Protein 5GW0 (pdb70)

Secondary structure (DSSP, 8-state):
-PEEEEEEEEE---SS---EEEEEEESSSS-EEEEEEEHHHHHHHHHHHH--TT-----PPP-SSS-TT-HHHHHHHHHHHHHHHHHHHHSHHHHT-HHHHHHHT-SS---TTSHHHHHHHHSPPHHHHHHHHHHHHHHHHH--HHHHHHHHHHHHHHHHHHHHHHHHT-/----EEEEEE---SS---EEEEEEE---SEEEEEEEHHHHHHHHHHHH--TT-----PPPP-STTTT-SHHHHHHHHHHHHHHHHHHHSHHHHT-HHHHHHHT-SS--TTTSHHHHHHHHSPPHHHHHHHHHHHHHHHHH--HHHHHHHHHHHHHHHHHHHHHHHH-/-----EEEEEE---SS---EEEEEEESSTT-EEEEEEEHHHHHHHHHHHH--TT-----PPP-SSS-TT-HHHHHHHHHHHHHHHHHHHHSHHHHH-HHHHHHTT-SS--TTTSHHHHHHHHSPPHHHHHHHHHHHHHHHHH--HHHHHHHHHHHHHHHHHHHHHHHHT-/-----EEEEEE---SS---EEEEEEESSSS-EEEEEEEHHHHHHHHHHHH--TT-----------TT-HHHHHHHHHHHHHHHHHHHHSHHHHT-HHHHHHHTSSS---SSTHHHHHHHHS--HHHHHHHHHHHHHHHHH--HHHHHHHHHHHHHHHHHHHHHHHH-/---EEEEEE---SS---EEEEEE-SSSS--EEEEEEHHHHHHHHHHHH--TT-----PPP--SS----HHHHHHHHHHHHHHHHHHHHSHHHHT-HHHHHHHT-S----SSTHHHHHHHHS--HHHHHHHHHHHHHHHHH--HHHHHHHHHHHHHHHHHHHHHHHH--/--EEEEEE---SS---EEEEE--SSS---EEEEEHHHHHHHHHHHH--TT---S--------S--HHHHHHHHHHHHHHHHHHHHSHHHHH-HHHHHHTT-SS---SS-SHHHHHHHSPPHHHHHHHHHHHHHHHHH--HHHHHHHHHHHHHHHHHHHHHHHHT-

InterPro domains:
  IPR001683 Phox homology [PF00787] (135-211)
  IPR001683 Phox homology [PS50195] (105-218)
  IPR001683 Phox homology [SM00312] (105-214)
  IPR036871 PX domain superfamily [G3DSA:3.30.1520.10] (100-227)
  IPR036871 PX domain superfamily [SSF64268] (95-217)
  IPR037911 SNX16, PX domain [cd07276] (105-214)
  IPR051837 Sorting Nexin/PX Domain-Containing Protein Kinase-Like [PTHR22999] (42-294)

Solvent-accessible surface area: 63156 Å² total

GO terms:
  GO:0005769 early endosome (C, IDA)
  GO:0005770 late endosome (C, IDA)
  GO:0035091 phosphatidylinositol binding (F, IDA)
  GO:0045022 early endosome to late endosome transport (P, IMP)
  GO:0006622 protein targeting to lysosome (P, IMP)
  GO:0008333 endosome to lysosome transport (P, IMP)
  GO:0042802 identical protein binding (F, IPI)
  GO:0010008 endosome membrane (C, IDA)

Structure (mmCIF, N/CA/C/O backbone):
data_5GW0
#
_entry.id   5GW0
#
_cell.length_a   70.380
_cell.length_b   196.780
_cell.length_c   72.960
_cell.angle_alpha   90.00
_cell.angle_beta   111.75
_cell.angle_gamma   90.00
#
_symmetry.space_group_name_H-M   'P 1 21 1'
#
loop_
_atom_site.group_PDB
_atom_site.id
_atom_site.type_symbol
_atom_site.label_atom_id
_atom_site.label_alt_id
_atom_site.label_comp_id
_atom_site.label_asym_id
_atom_site.label_entity_id
_atom_site.label_seq_id
_atom_site.pdbx_PDB_ins_code
_atom_site.Cartn_x
_atom_site.Cartn_y
_atom_site.Cartn_z
_atom_site.occupancy
_atom_site.B_iso_or_equiv
_atom_site.auth_seq_id
_atom_site.auth_comp_id
_atom_site.auth_asym_id
_atom_site.auth_atom_id
_atom_site.pdbx_PDB_model_num
ATOM 1 N N . ARG A 1 7 ? 15.536 -6.681 7.677 1.00 109.15 106 ARG A N 1
ATOM 2 C CA . ARG A 1 7 ? 14.381 -6.484 8.547 1.00 109.17 106 ARG A CA 1
ATOM 3 C C . ARG A 1 7 ? 14.551 -7.119 9.936 1.00 113.23 106 ARG A C 1
ATOM 4 O O . ARG A 1 7 ? 13.667 -7.846 10.391 1.00 117.05 106 ARG A O 1
ATOM 12 N N . PRO A 1 8 ? 15.681 -6.848 10.620 1.00 112.99 107 PRO A N 1
ATOM 13 C CA . PRO A 1 8 ? 15.937 -7.578 11.874 1.00 114.70 107 PRO A CA 1
ATOM 14 C C . PRO A 1 8 ? 15.065 -7.140 13.061 1.00 114.62 107 PRO A C 1
ATOM 15 O O . PRO A 1 8 ? 14.817 -5.943 13.240 1.00 113.62 107 PRO A O 1
ATOM 19 N N . SER A 1 9 ? 14.619 -8.108 13.862 1.00 114.68 108 SER A N 1
ATOM 20 C CA . SER A 1 9 ? 13.825 -7.835 15.062 1.00 110.60 108 SER A CA 1
ATOM 21 C C . SER A 1 9 ? 14.547 -6.823 15.953 1.00 106.60 108 SER A C 1
ATOM 22 O O . SER A 1 9 ? 15.782 -6.775 15.967 1.00 105.85 108 SER A O 1
ATOM 25 N N . THR A 1 10 ? 13.773 -6.021 16.681 1.00 103.04 109 THR A N 1
ATOM 26 C CA . THR A 1 10 ? 14.311 -4.908 17.471 1.00 97.98 109 THR A CA 1
ATOM 27 C C . THR A 1 10 ? 15.516 -5.258 18.330 1.00 95.75 109 THR A C 1
ATOM 28 O O . THR A 1 10 ? 15.411 -6.094 19.227 1.00 99.55 109 THR A O 1
ATOM 32 N N . PRO A 1 11 ? 16.672 -4.635 18.038 1.00 91.97 110 PRO A N 1
ATOM 33 C CA . PRO A 1 11 ? 17.852 -4.813 18.879 1.00 88.95 110 PRO A CA 1
ATOM 34 C C . PRO A 1 11 ? 17.496 -4.265 20.232 1.00 49.19 110 PRO A C 1
ATOM 35 O O . PRO A 1 11 ? 16.860 -3.227 20.312 1.00 75.93 110 PRO A O 1
ATOM 39 N N . THR A 1 12 ? 17.809 -4.992 21.283 1.00 49.89 111 THR A N 1
ATOM 40 C CA . THR A 1 12 ? 17.401 -4.564 22.591 1.00 49.32 111 THR A CA 1
ATOM 41 C C . THR A 1 12 ? 18.603 -4.488 23.517 1.00 52.37 111 THR A C 1
ATOM 42 O O . THR A 1 12 ? 19.399 -5.411 23.597 1.00 49.11 111 THR A O 1
ATOM 46 N N . ILE A 1 13 ? 18.770 -3.347 24.170 1.00 51.89 112 ILE A N 1
ATOM 47 C CA . ILE A 1 13 ? 19.891 -3.182 25.086 1.00 53.91 112 ILE A CA 1
ATOM 48 C C . ILE A 1 13 ? 19.590 -3.746 26.440 1.00 53.66 112 ILE A C 1
ATOM 49 O O . ILE A 1 13 ? 18.679 -3.297 27.131 1.00 53.00 112 ILE A O 1
ATOM 54 N N . LEU A 1 14 ? 20.455 -4.655 26.851 1.00 48.32 113 LEU A N 1
ATOM 55 C CA . LEU A 1 14 ? 20.235 -5.515 28.000 1.00 61.02 113 LEU A CA 1
ATOM 56 C C . LEU A 1 14 ? 20.811 -4.762 29.141 1.00 50.62 113 LEU A C 1
ATOM 57 O O . LEU A 1 14 ? 20.191 -4.615 30.184 1.00 52.18 113 LEU A O 1
ATOM 62 N N . GLY A 1 15 ? 22.068 -4.383 29.002 1.00 84.62 114 GLY A N 1
ATOM 63 C CA . GLY A 1 15 ? 22.610 -3.627 30.111 1.00 48.90 114 GLY A CA 1
ATOM 64 C C . GLY A 1 15 ? 23.851 -2.880 29.764 1.00 46.91 114 GLY A C 1
ATOM 65 O O . GLY A 1 15 ? 24.210 -2.770 28.620 1.00 45.36 114 GLY A O 1
ATOM 66 N N . TYR A 1 16 ? 24.490 -2.316 30.759 1.00 51.74 115 TYR A N 1
ATOM 67 C CA . TYR A 1 16 ? 25.773 -1.711 30.523 1.00 46.37 115 TYR A CA 1
ATOM 68 C C . TYR A 1 16 ? 26.722 -2.149 31.579 1.00 57.50 115 TYR A C 1
ATOM 69 O O . TYR A 1 16 ? 26.319 -2.467 32.694 1.00 60.30 115 TYR A O 1
ATOM 78 N N . GLU A 1 17 ? 27.999 -2.138 31.260 1.00 59.08 116 GLU A N 1
ATOM 79 C CA . GLU A 1 17 ? 28.936 -2.447 32.296 1.00 61.03 116 GLU A CA 1
ATOM 80 C C . GLU A 1 17 ? 30.145 -1.568 32.141 1.00 63.17 116 GLU A C 1
ATOM 81 O O . GLU A 1 17 ? 30.654 -1.384 31.022 1.00 57.06 116 GLU A O 1
ATOM 87 N N . VAL A 1 18 ? 30.590 -1.023 33.273 1.00 53.55 117 VAL A N 1
ATOM 88 C CA . VAL A 1 18 ? 31.787 -0.201 33.309 1.00 54.17 117 VAL A CA 1
ATOM 89 C C . VAL A 1 18 ? 33.006 -1.077 33.446 1.00 62.80 117 VAL A C 1
ATOM 90 O O . VAL A 1 18 ? 33.147 -1.844 34.401 1.00 60.55 117 VAL A O 1
ATOM 102 N N . GLU A 1 20 ? 37.361 -1.481 33.160 1.00 84.50 119 GLU A N 1
ATOM 103 C CA . GLU A 1 20 ? 38.509 -0.805 33.725 1.00 93.68 119 GLU A CA 1
ATOM 104 C C . GLU A 1 20 ? 39.798 -1.219 33.053 1.00 101.58 119 GLU A C 1
ATOM 105 O O . GLU A 1 20 ? 40.254 -2.358 33.177 1.00 105.09 119 GLU A O 1
ATOM 111 N N . GLU A 1 21 ? 40.407 -0.245 32.395 1.00 105.75 120 GLU A N 1
ATOM 112 C CA . GLU A 1 21 ? 41.807 -0.275 32.008 1.00 114.25 120 GLU A CA 1
ATOM 113 C C . GLU A 1 21 ? 42.690 0.564 32.951 1.00 121.00 120 GLU A C 1
ATOM 114 O O . GLU A 1 21 ? 43.762 1.004 32.550 1.00 127.34 120 GLU A O 1
ATOM 120 N N . ARG A 1 22 ? 42.193 0.862 34.157 1.00 118.07 121 ARG A N 1
ATOM 121 C CA . ARG A 1 22 ? 42.802 1.847 35.080 1.00 114.46 121 ARG A CA 1
ATOM 122 C C . ARG A 1 22 ? 42.436 3.257 34.616 1.00 108.72 121 ARG A C 1
ATOM 123 O O . ARG A 1 22 ? 42.858 4.269 35.180 1.00 110.27 121 ARG A O 1
ATOM 131 N N . ALA A 1 23 ? 41.676 3.266 33.529 1.00 101.65 122 ALA A N 1
ATOM 132 C CA . ALA A 1 23 ? 40.907 4.396 33.073 1.00 95.84 122 ALA A CA 1
ATOM 133 C C . ALA A 1 23 ? 39.624 3.705 32.600 1.00 89.80 122 ALA A C 1
ATOM 134 O O . ALA A 1 23 ? 39.671 2.833 31.734 1.00 90.22 122 ALA A O 1
ATOM 136 N N . LYS A 1 24 ? 38.484 4.102 33.161 1.00 84.58 123 LYS A N 1
ATOM 137 C CA . LYS A 1 24 ? 37.219 3.390 32.956 1.00 76.51 123 LYS A CA 1
ATOM 138 C C . LYS A 1 24 ? 36.549 3.703 31.616 1.00 68.79 123 LYS A C 1
ATOM 139 O O . LYS A 1 24 ? 36.735 4.778 31.052 1.00 68.32 123 LYS A O 1
ATOM 145 N N . PHE A 1 25 ? 35.802 2.747 31.083 1.00 66.78 124 PHE A N 1
ATOM 146 C CA . PHE A 1 25 ? 34.945 3.049 29.936 1.00 51.78 124 PHE A CA 1
ATOM 147 C C . PHE A 1 25 ? 33.699 2.176 29.958 1.00 56.31 124 PHE A C 1
ATOM 148 O O . PHE A 1 25 ? 33.738 1.059 30.438 1.00 57.86 124 PHE A O 1
ATOM 156 N N . THR A 1 26 ? 32.600 2.655 29.400 1.00 47.03 125 THR A N 1
ATOM 157 C CA . THR A 1 26 ? 31.351 1.925 29.518 1.00 72.29 125 THR A CA 1
ATOM 158 C C . THR A 1 26 ? 31.045 1.189 28.227 1.00 44.68 125 THR A C 1
ATOM 159 O O . THR A 1 26 ? 31.150 1.777 27.161 1.00 65.40 125 THR A O 1
ATOM 163 N N . VAL A 1 27 ? 30.724 -0.103 28.309 1.00 55.50 126 VAL A N 1
ATOM 164 C CA . VAL A 1 27 ? 30.212 -0.817 27.143 1.00 44.97 126 VAL A CA 1
ATOM 165 C C . VAL A 1 27 ? 28.782 -1.278 27.364 1.00 44.19 126 VAL A C 1
ATOM 166 O O . VAL A 1 27 ? 28.380 -1.595 28.472 1.00 45.22 126 VAL A O 1
ATOM 170 N N . TYR A 1 28 ? 28.034 -1.347 26.267 1.00 71.39 127 TYR A N 1
ATOM 171 C CA . TYR A 1 28 ? 26.610 -1.666 26.279 1.00 42.41 127 TYR A CA 1
ATOM 172 C C . TYR A 1 28 ? 26.374 -3.029 25.690 1.00 52.60 127 TYR A C 1
ATOM 173 O O . TYR A 1 28 ? 26.821 -3.301 24.579 1.00 52.10 127 TYR A O 1
ATOM 182 N N . LYS A 1 29 ? 25.691 -3.879 26.465 1.00 56.95 128 LYS A N 1
ATOM 183 C CA . LYS A 1 29 ? 25.284 -5.211 26.031 1.00 47.95 128 LYS A CA 1
ATOM 184 C C . LYS A 1 29 ? 23.984 -5.072 25.277 1.00 51.04 128 LYS A C 1
ATOM 185 O O . LYS A 1 29 ? 22.919 -4.709 25.850 1.00 46.71 128 LYS A O 1
ATOM 191 N N . ILE A 1 30 ? 24.131 -5.388 23.992 1.00 47.40 129 ILE A N 1
ATOM 192 C CA . ILE A 1 30 ? 23.105 -5.307 22.980 1.00 47.17 129 ILE A CA 1
ATOM 193 C C . ILE A 1 30 ? 22.725 -6.714 22.548 1.00 66.22 129 ILE A C 1
ATOM 194 O O . ILE A 1 30 ? 23.522 -7.448 21.956 1.00 52.20 129 ILE A O 1
ATOM 199 N N . LEU A 1 31 ? 21.501 -7.089 22.878 1.00 69.47 130 LEU A N 1
ATOM 200 C CA . LEU A 1 31 ? 20.924 -8.305 22.357 1.00 78.27 130 LEU A CA 1
ATOM 201 C C . LEU A 1 31 ? 20.356 -8.099 20.957 1.00 79.06 130 LEU A C 1
ATOM 202 O O . LEU A 1 31 ? 19.534 -7.226 20.731 1.00 53.52 130 LEU A O 1
ATOM 207 N N . VAL A 1 32 ? 20.710 -8.999 20.055 1.00 76.97 131 VAL A N 1
ATOM 208 C CA . VAL A 1 32 ? 20.369 -8.896 18.655 1.00 58.64 131 VAL A CA 1
ATOM 209 C C . VAL A 1 32 ? 19.734 -10.208 18.251 1.00 85.00 131 VAL A C 1
ATOM 210 O O . VAL A 1 32 ? 20.307 -11.289 18.457 1.00 83.86 131 VAL A O 1
ATOM 214 N N . LYS A 1 33 ? 18.559 -10.105 17.638 1.00 91.25 132 LYS A N 1
ATOM 215 C CA . LYS A 1 33 ? 17.790 -11.281 17.239 1.00 98.05 132 LYS A CA 1
ATOM 216 C C . LYS A 1 33 ? 17.483 -11.160 15.753 1.00 102.97 132 LYS A C 1
ATOM 217 O O . LYS A 1 33 ? 17.053 -10.116 15.254 1.00 104.77 132 LYS A O 1
ATOM 223 N N . LYS A 1 34 ? 17.668 -12.281 15.080 1.00 105.67 133 LYS A N 1
ATOM 224 C CA . LYS A 1 34 ? 17.480 -12.437 13.651 1.00 108.82 133 LYS A CA 1
ATOM 225 C C . LYS A 1 34 ? 16.262 -13.323 13.495 1.00 117.12 133 LYS A C 1
ATOM 226 O O . LYS A 1 34 ? 15.267 -12.950 12.877 1.00 121.03 133 LYS A O 1
ATOM 232 N N . THR A 1 35 ? 16.359 -14.504 14.090 1.00 120.06 134 THR A N 1
ATOM 233 C CA . THR A 1 35 ? 15.317 -15.509 14.034 1.00 124.68 134 THR A CA 1
ATOM 234 C C . THR A 1 35 ? 14.890 -15.707 15.484 1.00 123.78 134 THR A C 1
ATOM 235 O O . THR A 1 35 ? 15.709 -15.556 16.392 1.00 119.99 134 THR A O 1
ATOM 239 N N . PRO A 1 36 ? 13.587 -15.921 15.720 1.00 127.09 135 PRO A N 1
ATOM 240 C CA . PRO A 1 36 ? 13.060 -15.993 17.089 1.00 126.60 135 PRO A CA 1
ATOM 241 C C . PRO A 1 36 ? 13.762 -17.073 17.929 1.00 127.10 135 PRO A C 1
ATOM 242 O O . PRO A 1 36 ? 13.643 -17.078 19.155 1.00 128.14 135 PRO A O 1
ATOM 246 N N . GLU A 1 37 ? 14.495 -17.961 17.260 1.00 125.48 136 GLU A N 1
ATOM 247 C CA . GLU A 1 37 ? 15.178 -19.083 17.895 1.00 123.41 136 GLU A CA 1
ATOM 248 C C . GLU A 1 37 ? 16.617 -18.718 18.254 1.00 119.39 136 GLU A C 1
ATOM 249 O O . GLU A 1 37 ? 17.031 -18.856 19.404 1.00 118.80 136 GLU A O 1
ATOM 255 N N . GLU A 1 38 ? 17.392 -18.324 17.244 1.00 117.66 137 GLU A N 1
ATOM 256 C CA . GLU A 1 38 ? 18.803 -17.955 17.415 1.00 113.57 137 GLU A CA 1
ATOM 257 C C . GLU A 1 38 ? 19.006 -16.437 17.660 1.00 109.97 137 GLU A C 1
ATOM 258 O O . GLU A 1 38 ? 18.395 -15.594 16.998 1.00 106.23 137 GLU A O 1
ATOM 264 N N . SER A 1 39 ? 19.878 -16.101 18.612 1.00 107.31 138 SER A N 1
ATOM 265 C CA . SER A 1 39 ? 20.150 -14.710 18.982 1.00 99.29 138 SER A CA 1
ATOM 266 C C . SER A 1 39 ? 21.576 -14.583 19.501 1.00 75.95 138 SER A C 1
ATOM 267 O O . SER A 1 39 ? 22.110 -15.524 20.077 1.00 79.03 138 SER A O 1
ATOM 270 N N . TRP A 1 40 ? 22.186 -13.413 19.320 1.00 81.08 139 TRP A N 1
ATOM 271 C CA . TRP A 1 40 ? 23.531 -13.179 19.866 1.00 70.32 139 TRP A CA 1
ATOM 272 C C . TRP A 1 40 ? 23.690 -11.787 20.451 1.00 65.26 139 TRP A C 1
ATOM 273 O O . TRP A 1 40 ? 22.847 -10.924 20.261 1.00 69.37 139 TRP A O 1
ATOM 284 N N . VAL A 1 41 ? 24.770 -11.596 21.197 1.00 64.45 140 VAL A N 1
ATOM 285 C CA . VAL A 1 41 ? 25.050 -10.323 21.841 1.00 60.34 140 VAL A CA 1
ATOM 286 C C . VAL A 1 41 ? 26.312 -9.610 21.361 1.00 58.98 140 VAL A C 1
ATOM 287 O O . VAL A 1 41 ? 27.355 -10.234 21.225 1.00 63.16 140 VAL A O 1
ATOM 291 N N . VAL A 1 42 ? 26.222 -8.300 21.127 1.00 55.43 141 VAL A N 1
ATOM 292 C CA . VAL A 1 42 ? 27.426 -7.494 20.897 1.00 54.30 141 VAL A CA 1
ATOM 293 C C . VAL A 1 42 ? 27.561 -6.391 21.906 1.00 54.23 141 VAL A C 1
ATOM 294 O O . VAL A 1 42 ? 26.580 -5.878 22.437 1.00 49.35 141 VAL A O 1
ATOM 298 N N . PHE A 1 43 ? 28.811 -6.066 22.180 1.00 51.66 142 PHE A N 1
ATOM 299 C CA . PHE A 1 43 ? 29.154 -5.025 23.123 1.00 69.37 142 PHE A CA 1
ATOM 300 C C . PHE A 1 43 ? 29.650 -3.781 22.392 1.00 61.49 142 PHE A C 1
ATOM 301 O O . PHE A 1 43 ? 30.597 -3.849 21.597 1.00 49.55 142 PHE A O 1
ATOM 309 N N . ARG A 1 44 ? 29.022 -2.640 22.689 1.00 59.72 143 ARG A N 1
ATOM 310 C CA . ARG A 1 44 ? 29.319 -1.406 21.976 1.00 43.83 143 ARG A CA 1
ATOM 311 C C . ARG A 1 44 ? 29.457 -0.233 22.903 1.00 75.76 143 ARG A C 1
ATOM 312 O O . ARG A 1 44 ? 28.638 -0.059 23.788 1.00 74.31 143 ARG A O 1
ATOM 320 N N . ARG A 1 45 ? 30.496 0.573 22.690 1.00 42.70 144 ARG A N 1
ATOM 321 C CA . ARG A 1 45 ? 30.679 1.838 23.408 1.00 49.75 144 ARG A CA 1
ATOM 322 C C . ARG A 1 45 ? 29.822 2.955 22.803 1.00 49.69 144 ARG A C 1
ATOM 323 O O . ARG A 1 45 ? 29.485 2.915 21.613 1.00 39.78 144 ARG A O 1
ATOM 331 N N . TYR A 1 46 ? 29.503 3.966 23.602 1.00 38.84 145 TYR A N 1
ATOM 332 C CA . TYR A 1 46 ? 28.783 5.135 23.088 1.00 56.64 145 TYR A CA 1
ATOM 333 C C . TYR A 1 46 ? 29.414 5.690 21.809 1.00 38.57 145 TYR A C 1
ATOM 334 O O . TYR A 1 46 ? 28.710 6.014 20.856 1.00 38.18 145 TYR A O 1
ATOM 343 N N . THR A 1 47 ? 30.740 5.754 21.793 1.00 44.66 146 THR A N 1
ATOM 344 C CA . THR A 1 47 ? 31.497 6.285 20.683 1.00 44.54 146 THR A CA 1
ATOM 345 C C . THR A 1 47 ? 31.149 5.604 19.393 1.00 49.33 146 THR A C 1
ATOM 346 O O . THR A 1 47 ? 31.192 6.203 18.317 1.00 55.76 146 THR A O 1
ATOM 350 N N . ASP A 1 48 ? 30.775 4.341 19.505 1.00 47.78 147 ASP A N 1
ATOM 351 C CA . ASP A 1 48 ? 30.480 3.541 18.339 1.00 48.38 147 ASP A CA 1
ATOM 352 C C . ASP A 1 48 ? 29.131 3.887 17.748 1.00 44.94 147 ASP A C 1
ATOM 353 O O . ASP A 1 48 ? 29.004 4.058 16.540 1.00 43.20 147 ASP A O 1
ATOM 358 N N . PHE A 1 49 ? 28.143 4.034 18.621 1.00 42.73 148 PHE A N 1
ATOM 359 C CA . PHE A 1 49 ? 26.838 4.568 18.254 1.00 42.29 148 PHE A CA 1
ATOM 360 C C . PHE A 1 49 ? 27.001 5.901 17.563 1.00 44.45 148 PHE A C 1
ATOM 361 O O . PHE A 1 49 ? 26.347 6.186 16.560 1.00 45.29 148 PHE A O 1
ATOM 369 N N . SER A 1 50 ? 27.886 6.721 18.119 1.00 47.26 149 SER A N 1
ATOM 370 C CA . SER A 1 50 ? 28.223 7.986 17.506 1.00 49.23 149 SER A CA 1
ATOM 371 C C . SER A 1 50 ? 28.683 7.816 16.076 1.00 43.12 149 SER A C 1
ATOM 372 O O . SER A 1 50 ? 27.986 8.238 15.166 1.00 43.91 149 SER A O 1
ATOM 375 N N . ARG A 1 51 ? 29.800 7.125 15.871 1.00 44.70 150 ARG A N 1
ATOM 376 C CA . ARG A 1 51 ? 30.329 6.951 14.520 1.00 47.72 150 ARG A CA 1
ATOM 377 C C . ARG A 1 51 ? 29.267 6.421 13.557 1.00 48.07 150 ARG A C 1
ATOM 378 O O . ARG A 1 51 ? 29.192 6.854 12.398 1.00 72.68 150 ARG A O 1
ATOM 386 N N . LEU A 1 52 ? 28.463 5.470 14.019 1.00 46.29 151 LEU A N 1
ATOM 387 C CA . LEU A 1 52 ? 27.384 4.967 13.181 1.00 50.21 151 LEU A CA 1
ATOM 388 C C . LEU A 1 52 ? 26.476 6.092 12.743 1.00 50.52 151 LEU A C 1
ATOM 389 O O . LEU A 1 52 ? 26.321 6.320 11.537 1.00 49.44 151 LEU A O 1
ATOM 394 N N . ASN A 1 53 ? 25.928 6.827 13.713 1.00 44.53 152 ASN A N 1
ATOM 395 C CA . ASN A 1 53 ? 24.987 7.891 13.405 1.00 44.76 152 ASN A CA 1
ATOM 396 C C . ASN A 1 53 ? 25.610 8.867 12.454 1.00 47.36 152 ASN A C 1
ATOM 397 O O . ASN A 1 53 ? 24.940 9.398 11.604 1.00 49.12 152 ASN A O 1
ATOM 402 N N . ASP A 1 54 ? 26.905 9.095 12.595 1.00 72.84 153 ASP A N 1
ATOM 403 C CA . ASP A 1 54 ? 27.613 9.939 11.648 1.00 74.19 153 ASP A CA 1
ATOM 404 C C . ASP A 1 54 ? 27.561 9.390 10.235 1.00 54.48 153 ASP A C 1
ATOM 405 O O . ASP A 1 54 ? 27.227 10.125 9.289 1.00 82.37 153 ASP A O 1
ATOM 410 N N . LYS A 1 55 ? 27.845 8.105 10.065 1.00 54.74 154 LYS A N 1
ATOM 411 C CA . LYS A 1 55 ? 27.762 7.580 8.715 1.00 70.54 154 LYS A CA 1
ATOM 412 C C . LYS A 1 55 ? 26.335 7.668 8.193 1.00 70.20 154 LYS A C 1
ATOM 413 O O . LYS A 1 55 ? 26.118 7.922 7.003 1.00 76.17 154 LYS A O 1
ATOM 419 N N . LEU A 1 56 ? 25.369 7.516 9.091 1.00 63.72 155 LEU A N 1
ATOM 420 C CA . LEU A 1 56 ? 23.964 7.668 8.726 1.00 63.76 155 LEU A CA 1
ATOM 421 C C . LEU A 1 56 ? 23.597 9.095 8.238 1.00 57.29 155 LEU A C 1
ATOM 422 O O . LEU A 1 56 ? 22.908 9.254 7.230 1.00 62.78 155 LEU A O 1
ATOM 427 N N . LYS A 1 57 ? 24.043 10.120 8.956 1.00 55.92 156 LYS A N 1
ATOM 428 C CA . LYS A 1 57 ? 23.842 11.487 8.512 1.00 58.14 156 LYS A CA 1
ATOM 429 C C . LYS A 1 57 ? 24.469 11.687 7.149 1.00 74.60 156 LYS A C 1
ATOM 430 O O . LYS A 1 57 ? 23.934 12.441 6.341 1.00 77.23 156 LYS A O 1
ATOM 436 N N . GLU A 1 58 ? 25.601 11.046 6.869 1.00 63.74 157 GLU A N 1
ATOM 437 C CA . GLU A 1 58 ? 26.124 11.238 5.524 1.00 68.86 157 GLU A CA 1
ATOM 438 C C . GLU A 1 58 ? 25.293 10.540 4.455 1.00 90.16 157 GLU A C 1
ATOM 439 O O . GLU A 1 58 ? 24.837 11.177 3.508 1.00 75.38 157 GLU A O 1
ATOM 453 N N . PHE A 1 60 ? 22.398 9.088 4.522 1.00 89.63 159 PHE A N 1
ATOM 454 C CA . PHE A 1 60 ? 20.989 9.441 4.540 1.00 89.07 159 PHE A CA 1
ATOM 455 C C . PHE A 1 60 ? 20.828 10.871 5.022 1.00 87.76 159 PHE A C 1
ATOM 456 O O . PHE A 1 60 ? 20.495 11.099 6.178 1.00 85.50 159 PHE A O 1
ATOM 464 N N . PRO A 1 61 ? 21.077 11.842 4.132 1.00 72.63 160 PRO A N 1
ATOM 465 C CA . PRO A 1 61 ? 21.038 13.234 4.556 1.00 72.53 160 PRO A CA 1
ATOM 466 C C . PRO A 1 61 ? 19.614 13.653 4.862 1.00 72.34 160 PRO A C 1
ATOM 467 O O . PRO A 1 61 ? 19.419 14.560 5.655 1.00 116.71 160 PRO A O 1
ATOM 471 N N . GLY A 1 62 ? 18.628 13.001 4.259 1.00 88.52 161 GLY A N 1
ATOM 472 C CA . GLY A 1 62 ? 17.254 13.422 4.460 1.00 90.11 161 GLY A CA 1
ATOM 473 C C . GLY A 1 62 ? 16.618 12.819 5.698 1.00 87.61 161 GLY A C 1
ATOM 474 O O . GLY A 1 62 ? 15.401 12.819 5.850 1.00 92.43 161 GLY A O 1
ATOM 475 N N . PHE A 1 63 ? 17.455 12.309 6.588 1.00 82.16 162 PHE A N 1
ATOM 476 C CA . PHE A 1 63 ? 17.009 11.617 7.780 1.00 83.02 162 PHE A CA 1
ATOM 477 C C . PHE A 1 63 ? 17.943 11.917 8.961 1.00 82.49 162 PHE A C 1
ATOM 478 O O . PHE A 1 63 ? 19.155 11.777 8.844 1.00 86.65 162 PHE A O 1
ATOM 486 N N . ARG A 1 64 ? 17.393 12.309 10.103 1.00 77.82 163 ARG A N 1
ATOM 487 C CA . ARG A 1 64 ? 18.216 12.533 11.286 1.00 71.92 163 ARG A CA 1
ATOM 488 C C . ARG A 1 64 ? 17.794 11.631 12.444 1.00 61.39 163 ARG A C 1
ATOM 489 O O . ARG A 1 64 ? 16.620 11.595 12.798 1.00 58.97 163 ARG A O 1
ATOM 497 N N . LEU A 1 65 ? 18.740 10.923 13.053 1.00 56.05 164 LEU A N 1
ATOM 498 C CA . LEU A 1 65 ? 18.404 10.099 14.221 1.00 54.27 164 LEU A CA 1
ATOM 499 C C . LEU A 1 65 ? 19.022 10.660 15.489 1.00 53.95 164 LEU A C 1
ATOM 500 O O . LEU A 1 65 ? 20.027 11.362 15.443 1.00 55.96 164 LEU A O 1
ATOM 505 N N . ALA A 1 66 ? 18.439 10.310 16.629 1.00 50.46 165 ALA A N 1
ATOM 506 C CA . ALA A 1 66 ? 18.837 10.942 17.870 1.00 47.74 165 ALA A CA 1
ATOM 507 C C . ALA A 1 66 ? 19.732 10.122 18.809 1.00 46.18 165 ALA A C 1
ATOM 508 O O . ALA A 1 66 ? 19.384 9.018 19.234 1.00 43.48 165 ALA A O 1
ATOM 510 N N . LEU A 1 67 ? 20.876 10.706 19.151 1.00 47.44 166 LEU A N 1
ATOM 511 C CA . LEU A 1 67 ? 21.762 10.205 20.188 1.00 47.83 166 LEU A CA 1
ATOM 512 C C . LEU A 1 67 ? 21.685 11.107 21.419 1.00 48.75 166 LEU A C 1
ATOM 513 O O . LEU A 1 67 ? 21.770 12.324 21.309 1.00 38.45 166 LEU A O 1
ATOM 518 N N . PRO A 1 68 ? 21.580 10.509 22.602 1.00 36.69 167 PRO A N 1
ATOM 519 C CA . PRO A 1 68 ? 21.658 11.284 23.835 1.00 45.14 167 PRO A CA 1
ATOM 520 C C . PRO A 1 68 ? 22.975 12.061 23.922 1.00 45.56 167 PRO A C 1
ATOM 521 O O . PRO A 1 68 ? 23.928 11.721 23.226 1.00 44.47 167 PRO A O 1
ATOM 525 N N . PRO A 1 69 ? 23.012 13.126 24.735 1.00 48.39 168 PRO A N 1
ATOM 526 C CA . PRO A 1 69 ? 24.138 14.068 24.707 1.00 49.06 168 PRO A CA 1
ATOM 527 C C . PRO A 1 69 ? 25.490 13.484 25.137 1.00 48.90 168 PRO A C 1
ATOM 528 O O . PRO A 1 69 ? 25.522 12.414 25.755 1.00 49.51 168 PRO A O 1
ATOM 532 N N . LYS A 1 70 ? 26.582 14.174 24.788 1.00 41.35 169 LYS A N 1
ATOM 533 C CA . LYS A 1 70 ? 27.929 13.842 25.266 1.00 42.00 169 LYS A CA 1
ATOM 534 C C . LYS A 1 70 ? 28.152 14.412 26.665 1.00 56.04 169 LYS A C 1
ATOM 535 O O . LYS A 1 70 ? 27.443 15.346 27.087 1.00 44.86 169 LYS A O 1
ATOM 541 N N . ARG A 1 71 ? 29.108 13.833 27.394 1.00 57.05 170 ARG A N 1
ATOM 542 C CA . ARG A 1 71 ? 29.565 14.420 28.651 1.00 59.67 170 ARG A CA 1
ATOM 543 C C . ARG A 1 71 ? 31.056 14.527 28.588 1.00 48.65 170 ARG A C 1
ATOM 544 O O . ARG A 1 71 ? 31.720 13.513 28.442 1.00 114.95 170 ARG A O 1
ATOM 552 N N . TRP A 1 72 ? 31.593 15.738 28.629 1.00 62.77 171 TRP A N 1
ATOM 553 C CA . TRP A 1 72 ? 33.031 15.856 28.686 1.00 67.03 171 TRP A CA 1
ATOM 554 C C . TRP A 1 72 ? 33.443 16.113 30.115 1.00 69.40 171 TRP A C 1
ATOM 555 O O . TRP A 1 72 ? 34.590 15.863 30.489 1.00 74.96 171 TRP A O 1
ATOM 566 N N . PHE A 1 73 ? 32.473 16.507 30.936 1.00 64.35 172 PHE A N 1
ATOM 567 C CA . PHE A 1 73 ? 32.808 17.167 32.187 1.00 64.68 172 PHE A CA 1
ATOM 568 C C . PHE A 1 73 ? 32.125 16.648 33.433 1.00 60.76 172 PHE A C 1
ATOM 569 O O . PHE A 1 73 ? 32.795 16.237 34.378 1.00 131.37 172 PHE A O 1
ATOM 577 N N . LYS A 1 74 ? 30.799 16.702 33.456 1.00 83.71 173 LYS A N 1
ATOM 578 C CA . LYS A 1 74 ? 30.058 16.134 34.570 1.00 83.16 173 LYS A CA 1
ATOM 579 C C . LYS A 1 74 ? 30.401 14.643 34.586 1.00 79.46 173 LYS A C 1
ATOM 580 O O . LYS A 1 74 ? 30.850 14.102 33.572 1.00 75.71 173 LYS A O 1
ATOM 586 N N . ASP A 1 75 ? 30.219 13.991 35.732 1.00 80.49 174 ASP A N 1
ATOM 587 C CA . ASP A 1 75 ? 30.564 12.577 35.884 1.00 79.59 174 ASP A CA 1
ATOM 588 C C . ASP A 1 75 ? 29.991 11.735 34.748 1.00 74.94 174 ASP A C 1
ATOM 589 O O . ASP A 1 75 ? 28.788 11.720 34.541 1.00 73.05 174 ASP A O 1
ATOM 594 N N . ASN A 1 76 ? 30.852 11.031 34.017 1.00 73.92 175 ASN A N 1
ATOM 595 C CA . ASN A 1 76 ? 30.415 10.157 32.917 1.00 71.14 175 ASN A CA 1
ATOM 596 C C . ASN A 1 76 ? 29.749 8.869 33.390 1.00 71.52 175 ASN A C 1
ATOM 597 O O . ASN A 1 76 ? 28.829 8.348 32.761 1.00 71.64 175 ASN A O 1
ATOM 602 N N . TYR A 1 77 ? 30.244 8.373 34.509 1.00 69.03 176 TYR A N 1
ATOM 603 C CA . TYR A 1 77 ? 29.798 7.144 35.117 1.00 62.63 176 TYR A CA 1
ATOM 604 C C . TYR A 1 77 ? 28.730 7.325 36.206 1.00 64.38 176 TYR A C 1
ATOM 605 O O . TYR A 1 77 ? 28.668 6.541 37.139 1.00 72.07 176 TYR A O 1
ATOM 614 N N . ASN A 1 78 ? 27.971 8.415 36.147 1.00 61.34 177 ASN A N 1
ATOM 615 C CA . ASN A 1 78 ? 26.819 8.628 37.041 1.00 64.13 177 ASN A CA 1
ATOM 616 C C . ASN A 1 78 ? 25.673 7.672 36.703 1.00 62.00 177 ASN A C 1
ATOM 617 O O . ASN A 1 78 ? 25.304 7.532 35.540 1.00 58.24 177 ASN A O 1
ATOM 622 N N . ALA A 1 79 ? 25.112 7.026 37.728 1.00 65.40 178 ALA A N 1
ATOM 623 C CA . ALA A 1 79 ? 24.070 6.006 37.546 1.00 55.68 178 ALA A CA 1
ATOM 624 C C . ALA A 1 79 ? 22.801 6.484 36.850 1.00 54.07 178 ALA A C 1
ATOM 625 O O . ALA A 1 79 ? 22.290 5.814 35.941 1.00 77.32 178 ALA A O 1
ATOM 627 N N . ASP A 1 80 ? 22.329 7.661 37.243 1.00 78.40 179 ASP A N 1
ATOM 628 C CA . ASP A 1 80 ? 21.152 8.276 36.643 1.00 54.77 179 ASP A CA 1
ATOM 629 C C . ASP A 1 80 ? 21.458 8.619 35.198 1.00 64.44 179 ASP A C 1
ATOM 630 O O . ASP A 1 80 ? 20.684 8.311 34.279 1.00 60.08 179 ASP A O 1
ATOM 635 N N . PHE A 1 81 ? 22.600 9.260 35.000 1.00 50.16 180 PHE A N 1
ATOM 636 C CA . PHE A 1 81 ? 23.018 9.602 33.661 1.00 60.50 180 PHE A CA 1
ATOM 637 C C . PHE A 1 81 ? 23.163 8.386 32.788 1.00 44.76 180 PHE A C 1
ATOM 638 O O . PHE A 1 81 ? 22.632 8.348 31.696 1.00 78.86 180 PHE A O 1
ATOM 646 N N . LEU A 1 82 ? 23.858 7.376 33.286 1.00 57.31 181 LEU A N 1
ATOM 647 C CA . LEU A 1 82 ? 24.115 6.187 32.490 1.00 55.66 181 LEU A CA 1
ATOM 648 C C . LEU A 1 82 ? 22.848 5.471 32.096 1.00 55.96 181 LEU A C 1
ATOM 649 O O . LEU A 1 82 ? 22.740 4.969 30.970 1.00 53.29 181 LEU A O 1
ATOM 654 N N . GLU A 1 83 ? 21.884 5.422 33.009 1.00 60.34 182 GLU A N 1
ATOM 655 C CA . GLU A 1 83 ? 20.639 4.767 32.650 1.00 64.38 182 GLU A CA 1
ATOM 656 C C . GLU A 1 83 ? 19.902 5.602 31.599 1.00 59.03 182 GLU A C 1
ATOM 657 O O . GLU A 1 83 ? 19.374 5.058 30.617 1.00 58.17 182 GLU A O 1
ATOM 663 N N . ASP A 1 84 ? 19.883 6.918 31.788 1.00 56.51 183 ASP A N 1
ATOM 664 C CA . ASP A 1 84 ? 19.290 7.812 30.790 1.00 54.74 183 ASP A CA 1
ATOM 665 C C . ASP A 1 84 ? 19.878 7.599 29.394 1.00 54.26 183 ASP A C 1
ATOM 666 O O . ASP A 1 84 ? 19.160 7.388 28.412 1.00 40.09 183 ASP A O 1
ATOM 671 N N . ARG A 1 85 ? 21.201 7.654 29.350 1.00 51.55 184 ARG A N 1
ATOM 672 C CA . ARG A 1 85 ? 22.019 7.423 28.173 1.00 37.92 184 ARG A CA 1
ATOM 673 C C . ARG A 1 85 ? 21.610 6.109 27.522 1.00 37.36 184 ARG A C 1
ATOM 674 O O . ARG A 1 85 ? 21.398 6.052 26.307 1.00 36.48 184 ARG A O 1
ATOM 682 N N . GLN A 1 86 ? 21.429 5.068 28.333 1.00 51.91 185 GLN A N 1
ATOM 683 C CA . GLN A 1 86 ? 20.942 3.774 27.820 1.00 56.66 185 GLN A CA 1
ATOM 684 C C . GLN A 1 86 ? 19.564 3.816 27.156 1.00 63.39 185 GLN A C 1
ATOM 685 O O . GLN A 1 86 ? 19.399 3.344 26.030 1.00 38.46 185 GLN A O 1
ATOM 691 N N . LEU A 1 87 ? 18.582 4.381 27.854 1.00 40.33 186 LEU A N 1
ATOM 692 C CA . LEU A 1 87 ? 17.240 4.502 27.292 1.00 54.99 186 LEU A CA 1
ATOM 693 C C . LEU A 1 87 ? 17.303 5.172 25.943 1.00 39.92 186 LEU A C 1
ATOM 694 O O . LEU A 1 87 ? 16.649 4.751 24.996 1.00 40.33 186 LEU A O 1
ATOM 699 N N . GLY A 1 88 ? 18.084 6.237 25.883 1.00 38.82 187 GLY A N 1
ATOM 700 C CA . GLY A 1 88 ? 18.309 6.962 24.652 1.00 37.93 187 GLY A CA 1
ATOM 701 C C . GLY A 1 88 ? 18.923 6.143 23.549 1.00 56.29 187 GLY A C 1
ATOM 702 O O . GLY A 1 88 ? 18.626 6.359 22.361 1.00 37.17 187 GLY A O 1
ATOM 703 N N . LEU A 1 89 ? 19.823 5.240 23.937 1.00 36.45 188 LEU A N 1
ATOM 704 C CA . LEU A 1 89 ? 20.464 4.360 22.960 1.00 36.14 188 LEU A CA 1
ATOM 705 C C . LEU A 1 89 ? 19.492 3.317 22.415 1.00 60.13 188 LEU A C 1
ATOM 706 O O . LEU A 1 89 ? 19.506 3.034 21.217 1.00 37.67 188 LEU A O 1
ATOM 711 N N . GLN A 1 90 ? 18.644 2.758 23.278 1.00 38.41 189 GLN A N 1
ATOM 712 C CA . GLN A 1 90 ? 17.647 1.814 22.791 1.00 55.19 189 GLN A CA 1
ATOM 713 C C . GLN A 1 90 ? 16.637 2.514 21.883 1.00 40.85 189 GLN A C 1
ATOM 714 O O . GLN A 1 90 ? 16.232 1.972 20.858 1.00 47.72 189 GLN A O 1
ATOM 720 N N . ALA A 1 91 ? 16.212 3.709 22.244 1.00 40.69 190 ALA A N 1
ATOM 721 C CA . ALA A 1 91 ? 15.368 4.442 21.328 1.00 41.74 190 ALA A CA 1
ATOM 722 C C . ALA A 1 91 ? 16.099 4.596 19.992 1.00 41.05 190 ALA A C 1
ATOM 723 O O . ALA A 1 91 ? 15.525 4.362 18.929 1.00 42.58 190 ALA A O 1
ATOM 725 N N . PHE A 1 92 ? 17.375 4.958 20.051 1.00 50.61 191 PHE A N 1
ATOM 726 C CA . PHE A 1 92 ? 18.159 5.105 18.836 1.00 39.18 191 PHE A CA 1
ATOM 727 C C . PHE A 1 92 ? 18.110 3.866 18.000 1.00 55.91 191 PHE A C 1
ATOM 728 O O . PHE A 1 92 ? 18.000 3.959 16.790 1.00 41.68 191 PHE A O 1
ATOM 736 N N . LEU A 1 93 ? 18.219 2.703 18.634 1.00 40.39 192 LEU A N 1
ATOM 737 C CA . LEU A 1 93 ? 18.187 1.427 17.900 1.00 42.07 192 LEU A CA 1
ATOM 738 C C . LEU A 1 93 ? 16.838 1.108 17.262 1.00 58.83 192 LEU A C 1
ATOM 739 O O . LEU A 1 93 ? 16.783 0.650 16.117 1.00 46.31 192 LEU A O 1
ATOM 744 N N . GLN A 1 94 ? 15.763 1.330 18.009 1.00 44.93 193 GLN A N 1
ATOM 745 C CA . GLN A 1 94 ? 14.433 1.113 17.484 1.00 47.68 193 GLN A CA 1
ATOM 746 C C . GLN A 1 94 ? 14.213 1.961 16.243 1.00 48.62 193 GLN A C 1
ATOM 747 O O . GLN A 1 94 ? 13.685 1.497 15.224 1.00 51.26 193 GLN A O 1
ATOM 753 N N . ASN A 1 95 ? 14.601 3.220 16.332 1.00 46.98 194 ASN A N 1
ATOM 754 C CA . ASN A 1 95 ? 14.510 4.088 15.178 1.00 48.18 194 ASN A CA 1
ATOM 755 C C . ASN A 1 95 ? 15.483 3.656 14.096 1.00 54.61 194 ASN A C 1
ATOM 756 O O . ASN A 1 95 ? 15.241 3.852 12.920 1.00 50.88 194 ASN A O 1
ATOM 761 N N . LEU A 1 96 ? 16.589 3.053 14.498 1.00 46.83 195 LEU A N 1
ATOM 762 C CA . LEU A 1 96 ? 17.578 2.575 13.540 1.00 47.69 195 LEU A CA 1
ATOM 763 C C . LEU A 1 96 ? 17.041 1.461 12.631 1.00 50.86 195 LEU A C 1
ATOM 764 O O . LEU A 1 96 ? 17.279 1.499 11.431 1.00 59.45 195 LEU A O 1
ATOM 769 N N . VAL A 1 97 ? 16.358 0.460 13.195 1.00 66.93 196 VAL A N 1
ATOM 770 C CA . VAL A 1 97 ? 15.753 -0.605 12.367 1.00 70.50 196 VAL A CA 1
ATOM 771 C C . VAL A 1 97 ? 14.386 -0.284 11.751 1.00 74.32 196 VAL A C 1
ATOM 772 O O . VAL A 1 97 ? 13.984 -0.920 10.779 1.00 61.64 196 VAL A O 1
ATOM 776 N N . ALA A 1 98 ? 13.660 0.663 12.336 1.00 56.97 197 ALA A N 1
ATOM 777 C CA . ALA A 1 98 ? 12.346 1.008 11.808 1.00 72.38 197 ALA A CA 1
ATOM 778 C C . ALA A 1 98 ? 12.387 1.588 10.391 1.00 62.57 197 ALA A C 1
ATOM 779 O O . ALA A 1 98 ? 11.378 1.566 9.688 1.00 66.94 197 ALA A O 1
ATOM 781 N N . HIS A 1 99 ? 13.533 2.134 9.985 1.00 63.72 198 HIS A N 1
ATOM 782 C CA . HIS A 1 99 ? 13.686 2.607 8.612 1.00 74.99 198 HIS A CA 1
ATOM 783 C C . HIS A 1 99 ? 14.245 1.533 7.712 1.00 76.49 198 HIS A C 1
ATOM 784 O O . HIS A 1 99 ? 15.278 0.935 7.999 1.00 66.09 198 HIS A O 1
ATOM 791 N N . LYS A 1 100 ? 13.561 1.335 6.596 1.00 77.95 199 LYS A N 1
ATOM 792 C CA . LYS A 1 100 ? 13.836 0.240 5.685 1.00 81.26 199 LYS A CA 1
ATOM 793 C C . LYS A 1 100 ? 15.205 0.272 5.013 1.00 80.86 199 LYS A C 1
ATOM 794 O O . LYS A 1 100 ? 15.938 -0.718 5.053 1.00 81.63 199 LYS A O 1
ATOM 800 N N . ASP A 1 101 ? 15.547 1.380 4.377 1.00 79.23 200 ASP A N 1
ATOM 801 C CA . ASP A 1 101 ? 16.851 1.477 3.744 1.00 79.69 200 ASP A CA 1
ATOM 802 C C . ASP A 1 101 ? 17.934 1.415 4.815 1.00 76.16 200 ASP A C 1
ATOM 803 O O . ASP A 1 101 ? 18.954 0.757 4.657 1.00 76.84 200 ASP A O 1
ATOM 808 N N . ILE A 1 102 ? 17.699 2.124 5.909 1.00 73.15 201 ILE A N 1
ATOM 809 C CA . ILE A 1 102 ? 18.673 2.222 6.979 1.00 66.84 201 ILE A CA 1
ATOM 810 C C . ILE A 1 102 ? 18.953 0.904 7.678 1.00 66.95 201 ILE A C 1
ATOM 811 O O . ILE A 1 102 ? 20.109 0.535 7.851 1.00 67.33 201 ILE A O 1
ATOM 816 N N . ALA A 1 103 ? 17.906 0.172 8.037 1.00 66.74 202 ALA A N 1
ATOM 817 C CA . ALA A 1 103 ? 18.081 -1.075 8.770 1.00 66.69 202 ALA A CA 1
ATOM 818 C C . ALA A 1 103 ? 18.914 -2.100 8.000 1.00 78.64 202 ALA A C 1
ATOM 819 O O . ALA A 1 103 ? 19.575 -2.949 8.590 1.00 76.81 202 ALA A O 1
ATOM 821 N N . ASN A 1 104 ? 18.856 -2.038 6.679 1.00 82.96 203 ASN A N 1
ATOM 822 C CA . ASN A 1 104 ? 19.658 -2.922 5.846 1.00 87.57 203 ASN A CA 1
ATOM 823 C C . ASN A 1 104 ? 20.930 -2.279 5.315 1.00 87.33 203 ASN A C 1
ATOM 824 O O . ASN A 1 104 ? 21.647 -2.881 4.522 1.00 91.78 203 ASN A O 1
ATOM 829 N N . CYS A 1 105 ? 21.201 -1.053 5.744 1.00 83.55 204 CYS A N 1
ATOM 830 C CA . CYS A 1 105 ? 22.408 -0.357 5.330 1.00 83.83 204 CYS A CA 1
ATOM 831 C C . CYS A 1 105 ? 23.643 -1.170 5.657 1.00 71.92 204 CYS A C 1
ATOM 832 O O . CYS A 1 105 ? 23.654 -1.892 6.649 1.00 89.19 204 CYS A O 1
ATOM 835 N N . LEU A 1 106 ? 24.667 -1.079 4.812 1.00 80.05 205 LEU A N 1
ATOM 836 C CA . LEU A 1 106 ? 25.900 -1.844 5.016 1.00 81.59 205 LEU A CA 1
ATOM 837 C C . LEU A 1 106 ? 26.528 -1.665 6.401 1.00 79.08 205 LEU A C 1
ATOM 838 O O . LEU A 1 106 ? 26.777 -2.638 7.133 1.00 73.30 205 LEU A O 1
ATOM 843 N N . ALA A 1 107 ? 26.783 -0.405 6.735 1.00 77.33 206 ALA A N 1
ATOM 844 C CA . ALA A 1 107 ? 27.394 -0.022 7.996 1.00 77.49 206 ALA A CA 1
ATOM 845 C C . ALA A 1 107 ? 26.582 -0.486 9.197 1.00 70.16 206 ALA A C 1
ATOM 846 O O . ALA A 1 107 ? 27.125 -0.763 10.267 1.00 69.74 206 ALA A O 1
ATOM 848 N N . VAL A 1 108 ? 25.274 -0.566 9.006 1.00 69.42 207 VAL A N 1
ATOM 849 C CA . VAL A 1 108 ? 24.371 -0.997 10.059 1.00 68.05 207 VAL A CA 1
ATOM 850 C C . VAL A 1 108 ? 24.538 -2.473 10.303 1.00 68.54 207 VAL A C 1
ATOM 851 O O . VAL A 1 108 ? 24.603 -2.928 11.450 1.00 67.65 207 VAL A O 1
ATOM 855 N N . ARG A 1 109 ? 24.643 -3.212 9.206 1.00 70.02 208 ARG A N 1
ATOM 856 C CA . ARG A 1 109 ? 24.800 -4.655 9.266 1.00 75.45 208 ARG A CA 1
ATOM 857 C C . ARG A 1 109 ? 26.126 -5.008 9.898 1.00 71.15 208 ARG A C 1
ATOM 858 O O . ARG A 1 109 ? 26.220 -5.984 10.632 1.00 70.88 208 ARG A O 1
ATOM 866 N N . GLU A 1 110 ? 27.142 -4.190 9.633 1.00 71.81 209 GLU A N 1
ATOM 867 C CA . GLU A 1 110 ? 28.435 -4.370 10.282 1.00 72.30 209 GLU A CA 1
ATOM 868 C C . GLU A 1 110 ? 28.327 -4.055 11.768 1.00 70.81 209 GLU A C 1
ATOM 869 O O . GLU A 1 110 ? 28.866 -4.777 12.581 1.00 70.54 209 GLU A O 1
ATOM 875 N N . PHE A 1 111 ? 27.615 -2.981 12.109 1.00 69.27 210 PHE A N 1
ATOM 876 C CA . PHE A 1 111 ? 27.447 -2.548 13.500 1.00 67.70 210 PHE A CA 1
ATOM 877 C C . PHE A 1 111 ? 26.786 -3.620 14.343 1.00 66.68 210 PHE A C 1
ATOM 878 O O . PHE A 1 111 ? 27.130 -3.784 15.504 1.00 65.92 210 PHE A O 1
ATOM 886 N N . LEU A 1 112 ? 25.805 -4.313 13.780 1.00 66.69 211 LEU A N 1
ATOM 887 C CA . LEU A 1 112 ? 25.099 -5.326 14.544 1.00 65.74 211 LEU A CA 1
ATOM 888 C C . LEU A 1 112 ? 25.649 -6.730 14.323 1.00 66.80 211 LEU A C 1
ATOM 889 O O . LEU A 1 112 ? 25.211 -7.680 14.978 1.00 66.11 211 LEU A O 1
ATOM 894 N N . CYS A 1 113 ? 26.630 -6.850 13.430 1.00 68.52 212 CYS A N 1
ATOM 895 C CA . CYS A 1 113 ? 27.187 -8.152 13.042 1.00 69.86 212 CYS A CA 1
ATOM 896 C C . CYS A 1 113 ? 26.127 -9.089 12.481 1.00 70.09 212 CYS A C 1
ATOM 897 O O . CYS A 1 113 ? 26.125 -10.268 12.797 1.00 70.22 212 CYS A O 1
ATOM 900 N N . LEU A 1 114 ? 25.232 -8.580 11.646 1.00 71.86 213 LEU A N 1
ATOM 901 C CA . LEU A 1 114 ? 24.113 -9.388 11.169 1.00 72.93 213 LEU A CA 1
ATOM 902 C C . LEU A 1 114 ? 24.564 -10.471 10.181 1.00 76.18 213 LEU A C 1
ATOM 903 O O . LEU A 1 114 ? 23.843 -11.440 9.938 1.00 78.57 213 LEU A O 1
ATOM 908 N N . ASP A 1 115 ? 25.756 -10.291 9.616 1.00 77.03 214 ASP A N 1
ATOM 909 C CA . ASP A 1 115 ? 26.371 -11.263 8.715 1.00 79.55 214 ASP A CA 1
ATOM 910 C C . ASP A 1 115 ? 27.083 -12.403 9.446 1.00 80.94 214 ASP A C 1
ATOM 911 O O . ASP A 1 115 ? 26.680 -13.556 9.327 1.00 85.23 214 ASP A O 1
ATOM 916 N N . ASP A 1 116 ? 28.135 -12.096 10.199 1.00 80.00 215 ASP A N 1
ATOM 917 C CA . ASP A 1 116 ? 28.927 -13.143 10.859 1.00 76.23 215 ASP A CA 1
ATOM 918 C C . ASP A 1 116 ? 28.968 -12.935 12.363 1.00 87.03 215 ASP A C 1
ATOM 919 O O . ASP A 1 116 ? 30.002 -12.572 12.914 1.00 74.29 215 ASP A O 1
ATOM 924 N N . PRO A 1 117 ? 27.829 -13.172 13.031 1.00 86.19 216 PRO A N 1
ATOM 925 C CA . PRO A 1 117 ? 27.711 -12.927 14.466 1.00 80.78 216 PRO A CA 1
ATOM 926 C C . PRO A 1 117 ? 28.665 -13.794 15.267 1.00 85.46 216 PRO A C 1
ATOM 927 O O . PRO A 1 117 ? 28.918 -14.930 14.877 1.00 71.75 216 PRO A O 1
ATOM 931 N N . PRO A 1 118 ? 29.205 -13.247 16.363 1.00 69.49 217 PRO A N 1
ATOM 932 C CA . PRO A 1 118 ? 30.219 -13.870 17.212 1.00 69.59 217 PRO A CA 1
ATOM 933 C C . PRO A 1 118 ? 29.769 -15.031 18.120 1.00 69.06 217 PRO A C 1
ATOM 934 O O . PRO A 1 118 ? 30.592 -15.887 18.457 1.00 68.96 217 PRO A O 1
ATOM 938 N N . GLY A 1 119 ? 28.519 -15.062 18.565 1.00 67.98 218 GLY A N 1
ATOM 939 C CA . GLY A 1 119 ? 28.162 -16.089 19.530 1.00 70.84 218 GLY A CA 1
ATOM 940 C C . GLY A 1 119 ? 28.811 -15.738 20.853 1.00 73.21 218 GLY A C 1
ATOM 941 O O . GLY A 1 119 ? 29.580 -14.788 20.918 1.00 77.66 218 GLY A O 1
ATOM 942 N N . PRO A 1 120 ? 28.533 -16.496 21.924 1.00 68.65 219 PRO A N 1
ATOM 943 C CA . PRO A 1 120 ? 29.159 -16.014 23.156 1.00 63.51 219 PRO A CA 1
ATOM 944 C C . PRO A 1 120 ? 30.641 -16.328 23.067 1.00 63.20 219 PRO A C 1
ATOM 945 O O . PRO A 1 120 ? 31.051 -16.966 22.101 1.00 76.03 219 PRO A O 1
ATOM 949 N N . PHE A 1 121 ? 31.427 -15.901 24.041 1.00 62.79 220 PHE A N 1
ATOM 950 C CA . PHE A 1 121 ? 32.869 -16.163 24.058 1.00 69.17 220 PHE A CA 1
ATOM 951 C C . PHE A 1 121 ? 33.651 -15.440 22.947 1.00 69.43 220 PHE A C 1
ATOM 952 O O . PHE A 1 121 ? 34.846 -15.221 23.092 1.00 68.02 220 PHE A O 1
ATOM 960 N N . ASP A 1 122 ? 33.004 -15.098 21.833 1.00 67.20 221 ASP A N 1
ATOM 961 C CA . ASP A 1 122 ? 33.679 -14.399 20.730 1.00 69.24 221 ASP A CA 1
ATOM 962 C C . ASP A 1 122 ? 33.447 -12.902 20.766 1.00 68.69 221 ASP A C 1
ATOM 963 O O . ASP A 1 122 ? 34.016 -12.143 19.990 1.00 70.16 221 ASP A O 1
ATOM 968 N N . SER A 1 123 ? 32.618 -12.490 21.701 1.00 66.58 222 SER A N 1
ATOM 969 C CA . SER A 1 123 ? 32.057 -11.176 21.654 1.00 65.84 222 SER A CA 1
ATOM 970 C C . SER A 1 123 ? 33.012 -10.117 22.181 1.00 70.32 222 SER A C 1
ATOM 971 O O . SER A 1 123 ? 33.157 -9.064 21.562 1.00 72.94 222 SER A O 1
ATOM 974 N N . LEU A 1 124 ? 33.692 -10.383 23.288 1.00 69.88 223 LEU A N 1
ATOM 975 C CA . LEU A 1 124 ? 34.716 -9.449 23.759 1.00 72.13 223 LEU A CA 1
ATOM 976 C C . LEU A 1 124 ? 35.832 -9.268 22.729 1.00 69.49 223 LEU A C 1
ATOM 977 O O . LEU A 1 124 ? 36.404 -8.192 22.594 1.00 77.58 223 LEU A O 1
ATOM 982 N N . GLU A 1 125 ? 36.148 -10.344 22.025 1.00 70.66 224 GLU A N 1
ATOM 983 C CA . GLU A 1 125 ? 37.167 -10.331 20.991 1.00 73.20 224 GLU A CA 1
ATOM 984 C C . GLU A 1 125 ? 36.735 -9.336 19.926 1.00 73.56 224 GLU A C 1
ATOM 985 O O . GLU A 1 125 ? 37.471 -8.408 19.579 1.00 78.90 224 GLU A O 1
ATOM 991 N N . GLU A 1 126 ? 35.515 -9.534 19.430 1.00 72.36 225 GLU A N 1
ATOM 992 C CA . GLU A 1 126 ? 34.965 -8.726 18.340 1.00 72.61 225 GLU A CA 1
ATOM 993 C C . GLU A 1 126 ? 34.852 -7.264 18.705 1.00 71.89 225 GLU A C 1
ATOM 994 O O . GLU A 1 126 ? 35.271 -6.401 17.955 1.00 73.05 225 GLU A O 1
ATOM 1000 N N . SER A 1 127 ? 34.313 -6.994 19.880 1.00 71.35 226 SER A N 1
ATOM 1001 C CA . SER A 1 127 ? 34.234 -5.633 20.375 1.00 69.90 226 SER A CA 1
ATOM 1002 C C . SER A 1 127 ? 35.601 -4.987 20.494 1.00 71.11 226 SER A C 1
ATOM 1003 O O . SER A 1 127 ? 35.792 -3.861 20.078 1.00 71.69 226 SER A O 1
ATOM 1006 N N . ARG A 1 128 ? 36.567 -5.728 21.014 1.00 72.07 227 ARG A N 1
ATOM 1007 C CA . ARG A 1 128 ? 37.913 -5.204 21.164 1.00 73.98 227 ARG A CA 1
ATOM 1008 C C . ARG A 1 128 ? 38.466 -4.804 19.816 1.00 75.97 227 ARG A C 1
ATOM 1009 O O . ARG A 1 128 ? 39.144 -3.792 19.691 1.00 96.92 227 ARG A O 1
ATOM 1017 N N . ALA A 1 129 ? 38.166 -5.592 18.797 1.00 76.42 228 ALA A N 1
ATOM 1018 C CA . ALA A 1 129 ? 38.697 -5.278 17.488 1.00 78.37 228 ALA A CA 1
ATOM 1019 C C . ALA A 1 129 ? 37.973 -4.085 16.906 1.00 77.58 228 ALA A C 1
ATOM 1020 O O . ALA A 1 129 ? 38.586 -3.203 16.315 1.00 83.00 228 ALA A O 1
ATOM 1022 N N . PHE A 1 130 ? 36.657 -4.082 17.076 1.00 75.46 229 PHE A N 1
ATOM 1023 C CA . PHE A 1 130 ? 35.768 -3.104 16.451 1.00 75.70 229 PHE A CA 1
ATOM 1024 C C . PHE A 1 130 ? 35.743 -1.724 17.090 1.00 73.85 229 PHE A C 1
ATOM 1025 O O . PHE A 1 130 ? 36.019 -0.734 16.424 1.00 78.41 229 PHE A O 1
ATOM 1033 N N . CYS A 1 131 ? 35.443 -1.681 18.389 1.00 79.67 230 CYS A N 1
ATOM 1034 C CA . CYS A 1 131 ? 35.203 -0.431 19.100 1.00 71.52 230 CYS A CA 1
ATOM 1035 C C . CYS A 1 131 ? 36.373 0.494 18.973 1.00 73.28 230 CYS A C 1
ATOM 1036 O O . CYS A 1 131 ? 37.513 0.082 19.111 1.00 74.91 230 CYS A O 1
ATOM 1039 N N . GLU A 1 132 ? 36.088 1.755 18.704 1.00 73.03 231 GLU A N 1
ATOM 1040 C CA . GLU A 1 132 ? 37.131 2.740 18.672 1.00 74.62 231 GLU A CA 1
ATOM 1041 C C . GLU A 1 132 ? 37.271 3.240 20.092 1.00 80.86 231 GLU A C 1
ATOM 1042 O O . GLU A 1 132 ? 36.277 3.595 20.731 1.00 80.38 231 GLU A O 1
ATOM 1048 N N . THR A 1 133 ? 38.504 3.263 20.582 1.00 75.77 232 THR A N 1
ATOM 1049 C CA . THR A 1 133 ? 38.782 3.764 21.917 1.00 75.60 232 THR A CA 1
ATOM 1050 C C . THR A 1 133 ? 38.821 5.280 21.866 1.00 97.74 232 THR A C 1
ATOM 1051 O O . THR A 1 133 ? 38.759 5.841 20.780 1.00 100.02 232 THR A O 1
ATOM 1055 N N . LEU A 1 134 ? 38.922 5.959 23.006 1.00 96.57 233 LEU A N 1
ATOM 1056 C CA . LEU A 1 134 ? 38.991 7.425 22.958 1.00 97.49 233 LEU A CA 1
ATOM 1057 C C . LEU A 1 134 ? 40.325 7.844 22.356 1.00 100.48 233 LEU A C 1
ATOM 1058 O O . LEU A 1 134 ? 40.410 8.857 21.658 1.00 101.82 233 LEU A O 1
ATOM 1063 N N . GLU A 1 135 ? 41.343 7.022 22.601 1.00 99.21 234 GLU A N 1
ATOM 1064 C CA . GLU A 1 135 ? 42.694 7.231 22.094 1.00 100.26 234 GLU A CA 1
ATOM 1065 C C . GLU A 1 135 ? 42.713 7.299 20.577 1.00 98.87 234 GLU A C 1
ATOM 1066 O O . GLU A 1 135 ? 43.214 8.250 19.967 1.00 101.86 234 GLU A O 1
ATOM 1072 N N . GLU A 1 136 ? 42.120 6.276 19.980 1.00 94.22 235 GLU A N 1
ATOM 1073 C CA . GLU A 1 136 ? 42.089 6.127 18.540 1.00 90.83 235 GLU A CA 1
ATOM 1074 C C . GLU A 1 136 ? 41.243 7.235 17.907 1.00 82.12 235 GLU A C 1
ATOM 1075 O O . GLU A 1 136 ? 41.605 7.777 16.867 1.00 83.24 235 GLU A O 1
ATOM 1081 N N . THR A 1 137 ? 40.151 7.598 18.581 1.00 79.92 236 THR A N 1
ATOM 1082 C CA . THR A 1 137 ? 39.252 8.663 18.141 1.00 78.63 236 THR A CA 1
ATOM 1083 C C . THR A 1 137 ? 39.972 10.004 18.092 1.00 86.32 236 THR A C 1
ATOM 1084 O O . THR A 1 137 ? 39.848 10.769 17.127 1.00 83.85 236 THR A O 1
ATOM 1088 N N . ASN A 1 138 ? 40.729 10.275 19.146 1.00 88.19 237 ASN A N 1
ATOM 1089 C CA . ASN A 1 138 ? 41.522 11.485 19.237 1.00 82.75 237 ASN A CA 1
ATOM 1090 C C . ASN A 1 138 ? 42.588 11.496 18.138 1.00 99.44 237 ASN A C 1
ATOM 1091 O O . ASN A 1 138 ? 42.792 12.516 17.483 1.00 101.90 237 ASN A O 1
ATOM 1096 N N . TYR A 1 139 ? 43.227 10.349 17.911 1.00 98.29 238 TYR A N 1
ATOM 1097 C CA . TYR A 1 139 ? 44.161 10.185 16.791 1.00 98.93 238 TYR A CA 1
ATOM 1098 C C . TYR A 1 139 ? 43.548 10.576 15.441 1.00 93.88 238 TYR A C 1
ATOM 1099 O O . TYR A 1 139 ? 44.146 11.330 14.656 1.00 93.18 238 TYR A O 1
ATOM 1108 N N . ARG A 1 140 ? 42.367 10.029 15.171 1.00 91.14 239 ARG A N 1
ATOM 1109 C CA . ARG A 1 140 ? 41.613 10.356 13.972 1.00 84.36 239 ARG A CA 1
ATOM 1110 C C . ARG A 1 140 ? 41.430 11.860 13.882 1.00 84.03 239 ARG A C 1
ATOM 1111 O O . ARG A 1 140 ? 41.720 12.465 12.850 1.00 86.23 239 ARG A O 1
ATOM 1119 N N . LEU A 1 141 ? 40.932 12.450 14.967 1.00 82.83 240 LEU A N 1
ATOM 1120 C CA . LEU A 1 141 ? 40.695 13.892 15.026 1.00 82.46 240 LEU A CA 1
ATOM 1121 C C . LEU A 1 141 ? 41.945 14.711 14.689 1.00 84.88 240 LEU A C 1
ATOM 1122 O O . LEU A 1 141 ? 41.861 15.726 13.988 1.00 84.90 240 LEU A O 1
ATOM 1127 N N . GLN A 1 142 ? 43.099 14.274 15.179 1.00 86.99 241 GLN A N 1
ATOM 1128 C CA . GLN A 1 142 ? 44.354 14.934 14.844 1.00 89.62 241 GLN A CA 1
ATOM 1129 C C . GLN A 1 142 ? 44.644 14.827 13.354 1.00 99.51 241 GLN A C 1
ATOM 1130 O O . GLN A 1 142 ? 45.013 15.814 12.715 1.00 91.35 241 GLN A O 1
ATOM 1136 N N . LYS A 1 143 ? 44.472 13.628 12.805 1.00 99.95 242 LYS A N 1
ATOM 1137 C CA . LYS A 1 143 ? 44.677 13.411 11.372 1.00 102.42 242 LYS A CA 1
ATOM 1138 C C . LYS A 1 143 ? 43.819 14.364 10.538 1.00 99.82 242 LYS A C 1
ATOM 1139 O O . LYS A 1 143 ? 44.324 15.049 9.639 1.00 100.24 242 LYS A O 1
ATOM 1145 N N . GLU A 1 144 ? 42.525 14.411 10.845 1.00 96.42 243 GLU A N 1
ATOM 1146 C CA . GLU A 1 144 ? 41.633 15.339 10.167 1.00 93.77 243 GLU A CA 1
ATOM 1147 C C . GLU A 1 144 ? 42.120 16.768 10.308 1.00 96.01 243 GLU A C 1
ATOM 1148 O O . GLU A 1 144 ? 42.155 17.494 9.327 1.00 97.56 243 GLU A O 1
ATOM 1154 N N . LEU A 1 145 ? 42.490 17.163 11.527 1.00 96.41 244 LEU A N 1
ATOM 1155 C CA . LEU A 1 145 ? 42.963 18.521 11.791 1.00 96.75 244 LEU A CA 1
ATOM 1156 C C . LEU A 1 145 ? 44.107 18.864 10.832 1.00 98.53 244 LEU A C 1
ATOM 1157 O O . LEU A 1 145 ? 44.157 19.963 10.247 1.00 98.02 244 LEU A O 1
ATOM 1162 N N . LEU A 1 146 ? 45.001 17.901 10.642 1.00 99.32 245 LEU A N 1
ATOM 1163 C CA . LEU A 1 146 ? 46.089 18.079 9.699 1.00 93.96 245 LEU A CA 1
ATOM 1164 C C . LEU A 1 146 ? 45.606 18.217 8.252 1.00 104.85 245 LEU A C 1
ATOM 1165 O O . LEU A 1 146 ? 46.021 19.136 7.544 1.00 107.43 245 LEU A O 1
ATOM 1170 N N . GLU A 1 147 ? 44.733 17.312 7.812 1.00 101.74 246 GLU A N 1
ATOM 1171 C CA . GLU A 1 147 ? 44.220 17.350 6.437 1.00 100.43 246 GLU A CA 1
ATOM 1172 C C . GLU A 1 147 ? 43.505 18.669 6.111 1.00 98.19 246 GLU A C 1
ATOM 1173 O O . GLU A 1 147 ? 43.693 19.265 5.040 1.00 98.69 246 GLU A O 1
ATOM 1179 N N . LYS A 1 148 ? 42.678 19.112 7.049 1.00 95.90 247 LYS A N 1
ATOM 1180 C CA . LYS A 1 148 ? 41.987 20.381 6.947 1.00 93.77 247 LYS A CA 1
ATOM 1181 C C . LYS A 1 148 ? 43.032 21.492 6.903 1.00 96.45 247 LYS A C 1
ATOM 1182 O O . LYS A 1 148 ? 42.839 22.509 6.238 1.00 98.26 247 LYS A O 1
ATOM 1188 N N . GLN A 1 149 ? 44.152 21.305 7.595 1.00 98.42 248 GLN A N 1
ATOM 1189 C CA . GLN A 1 149 ? 45.216 22.301 7.498 1.00 102.40 248 GLN A CA 1
ATOM 1190 C C . GLN A 1 149 ? 45.718 22.381 6.052 1.00 101.97 248 GLN A C 1
ATOM 1191 O O . GLN A 1 149 ? 45.915 23.477 5.501 1.00 100.81 248 GLN A O 1
ATOM 1197 N N . LYS A 1 150 ? 45.873 21.210 5.434 1.00 102.66 249 LYS A N 1
ATOM 1198 C CA . LYS A 1 150 ? 46.297 21.118 4.035 1.00 105.15 249 LYS A CA 1
ATOM 1199 C C . LYS A 1 150 ? 45.364 21.865 3.084 1.00 108.30 249 LYS A C 1
ATOM 1200 O O . LYS A 1 150 ? 45.793 22.776 2.348 1.00 108.75 249 LYS A O 1
ATOM 1206 N N . GLU A 1 151 ? 44.086 21.492 3.109 1.00 109.81 250 GLU A N 1
ATOM 1207 C CA . GLU A 1 151 ? 43.093 22.196 2.298 1.00 110.31 250 GLU A CA 1
ATOM 1208 C C . GLU A 1 151 ? 43.121 23.705 2.543 1.00 112.63 250 GLU A C 1
ATOM 1209 O O . GLU A 1 151 ? 43.086 24.487 1.593 1.00 114.24 250 GLU A O 1
ATOM 1223 N N . GLU A 1 153 ? 45.576 25.699 3.563 1.00 121.87 252 GLU A N 1
ATOM 1224 C CA . GLU A 1 153 ? 46.748 26.336 2.950 1.00 122.18 252 GLU A CA 1
ATOM 1225 C C . GLU A 1 153 ? 46.567 26.435 1.442 1.00 117.46 252 GLU A C 1
ATOM 1226 O O . GLU A 1 153 ? 46.841 27.481 0.849 1.00 116.56 252 GLU A O 1
ATOM 1232 N N . SER A 1 154 ? 46.126 25.333 0.832 1.00 114.85 253 SER A N 1
ATOM 1233 C CA . SER A 1 154 ? 45.827 25.311 -0.602 1.00 112.54 253 SER A CA 1
ATOM 1234 C C . SER A 1 154 ? 44.922 26.480 -0.989 1.00 111.72 253 SER A C 1
ATOM 1235 O O . SER A 1 154 ? 45.155 27.195 -1.983 1.00 111.94 253 SER A O 1
ATOM 1238 N N . LEU A 1 155 ? 43.894 26.676 -0.174 1.00 110.30 254 LEU A N 1
ATOM 1239 C CA . LEU A 1 155 ? 42.981 27.777 -0.374 1.00 107.43 254 LEU A CA 1
ATOM 1240 C C . LEU A 1 155 ? 43.661 29.141 -0.225 1.00 108.45 254 LEU A C 1
ATOM 1241 O O . LEU A 1 155 ? 43.542 29.962 -1.120 1.00 108.30 254 LEU A O 1
ATOM 1246 N N . LYS A 1 156 ? 44.392 29.375 0.868 1.00 88.53 255 LYS A N 1
ATOM 1247 C CA . LYS A 1 156 ? 45.067 30.667 1.073 1.00 89.70 255 LYS A CA 1
ATOM 1248 C C . LYS A 1 156 ? 46.023 31.048 -0.057 1.00 100.87 255 LYS A C 1
ATOM 1249 O O . LYS A 1 156 ? 46.059 32.207 -0.494 1.00 91.09 255 LYS A O 1
ATOM 1255 N N . LYS A 1 157 ? 46.795 30.067 -0.519 1.00 102.42 256 LYS A N 1
ATOM 1256 C CA . LYS A 1 157 ? 47.654 30.238 -1.688 1.00 102.48 256 LYS A CA 1
ATOM 1257 C C . LYS A 1 157 ? 46.822 30.674 -2.879 1.00 101.64 256 LYS A C 1
ATOM 1258 O O . LYS A 1 157 ? 47.093 31.710 -3.494 1.00 103.50 256 LYS A O 1
ATOM 1264 N N . LEU A 1 158 ? 45.798 29.882 -3.187 1.00 99.43 257 LEU A N 1
ATOM 1265 C CA . LEU A 1 158 ? 44.910 30.167 -4.314 1.00 88.48 257 LEU A CA 1
ATOM 1266 C C . LEU A 1 158 ? 44.355 31.590 -4.267 1.00 88.50 257 LEU A C 1
ATOM 1267 O O . LEU A 1 158 ? 44.258 32.289 -5.288 1.00 87.37 257 LEU A O 1
ATOM 1272 N N . LEU A 1 159 ? 44.005 32.004 -3.058 1.00 86.24 258 LEU A N 1
ATOM 1273 C CA . LEU A 1 159 ? 43.441 33.307 -2.784 1.00 84.78 258 LEU A CA 1
ATOM 1274 C C . LEU A 1 159 ? 44.488 34.369 -3.123 1.00 89.19 258 LEU A C 1
ATOM 1275 O O . LEU A 1 159 ? 44.198 35.382 -3.772 1.00 87.03 258 LEU A O 1
ATOM 1280 N N . SER A 1 160 ? 45.723 34.099 -2.720 1.00 89.25 259 SER A N 1
ATOM 1281 C CA . SER A 1 160 ? 46.847 34.966 -3.050 1.00 91.33 259 SER A CA 1
ATOM 1282 C C . SER A 1 160 ? 47.013 35.147 -4.559 1.00 91.13 259 SER A C 1
ATOM 1283 O O . SER A 1 160 ? 47.209 36.263 -5.036 1.00 91.03 259 SER A O 1
ATOM 1286 N N . GLU A 1 161 ? 46.962 34.037 -5.293 1.00 101.01 260 GLU A N 1
ATOM 1287 C CA . GLU A 1 161 ? 47.020 34.050 -6.760 1.00 90.87 260 GLU A CA 1
ATOM 1288 C C . GLU A 1 161 ? 45.935 34.905 -7.426 1.00 88.92 260 GLU A C 1
ATOM 1289 O O . GLU A 1 161 ? 46.236 35.765 -8.280 1.00 88.68 260 GLU A O 1
ATOM 1295 N N . LYS A 1 162 ? 44.674 34.651 -7.074 1.00 85.60 261 LYS A N 1
ATOM 1296 C CA . LYS A 1 162 ? 43.597 35.459 -7.638 1.00 82.94 261 LYS A CA 1
ATOM 1297 C C . LYS A 1 162 ? 43.847 36.933 -7.323 1.00 117.86 261 LYS A C 1
ATOM 1298 O O . LYS A 1 162 ? 43.697 37.796 -8.191 1.00 81.94 261 LYS A O 1
ATOM 1304 N N . GLN A 1 163 ? 44.292 37.203 -6.098 1.00 84.13 262 GLN A N 1
ATOM 1305 C CA . GLN A 1 163 ? 44.602 38.563 -5.682 1.00 84.47 262 GLN A CA 1
ATOM 1306 C C . GLN A 1 163 ? 45.663 39.211 -6.569 1.00 95.08 262 GLN A C 1
ATOM 1307 O O . GLN A 1 163 ? 45.549 40.385 -6.939 1.00 94.10 262 GLN A O 1
ATOM 1313 N N . LEU A 1 164 ? 46.690 38.438 -6.914 1.00 97.07 263 LEU A N 1
ATOM 1314 C CA . LEU A 1 164 ? 47.759 38.927 -7.784 1.00 96.62 263 LEU A CA 1
ATOM 1315 C C . LEU A 1 164 ? 47.199 39.274 -9.156 1.00 91.53 263 LEU A C 1
ATOM 1316 O O . LEU A 1 164 ? 47.523 40.323 -9.724 1.00 88.27 263 LEU A O 1
ATOM 1321 N N . HIS A 1 165 ? 46.356 38.389 -9.683 1.00 88.66 264 HIS A N 1
ATOM 1322 C CA . HIS A 1 165 ? 45.719 38.656 -10.967 1.00 86.86 264 HIS A CA 1
ATOM 1323 C C . HIS A 1 165 ? 44.910 39.940 -10.908 1.00 82.34 264 HIS A C 1
ATOM 1324 O O . HIS A 1 165 ? 44.931 40.713 -11.848 1.00 92.87 264 HIS A O 1
ATOM 1331 N N . ILE A 1 166 ? 44.184 40.156 -9.815 1.00 81.23 265 ILE A N 1
ATOM 1332 C CA . ILE A 1 166 ? 43.429 41.399 -9.626 1.00 79.26 265 ILE A CA 1
ATOM 1333 C C . ILE A 1 166 ? 44.339 42.639 -9.628 1.00 80.56 265 ILE A C 1
ATOM 1334 O O . ILE A 1 166 ? 44.007 43.663 -10.222 1.00 79.14 265 ILE A O 1
ATOM 1339 N N . ASP A 1 167 ? 45.482 42.547 -8.956 1.00 85.34 266 ASP A N 1
ATOM 1340 C CA . ASP A 1 167 ? 46.445 43.648 -8.961 1.00 87.23 266 ASP A CA 1
ATOM 1341 C C . ASP A 1 167 ? 46.904 43.964 -10.388 1.00 85.03 266 ASP A C 1
ATOM 1342 O O . ASP A 1 167 ? 46.937 45.125 -10.810 1.00 84.38 266 ASP A O 1
ATOM 1347 N N . THR A 1 168 ? 47.238 42.912 -11.128 1.00 85.81 267 THR A N 1
ATOM 1348 C CA . THR A 1 168 ? 47.592 43.053 -12.533 1.00 88.59 267 THR A CA 1
ATOM 1349 C C . THR A 1 168 ? 46.485 43.731 -13.331 1.00 89.25 267 THR A C 1
ATOM 1350 O O . THR A 1 168 ? 46.737 44.729 -14.012 1.00 91.30 267 THR A O 1
ATOM 1354 N N . LEU A 1 169 ? 45.259 43.222 -13.223 1.00 87.27 268 LEU A N 1
ATOM 1355 C CA . LEU A 1 169 ? 44.152 43.796 -13.977 1.00 77.40 268 LEU A CA 1
ATOM 1356 C C . LEU A 1 169 ? 43.932 45.255 -13.627 1.00 99.46 268 LEU A C 1
ATOM 1357 O O . LEU A 1 169 ? 43.641 46.059 -14.505 1.00 96.82 268 LEU A O 1
ATOM 1362 N N . GLU A 1 170 ? 44.055 45.602 -12.354 1.00 77.16 269 GLU A N 1
ATOM 1363 C CA . GLU A 1 170 ? 43.939 46.996 -11.980 1.00 76.53 269 GLU A CA 1
ATOM 1364 C C . GLU A 1 170 ? 45.012 47.821 -12.647 1.00 77.92 269 GLU A C 1
ATOM 1365 O O . GLU A 1 170 ? 44.725 48.908 -13.126 1.00 76.51 269 GLU A O 1
ATOM 1371 N N . ASN A 1 171 ? 46.242 47.319 -12.688 1.00 80.73 270 ASN A N 1
ATOM 1372 C CA . ASN A 1 171 ? 47.283 48.049 -13.410 1.00 89.20 270 ASN A CA 1
ATOM 1373 C C . ASN A 1 171 ? 46.927 48.283 -14.842 1.00 80.33 270 ASN A C 1
ATOM 1374 O O . ASN A 1 171 ? 47.097 49.378 -15.370 1.00 82.53 270 ASN A O 1
ATOM 1379 N N . ARG A 1 172 ? 46.453 47.226 -15.471 1.00 79.45 271 ARG A N 1
ATOM 1380 C CA . ARG A 1 172 ? 46.053 47.277 -16.859 1.00 84.56 271 ARG A CA 1
ATOM 1381 C C . ARG A 1 172 ? 44.928 48.324 -17.070 1.00 74.61 271 ARG A C 1
ATOM 1382 O O . ARG A 1 172 ? 44.947 49.086 -18.045 1.00 73.56 271 ARG A O 1
ATOM 1390 N N . ILE A 1 173 ? 43.983 48.379 -16.132 1.00 73.26 272 ILE A N 1
ATOM 1391 C CA . ILE A 1 173 ? 42.895 49.367 -16.146 1.00 93.54 272 ILE A CA 1
ATOM 1392 C C . ILE A 1 173 ? 43.326 50.820 -15.972 1.00 70.72 272 ILE A C 1
ATOM 1393 O O . ILE A 1 173 ? 42.970 51.677 -16.778 1.00 68.97 272 ILE A O 1
ATOM 1398 N N . ARG A 1 174 ? 44.106 51.094 -14.936 1.00 72.90 273 ARG A N 1
ATOM 1399 C CA . ARG A 1 174 ? 44.595 52.448 -14.702 1.00 73.44 273 ARG A CA 1
ATOM 1400 C C . ARG A 1 174 ? 45.422 52.912 -15.878 1.00 74.00 273 ARG A C 1
ATOM 1401 O O . ARG A 1 174 ? 45.339 54.066 -16.281 1.00 72.93 273 ARG A O 1
ATOM 1409 N N . THR A 1 175 ? 46.242 52.011 -16.407 1.00 75.79 274 THR A N 1
ATOM 1410 C CA . THR A 1 175 ? 47.045 52.327 -17.578 1.00 76.46 274 THR A CA 1
ATOM 1411 C C . THR A 1 175 ? 46.189 52.674 -18.785 1.00 73.46 274 THR A C 1
ATOM 1412 O O . THR A 1 175 ? 46.381 53.721 -19.402 1.00 72.77 274 THR A O 1
ATOM 1416 N N . LEU A 1 176 ? 45.249 51.806 -19.134 1.00 71.74 275 LEU A N 1
ATOM 1417 C CA . LEU A 1 176 ? 44.443 52.081 -20.319 1.00 71.40 275 LEU A CA 1
ATOM 1418 C C . LEU A 1 176 ? 43.555 53.304 -20.200 1.00 69.37 275 LEU A C 1
ATOM 1419 O O . LEU A 1 176 ? 43.302 53.968 -21.202 1.00 68.16 275 LEU A O 1
ATOM 1424 N N . SER A 1 177 ? 43.090 53.607 -18.990 1.00 69.44 276 SER A N 1
ATOM 1425 C CA . SER A 1 177 ? 42.223 54.771 -18.773 1.00 67.52 276 SER A CA 1
ATOM 1426 C C . SER A 1 177 ? 42.872 56.081 -19.208 1.00 68.14 276 SER A C 1
ATOM 1427 O O . SER A 1 177 ? 42.221 56.929 -19.804 1.00 66.68 276 SER A O 1
ATOM 1430 N N . LEU A 1 178 ? 44.160 56.234 -18.935 1.00 67.04 277 LEU A N 1
ATOM 1431 C CA . LEU A 1 178 ? 44.849 57.494 -19.205 1.00 80.76 277 LEU A CA 1
ATOM 1432 C C . LEU A 1 178 ? 45.430 57.603 -20.620 1.00 76.31 277 LEU A C 1
ATOM 1433 O O . LEU A 1 178 ? 46.149 58.550 -20.926 1.00 72.94 277 LEU A O 1
ATOM 1438 N N . GLU A 1 179 ? 45.112 56.644 -21.480 1.00 74.24 278 GLU A N 1
ATOM 1439 C CA . GLU A 1 179 ? 45.762 56.548 -22.783 1.00 73.74 278 GLU A CA 1
ATOM 1440 C C . GLU A 1 179 ? 44.739 56.437 -23.911 1.00 70.32 278 GLU A C 1
ATOM 1441 O O . GLU A 1 179 ? 43.851 57.278 -24.050 1.00 61.31 278 GLU A O 1
ATOM 1447 N N . PRO B 1 8 ? 72.044 -1.050 2.574 1.00 134.71 107 PRO B N 1
ATOM 1448 C CA . PRO B 1 8 ? 73.279 -0.889 1.796 1.00 133.30 107 PRO B CA 1
ATOM 1449 C C . PRO B 1 8 ? 73.042 -0.168 0.464 1.00 134.18 107 PRO B C 1
ATOM 1450 O O . PRO B 1 8 ? 72.591 -0.800 -0.490 1.00 140.64 107 PRO B O 1
ATOM 1454 N N . SER B 1 9 ? 73.344 1.126 0.389 1.00 128.03 108 SER B N 1
ATOM 1455 C CA . SER B 1 9 ? 73.104 1.872 -0.848 1.00 125.69 108 SER B CA 1
ATOM 1456 C C . SER B 1 9 ? 74.013 3.074 -1.029 1.00 119.55 108 SER B C 1
ATOM 1457 O O . SER B 1 9 ? 74.350 3.732 -0.059 1.00 117.12 108 SER B O 1
ATOM 1460 N N . THR B 1 10 ? 74.378 3.396 -2.267 1.00 118.25 109 THR B N 1
ATOM 1461 C CA . THR B 1 10 ? 75.273 4.533 -2.497 1.00 111.62 109 THR B CA 1
ATOM 1462 C C . THR B 1 10 ? 74.557 5.777 -3.046 1.00 107.39 109 THR B C 1
ATOM 1463 O O . THR B 1 10 ? 74.165 5.818 -4.218 1.00 109.71 109 THR B O 1
ATOM 1467 N N . PRO B 1 11 ? 74.355 6.789 -2.183 1.00 101.50 110 PRO B N 1
ATOM 1468 C CA . PRO B 1 11 ? 73.774 8.050 -2.657 1.00 98.20 110 PRO B CA 1
ATOM 1469 C C . PRO B 1 11 ? 74.707 8.726 -3.648 1.00 94.28 110 PRO B C 1
ATOM 1470 O O . PRO B 1 11 ? 75.883 8.940 -3.362 1.00 84.98 110 PRO B O 1
ATOM 1474 N N . THR B 1 12 ? 74.180 9.071 -4.808 1.00 95.08 111 THR B N 1
ATOM 1475 C CA . THR B 1 12 ? 75.009 9.640 -5.850 1.00 92.89 111 THR B CA 1
ATOM 1476 C C . THR B 1 12 ? 74.395 10.923 -6.401 1.00 92.88 111 THR B C 1
ATOM 1477 O O . THR B 1 12 ? 73.232 10.946 -6.769 1.00 98.20 111 THR B O 1
ATOM 1481 N N . ILE B 1 13 ? 75.171 11.999 -6.416 1.00 87.72 112 ILE B N 1
ATOM 1482 C CA . ILE B 1 13 ? 74.713 13.289 -6.924 1.00 81.21 112 ILE B CA 1
ATOM 1483 C C . ILE B 1 13 ? 74.866 13.375 -8.417 1.00 93.51 112 ILE B C 1
ATOM 1484 O O . ILE B 1 13 ? 75.924 13.083 -8.959 1.00 82.78 112 ILE B O 1
ATOM 1489 N N . LEU B 1 14 ? 73.836 13.891 -9.061 1.00 96.93 113 LEU B N 1
ATOM 1490 C CA . LEU B 1 14 ? 73.697 13.880 -10.506 1.00 101.04 113 LEU B CA 1
ATOM 1491 C C . LEU B 1 14 ? 74.309 15.166 -11.009 1.00 101.13 113 LEU B C 1
ATOM 1492 O O . LEU B 1 14 ? 75.200 15.160 -11.865 1.00 98.77 113 LEU B O 1
ATOM 1497 N N . GLY B 1 15 ? 73.776 16.282 -10.505 1.00 101.79 114 GLY B N 1
ATOM 1498 C CA . GLY B 1 15 ? 74.256 17.583 -10.955 1.00 98.85 114 GLY B CA 1
ATOM 1499 C C . GLY B 1 15 ? 73.911 18.761 -10.062 1.00 95.81 114 GLY B C 1
ATOM 1500 O O . GLY B 1 15 ? 73.488 18.588 -8.926 1.00 96.44 114 GLY B O 1
ATOM 1501 N N . TYR B 1 16 ? 74.121 19.968 -10.573 1.00 94.51 115 TYR B N 1
ATOM 1502 C CA . TYR B 1 16 ? 73.734 21.181 -9.864 1.00 92.51 115 TYR B CA 1
ATOM 1503 C C . TYR B 1 16 ? 72.824 21.984 -10.784 1.00 97.48 115 TYR B C 1
ATOM 1504 O O . TYR B 1 16 ? 72.903 21.880 -12.012 1.00 100.77 115 TYR B O 1
ATOM 1513 N N . GLU B 1 17 ? 71.944 22.774 -10.186 1.00 99.05 116 GLU B N 1
ATOM 1514 C CA . GLU B 1 17 ? 71.017 23.604 -10.942 1.00 102.05 116 GLU B CA 1
ATOM 1515 C C . GLU B 1 17 ? 70.846 24.931 -10.214 1.00 102.43 116 GLU B C 1
ATOM 1516 O O . GLU B 1 17 ? 70.703 24.961 -8.981 1.00 102.25 116 GLU B O 1
ATOM 1522 N N . VAL B 1 18 ? 70.872 26.029 -10.964 1.00 103.91 117 VAL B N 1
ATOM 1523 C CA . VAL B 1 18 ? 70.688 27.330 -10.346 1.00 84.11 117 VAL B CA 1
ATOM 1524 C C . VAL B 1 18 ? 69.195 27.569 -10.227 1.00 94.29 117 VAL B C 1
ATOM 1525 O O . VAL B 1 18 ? 68.420 27.310 -11.137 1.00 89.38 117 VAL B O 1
ATOM 1537 N N . GLU B 1 20 ? 65.852 29.832 -8.380 1.00 106.53 119 GLU B N 1
ATOM 1538 C CA . GLU B 1 20 ? 65.584 31.209 -8.039 1.00 105.94 119 GLU B CA 1
ATOM 1539 C C . GLU B 1 20 ? 64.627 31.446 -6.900 1.00 105.21 119 GLU B C 1
ATOM 1540 O O . GLU B 1 20 ? 63.503 30.970 -6.888 1.00 93.18 119 GLU B O 1
ATOM 1546 N N . GLU B 1 21 ? 65.141 32.142 -5.902 1.00 89.20 120 GLU B N 1
ATOM 1547 C CA . GLU B 1 21 ? 64.328 32.945 -5.019 1.00 90.06 120 GLU B CA 1
ATOM 1548 C C . GLU B 1 21 ? 64.417 34.435 -5.348 1.00 119.91 120 GLU B C 1
ATOM 1549 O O . GLU B 1 21 ? 64.032 35.233 -4.516 1.00 118.52 120 GLU B O 1
ATOM 1555 N N . ARG B 1 22 ? 65.040 34.808 -6.476 1.00 121.83 121 ARG B N 1
ATOM 1556 C CA . ARG B 1 22 ? 65.190 36.236 -6.874 1.00 126.02 121 ARG B CA 1
ATOM 1557 C C . ARG B 1 22 ? 66.013 37.095 -5.911 1.00 124.81 121 ARG B C 1
ATOM 1558 O O . ARG B 1 22 ? 65.454 37.981 -5.269 1.00 91.60 121 ARG B O 1
ATOM 1566 N N . ALA B 1 23 ? 67.340 37.000 -5.972 1.00 120.79 122 ALA B N 1
ATOM 1567 C CA . ALA B 1 23 ? 68.185 36.495 -4.891 1.00 86.19 122 ALA B CA 1
ATOM 1568 C C . ALA B 1 23 ? 68.215 34.985 -4.989 1.00 92.04 122 ALA B C 1
ATOM 1569 O O . ALA B 1 23 ? 67.586 34.260 -4.229 1.00 84.71 122 ALA B O 1
ATOM 1571 N N . LYS B 1 24 ? 68.961 34.563 -6.008 1.00 86.20 123 LYS B N 1
ATOM 1572 C CA . LYS B 1 24 ? 69.101 33.189 -6.481 1.00 87.38 123 LYS B CA 1
ATOM 1573 C C . LYS B 1 24 ? 70.068 32.319 -5.665 1.00 82.10 123 LYS B C 1
ATOM 1574 O O . LYS B 1 24 ? 71.033 32.814 -5.086 1.00 77.49 123 LYS B O 1
ATOM 1580 N N . PHE B 1 25 ? 69.818 31.011 -5.674 1.00 82.33 124 PHE B N 1
ATOM 1581 C CA . PHE B 1 25 ? 70.632 30.048 -4.937 1.00 82.59 124 PHE B CA 1
ATOM 1582 C C . PHE B 1 25 ? 70.861 28.740 -5.689 1.00 82.01 124 PHE B C 1
ATOM 1583 O O . PHE B 1 25 ? 70.047 28.353 -6.500 1.00 83.69 124 PHE B O 1
ATOM 1591 N N . THR B 1 26 ? 71.947 28.036 -5.390 1.00 81.56 125 THR B N 1
ATOM 1592 C CA . THR B 1 26 ? 72.288 26.824 -6.136 1.00 84.79 125 THR B CA 1
ATOM 1593 C C . THR B 1 26 ? 71.863 25.564 -5.388 1.00 83.85 125 THR B C 1
ATOM 1594 O O . THR B 1 26 ? 72.229 25.386 -4.220 1.00 84.91 125 THR B O 1
ATOM 1598 N N . VAL B 1 27 ? 71.113 24.677 -6.041 1.00 82.77 126 VAL B N 1
ATOM 1599 C CA . VAL B 1 27 ? 70.825 23.388 -5.405 1.00 83.67 126 VAL B CA 1
ATOM 1600 C C . VAL B 1 27 ? 71.424 22.219 -6.155 1.00 88.25 126 VAL B C 1
ATOM 1601 O O . VAL B 1 27 ? 71.622 22.275 -7.366 1.00 90.78 126 VAL B O 1
ATOM 1605 N N . TYR B 1 28 ? 71.672 21.137 -5.423 1.00 88.51 127 TYR B N 1
ATOM 1606 C CA . TYR B 1 28 ? 72.260 19.946 -6.007 1.00 86.46 127 TYR B CA 1
ATOM 1607 C C . TYR B 1 28 ? 71.258 18.815 -6.116 1.00 86.96 127 TYR B C 1
ATOM 1608 O O . TYR B 1 28 ? 70.622 18.425 -5.135 1.00 85.46 127 TYR B O 1
ATOM 1617 N N . LYS B 1 29 ? 71.147 18.293 -7.335 1.00 89.33 128 LYS B N 1
ATOM 1618 C CA . LYS B 1 29 ? 70.296 17.158 -7.637 1.00 93.06 128 LYS B CA 1
ATOM 1619 C C . LYS B 1 29 ? 71.073 15.913 -7.285 1.00 73.37 128 LYS B C 1
ATOM 1620 O O . LYS B 1 29 ? 72.115 15.620 -7.914 1.00 74.94 128 LYS B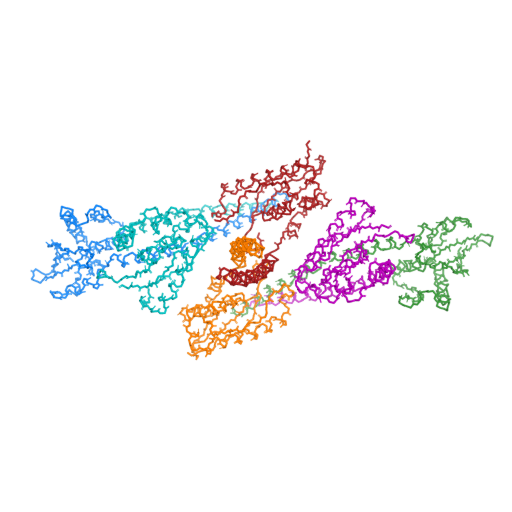 O 1
ATOM 1626 N N . ILE B 1 30 ? 70.539 15.217 -6.275 1.00 74.11 129 ILE B N 1
ATOM 1627 C CA . ILE B 1 30 ? 71.085 13.996 -5.690 1.00 95.52 129 ILE B CA 1
ATOM 1628 C C . ILE B 1 30 ? 70.226 12.793 -6.020 1.00 100.16 129 ILE B C 1
ATOM 1629 O O . ILE B 1 30 ? 69.091 12.690 -5.545 1.00 99.96 129 ILE B O 1
ATOM 1634 N N . LEU B 1 31 ? 70.770 11.873 -6.807 1.00 104.30 130 LEU B N 1
ATOM 1635 C CA . LEU B 1 31 ? 70.102 10.602 -7.057 1.00 109.44 130 LEU B CA 1
ATOM 1636 C C . LEU B 1 31 ? 70.330 9.587 -5.923 1.00 110.10 130 LEU B C 1
ATOM 1637 O O . LEU B 1 31 ? 71.457 9.383 -5.467 1.00 108.95 130 LEU B O 1
ATOM 1642 N N . VAL B 1 32 ? 69.260 8.903 -5.529 1.00 111.93 131 VAL B N 1
ATOM 1643 C CA . VAL B 1 32 ? 69.279 8.001 -4.381 1.00 111.24 131 VAL B CA 1
ATOM 1644 C C . VAL B 1 32 ? 68.714 6.653 -4.799 1.00 119.16 131 VAL B C 1
ATOM 1645 O O . VAL B 1 32 ? 67.674 6.581 -5.467 1.00 123.51 131 VAL B O 1
ATOM 1649 N N . LYS B 1 33 ? 69.389 5.587 -4.379 1.00 120.95 132 LYS B N 1
ATOM 1650 C CA . LYS B 1 33 ? 69.073 4.228 -4.806 1.00 124.42 132 LYS B CA 1
ATOM 1651 C C . LYS B 1 33 ? 68.821 3.328 -3.612 1.00 124.48 132 LYS B C 1
ATOM 1652 O O . LYS B 1 33 ? 69.438 3.494 -2.569 1.00 123.79 132 LYS B O 1
ATOM 1658 N N . LYS B 1 34 ? 67.882 2.399 -3.752 1.00 126.72 133 LYS B N 1
ATOM 1659 C CA . LYS B 1 34 ? 67.636 1.415 -2.703 1.00 127.79 133 LYS B CA 1
ATOM 1660 C C . LYS B 1 34 ? 68.000 0.018 -3.167 1.00 102.71 133 LYS B C 1
ATOM 1661 O O . LYS B 1 34 ? 69.174 -0.340 -3.166 1.00 101.19 133 LYS B O 1
ATOM 1667 N N . PRO B 1 36 ? 70.713 -1.841 -5.632 1.00 147.48 135 PRO B N 1
ATOM 1668 C CA . PRO B 1 36 ? 69.951 -0.804 -6.335 1.00 147.65 135 PRO B CA 1
ATOM 1669 C C . PRO B 1 36 ? 68.799 -1.371 -7.173 1.00 152.69 135 PRO B C 1
ATOM 1670 O O . PRO B 1 36 ? 69.035 -2.119 -8.124 1.00 154.95 135 PRO B O 1
ATOM 1674 N N . GLU B 1 37 ? 67.567 -1.017 -6.809 1.00 153.97 136 GLU B N 1
ATOM 1675 C CA . GLU B 1 37 ? 66.364 -1.529 -7.475 1.00 157.22 136 GLU B CA 1
ATOM 1676 C C . GLU B 1 37 ? 65.559 -0.361 -8.047 1.00 155.21 136 GLU B C 1
ATOM 1677 O O . GLU B 1 37 ? 65.464 -0.194 -9.268 1.00 156.43 136 GLU B O 1
ATOM 1683 N N . GLU B 1 38 ? 64.949 0.414 -7.150 1.00 151.47 137 GLU B N 1
ATOM 1684 C CA . GLU B 1 38 ? 64.212 1.619 -7.520 1.00 148.15 137 GLU B CA 1
ATOM 1685 C C . GLU B 1 38 ? 65.138 2.814 -7.318 1.00 142.61 137 GLU B C 1
ATOM 1686 O O . GLU B 1 38 ? 66.257 2.651 -6.836 1.00 140.64 137 GLU B O 1
ATOM 1692 N N . SER B 1 39 ? 64.690 4.008 -7.691 1.00 128.77 138 SER B N 1
ATOM 1693 C CA . SER B 1 39 ? 65.504 5.210 -7.487 1.00 125.55 138 SER B CA 1
ATOM 1694 C C . SER B 1 39 ? 64.633 6.461 -7.383 1.00 125.34 138 SER B C 1
ATOM 1695 O O . SER B 1 39 ? 63.585 6.554 -8.025 1.00 127.09 138 SER B O 1
ATOM 1698 N N . TRP B 1 40 ? 65.077 7.434 -6.594 1.00 122.75 139 TRP B N 1
ATOM 1699 C CA . TRP B 1 40 ? 64.378 8.720 -6.549 1.00 122.07 139 TRP B CA 1
ATOM 1700 C C . TRP B 1 40 ? 65.359 9.884 -6.443 1.00 115.03 139 TRP B C 1
ATOM 1701 O O . TRP B 1 40 ? 66.527 9.704 -6.092 1.00 109.76 139 TRP B O 1
ATOM 1712 N N . VAL B 1 41 ? 64.882 11.084 -6.750 1.00 114.80 140 VAL B N 1
ATOM 1713 C CA . VAL B 1 41 ? 65.768 12.240 -6.754 1.00 111.07 140 VAL B CA 1
ATOM 1714 C C . VAL B 1 41 ? 65.418 13.192 -5.620 1.00 107.81 140 VAL B C 1
ATOM 1715 O O . VAL B 1 41 ? 64.242 13.500 -5.406 1.00 109.33 140 VAL B O 1
ATOM 1719 N N . VAL B 1 42 ? 66.442 13.670 -4.914 1.00 102.74 141 VAL B N 1
ATOM 1720 C CA . VAL B 1 42 ? 66.251 14.694 -3.895 1.00 100.57 141 VAL B CA 1
ATOM 1721 C C . VAL B 1 42 ? 67.075 15.923 -4.224 1.00 98.26 141 VAL B C 1
ATOM 1722 O O . VAL B 1 42 ? 68.181 15.812 -4.746 1.00 96.63 141 VAL B O 1
ATOM 1726 N N . PHE B 1 43 ? 66.536 17.097 -3.924 1.00 98.23 142 PHE B N 1
ATOM 1727 C CA . PHE B 1 43 ? 67.270 18.329 -4.169 1.00 96.62 142 PHE B CA 1
ATOM 1728 C C . PHE B 1 43 ? 67.780 18.889 -2.851 1.00 91.39 142 PHE B C 1
ATOM 1729 O O . PHE B 1 43 ? 67.008 19.080 -1.916 1.00 91.12 142 PHE B O 1
ATOM 1737 N N . ARG B 1 44 ? 69.076 19.162 -2.767 1.00 87.21 143 ARG B N 1
ATOM 1738 C CA . ARG B 1 44 ? 69.605 19.668 -1.516 1.00 73.38 143 ARG B CA 1
ATOM 1739 C C . ARG B 1 44 ? 70.572 20.819 -1.728 1.00 73.90 143 ARG B C 1
ATOM 1740 O O . ARG B 1 44 ? 71.479 20.745 -2.554 1.00 72.08 143 ARG B O 1
ATOM 1748 N N . ARG B 1 45 ? 70.361 21.877 -0.955 1.00 71.77 144 ARG B N 1
ATOM 1749 C CA . ARG B 1 45 ? 71.221 23.049 -0.955 1.00 70.46 144 ARG B CA 1
ATOM 1750 C C . ARG B 1 45 ? 72.485 22.818 -0.152 1.00 73.63 144 ARG B C 1
ATOM 1751 O O . ARG B 1 45 ? 72.531 21.935 0.702 1.00 73.35 144 ARG B O 1
ATOM 1759 N N . TYR B 1 46 ? 73.526 23.586 -0.463 1.00 73.26 145 TYR B N 1
ATOM 1760 C CA . TYR B 1 46 ? 74.767 23.558 0.313 1.00 70.24 145 TYR B CA 1
ATOM 1761 C C . TYR B 1 46 ? 74.530 23.765 1.796 1.00 67.14 145 TYR B C 1
ATOM 1762 O O . TYR B 1 46 ? 75.087 23.046 2.621 1.00 63.75 145 TYR B O 1
ATOM 1771 N N . THR B 1 47 ? 73.728 24.763 2.139 1.00 65.85 146 THR B N 1
ATOM 1772 C CA . THR B 1 47 ? 73.483 25.019 3.542 1.00 72.46 146 THR B CA 1
ATOM 1773 C C . THR B 1 47 ? 72.783 23.829 4.195 1.00 72.65 146 THR B C 1
ATOM 1774 O O . THR B 1 47 ? 72.868 23.654 5.406 1.00 73.40 146 THR B O 1
ATOM 1778 N N . ASP B 1 48 ? 72.094 23.006 3.413 1.00 73.08 147 ASP B N 1
ATOM 1779 C CA . ASP B 1 48 ? 71.441 21.842 4.003 1.00 68.44 147 ASP B CA 1
ATOM 1780 C C . ASP B 1 48 ? 72.483 20.801 4.355 1.00 71.40 147 ASP B C 1
ATOM 1781 O O . ASP B 1 48 ? 72.448 20.222 5.444 1.00 71.53 147 ASP B O 1
ATOM 1786 N N . PHE B 1 49 ? 73.417 20.588 3.434 1.00 65.67 148 PHE B N 1
ATOM 1787 C CA . PHE B 1 49 ? 74.585 19.766 3.703 1.00 68.30 148 PHE B CA 1
ATOM 1788 C C . PHE B 1 49 ? 75.305 20.214 4.969 1.00 66.68 148 PHE B C 1
ATOM 1789 O O . PHE B 1 49 ? 75.667 19.401 5.836 1.00 64.45 148 PHE B O 1
ATOM 1797 N N . SER B 1 50 ? 75.520 21.515 5.071 1.00 62.58 149 SER B N 1
ATOM 1798 C CA . SER B 1 50 ? 76.143 22.070 6.248 1.00 61.73 149 SER B CA 1
ATOM 1799 C C . SER B 1 50 ? 75.341 21.783 7.520 1.00 78.48 149 SER B C 1
ATOM 1800 O O . SER B 1 50 ? 75.911 21.305 8.503 1.00 79.78 149 SER B O 1
ATOM 1803 N N . ARG B 1 51 ? 74.046 22.109 7.525 1.00 76.77 150 ARG B N 1
ATOM 1804 C CA . ARG B 1 51 ? 73.204 21.842 8.698 1.00 75.02 150 ARG B CA 1
ATOM 1805 C C . ARG B 1 51 ? 73.303 20.395 9.160 1.00 73.44 150 ARG B C 1
ATOM 1806 O O . ARG B 1 51 ? 73.457 20.121 10.363 1.00 70.58 150 ARG B O 1
ATOM 1814 N N . LEU B 1 52 ? 73.216 19.476 8.196 1.00 74.73 151 LEU B N 1
ATOM 1815 C CA . LEU B 1 52 ? 73.341 18.053 8.490 1.00 65.83 151 LEU B CA 1
ATOM 1816 C C . LEU B 1 52 ? 74.660 17.797 9.198 1.00 64.19 151 LEU B C 1
ATOM 1817 O O . LEU B 1 52 ? 74.685 17.254 10.299 1.00 64.46 151 LEU B O 1
ATOM 1822 N N . ASN B 1 53 ? 75.750 18.239 8.583 1.00 62.63 152 ASN B N 1
ATOM 1823 C CA . ASN B 1 53 ? 77.064 18.031 9.168 1.00 70.49 152 ASN B CA 1
ATOM 1824 C C . ASN B 1 53 ? 77.180 18.542 10.591 1.00 61.19 152 ASN B C 1
ATOM 1825 O O . ASN B 1 53 ? 77.846 17.931 11.414 1.00 80.65 152 ASN B O 1
ATOM 1830 N N . ASP B 1 54 ? 76.550 19.672 10.883 1.00 70.05 153 ASP B N 1
ATOM 1831 C CA . ASP B 1 54 ? 76.511 20.167 12.258 1.00 68.79 153 ASP B CA 1
ATOM 1832 C C . ASP B 1 54 ? 75.758 19.209 13.174 1.00 69.24 153 ASP B C 1
ATOM 1833 O O . ASP B 1 54 ? 76.185 18.963 14.308 1.00 70.30 153 ASP B O 1
ATOM 1838 N N . LYS B 1 55 ? 74.641 18.667 12.698 1.00 64.68 154 LYS B N 1
ATOM 1839 C CA . LYS B 1 55 ? 73.916 17.694 13.509 1.00 66.09 154 LYS B CA 1
ATOM 1840 C C . LYS B 1 55 ? 74.809 16.487 13.783 1.00 65.45 154 LYS B C 1
ATOM 1841 O O . LYS B 1 55 ? 74.772 15.926 14.878 1.00 66.12 154 LYS B O 1
ATOM 1847 N N . LEU B 1 56 ? 75.635 16.118 12.799 1.00 64.26 155 LEU B N 1
ATOM 1848 C CA . LEU B 1 56 ? 76.600 15.019 12.935 1.00 63.60 155 LEU B CA 1
ATOM 1849 C C . LEU B 1 56 ? 77.698 15.294 13.970 1.00 71.29 155 LEU B C 1
ATOM 1850 O O . LEU B 1 56 ? 78.023 14.423 14.770 1.00 63.02 155 LEU B O 1
ATOM 1855 N N . LYS B 1 57 ? 78.275 16.495 13.933 1.00 61.58 156 LYS B N 1
ATOM 1856 C CA . LYS B 1 57 ? 79.223 16.942 14.953 1.00 85.11 156 LYS B CA 1
ATOM 1857 C C . LYS B 1 57 ? 78.592 16.856 16.331 1.00 62.22 156 LYS B C 1
ATOM 1858 O O . LYS B 1 57 ? 79.272 16.565 17.310 1.00 64.27 156 LYS B O 1
ATOM 1864 N N . GLU B 1 58 ? 77.290 17.118 16.415 1.00 63.50 157 GLU B N 1
ATOM 1865 C CA . GLU B 1 58 ? 76.609 17.000 17.705 1.00 64.93 157 GLU B CA 1
ATOM 1866 C C . GLU B 1 58 ? 76.456 15.534 18.110 1.00 80.69 157 GLU B C 1
ATOM 1867 O O . GLU B 1 58 ? 77.098 15.089 19.055 1.00 66.00 157 GLU B O 1
ATOM 1881 N N . PHE B 1 60 ? 77.457 12.614 16.841 1.00 65.61 159 PHE B N 1
ATOM 1882 C CA . PHE B 1 60 ? 78.602 11.711 16.737 1.00 64.91 159 PHE B CA 1
ATOM 1883 C C . PHE B 1 60 ? 79.897 12.455 16.959 1.00 63.34 159 PHE B C 1
ATOM 1884 O O . PHE B 1 60 ? 80.562 12.821 15.996 1.00 61.97 159 PHE B O 1
ATOM 1892 N N . PRO B 1 61 ? 80.267 12.675 18.227 1.00 63.67 160 PRO B N 1
ATOM 1893 C CA . PRO B 1 61 ? 81.429 13.508 18.544 1.00 78.74 160 PRO B CA 1
ATOM 1894 C C . PRO B 1 61 ? 82.795 12.944 18.146 1.00 61.42 160 PRO B C 1
ATOM 1895 O O . PRO B 1 61 ? 83.679 13.737 17.826 1.00 73.49 160 PRO B O 1
ATOM 1899 N N . GLY B 1 62 ? 82.956 11.624 18.110 1.00 62.04 161 GLY B N 1
ATOM 1900 C CA . GLY B 1 62 ? 84.248 11.018 17.823 1.00 78.25 161 GLY B CA 1
ATOM 1901 C C . GLY B 1 62 ? 84.476 10.847 16.341 1.00 60.27 161 GLY B C 1
ATOM 1902 O O . GLY B 1 62 ? 85.290 10.052 15.889 1.00 59.96 161 GLY B O 1
ATOM 1903 N N . PHE B 1 63 ? 83.714 11.606 15.580 1.00 77.07 162 PHE B N 1
ATOM 1904 C CA . PHE B 1 63 ? 83.680 11.477 14.148 1.00 59.18 162 PHE B CA 1
ATOM 1905 C C . PHE B 1 63 ? 83.560 12.867 13.534 1.00 73.96 162 PHE B C 1
ATOM 1906 O O . PHE B 1 63 ? 82.674 13.628 13.916 1.00 75.33 162 PHE B O 1
ATOM 1914 N N . ARG B 1 64 ? 84.448 13.235 12.618 1.00 71.96 163 ARG B N 1
ATOM 1915 C CA . ARG B 1 64 ? 84.263 14.507 11.918 1.00 71.10 163 ARG B CA 1
ATOM 1916 C C . ARG B 1 64 ? 84.231 14.320 10.404 1.00 67.75 163 ARG B C 1
ATOM 1917 O O . ARG B 1 64 ? 85.065 13.619 9.848 1.00 68.65 163 ARG B O 1
ATOM 1925 N N . LEU B 1 65 ? 83.270 14.948 9.741 1.00 67.43 164 LEU B N 1
ATOM 1926 C CA . LEU B 1 65 ? 83.145 14.843 8.294 1.00 55.90 164 LEU B CA 1
ATOM 1927 C C . LEU B 1 65 ? 83.521 16.126 7.567 1.00 63.97 164 LEU B C 1
ATOM 1928 O O . LEU B 1 65 ? 83.440 17.213 8.124 1.00 54.99 164 LEU B O 1
ATOM 1933 N N . ALA B 1 66 ? 83.918 15.978 6.308 1.00 59.55 165 ALA B N 1
ATOM 1934 C CA . ALA B 1 66 ? 84.447 17.079 5.512 1.00 62.44 165 ALA B CA 1
ATOM 1935 C C . ALA B 1 66 ? 83.471 17.660 4.480 1.00 54.52 165 ALA B C 1
ATOM 1936 O O . ALA B 1 66 ? 82.847 16.924 3.719 1.00 60.10 165 ALA B O 1
ATOM 1938 N N . LEU B 1 67 ? 83.319 18.980 4.484 1.00 70.08 166 LEU B N 1
ATOM 1939 C CA . LEU B 1 67 ? 82.570 19.696 3.455 1.00 55.14 166 LEU B CA 1
ATOM 1940 C C . LEU B 1 67 ? 83.478 20.726 2.817 1.00 60.16 166 LEU B C 1
ATOM 1941 O O . LEU B 1 67 ? 84.282 21.347 3.500 1.00 61.24 166 LEU B O 1
ATOM 1946 N N . PRO B 1 68 ? 83.344 20.930 1.507 1.00 61.10 167 PRO B N 1
ATOM 1947 C CA . PRO B 1 68 ? 84.048 22.011 0.808 1.00 64.37 167 PRO B CA 1
ATOM 1948 C C . PRO B 1 68 ? 83.651 23.394 1.373 1.00 69.65 167 PRO B C 1
ATOM 1949 O O . PRO B 1 68 ? 82.573 23.516 1.975 1.00 70.62 167 PRO B O 1
ATOM 1953 N N . PRO B 1 69 ? 84.511 24.422 1.179 1.00 70.86 168 PRO B N 1
ATOM 1954 C CA . PRO B 1 69 ? 84.444 25.705 1.897 1.00 70.83 168 PRO B CA 1
ATOM 1955 C C . PRO B 1 69 ? 83.181 26.506 1.592 1.00 77.20 168 PRO B C 1
ATOM 1956 O O . PRO B 1 69 ? 82.499 26.236 0.604 1.00 81.33 168 PRO B O 1
ATOM 1960 N N . LYS B 1 70 ? 82.895 27.500 2.428 1.00 113.47 169 LYS B N 1
ATOM 1961 C CA . LYS B 1 70 ? 81.688 28.316 2.291 1.00 116.64 169 LYS B CA 1
ATOM 1962 C C . LYS B 1 70 ? 81.681 29.365 1.184 1.00 122.89 169 LYS B C 1
ATOM 1963 O O . LYS B 1 70 ? 82.719 29.727 0.630 1.00 127.04 169 LYS B O 1
ATOM 1969 N N . ARG B 1 71 ? 80.471 29.830 0.874 1.00 123.07 170 ARG B N 1
ATOM 1970 C CA . ARG B 1 71 ? 80.250 30.902 -0.088 1.00 128.12 170 ARG B CA 1
ATOM 1971 C C . ARG B 1 71 ? 80.427 32.276 0.568 1.00 128.73 170 ARG B C 1
ATOM 1972 O O . ARG B 1 71 ? 79.716 32.637 1.507 1.00 101.84 170 ARG B O 1
ATOM 1980 N N . TRP B 1 72 ? 81.381 33.037 0.038 1.00 131.75 171 TRP B N 1
ATOM 1981 C CA . TRP B 1 72 ? 81.774 34.354 0.557 1.00 130.25 171 TRP B CA 1
ATOM 1982 C C . TRP B 1 72 ? 81.125 35.475 -0.258 1.00 132.71 171 TRP B C 1
ATOM 1983 O O . TRP B 1 72 ? 81.431 36.656 -0.073 1.00 131.99 171 TRP B O 1
ATOM 1994 N N . PHE B 1 73 ? 80.265 35.052 -1.189 1.00 134.91 172 PHE B N 1
ATOM 1995 C CA . PHE B 1 73 ? 79.621 35.877 -2.229 1.00 138.25 172 PHE B CA 1
ATOM 1996 C C . PHE B 1 73 ? 80.582 36.082 -3.394 1.00 145.09 172 PHE B C 1
ATOM 1997 O O . PHE B 1 73 ? 80.215 36.648 -4.425 1.00 151.06 172 PHE B O 1
ATOM 2005 N N . LYS B 1 74 ? 81.801 35.568 -3.279 1.00 144.82 173 LYS B N 1
ATOM 2006 C CA . LYS B 1 74 ? 82.834 36.059 -4.167 1.00 150.64 173 LYS B CA 1
ATOM 2007 C C . LYS B 1 74 ? 82.623 35.144 -5.343 1.00 151.17 173 LYS B C 1
ATOM 2008 O O . LYS B 1 74 ? 82.981 33.963 -5.325 1.00 149.47 173 LYS B O 1
ATOM 2014 N N . ASP B 1 75 ? 81.998 35.732 -6.358 1.00 153.11 174 ASP B N 1
ATOM 2015 C CA . ASP B 1 75 ? 81.558 35.030 -7.551 1.00 154.72 174 ASP B CA 1
ATOM 2016 C C . ASP B 1 75 ? 80.978 33.658 -7.246 1.00 149.81 174 ASP B C 1
ATOM 2017 O O . ASP B 1 75 ? 81.648 32.650 -7.482 1.00 148.63 174 ASP B O 1
ATOM 2022 N N . ASN B 1 76 ? 79.764 33.588 -6.701 1.00 146.49 175 ASN B N 1
ATOM 2023 C CA . ASN B 1 76 ? 79.173 32.267 -6.582 1.00 142.34 175 ASN B CA 1
ATOM 2024 C C . ASN B 1 76 ? 78.841 31.941 -8.029 1.00 152.21 175 ASN B C 1
ATOM 2025 O O . ASN B 1 76 ? 78.933 32.817 -8.902 1.00 159.69 175 ASN B O 1
ATOM 2030 N N . TYR B 1 77 ? 78.406 30.717 -8.291 1.00 152.55 176 TYR B N 1
ATOM 2031 C CA . TYR B 1 77 ? 78.075 30.326 -9.656 1.00 158.03 176 TYR B CA 1
ATOM 2032 C C . TYR B 1 77 ? 79.282 30.598 -10.567 1.00 162.42 176 TYR B C 1
ATOM 2033 O O . TYR B 1 77 ? 79.130 30.977 -11.729 1.00 166.90 176 TYR B O 1
ATOM 2042 N N . ASN B 1 78 ? 80.479 30.404 -10.012 1.00 161.18 177 ASN B N 1
ATOM 2043 C CA . ASN B 1 78 ? 81.735 30.531 -10.750 1.00 166.42 177 ASN B CA 1
ATOM 2044 C C . ASN B 1 78 ? 81.913 29.272 -11.579 1.00 167.53 177 ASN B C 1
ATOM 2045 O O . ASN B 1 78 ? 82.751 29.203 -12.479 1.00 169.93 177 ASN B O 1
ATOM 2050 N N . ALA B 1 79 ? 81.118 28.270 -11.211 1.00 116.33 178 ALA B N 1
ATOM 2051 C CA . ALA B 1 79 ? 81.051 26.946 -11.835 1.00 117.41 178 ALA B CA 1
ATOM 2052 C C . ALA B 1 79 ? 82.313 26.101 -11.645 1.00 117.86 178 ALA B C 1
ATOM 2053 O O . ALA B 1 79 ? 82.244 24.873 -11.660 1.00 118.17 178 ALA B O 1
ATOM 2055 N N . ASP B 1 80 ? 83.458 26.754 -11.461 1.00 116.85 179 ASP B N 1
ATOM 2056 C CA . ASP B 1 80 ? 84.703 26.058 -11.152 1.00 112.02 179 ASP B CA 1
ATOM 2057 C C . ASP B 1 80 ? 84.647 25.600 -9.695 1.00 104.05 179 ASP B C 1
ATOM 2058 O O . ASP B 1 80 ? 84.770 24.416 -9.354 1.00 99.66 179 ASP B O 1
ATOM 2063 N N . PHE B 1 81 ? 84.417 26.595 -8.850 1.00 103.62 180 PHE B N 1
ATOM 2064 C CA . PHE B 1 81 ? 84.255 26.434 -7.420 1.00 101.95 180 PHE B CA 1
ATOM 2065 C C . PHE B 1 81 ? 83.022 25.564 -7.136 1.00 104.81 180 PHE B C 1
ATOM 2066 O O . PHE B 1 81 ? 83.041 24.734 -6.218 1.00 102.93 180 PHE B O 1
ATOM 2074 N N . LEU B 1 82 ? 81.955 25.770 -7.917 1.00 107.45 181 LEU B N 1
ATOM 2075 C CA . LEU B 1 82 ? 80.711 24.992 -7.789 1.00 106.95 181 LEU B CA 1
ATOM 2076 C C . LEU B 1 82 ? 80.897 23.490 -8.074 1.00 109.29 181 LEU B C 1
ATOM 2077 O O . LEU B 1 82 ? 80.281 22.644 -7.419 1.00 111.10 181 LEU B O 1
ATOM 2082 N N . GLU B 1 83 ? 81.707 23.169 -9.084 1.00 108.97 182 GLU B N 1
ATOM 2083 C CA . GLU B 1 83 ? 82.028 21.778 -9.441 1.00 106.43 182 GLU B CA 1
ATOM 2084 C C . GLU B 1 83 ? 82.949 21.134 -8.415 1.00 101.95 182 GLU B C 1
ATOM 2085 O O . GLU B 1 83 ? 82.802 19.953 -8.077 1.00 101.03 182 GLU B O 1
ATOM 2091 N N . ASP B 1 84 ? 83.925 21.916 -7.958 1.00 101.06 183 ASP B N 1
ATOM 2092 C CA . ASP B 1 84 ? 84.798 21.508 -6.862 1.00 97.12 183 ASP B CA 1
ATOM 2093 C C . ASP B 1 84 ? 83.917 21.068 -5.712 1.00 91.84 183 ASP B C 1
ATOM 2094 O O . ASP B 1 84 ? 84.028 19.948 -5.198 1.00 88.41 183 ASP B O 1
ATOM 2099 N N . ARG B 1 85 ? 83.018 21.981 -5.348 1.00 90.51 184 ARG B N 1
ATOM 2100 C CA . ARG B 1 85 ? 82.013 21.760 -4.323 1.00 87.03 184 ARG B CA 1
ATOM 2101 C C . ARG B 1 85 ? 81.227 20.481 -4.556 1.00 87.98 184 ARG B C 1
ATOM 2102 O O . ARG B 1 85 ? 81.035 19.695 -3.639 1.00 85.91 184 ARG B O 1
ATOM 2110 N N . GLN B 1 86 ? 80.801 20.267 -5.794 1.00 90.59 185 GLN B N 1
ATOM 2111 C CA . GLN B 1 86 ? 80.064 19.066 -6.153 1.00 90.41 185 GLN B CA 1
ATOM 2112 C C . GLN B 1 86 ? 80.855 17.812 -5.794 1.00 89.03 185 GLN B C 1
ATOM 2113 O O . GLN B 1 86 ? 80.322 16.890 -5.155 1.00 87.04 185 GLN B O 1
ATOM 2119 N N . LEU B 1 87 ? 82.124 17.791 -6.198 1.00 89.84 186 LEU B N 1
ATOM 2120 C CA . LEU B 1 87 ? 83.027 16.698 -5.842 1.00 88.12 186 LEU B CA 1
ATOM 2121 C C . LEU B 1 87 ? 83.107 16.489 -4.330 1.00 87.50 186 LEU B C 1
ATOM 2122 O O . LEU B 1 87 ? 82.962 15.362 -3.831 1.00 90.59 186 LEU B O 1
ATOM 2127 N N . GLY B 1 88 ? 83.336 17.579 -3.605 1.00 83.62 187 GLY B N 1
ATOM 2128 C CA . GLY B 1 88 ? 83.415 17.515 -2.159 1.00 78.70 187 GLY B CA 1
ATOM 2129 C C . GLY B 1 88 ? 82.165 16.954 -1.508 1.00 77.62 187 GLY B C 1
ATOM 2130 O O . GLY B 1 88 ? 82.241 16.209 -0.531 1.00 74.01 187 GLY B O 1
ATOM 2131 N N . LEU B 1 89 ? 81.012 17.319 -2.059 1.00 81.18 188 LEU B N 1
ATOM 2132 C CA . LEU B 1 89 ? 79.712 16.906 -1.539 1.00 68.90 188 LEU B CA 1
ATOM 2133 C C . LEU B 1 89 ? 79.390 15.443 -1.811 1.00 70.39 188 LEU B C 1
ATOM 2134 O O . LEU B 1 89 ? 78.831 14.763 -0.950 1.00 69.61 188 LEU B O 1
ATOM 2139 N N . GLN B 1 90 ? 79.738 14.959 -3.002 1.00 74.53 189 GLN B N 1
ATOM 2140 C CA . GLN B 1 90 ? 79.588 13.530 -3.294 1.00 76.65 189 GLN B CA 1
ATOM 2141 C C . GLN B 1 90 ? 80.501 12.737 -2.355 1.00 71.85 189 GLN B C 1
ATOM 2142 O O . GLN B 1 90 ? 80.127 11.672 -1.861 1.00 79.78 189 GLN B O 1
ATOM 2148 N N . ALA B 1 91 ? 81.706 13.248 -2.127 1.00 69.96 190 ALA B N 1
ATOM 2149 C CA . ALA B 1 91 ? 82.585 12.617 -1.159 1.00 67.61 190 ALA B CA 1
ATOM 2150 C C . ALA B 1 91 ? 81.918 12.574 0.215 1.00 69.52 190 ALA B C 1
ATOM 2151 O O . ALA B 1 91 ? 81.892 11.534 0.876 1.00 65.09 190 ALA B O 1
ATOM 2153 N N . PHE B 1 92 ? 81.356 13.704 0.625 1.00 64.59 191 PHE B N 1
ATOM 2154 C CA . PHE B 1 92 ? 80.657 13.792 1.900 1.00 62.92 191 PHE B CA 1
ATOM 2155 C C . PHE B 1 92 ? 79.603 12.728 2.025 1.00 64.57 191 PHE B C 1
ATOM 2156 O O . PHE B 1 92 ? 79.460 12.107 3.065 1.00 63.48 191 PHE B O 1
ATOM 2164 N N . LEU B 1 93 ? 78.859 12.527 0.951 1.00 67.44 192 LEU B N 1
ATOM 2165 C CA . LEU B 1 93 ? 77.788 11.545 0.951 1.00 70.27 192 LEU B CA 1
ATOM 2166 C C . LEU B 1 93 ? 78.331 10.120 1.045 1.00 72.87 192 LEU B C 1
ATOM 2167 O O . LEU B 1 93 ? 77.807 9.285 1.794 1.00 72.64 192 LEU B O 1
ATOM 2172 N N . GLN B 1 94 ? 79.389 9.840 0.297 1.00 73.60 193 GLN B N 1
ATOM 2173 C CA . GLN B 1 94 ? 79.997 8.523 0.356 1.00 70.55 193 GLN B CA 1
ATOM 2174 C C . GLN B 1 94 ? 80.404 8.200 1.783 1.00 73.40 193 GLN B C 1
ATOM 2175 O O . GLN B 1 94 ? 79.955 7.214 2.356 1.00 73.57 193 GLN B O 1
ATOM 2181 N N . ASN B 1 95 ? 81.185 9.087 2.389 1.00 72.62 194 ASN B N 1
ATOM 2182 C CA . ASN B 1 95 ? 81.639 8.859 3.755 1.00 72.39 194 ASN B CA 1
ATOM 2183 C C . ASN B 1 95 ? 80.468 8.826 4.714 1.00 71.54 194 ASN B C 1
ATOM 2184 O O . ASN B 1 95 ? 80.507 8.146 5.731 1.00 69.60 194 ASN B O 1
ATOM 2189 N N . LEU B 1 96 ? 79.412 9.543 4.359 1.00 73.91 195 LEU B N 1
ATOM 2190 C CA . LEU B 1 96 ? 78.197 9.584 5.159 1.00 74.28 195 LEU B CA 1
ATOM 2191 C C . LEU B 1 96 ? 77.577 8.202 5.242 1.00 77.44 195 LEU B C 1
ATOM 2192 O O . LEU B 1 96 ? 77.116 7.780 6.299 1.00 77.93 195 LEU B O 1
ATOM 2197 N N . VAL B 1 97 ? 77.538 7.515 4.112 1.00 68.78 196 VAL B N 1
ATOM 2198 C CA . VAL B 1 97 ? 76.936 6.199 4.088 1.00 79.04 196 VAL B CA 1
ATOM 2199 C C . VAL B 1 97 ? 77.891 5.077 4.563 1.00 78.66 196 VAL B C 1
ATOM 2200 O O . VAL B 1 97 ? 77.452 4.008 4.996 1.00 72.15 196 VAL B O 1
ATOM 2204 N N . ALA B 1 98 ? 79.194 5.332 4.485 1.00 75.69 197 ALA B N 1
ATOM 2205 C CA . ALA B 1 98 ? 80.210 4.342 4.852 1.00 77.27 197 ALA B CA 1
ATOM 2206 C C . ALA B 1 98 ? 80.267 3.936 6.328 1.00 66.74 197 ALA B C 1
ATOM 2207 O O . ALA B 1 98 ? 80.766 2.869 6.646 1.00 67.23 197 ALA B O 1
ATOM 2209 N N . HIS B 1 99 ? 79.786 4.781 7.231 1.00 65.13 198 HIS B N 1
ATOM 2210 C CA . HIS B 1 99 ? 79.752 4.426 8.650 1.00 73.61 198 HIS B CA 1
ATOM 2211 C C . HIS B 1 99 ? 78.428 3.756 8.955 1.00 74.03 198 HIS B C 1
ATOM 2212 O O . HIS B 1 99 ? 77.375 4.330 8.701 1.00 74.19 198 HIS B O 1
ATOM 2219 N N . LYS B 1 100 ? 78.479 2.575 9.557 1.00 75.34 199 LYS B N 1
ATOM 2220 C CA . LYS B 1 100 ? 77.276 1.783 9.765 1.00 79.56 199 LYS B CA 1
ATOM 2221 C C . LYS B 1 100 ? 76.247 2.543 10.587 1.00 82.87 199 LYS B C 1
ATOM 2222 O O . LYS B 1 100 ? 75.095 2.665 10.183 1.00 86.19 199 LYS B O 1
ATOM 2228 N N . ASP B 1 101 ? 76.671 3.051 11.738 1.00 82.31 200 ASP B N 1
ATOM 2229 C CA . ASP B 1 101 ? 75.786 3.779 12.639 1.00 85.13 200 ASP B CA 1
ATOM 2230 C C . ASP B 1 101 ? 75.256 5.068 12.024 1.00 84.71 200 ASP B C 1
ATOM 2231 O O . ASP B 1 101 ? 74.076 5.385 12.154 1.00 87.92 200 ASP B O 1
ATOM 2236 N N . ILE B 1 102 ? 76.142 5.827 11.388 1.00 80.22 201 ILE B N 1
ATOM 2237 C CA . ILE B 1 102 ? 75.770 7.112 10.807 1.00 76.07 201 ILE B CA 1
ATOM 2238 C C . ILE B 1 102 ? 74.778 7.015 9.660 1.00 77.73 201 ILE B C 1
ATOM 2239 O O . ILE B 1 102 ? 73.837 7.806 9.587 1.00 77.00 201 ILE B O 1
ATOM 2244 N N . ALA B 1 103 ? 74.983 6.056 8.767 1.00 79.83 202 ALA B N 1
ATOM 2245 C CA . ALA B 1 103 ? 74.114 5.918 7.605 1.00 71.89 202 ALA B CA 1
ATOM 2246 C C . ALA B 1 103 ? 72.668 5.662 7.991 1.00 80.12 202 ALA B C 1
ATOM 2247 O O . ALA B 1 103 ? 71.752 6.033 7.268 1.00 82.62 202 ALA B O 1
ATOM 2249 N N . ASN B 1 104 ? 72.464 5.040 9.141 1.00 80.59 203 ASN B N 1
ATOM 2250 C CA . ASN B 1 104 ? 71.115 4.735 9.585 1.00 85.48 203 ASN B CA 1
ATOM 2251 C C . ASN B 1 104 ? 70.529 5.742 10.578 1.00 84.91 203 ASN B C 1
ATOM 2252 O O . ASN B 1 104 ? 69.432 5.549 11.098 1.00 87.62 203 ASN B O 1
ATOM 2257 N N . CYS B 1 105 ? 71.277 6.811 10.833 1.00 82.07 204 CYS B N 1
ATOM 2258 C CA . CYS B 1 105 ? 70.837 7.907 11.693 1.00 71.84 204 CYS B CA 1
ATOM 2259 C C . CYS B 1 105 ? 69.537 8.545 11.226 1.00 79.46 204 CYS B C 1
ATOM 2260 O O . CYS B 1 105 ? 69.273 8.614 10.033 1.00 80.81 204 CYS B O 1
ATOM 2263 N N . LEU B 1 106 ? 68.723 8.993 12.176 1.00 80.73 205 LEU B N 1
ATOM 2264 C CA . LEU B 1 106 ? 67.455 9.653 11.868 1.00 84.14 205 LEU B CA 1
ATOM 2265 C C . LEU B 1 106 ? 67.621 10.861 10.937 1.00 82.89 205 LEU B C 1
ATOM 2266 O O . LEU B 1 106 ? 67.046 10.890 9.853 1.00 84.83 205 LEU B O 1
ATOM 2271 N N . ALA B 1 107 ? 68.429 11.837 11.351 1.00 79.33 206 ALA B N 1
ATOM 2272 C CA . ALA B 1 107 ? 68.618 13.068 10.581 1.00 77.64 206 ALA B CA 1
ATOM 2273 C C . ALA B 1 107 ? 69.117 12.784 9.176 1.00 78.40 206 ALA B C 1
ATOM 2274 O O . ALA B 1 107 ? 68.769 13.469 8.206 1.00 80.21 206 ALA B O 1
ATOM 2276 N N . VAL B 1 108 ? 69.907 11.730 9.078 1.00 77.33 207 VAL B N 1
ATOM 2277 C CA . VAL B 1 108 ? 70.462 11.312 7.818 1.00 71.91 207 VAL B CA 1
ATOM 2278 C C . VAL B 1 108 ? 69.341 10.707 6.978 1.00 84.82 207 VAL B C 1
ATOM 2279 O O . VAL B 1 108 ? 69.247 10.964 5.779 1.00 76.95 207 VAL B O 1
ATOM 2283 N N . ARG B 1 109 ? 68.475 9.927 7.619 1.00 87.30 208 ARG B N 1
ATOM 2284 C CA . ARG B 1 109 ? 67.352 9.283 6.930 1.00 91.93 208 ARG B CA 1
ATOM 2285 C C . ARG B 1 109 ? 66.334 10.300 6.414 1.00 93.47 208 ARG B C 1
ATOM 2286 O O . ARG B 1 109 ? 65.720 10.089 5.367 1.00 95.77 208 ARG B O 1
ATOM 2294 N N . GLU B 1 110 ? 66.145 11.387 7.160 1.00 91.05 209 GLU B N 1
ATOM 2295 C CA . GLU B 1 110 ? 65.298 12.488 6.714 1.00 91.56 209 GLU B CA 1
ATOM 2296 C C . GLU B 1 110 ? 65.956 13.210 5.555 1.00 86.72 209 GLU B C 1
ATOM 2297 O O . GLU B 1 110 ? 65.299 13.550 4.576 1.00 86.19 209 GLU B O 1
ATOM 2303 N N . PHE B 1 111 ? 67.257 13.449 5.671 1.00 78.74 210 PHE B N 1
ATOM 2304 C CA . PHE B 1 111 ? 67.984 14.137 4.616 1.00 77.96 210 PHE B CA 1
ATOM 2305 C C . PHE B 1 111 ? 67.933 13.362 3.295 1.00 80.48 210 PHE B C 1
ATOM 2306 O O . PHE B 1 111 ? 67.835 13.957 2.224 1.00 81.71 210 PHE B O 1
ATOM 2314 N N . LEU B 1 112 ? 68.018 12.036 3.384 1.00 81.37 211 LEU B N 1
ATOM 2315 C CA . LEU B 1 112 ? 68.089 11.164 2.208 1.00 83.68 211 LEU B CA 1
ATOM 2316 C C . LEU B 1 112 ? 66.754 10.574 1.718 1.00 97.59 211 LEU B C 1
ATOM 2317 O O . LEU B 1 112 ? 66.715 9.882 0.698 1.00 89.95 211 LEU B O 1
ATOM 2322 N N . CYS B 1 113 ? 65.674 10.862 2.440 1.00 98.22 212 CYS B N 1
ATOM 2323 C CA . CYS B 1 113 ? 64.335 10.327 2.153 1.00 100.93 212 CYS B CA 1
ATOM 2324 C C . CYS B 1 113 ? 64.244 8.802 2.162 1.00 102.22 212 CYS B C 1
ATOM 2325 O O . CYS B 1 113 ? 63.536 8.221 1.341 1.00 103.98 212 CYS B O 1
ATOM 2328 N N . LEU B 1 114 ? 64.946 8.152 3.083 1.00 101.23 213 LEU B N 1
ATOM 2329 C CA . LEU B 1 114 ? 64.936 6.694 3.121 1.00 103.15 213 LEU B CA 1
ATOM 2330 C C . LEU B 1 114 ? 63.635 6.142 3.699 1.00 106.53 213 LEU B C 1
ATOM 2331 O O . LEU B 1 114 ? 63.324 4.971 3.529 1.00 107.48 213 LEU B O 1
ATOM 2336 N N . ASP B 1 115 ? 62.882 6.986 4.392 1.00 108.37 214 ASP B N 1
ATOM 2337 C CA . ASP B 1 115 ? 61.603 6.574 4.952 1.00 113.30 214 ASP B CA 1
ATOM 2338 C C . ASP B 1 115 ? 60.509 6.542 3.902 1.00 118.06 214 ASP B C 1
ATOM 2339 O O . ASP B 1 115 ? 60.021 5.472 3.540 1.00 122.19 214 ASP B O 1
ATOM 2344 N N . ASP B 1 116 ? 60.124 7.717 3.414 1.00 119.13 215 ASP B N 1
ATOM 2345 C CA . ASP B 1 116 ? 58.986 7.815 2.497 1.00 124.63 215 ASP B CA 1
ATOM 2346 C C . ASP B 1 116 ? 59.282 8.667 1.247 1.00 125.38 215 ASP B C 1
ATOM 2347 O O . ASP B 1 116 ? 58.782 9.788 1.128 1.00 124.73 215 ASP B O 1
ATOM 2352 N N . PRO B 1 117 ? 60.074 8.122 0.302 1.00 126.43 216 PRO B N 1
ATOM 2353 C CA . PRO B 1 117 ? 60.564 8.829 -0.895 1.00 127.59 216 PRO B CA 1
ATOM 2354 C C . PRO B 1 117 ? 59.469 9.335 -1.843 1.00 133.86 216 PRO B C 1
ATOM 2355 O O . PRO B 1 117 ? 58.448 8.666 -2.001 1.00 139.34 216 PRO B O 1
ATOM 2359 N N . PRO B 1 118 ? 59.684 10.513 -2.462 1.00 133.93 217 PRO B N 1
ATOM 2360 C CA . PRO B 1 118 ? 58.721 11.146 -3.374 1.00 139.61 217 PRO B CA 1
ATOM 2361 C C . PRO B 1 118 ? 58.613 10.445 -4.741 1.00 147.23 217 PRO B C 1
ATOM 2362 O O . PRO B 1 118 ? 57.573 10.520 -5.408 1.00 150.18 217 PRO B O 1
ATOM 2366 N N . GLY B 1 119 ? 59.690 9.764 -5.133 1.00 149.71 218 GLY B N 1
ATOM 2367 C CA . GLY B 1 119 ? 59.834 9.201 -6.468 1.00 154.33 218 GLY B CA 1
ATOM 2368 C C . GLY B 1 119 ? 60.341 10.296 -7.389 1.00 155.86 218 GLY B C 1
ATOM 2369 O O . GLY B 1 119 ? 60.434 11.451 -6.963 1.00 155.89 218 GLY B O 1
ATOM 2370 N N . PRO B 1 120 ? 60.715 9.953 -8.636 1.00 156.79 219 PRO B N 1
ATOM 2371 C CA . PRO B 1 120 ? 61.203 11.027 -9.515 1.00 156.13 219 PRO B CA 1
ATOM 2372 C C . PRO B 1 120 ? 60.067 11.845 -10.162 1.00 157.75 219 PRO B C 1
ATOM 2373 O O . PRO B 1 120 ? 60.105 12.110 -11.363 1.00 158.58 219 PRO B O 1
ATOM 2377 N N . PHE B 1 121 ? 59.081 12.238 -9.360 1.00 158.48 220 PHE B N 1
ATOM 2378 C CA . PHE B 1 121 ? 57.947 13.052 -9.799 1.00 125.90 220 PHE B CA 1
ATOM 2379 C C . PHE B 1 121 ? 57.667 14.180 -8.812 1.00 143.28 220 PHE B C 1
ATOM 2380 O O . PHE B 1 121 ? 57.565 15.349 -9.168 1.00 142.13 220 PHE B O 1
ATOM 2388 N N . ASP B 1 122 ? 57.554 13.771 -7.555 1.00 142.22 221 ASP B N 1
ATOM 2389 C CA . ASP B 1 122 ? 57.064 14.555 -6.427 1.00 141.32 221 ASP B CA 1
ATOM 2390 C C . ASP B 1 122 ? 58.147 15.398 -5.744 1.00 140.03 221 ASP B C 1
ATOM 2391 O O . ASP B 1 122 ? 57.923 15.949 -4.663 1.00 141.20 221 ASP B O 1
ATOM 2396 N N . SER B 1 123 ? 59.309 15.522 -6.378 1.00 137.35 222 SER B N 1
ATOM 2397 C CA . SER B 1 123 ? 60.511 16.001 -5.689 1.00 129.97 222 SER B CA 1
ATOM 2398 C C . SER B 1 123 ? 60.596 17.509 -5.481 1.00 128.50 222 SER B C 1
ATOM 2399 O O . SER B 1 123 ? 61.070 17.950 -4.437 1.00 124.48 222 SER B O 1
ATOM 2402 N N . LEU B 1 124 ? 60.146 18.293 -6.457 1.00 133.04 223 LEU B N 1
ATOM 2403 C CA . LEU B 1 124 ? 60.168 19.751 -6.340 1.00 109.99 223 LEU B CA 1
ATOM 2404 C C . LEU B 1 124 ? 59.446 20.195 -5.080 1.00 109.01 223 LEU B C 1
ATOM 2405 O O . LEU B 1 124 ? 59.922 21.058 -4.343 1.00 163.53 223 LEU B O 1
ATOM 2410 N N . GLU B 1 125 ? 58.313 19.558 -4.816 1.00 129.67 224 GLU B N 1
ATOM 2411 C CA . GLU B 1 125 ? 57.513 19.853 -3.635 1.00 128.63 224 GLU B CA 1
ATOM 2412 C C . GLU B 1 125 ? 58.221 19.567 -2.314 1.00 124.13 224 GLU B C 1
ATOM 2413 O O . GLU B 1 125 ? 58.363 20.461 -1.471 1.00 122.91 224 GLU B O 1
ATOM 2419 N N . GLU B 1 126 ? 58.666 18.331 -2.117 1.00 122.53 225 GLU B N 1
ATOM 2420 C CA . GLU B 1 126 ? 59.320 18.009 -0.854 1.00 118.89 225 GLU B CA 1
ATOM 2421 C C . GLU B 1 126 ? 60.623 18.776 -0.659 1.00 111.54 225 GLU B C 1
ATOM 2422 O O . GLU B 1 126 ? 60.889 19.243 0.437 1.00 106.78 225 GLU B O 1
ATOM 2428 N N . SER B 1 127 ? 61.428 18.897 -1.711 1.00 110.16 226 SER B N 1
ATOM 2429 C CA . SER B 1 127 ? 62.653 19.691 -1.637 1.00 105.61 226 SER B CA 1
ATOM 2430 C C . SER B 1 127 ? 62.335 21.144 -1.258 1.00 106.30 226 SER B C 1
ATOM 2431 O O . SER B 1 127 ? 63.114 21.793 -0.562 1.00 104.54 226 SER B O 1
ATOM 2434 N N . ARG B 1 128 ? 61.220 21.675 -1.749 1.00 109.45 227 ARG B N 1
ATOM 2435 C CA . ARG B 1 128 ? 60.787 22.997 -1.294 1.00 108.61 227 ARG B CA 1
ATOM 2436 C C . ARG B 1 128 ? 60.436 22.997 0.200 1.00 106.92 227 ARG B C 1
ATOM 2437 O O . ARG B 1 12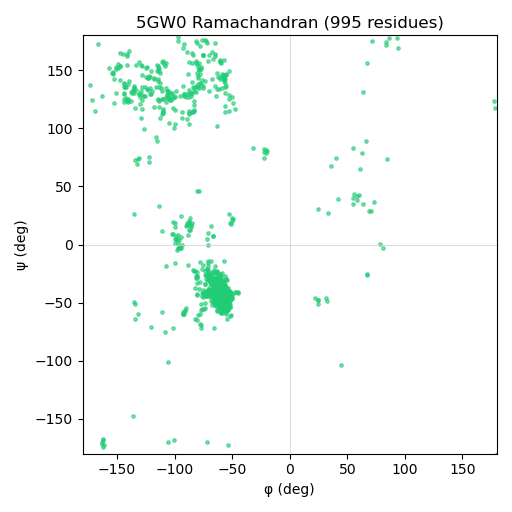8 ? 60.708 23.972 0.902 1.00 94.36 227 ARG B O 1
ATOM 2445 N N . ALA B 1 129 ? 59.826 21.907 0.673 1.00 97.39 228 ALA B N 1
ATOM 2446 C CA . ALA B 1 129 ? 59.378 21.794 2.069 1.00 96.41 228 ALA B CA 1
ATOM 2447 C C . ALA B 1 129 ? 60.517 21.622 3.083 1.00 98.47 228 ALA B C 1
ATOM 2448 O O . ALA B 1 129 ? 60.513 22.206 4.177 1.00 96.15 228 ALA B O 1
ATOM 2450 N N . PHE B 1 130 ? 61.488 20.810 2.695 1.00 97.95 229 PHE B N 1
ATOM 2451 C CA . PHE B 1 130 ? 62.592 20.383 3.541 1.00 96.16 229 PHE B CA 1
ATOM 2452 C C . PHE B 1 130 ? 63.622 21.486 3.771 1.00 94.13 229 PHE B C 1
ATOM 2453 O O . PHE B 1 130 ? 63.943 21.820 4.909 1.00 92.03 229 PHE B O 1
ATOM 2461 N N . CYS B 1 131 ? 64.133 22.039 2.677 1.00 95.11 230 CYS B N 1
ATOM 2462 C CA . CYS B 1 131 ? 65.176 23.057 2.710 1.00 93.08 230 CYS B CA 1
ATOM 2463 C C . CYS B 1 131 ? 64.774 24.269 3.536 1.00 92.90 230 CYS B C 1
ATOM 2464 O O . CYS B 1 131 ? 63.605 24.681 3.509 1.00 96.94 230 CYS B O 1
ATOM 2467 N N . GLU B 1 132 ? 65.726 24.839 4.273 1.00 86.93 231 GLU B N 1
ATOM 2468 C CA . GLU B 1 132 ? 65.452 26.098 4.953 1.00 83.71 231 GLU B CA 1
ATOM 2469 C C . GLU B 1 132 ? 65.675 27.167 3.903 1.00 84.83 231 GLU B C 1
ATOM 2470 O O . GLU B 1 132 ? 66.657 27.106 3.166 1.00 86.60 231 GLU B O 1
ATOM 2476 N N . THR B 1 133 ? 64.765 28.127 3.801 1.00 83.37 232 THR B N 1
ATOM 2477 C CA . THR B 1 133 ? 64.960 29.186 2.834 1.00 81.76 232 THR B CA 1
ATOM 2478 C C . THR B 1 133 ? 65.971 30.188 3.376 1.00 94.93 232 THR B C 1
ATOM 2479 O O . THR B 1 133 ? 66.322 30.131 4.552 1.00 91.18 232 THR B O 1
ATOM 2483 N N . LEU B 1 134 ? 66.409 31.133 2.547 1.00 86.35 233 LEU B N 1
ATOM 2484 C CA . LEU B 1 134 ? 67.353 32.152 3.011 1.00 84.59 233 LEU B CA 1
ATOM 2485 C C . LEU B 1 134 ? 66.655 33.057 4.014 1.00 84.57 233 LEU B C 1
ATOM 2486 O O . LEU B 1 134 ? 67.282 33.617 4.900 1.00 85.47 233 LEU B O 1
ATOM 2491 N N . GLU B 1 135 ? 65.346 33.191 3.850 1.00 83.75 234 GLU B N 1
ATOM 2492 C CA . GLU B 1 135 ? 64.499 33.911 4.782 1.00 81.57 234 GLU B CA 1
ATOM 2493 C C . GLU B 1 135 ? 64.703 33.291 6.165 1.00 81.38 234 GLU B C 1
ATOM 2494 O O . GLU B 1 135 ? 65.014 33.971 7.155 1.00 82.78 234 GLU B O 1
ATOM 2500 N N . GLU B 1 136 ? 64.543 31.977 6.215 1.00 80.96 235 GLU B N 1
ATOM 2501 C CA . GLU B 1 136 ? 64.720 31.229 7.446 1.00 82.03 235 GLU B CA 1
ATOM 2502 C C . GLU B 1 136 ? 66.159 31.064 7.886 1.00 81.62 235 GLU B C 1
ATOM 2503 O O . GLU B 1 136 ? 66.415 31.011 9.079 1.00 82.09 235 GLU B O 1
ATOM 2509 N N . THR B 1 137 ? 67.090 30.946 6.941 1.00 82.23 236 THR B N 1
ATOM 2510 C CA . THR B 1 137 ? 68.511 30.873 7.295 1.00 81.00 236 THR B CA 1
ATOM 2511 C C . THR B 1 137 ? 68.908 32.150 8.030 1.00 78.90 236 THR B C 1
ATOM 2512 O O . THR B 1 137 ? 69.587 32.106 9.059 1.00 79.49 236 THR B O 1
ATOM 2516 N N . ASN B 1 138 ? 68.473 33.289 7.510 1.00 76.58 237 ASN B N 1
ATOM 2517 C CA . ASN B 1 138 ? 68.731 34.539 8.186 1.00 64.91 237 ASN B CA 1
ATOM 2518 C C . ASN B 1 138 ? 68.036 34.620 9.539 1.00 71.55 237 ASN B C 1
ATOM 2519 O O . ASN B 1 138 ? 68.681 34.960 10.516 1.00 64.23 237 ASN B O 1
ATOM 2524 N N . TYR B 1 139 ? 66.757 34.261 9.623 1.00 65.17 238 TYR B N 1
ATOM 2525 C CA . TYR B 1 139 ? 66.077 34.298 10.924 1.00 65.05 238 TYR B CA 1
ATOM 2526 C C . TYR B 1 139 ? 66.829 33.486 11.976 1.00 65.06 238 TYR B C 1
ATOM 2527 O O . TYR B 1 139 ? 67.045 33.931 13.115 1.00 64.60 238 TYR B O 1
ATOM 2536 N N . ARG B 1 140 ? 67.199 32.273 11.588 1.00 74.19 239 ARG B N 1
ATOM 2537 C CA . ARG B 1 140 ? 67.970 31.385 12.447 1.00 65.80 239 ARG B CA 1
ATOM 2538 C C . ARG B 1 140 ? 69.245 32.078 12.891 1.00 65.14 239 ARG B C 1
ATOM 2539 O O . ARG B 1 140 ? 69.469 32.226 14.092 1.00 109.15 239 ARG B O 1
ATOM 2547 N N . LEU B 1 141 ? 70.061 32.534 11.940 1.00 64.91 240 LEU B N 1
ATOM 2548 C CA . LEU B 1 141 ? 71.322 33.176 12.307 1.00 75.00 240 LEU B CA 1
ATOM 2549 C C . LEU B 1 141 ? 71.120 34.366 13.237 1.00 63.72 240 LEU B C 1
ATOM 2550 O O . LEU B 1 141 ? 71.954 34.634 14.096 1.00 63.43 240 LEU B O 1
ATOM 2555 N N . GLN B 1 142 ? 70.029 35.091 13.050 1.00 63.54 241 GLN B N 1
ATOM 2556 C CA . GLN B 1 142 ? 69.715 36.192 13.937 1.00 62.98 241 GLN B CA 1
ATOM 2557 C C . GLN B 1 142 ? 69.561 35.659 15.351 1.00 75.56 241 GLN B C 1
ATOM 2558 O O . GLN B 1 142 ? 70.167 36.185 16.297 1.00 62.72 241 GLN B O 1
ATOM 2564 N N . LYS B 1 143 ? 68.765 34.598 15.484 1.00 63.69 242 LYS B N 1
ATOM 2565 C CA . LYS B 1 143 ? 68.557 33.968 16.784 1.00 63.92 242 LYS B CA 1
ATOM 2566 C C . LYS B 1 143 ? 69.847 33.514 17.455 1.00 63.96 242 LYS B C 1
ATOM 2567 O O . LYS B 1 143 ? 70.079 33.796 18.634 1.00 63.77 242 LYS B O 1
ATOM 2573 N N . GLU B 1 144 ? 70.669 32.793 16.702 1.00 73.78 243 GLU B N 1
ATOM 2574 C CA . GLU B 1 144 ? 71.950 32.319 17.190 1.00 64.40 243 GLU B CA 1
ATOM 2575 C C . GLU B 1 144 ? 72.832 33.481 17.666 1.00 72.05 243 GLU B C 1
ATOM 2576 O O . GLU B 1 144 ? 73.374 33.443 18.772 1.00 63.80 243 GLU B O 1
ATOM 2582 N N . LEU B 1 145 ? 72.956 34.514 16.835 1.00 63.28 244 LEU B N 1
ATOM 2583 C CA . LEU B 1 145 ? 73.746 35.704 17.152 1.00 62.72 244 LEU B CA 1
ATOM 2584 C C . LEU B 1 145 ? 73.262 36.344 18.461 1.00 71.24 244 LEU B C 1
ATOM 2585 O O . LEU B 1 145 ? 74.054 36.796 19.291 1.00 62.26 244 LEU B O 1
ATOM 2590 N N . LEU B 1 146 ? 71.951 36.380 18.641 1.00 62.44 245 LEU B N 1
ATOM 2591 C CA . LEU B 1 146 ? 71.389 36.853 19.894 1.00 62.27 245 LEU B CA 1
ATOM 2592 C C . LEU B 1 146 ? 71.845 36.003 21.082 1.00 62.68 245 LEU B C 1
ATOM 2593 O O . LEU B 1 146 ? 72.269 36.531 22.123 1.00 62.51 245 LEU B O 1
ATOM 2598 N N . GLU B 1 147 ? 71.744 34.684 20.928 1.00 73.54 246 GLU B N 1
ATOM 2599 C CA . GLU B 1 147 ? 72.153 33.757 21.984 1.00 76.68 246 GLU B CA 1
ATOM 2600 C C . GLU B 1 147 ? 73.596 33.984 22.400 1.00 63.77 246 GLU B C 1
ATOM 2601 O O . GLU B 1 147 ? 73.904 34.064 23.590 1.00 63.88 246 GLU B O 1
ATOM 2607 N N . LYS B 1 148 ? 74.473 34.105 21.408 1.00 86.63 247 LYS B N 1
ATOM 2608 C CA . LYS B 1 148 ? 75.880 34.345 21.678 1.00 85.85 247 LYS B CA 1
ATOM 2609 C C . LYS B 1 148 ? 76.066 35.680 22.374 1.00 75.35 247 LYS B C 1
ATOM 2610 O O . LYS B 1 148 ? 76.937 35.809 23.226 1.00 72.98 247 LYS B O 1
ATOM 2616 N N . GLN B 1 149 ? 75.261 36.681 22.041 1.00 81.06 248 GLN B N 1
ATOM 2617 C CA . GLN B 1 149 ? 75.382 37.924 22.795 1.00 76.90 248 GLN B CA 1
ATOM 2618 C C . GLN B 1 149 ? 75.010 37.758 24.268 1.00 73.38 248 GLN B C 1
ATOM 2619 O O . GLN B 1 149 ? 75.675 38.326 25.145 1.00 72.26 248 GLN B O 1
ATOM 2625 N N . LYS B 1 150 ? 73.946 37.013 24.562 1.00 73.28 249 LYS B N 1
ATOM 2626 C CA . LYS B 1 150 ? 73.651 36.769 25.978 1.00 73.32 249 LYS B CA 1
ATOM 2627 C C . LYS B 1 150 ? 74.776 35.994 26.691 1.00 79.46 249 LYS B C 1
ATOM 2628 O O . LYS B 1 150 ? 75.287 36.453 27.727 1.00 81.52 249 LYS B O 1
ATOM 2634 N N . GLU B 1 151 ? 75.166 34.841 26.131 1.00 82.97 250 GLU B N 1
ATOM 2635 C CA . GLU B 1 151 ? 76.259 34.020 26.684 1.00 85.39 250 GLU B CA 1
ATOM 2636 C C . GLU B 1 151 ? 77.491 34.859 26.970 1.00 64.53 250 GLU B C 1
ATOM 2637 O O . GLU B 1 151 ? 78.086 34.764 28.058 1.00 72.97 250 GLU B O 1
ATOM 2651 N N . GLU B 1 153 ? 77.593 38.127 27.438 1.00 63.17 252 GLU B N 1
ATOM 2652 C CA . GLU B 1 153 ? 77.353 39.015 28.579 1.00 98.38 252 GLU B CA 1
ATOM 2653 C C . GLU B 1 153 ? 77.552 38.328 29.928 1.00 63.71 252 GLU B C 1
ATOM 2654 O O . GLU B 1 153 ? 78.217 38.875 30.823 1.00 71.11 252 GLU B O 1
ATOM 2660 N N . SER B 1 154 ? 76.967 37.143 30.078 1.00 71.09 253 SER B N 1
ATOM 2661 C CA . SER B 1 154 ? 77.170 36.336 31.288 1.00 73.15 253 SER B CA 1
ATOM 2662 C C . SER B 1 154 ? 78.671 36.109 31.596 1.00 74.56 253 SER B C 1
ATOM 2663 O O . SER B 1 154 ? 79.117 36.166 32.761 1.00 65.99 253 SER B O 1
ATOM 2666 N N . LEU B 1 155 ? 79.440 35.834 30.546 1.00 73.16 254 LEU B N 1
ATOM 2667 C CA . LEU B 1 155 ? 80.887 35.721 30.693 1.00 72.69 254 LEU B CA 1
ATOM 2668 C C . LEU B 1 155 ? 81.543 37.008 31.199 1.00 73.86 254 LEU B C 1
ATOM 2669 O O . LEU B 1 155 ? 82.360 36.962 32.128 1.00 66.44 254 LEU B O 1
ATOM 2674 N N . LYS B 1 156 ? 81.203 38.149 30.586 1.00 73.66 255 LYS B N 1
ATOM 2675 C CA . LYS B 1 156 ? 81.776 39.432 31.008 1.00 64.78 255 LYS B CA 1
ATOM 2676 C C . LYS B 1 156 ? 81.535 39.653 32.489 1.00 65.13 255 LYS B C 1
ATOM 2677 O O . LYS B 1 156 ? 82.440 40.097 33.231 1.00 65.56 255 LYS B O 1
ATOM 2683 N N . LYS B 1 157 ? 80.323 39.306 32.914 1.00 65.02 256 LYS B N 1
ATOM 2684 C CA . LYS B 1 157 ? 79.968 39.349 34.327 1.00 65.42 256 LYS B CA 1
ATOM 2685 C C . LYS B 1 157 ? 80.936 38.495 35.177 1.00 66.46 256 LYS B C 1
ATOM 2686 O O . LYS B 1 157 ? 81.519 38.971 36.173 1.00 75.05 256 LYS B O 1
ATOM 2692 N N . LEU B 1 158 ? 81.088 37.227 34.794 1.00 66.92 257 LEU B N 1
ATOM 2693 C CA . LEU B 1 158 ? 81.959 36.301 35.533 1.00 67.99 257 LEU B CA 1
ATOM 2694 C C . LEU B 1 158 ? 83.390 36.811 35.679 1.00 68.39 257 LEU B C 1
ATOM 2695 O O . LEU B 1 158 ? 83.968 36.731 36.754 1.00 69.18 257 LEU B O 1
ATOM 2700 N N . LEU B 1 159 ? 83.947 37.338 34.594 1.00 67.90 258 LEU B N 1
ATOM 2701 C CA . LEU B 1 159 ? 85.308 37.873 34.594 1.00 68.27 258 LEU B CA 1
ATOM 2702 C C . LEU B 1 159 ? 85.460 39.082 35.500 1.00 71.94 258 LEU B C 1
ATOM 2703 O O . LEU B 1 159 ? 86.499 39.254 36.152 1.00 69.00 258 LEU B O 1
ATOM 2708 N N . SER B 1 160 ? 84.460 39.958 35.506 1.00 67.42 259 SER B N 1
ATOM 2709 C CA . SER B 1 160 ? 84.505 41.060 36.463 1.00 67.46 259 SER B CA 1
ATOM 2710 C C . SER B 1 160 ? 84.525 40.552 37.922 1.00 68.38 259 SER B C 1
ATOM 2711 O O . SER B 1 160 ? 85.370 40.983 38.717 1.00 69.04 259 SER B O 1
ATOM 2714 N N . GLU B 1 161 ? 83.621 39.632 38.274 1.00 68.51 260 GLU B N 1
ATOM 2715 C CA . GLU B 1 161 ? 83.618 39.060 39.635 1.00 69.46 260 GLU B CA 1
ATOM 2716 C C . GLU B 1 161 ? 84.949 38.449 40.016 1.00 70.58 260 GLU B C 1
ATOM 2717 O O . GLU B 1 161 ? 85.471 38.698 41.107 1.00 71.36 260 GLU B O 1
ATOM 2723 N N . LYS B 1 162 ? 85.482 37.620 39.128 1.00 70.73 261 LYS B N 1
ATOM 2724 C CA . LYS B 1 162 ? 86.795 37.028 39.344 1.00 71.81 261 LYS B CA 1
ATOM 2725 C C . LYS B 1 162 ? 87.833 38.125 39.593 1.00 81.08 261 LYS B C 1
ATOM 2726 O O . LYS B 1 162 ? 88.726 37.965 40.444 1.00 73.14 261 LYS B O 1
ATOM 2732 N N . GLN B 1 163 ? 87.722 39.238 38.869 1.00 71.09 262 GLN B N 1
ATOM 2733 C CA . GLN B 1 163 ? 88.640 40.358 39.089 1.00 71.29 262 GLN B CA 1
ATOM 2734 C C . GLN B 1 163 ? 88.506 40.902 40.520 1.00 71.83 262 GLN B C 1
ATOM 2735 O O . GLN B 1 163 ? 89.508 41.250 41.163 1.00 83.85 262 GLN B O 1
ATOM 2741 N N . LEU B 1 164 ? 87.276 40.973 41.027 1.00 71.38 263 LEU B N 1
ATOM 2742 C CA . LEU B 1 164 ? 87.074 41.433 42.406 1.00 71.92 263 LEU B CA 1
ATOM 2743 C C . LEU B 1 164 ? 87.752 40.503 43.418 1.00 87.14 263 LEU B C 1
ATOM 2744 O O . LEU B 1 164 ? 88.419 40.965 44.365 1.00 74.19 263 LEU B O 1
ATOM 2749 N N . HIS B 1 165 ? 87.603 39.194 43.214 1.00 89.69 264 HIS B N 1
ATOM 2750 C CA . HIS B 1 165 ? 88.307 38.228 44.068 1.00 95.22 264 HIS B CA 1
ATOM 2751 C C . HIS B 1 165 ? 89.793 38.502 44.058 1.00 75.91 264 HIS B C 1
ATOM 2752 O O . HIS B 1 165 ? 90.420 38.525 45.101 1.00 77.06 264 HIS B O 1
ATOM 2759 N N . ILE B 1 166 ? 90.340 38.747 42.870 1.00 80.42 265 ILE B N 1
ATOM 2760 C CA . ILE B 1 166 ? 91.766 39.053 42.719 1.00 84.12 265 ILE B CA 1
ATOM 2761 C C . ILE B 1 166 ? 92.234 40.275 43.497 1.00 89.29 265 ILE B C 1
ATOM 2762 O O . ILE B 1 166 ? 93.284 40.237 44.136 1.00 77.73 265 ILE B O 1
ATOM 2767 N N . ASP B 1 167 ? 91.483 41.370 43.429 1.00 87.43 266 ASP B N 1
ATOM 2768 C CA . ASP B 1 167 ? 91.835 42.554 44.232 1.00 75.83 266 ASP B CA 1
ATOM 2769 C C . ASP B 1 167 ? 91.765 42.341 45.757 1.00 76.95 266 ASP B C 1
ATOM 2770 O O . ASP B 1 167 ? 92.646 42.804 46.511 1.00 78.01 266 ASP B O 1
ATOM 2775 N N . THR B 1 168 ? 90.711 41.656 46.199 1.00 84.46 267 THR B N 1
ATOM 2776 C CA . THR B 1 168 ? 90.571 41.289 47.608 1.00 86.01 267 THR B CA 1
ATOM 2777 C C . THR B 1 168 ? 91.809 40.491 48.084 1.00 86.33 267 THR B C 1
ATOM 2778 O O . THR B 1 168 ? 92.420 40.800 49.131 1.00 86.83 267 THR B O 1
ATOM 2782 N N . LEU B 1 169 ? 92.160 39.453 47.315 1.00 79.57 268 LEU B N 1
ATOM 2783 C CA . LEU B 1 169 ? 93.310 38.621 47.632 1.00 81.07 268 LEU B CA 1
ATOM 2784 C C . LEU B 1 169 ? 94.632 39.370 47.581 1.00 102.78 268 LEU B C 1
ATOM 2785 O O . LEU B 1 169 ? 95.486 39.188 48.456 1.00 83.28 268 LEU B O 1
ATOM 2790 N N . GLU B 1 170 ? 94.809 40.211 46.567 1.00 80.77 269 GLU B N 1
ATOM 2791 C CA . GLU B 1 170 ? 96.042 40.985 46.443 1.00 88.60 269 GLU B CA 1
ATOM 2792 C C . GLU B 1 170 ? 96.271 41.871 47.680 1.00 87.25 269 GLU B C 1
ATOM 2793 O O . GLU B 1 170 ? 97.374 41.874 48.264 1.00 83.71 269 GLU B O 1
ATOM 2799 N N . ASN B 1 171 ? 95.219 42.580 48.100 1.00 83.25 270 ASN B N 1
ATOM 2800 C CA . ASN B 1 171 ? 95.274 43.358 49.343 1.00 82.21 270 ASN B CA 1
ATOM 2801 C C . ASN B 1 171 ? 95.623 42.517 50.562 1.00 83.86 270 ASN B C 1
ATOM 2802 O O . ASN B 1 171 ? 96.437 42.902 51.398 1.00 85.18 270 ASN B O 1
ATOM 2807 N N . ARG B 1 172 ? 94.965 41.375 50.669 1.00 94.33 271 ARG B N 1
ATOM 2808 C CA . ARG B 1 172 ? 95.196 40.461 51.773 1.00 96.00 271 ARG B CA 1
ATOM 2809 C C . ARG B 1 172 ? 96.669 40.016 51.858 1.00 86.94 271 ARG B C 1
ATOM 2810 O O . ARG B 1 172 ? 97.257 39.981 52.949 1.00 88.69 271 ARG B O 1
ATOM 2818 N N . ILE B 1 173 ? 97.264 39.711 50.700 1.00 95.04 272 ILE B N 1
ATOM 2819 C CA . ILE B 1 173 ? 98.682 39.331 50.604 1.00 95.51 272 ILE B CA 1
ATOM 2820 C C . ILE B 1 173 ? 99.620 40.447 51.023 1.00 96.09 272 ILE B C 1
ATOM 2821 O O . ILE B 1 173 ? 100.573 40.232 51.789 1.00 90.56 272 ILE B O 1
ATOM 2826 N N . ARG B 1 174 ? 99.341 41.636 50.487 1.00 93.18 273 ARG B N 1
ATOM 2827 C CA . ARG B 1 174 ? 100.112 42.841 50.790 1.00 91.14 273 ARG B CA 1
ATOM 2828 C C . ARG B 1 174 ? 100.104 43.151 52.301 1.00 90.87 273 ARG B C 1
ATOM 2829 O O . ARG B 1 174 ? 101.143 43.458 52.884 1.00 90.97 273 ARG B O 1
ATOM 2837 N N . THR B 1 175 ? 98.932 43.036 52.922 1.00 89.30 274 THR B N 1
ATOM 2838 C CA . THR B 1 175 ? 98.779 43.205 54.367 1.00 90.08 274 THR B CA 1
ATOM 2839 C C . THR B 1 175 ? 99.580 42.172 55.150 1.00 92.05 274 THR B C 1
ATOM 2840 O O . THR B 1 175 ? 100.321 42.536 56.059 1.00 93.60 274 THR B O 1
ATOM 2844 N N . LEU B 1 176 ? 99.427 40.886 54.835 1.00 101.53 275 LEU B N 1
ATOM 2845 C CA . LEU B 1 176 ? 100.172 39.879 55.607 1.00 104.90 275 LEU B CA 1
ATOM 2846 C C . LEU B 1 176 ? 101.701 40.012 55.420 1.00 104.98 275 LEU B C 1
ATOM 2847 O O . LEU B 1 176 ? 102.461 39.647 56.312 1.00 107.16 275 LEU B O 1
ATOM 2852 N N . SER B 1 177 ? 102.147 40.531 54.275 1.00 101.57 276 SER B N 1
ATOM 2853 C CA . SER B 1 177 ? 103.585 40.735 54.032 1.00 99.24 276 SER B CA 1
ATOM 2854 C C . SER B 1 177 ? 104.289 41.628 55.072 1.00 99.65 276 SER B C 1
ATOM 2855 O O . SER B 1 177 ? 105.359 41.281 55.565 1.00 99.53 276 SER B O 1
ATOM 2858 N N . LEU B 1 178 ? 103.693 42.772 55.403 1.00 100.52 277 LEU B N 1
ATOM 2859 C CA . LEU B 1 178 ? 104.299 43.697 56.365 1.00 102.66 277 LEU B CA 1
ATOM 2860 C C . LEU B 1 178 ? 103.827 43.376 57.771 1.00 104.51 277 LEU B C 1
ATOM 2861 O O . LEU B 1 178 ? 103.715 42.206 58.133 1.00 105.71 277 LEU B O 1
ATOM 2866 N N . ARG C 1 7 ? 94.872 82.355 -47.552 1.00 131.20 106 ARG C N 1
ATOM 2867 C CA . ARG C 1 7 ? 94.899 80.903 -47.694 1.00 128.26 106 ARG C CA 1
ATOM 2868 C C . ARG C 1 7 ? 96.108 80.447 -48.511 1.00 132.00 106 ARG C C 1
ATOM 2869 O O . ARG C 1 7 ? 96.648 81.214 -49.310 1.00 134.86 106 ARG C O 1
ATOM 2877 N N . PRO C 1 8 ? 96.567 79.208 -48.282 1.00 134.72 107 PRO C N 1
ATOM 2878 C CA . PRO C 1 8 ? 96.278 78.384 -47.101 1.00 130.66 107 PRO C CA 1
ATOM 2879 C C . PRO C 1 8 ? 97.037 78.878 -45.865 1.00 124.37 107 PRO C C 1
ATOM 2880 O O . PRO C 1 8 ? 96.617 78.594 -44.740 1.00 121.19 107 PRO C O 1
ATOM 2884 N N . SER C 1 9 ? 98.139 79.598 -46.091 1.00 117.49 108 SER C N 1
ATOM 2885 C CA . SER C 1 9 ? 98.989 80.151 -45.032 1.00 108.21 108 SER C CA 1
ATOM 2886 C C . SER C 1 9 ? 99.631 79.107 -44.096 1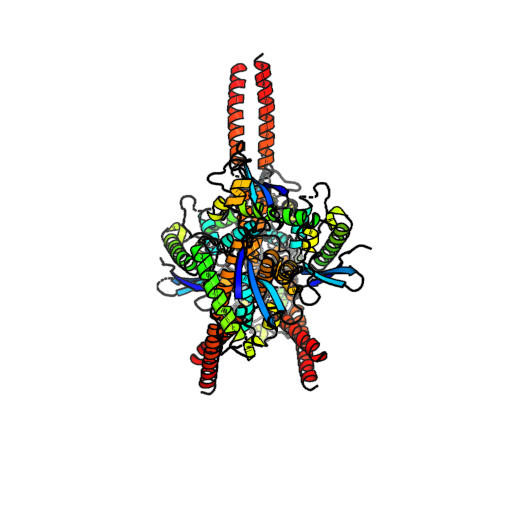.00 93.20 108 SER C C 1
ATOM 2887 O O . SER C 1 9 ? 99.343 79.090 -42.897 1.00 87.95 108 SER C O 1
ATOM 2890 N N . THR C 1 10 ? 100.511 78.261 -44.638 1.00 88.88 109 THR C N 1
ATOM 2891 C CA . THR C 1 10 ? 101.111 77.142 -43.876 1.00 82.35 109 THR C CA 1
ATOM 2892 C C . THR C 1 10 ? 101.855 77.481 -42.568 1.00 73.70 109 THR C C 1
ATOM 2893 O O . THR C 1 10 ? 102.881 78.165 -42.590 1.00 74.44 109 THR C O 1
ATOM 2897 N N . PRO C 1 11 ? 101.310 77.011 -41.426 1.00 68.23 110 PRO C N 1
ATOM 2898 C CA . PRO C 1 11 ? 101.818 77.098 -40.051 1.00 62.49 110 PRO C CA 1
ATOM 2899 C C . PRO C 1 11 ? 103.116 76.325 -39.847 1.00 58.54 110 PRO C C 1
ATOM 2900 O O . PRO C 1 11 ? 103.300 75.235 -40.364 1.00 59.75 110 PRO C O 1
ATOM 2904 N N . THR C 1 12 ? 104.035 76.957 -39.140 1.00 41.79 111 THR C N 1
ATOM 2905 C CA . THR C 1 12 ? 105.361 76.434 -38.912 1.00 41.10 111 THR C CA 1
ATOM 2906 C C . THR C 1 12 ? 105.690 76.474 -37.417 1.00 47.26 111 THR C C 1
ATOM 2907 O O . THR C 1 12 ? 105.394 77.439 -36.744 1.00 39.92 111 THR C O 1
ATOM 2911 N N . ILE C 1 13 ? 106.199 75.369 -36.884 1.00 37.40 112 ILE C N 1
ATOM 2912 C CA . ILE C 1 13 ? 106.618 75.318 -35.478 1.00 51.95 112 ILE C CA 1
ATOM 2913 C C . ILE C 1 13 ? 108.045 75.807 -35.284 1.00 37.98 112 ILE C C 1
ATOM 2914 O O . ILE C 1 13 ? 108.997 75.292 -35.873 1.00 38.93 112 ILE C O 1
ATOM 2919 N N . LEU C 1 14 ? 108.169 76.743 -34.362 1.00 72.19 113 LEU C N 1
ATOM 2920 C CA . LEU C 1 14 ? 109.365 77.520 -34.142 1.00 41.21 113 LEU C CA 1
ATOM 2921 C C . LEU C 1 14 ? 110.143 76.750 -33.109 1.00 74.46 113 LEU C C 1
ATOM 2922 O O . LEU C 1 14 ? 111.334 76.472 -33.271 1.00 41.99 113 LEU C O 1
ATOM 2927 N N . GLY C 1 15 ? 109.501 76.495 -31.973 1.00 83.87 114 GLY C N 1
ATOM 2928 C CA . GLY C 1 15 ? 110.230 75.695 -30.995 1.00 38.50 114 GLY C CA 1
ATOM 2929 C C . GLY C 1 15 ? 109.366 75.078 -29.931 1.00 39.33 114 GLY C C 1
ATOM 2930 O O . GLY C 1 15 ? 108.152 75.178 -29.976 1.00 35.42 114 GLY C O 1
ATOM 2931 N N . TYR C 1 16 ? 109.987 74.447 -28.949 1.00 37.04 115 TYR C N 1
ATOM 2932 C CA . TYR C 1 16 ? 109.219 73.937 -27.825 1.00 36.10 115 TYR C CA 1
ATOM 2933 C C . TYR C 1 16 ? 109.821 74.378 -26.531 1.00 38.09 115 TYR C C 1
ATOM 2934 O O . TYR C 1 16 ? 111.011 74.671 -26.461 1.00 40.08 115 TYR C O 1
ATOM 2943 N N . GLU C 1 17 ? 108.979 74.449 -25.509 1.00 44.35 116 GLU C N 1
ATOM 2944 C CA . GLU C 1 17 ? 109.447 74.767 -24.176 1.00 47.11 116 GLU C CA 1
ATOM 2945 C C . GLU C 1 17 ? 108.673 74.006 -23.127 1.00 40.27 116 GLU C C 1
ATOM 2946 O O . GLU C 1 17 ? 107.453 73.914 -23.168 1.00 45.38 116 GLU C O 1
ATOM 2952 N N . VAL C 1 18 ? 109.423 73.477 -22.173 1.00 50.29 117 VAL C N 1
ATOM 2953 C CA . VAL C 1 18 ? 108.884 72.737 -21.049 1.00 47.89 117 VAL C CA 1
ATOM 2954 C C . VAL C 1 18 ? 108.480 73.702 -19.959 1.00 49.38 117 VAL C C 1
ATOM 2955 O O . VAL C 1 18 ? 109.299 74.484 -19.466 1.00 53.27 117 VAL C O 1
ATOM 2967 N N . GLU C 1 20 ? 105.485 74.936 -16.670 1.00 63.91 119 GLU C N 1
ATOM 2968 C CA . GLU C 1 20 ? 105.201 74.480 -15.322 1.00 73.47 119 GLU C CA 1
ATOM 2969 C C . GLU C 1 20 ? 103.960 75.061 -14.643 1.00 78.17 119 GLU C C 1
ATOM 2970 O O . GLU C 1 20 ? 103.790 76.275 -14.580 1.00 79.68 119 GLU C O 1
ATOM 2976 N N . GLU C 1 21 ? 103.075 74.178 -14.193 1.00 83.21 120 GLU C N 1
ATOM 2977 C CA . GLU C 1 21 ? 102.216 74.449 -13.034 1.00 93.60 120 GLU C CA 1
ATOM 2978 C C . GLU C 1 21 ? 102.850 73.751 -11.839 1.00 103.73 120 GLU C C 1
ATOM 2979 O O . GLU C 1 21 ? 102.196 73.497 -10.843 1.00 110.94 120 GLU C O 1
ATOM 2985 N N . ARG C 1 22 ? 104.108 73.353 -12.011 1.00 102.93 121 ARG C N 1
ATOM 2986 C CA . ARG C 1 22 ? 104.846 72.452 -11.111 1.00 100.73 121 ARG C CA 1
ATOM 2987 C C . ARG C 1 22 ? 104.208 71.067 -11.232 1.00 95.84 121 ARG C C 1
ATOM 2988 O O . ARG C 1 22 ? 104.202 70.233 -10.319 1.00 98.75 121 ARG C O 1
ATOM 2996 N N . ALA C 1 23 ? 103.672 70.890 -12.431 1.00 85.97 122 ALA C N 1
ATOM 2997 C CA . ALA C 1 23 ? 103.423 69.634 -13.070 1.00 82.39 122 ALA C CA 1
ATOM 2998 C C . ALA C 1 23 ? 103.808 70.048 -14.485 1.00 57.31 122 ALA C C 1
ATOM 2999 O O . ALA C 1 23 ? 103.252 70.997 -15.010 1.00 72.28 122 ALA C O 1
ATOM 3001 N N . LYS C 1 24 ? 104.755 69.351 -15.102 1.00 94.02 123 LYS C N 1
ATOM 3002 C CA . LYS C 1 24 ? 105.349 69.794 -16.365 1.00 51.66 123 LYS C CA 1
ATOM 3003 C C . LYS C 1 24 ? 104.464 69.514 -17.576 1.00 48.30 123 LYS C C 1
ATOM 3004 O O . LYS C 1 24 ? 103.715 68.550 -17.582 1.00 116.14 123 LYS C O 1
ATOM 3010 N N . PHE C 1 25 ? 104.516 70.389 -18.576 1.00 45.66 124 PHE C N 1
ATOM 3011 C CA . PHE C 1 25 ? 103.937 70.121 -19.897 1.00 61.40 124 PHE C CA 1
ATOM 3012 C C . PHE C 1 25 ? 104.715 70.869 -20.975 1.00 40.40 124 PHE C C 1
ATOM 3013 O O . PHE C 1 25 ? 105.344 71.858 -20.696 1.00 54.44 124 PHE C O 1
ATOM 3021 N N . THR C 1 26 ? 104.718 70.369 -22.196 1.00 38.08 125 THR C N 1
ATOM 3022 C CA . THR C 1 26 ? 105.515 70.969 -23.259 1.00 36.59 125 THR C CA 1
ATOM 3023 C C . THR C 1 26 ? 104.633 71.716 -24.220 1.00 46.63 125 THR C C 1
ATOM 3024 O O . THR C 1 26 ? 103.632 71.174 -24.668 1.00 48.15 125 THR C O 1
ATOM 3028 N N . VAL C 1 27 ? 104.987 72.964 -24.522 1.00 46.21 126 VAL C N 1
ATOM 3029 C CA . VAL C 1 27 ? 104.257 73.714 -25.532 1.00 46.00 126 VAL C CA 1
ATOM 3030 C C . VAL C 1 27 ? 105.124 74.007 -26.748 1.00 45.99 126 VAL C C 1
ATOM 3031 O O . VAL C 1 27 ? 106.352 74.106 -26.667 1.00 34.58 126 VAL C O 1
ATOM 3035 N N . TYR C 1 28 ? 104.443 74.116 -27.884 1.00 43.80 127 TYR C N 1
ATOM 3036 C CA . TYR C 1 28 ? 105.063 74.363 -29.170 1.00 38.74 127 TYR C CA 1
ATOM 3037 C C . TYR C 1 28 ? 104.610 75.732 -29.663 1.00 34.04 127 TYR C C 1
ATOM 3038 O O . TYR C 1 28 ? 103.418 76.013 -29.731 1.00 34.28 127 TYR C O 1
ATOM 3047 N N . LYS C 1 29 ? 105.582 76.583 -29.966 1.00 58.68 128 LYS C N 1
ATOM 3048 C CA . LYS C 1 29 ? 105.335 77.905 -30.519 1.00 37.31 128 LYS C CA 1
ATOM 3049 C C . LYS C 1 29 ? 105.270 77.723 -32.010 1.00 37.14 128 LYS C C 1
ATOM 3050 O O . LYS C 1 29 ? 106.309 77.361 -32.643 1.00 71.43 128 LYS C O 1
ATOM 3056 N N . ILE C 1 30 ? 104.048 77.960 -32.520 1.00 37.38 129 ILE C N 1
ATOM 3057 C CA . ILE C 1 30 ? 103.638 77.803 -33.918 1.00 63.06 129 ILE C CA 1
ATOM 3058 C C . ILE C 1 30 ? 103.386 79.174 -34.538 1.00 40.66 129 ILE C C 1
ATOM 3059 O O . ILE C 1 30 ? 102.467 79.886 -34.132 1.00 41.97 129 ILE C O 1
ATOM 3064 N N . LEU C 1 31 ? 104.203 79.533 -35.518 1.00 108.14 130 LEU C N 1
ATOM 3065 C CA . LEU C 1 31 ? 103.974 80.731 -36.315 1.00 45.72 130 LEU C CA 1
ATOM 3066 C C . LEU C 1 31 ? 102.996 80.563 -37.482 1.00 51.61 130 LEU C C 1
ATOM 3067 O O . LEU C 1 31 ? 103.165 79.696 -38.329 1.00 53.24 130 LEU C O 1
ATOM 3072 N N . VAL C 1 32 ? 102.058 81.495 -37.586 1.00 59.28 131 VAL C N 1
ATOM 3073 C CA . VAL C 1 32 ? 100.977 81.450 -38.558 1.00 50.81 131 VAL C CA 1
ATOM 3074 C C . VAL C 1 32 ? 100.953 82.774 -39.284 1.00 80.04 131 VAL C C 1
ATOM 3075 O O . VAL C 1 32 ? 100.835 83.811 -38.644 1.00 83.14 131 VAL C O 1
ATOM 3079 N N . LYS C 1 33 ? 101.044 82.763 -40.609 1.00 81.21 132 LYS C N 1
ATOM 3080 C CA . LYS C 1 33 ? 101.104 84.031 -41.344 1.00 86.41 132 LYS C CA 1
ATOM 3081 C C . LYS C 1 33 ? 100.299 84.077 -42.651 1.00 91.30 132 LYS C C 1
ATOM 3082 O O . LYS C 1 33 ? 100.309 83.114 -43.407 1.00 91.72 132 LYS C O 1
ATOM 3088 N N . LYS C 1 34 ? 99.643 85.208 -42.931 1.00 94.96 133 LYS C N 1
ATOM 3089 C CA . LYS C 1 34 ? 98.883 85.369 -44.180 1.00 98.86 133 LYS C CA 1
ATOM 3090 C C . LYS C 1 34 ? 99.591 86.334 -45.114 1.00 103.77 133 LYS C C 1
ATOM 3091 O O . LYS C 1 34 ? 100.195 85.931 -46.102 1.00 104.88 133 LYS C O 1
ATOM 3097 N N . THR C 1 35 ? 99.502 87.615 -44.814 1.00 107.42 134 THR C N 1
ATOM 3098 C CA . THR C 1 35 ? 100.211 88.614 -45.591 1.00 113.75 134 THR C CA 1
ATOM 3099 C C . THR C 1 35 ? 101.577 88.692 -44.903 1.00 118.26 134 THR C C 1
ATOM 3100 O O . THR C 1 35 ? 101.648 88.440 -43.697 1.00 118.90 134 THR C O 1
ATOM 3104 N N . PRO C 1 36 ? 102.671 88.940 -45.657 1.00 119.10 135 PRO C N 1
ATOM 3105 C CA . PRO C 1 36 ? 104.009 88.796 -45.054 1.00 115.45 135 PRO C CA 1
ATOM 3106 C C . PRO C 1 36 ? 104.157 89.562 -43.736 1.00 116.67 135 PRO C C 1
ATOM 3107 O O . PRO C 1 36 ? 104.643 88.985 -42.755 1.00 111.49 135 PRO C O 1
ATOM 3111 N N . GLU C 1 37 ? 103.721 90.821 -43.711 1.00 122.84 136 GLU C N 1
ATOM 3112 C CA . GLU C 1 37 ? 103.783 91.632 -42.496 1.00 123.31 136 GLU C CA 1
ATOM 3113 C C . GLU C 1 37 ? 102.892 91.035 -41.392 1.00 118.65 136 GLU C C 1
ATOM 3114 O O . GLU C 1 37 ? 103.183 91.169 -40.197 1.00 118.01 136 GLU C O 1
ATOM 3120 N N . GLU C 1 38 ? 101.824 90.352 -41.800 1.00 113.60 137 GLU C N 1
ATOM 3121 C CA . GLU C 1 38 ? 100.870 89.790 -40.849 1.00 104.72 137 GLU C CA 1
ATOM 3122 C C . GLU C 1 38 ? 101.189 88.344 -40.489 1.00 94.57 137 GLU C C 1
ATOM 3123 O O . GLU C 1 38 ? 101.107 87.436 -41.316 1.00 90.63 137 GLU C O 1
ATOM 3129 N N . SER C 1 39 ? 101.543 88.153 -39.226 1.00 90.57 138 SER C N 1
ATOM 3130 C CA . SER C 1 39 ? 101.839 86.845 -38.677 1.00 81.17 138 SER C CA 1
ATOM 3131 C C . SER C 1 39 ? 101.535 86.925 -37.195 1.00 73.95 138 SER C C 1
ATOM 3132 O O . SER C 1 39 ? 101.683 87.982 -36.586 1.00 77.67 138 SER C O 1
ATOM 3135 N N . TRP C 1 40 ? 101.102 85.815 -36.614 1.00 65.08 139 TRP C N 1
ATOM 3136 C CA . TRP C 1 40 ? 100.940 85.737 -35.174 1.00 59.44 139 TRP C CA 1
ATOM 3137 C C . TRP C 1 40 ? 101.374 84.359 -34.723 1.00 54.42 139 TRP C C 1
ATOM 3138 O O . TRP C 1 40 ? 101.502 83.472 -35.548 1.00 52.46 139 TRP C O 1
ATOM 3149 N N . VAL C 1 41 ? 101.619 84.195 -33.424 1.00 61.72 140 VAL C N 1
ATOM 3150 C CA . VAL C 1 41 ? 102.051 82.912 -32.856 1.00 56.65 140 VAL C CA 1
ATOM 3151 C C . VAL C 1 41 ? 101.003 82.319 -31.912 1.00 52.49 140 VAL C C 1
ATOM 3152 O O . VAL C 1 41 ? 100.330 83.057 -31.182 1.00 55.46 140 VAL C O 1
ATOM 3156 N N . VAL C 1 42 ? 100.838 80.993 -31.978 1.00 50.05 141 VAL C N 1
ATOM 3157 C CA . VAL C 1 42 ? 100.026 80.238 -31.005 1.00 50.87 141 VAL C CA 1
ATOM 3158 C C . VAL C 1 42 ? 100.825 79.160 -30.321 1.00 46.54 141 VAL C C 1
ATOM 3159 O O . VAL C 1 42 ? 101.695 78.542 -30.934 1.00 40.60 141 VAL C O 1
ATOM 3163 N N . PHE C 1 43 ? 100.521 78.933 -29.050 1.00 40.22 142 PHE C N 1
ATOM 3164 C CA . PHE C 1 43 ? 101.222 77.915 -28.287 1.00 51.40 142 PHE C CA 1
ATOM 3165 C C . PHE C 1 43 ? 100.281 76.745 -28.118 1.00 47.17 142 PHE C C 1
ATOM 3166 O O . PHE C 1 43 ? 99.115 76.923 -27.763 1.00 38.71 142 PHE C O 1
ATOM 3174 N N . ARG C 1 44 ? 100.788 75.545 -28.400 1.00 46.40 143 ARG C N 1
ATOM 3175 C CA . ARG C 1 44 ? 99.956 74.363 -28.334 1.00 34.44 143 ARG C CA 1
ATOM 3176 C C . ARG C 1 44 ? 100.625 73.201 -27.634 1.00 42.06 143 ARG C C 1
ATOM 3177 O O . ARG C 1 44 ? 101.798 72.940 -27.842 1.00 32.47 143 ARG C O 1
ATOM 3185 N N . ARG C 1 45 ? 99.862 72.532 -26.779 1.00 34.28 144 ARG C N 1
ATOM 3186 C CA . ARG C 1 45 ? 100.265 71.263 -26.192 1.00 33.96 144 ARG C CA 1
ATOM 3187 C C . ARG C 1 45 ? 100.049 70.104 -27.185 1.00 39.98 144 ARG C C 1
ATOM 3188 O O . ARG C 1 45 ? 99.135 70.153 -28.009 1.00 33.86 144 ARG C O 1
ATOM 3196 N N . TYR C 1 46 ? 100.857 69.050 -27.082 1.00 39.33 145 TYR C N 1
ATOM 3197 C CA . TYR C 1 46 ? 100.664 67.859 -27.904 1.00 38.48 145 TYR C CA 1
ATOM 3198 C C . TYR C 1 46 ? 99.238 67.381 -27.835 1.00 33.36 145 TYR C C 1
ATOM 3199 O O . TYR C 1 46 ? 98.616 67.074 -28.848 1.00 36.32 145 TYR C O 1
ATOM 3208 N N . THR C 1 47 ? 98.726 67.338 -26.615 1.00 39.91 146 THR C N 1
ATOM 3209 C CA . THR C 1 47 ? 97.393 66.860 -26.352 1.00 37.17 146 THR C CA 1
ATOM 3210 C C . THR C 1 47 ? 96.315 67.657 -27.092 1.00 37.57 146 THR C C 1
ATOM 3211 O O . THR C 1 47 ? 95.216 67.162 -27.335 1.00 44.89 146 THR C O 1
ATOM 3215 N N . ASP C 1 48 ? 96.613 68.902 -27.437 1.00 49.89 147 ASP C N 1
ATOM 3216 C CA . ASP C 1 48 ? 95.659 69.715 -28.184 1.00 50.23 147 ASP C CA 1
ATOM 3217 C C . ASP C 1 48 ? 95.634 69.303 -29.644 1.00 36.43 147 ASP C C 1
ATOM 3218 O O . ASP C 1 48 ? 94.571 69.242 -30.250 1.00 48.14 147 ASP C O 1
ATOM 3223 N N . PHE C 1 49 ? 96.813 69.048 -30.203 1.00 34.34 148 PHE C N 1
ATOM 3224 C CA . PHE C 1 49 ? 96.922 68.438 -31.518 1.00 46.17 148 PHE C CA 1
ATOM 3225 C C . PHE C 1 49 ? 96.123 67.143 -31.534 1.00 45.27 148 PHE C C 1
ATOM 3226 O O . PHE C 1 49 ? 95.381 66.863 -32.481 1.00 44.22 148 PHE C O 1
ATOM 3234 N N . SER C 1 50 ? 96.286 66.348 -30.478 1.00 35.70 149 SER C N 1
ATOM 3235 C CA . SER C 1 50 ? 95.557 65.100 -30.342 1.00 37.71 149 SER C CA 1
ATOM 3236 C C . SER C 1 50 ? 94.064 65.321 -30.428 1.00 40.20 149 SER C C 1
ATOM 3237 O O . SER C 1 50 ? 93.437 64.831 -31.339 1.00 41.45 149 SER C O 1
ATOM 3240 N N . ARG C 1 51 ? 93.515 66.126 -29.530 1.00 41.32 150 ARG C N 1
ATOM 3241 C CA . ARG C 1 51 ? 92.085 66.422 -29.537 1.00 44.39 150 ARG C CA 1
ATOM 3242 C C . ARG C 1 51 ? 91.599 66.880 -30.914 1.00 44.63 150 ARG C C 1
ATOM 3243 O O . ARG C 1 51 ? 90.529 66.461 -31.385 1.00 47.41 150 ARG C O 1
ATOM 3251 N N . LEU C 1 52 ? 92.371 67.754 -31.551 1.00 42.30 151 LEU C N 1
ATOM 3252 C CA . LEU C 1 52 ? 92.004 68.220 -32.874 1.00 42.92 151 LEU C CA 1
ATOM 3253 C C . LEU C 1 52 ? 91.851 67.047 -33.781 1.00 44.48 151 LEU C C 1
ATOM 3254 O O . LEU C 1 52 ? 90.784 66.828 -34.337 1.00 46.39 151 LEU C O 1
ATOM 3259 N N . ASN C 1 53 ? 92.906 66.250 -33.870 1.00 41.46 152 ASN C N 1
ATOM 3260 C CA . ASN C 1 53 ? 92.927 65.110 -34.778 1.00 53.95 152 ASN C CA 1
ATOM 3261 C C . ASN C 1 53 ? 91.784 64.122 -34.540 1.00 45.51 152 ASN C C 1
ATOM 3262 O O . ASN C 1 53 ? 91.235 63.580 -35.478 1.00 67.30 152 ASN C O 1
ATOM 3267 N N . ASP C 1 54 ? 91.419 63.895 -33.287 1.00 68.36 153 ASP C N 1
ATOM 3268 C CA . ASP C 1 54 ? 90.261 63.064 -32.992 1.00 50.34 153 ASP C CA 1
ATOM 3269 C C . ASP C 1 54 ? 89.021 63.686 -33.604 1.00 53.21 153 ASP C C 1
ATOM 3270 O O . ASP C 1 54 ? 88.214 62.998 -34.246 1.00 56.38 153 ASP C O 1
ATOM 3275 N N . LYS C 1 55 ? 88.877 64.996 -33.427 1.00 52.59 154 LYS C N 1
ATOM 3276 C CA . LYS C 1 55 ? 87.699 65.677 -33.960 1.00 74.13 154 LYS C CA 1
ATOM 3277 C C . LYS C 1 55 ? 87.688 65.580 -35.491 1.00 56.30 154 LYS C C 1
ATOM 3278 O O . LYS C 1 55 ? 86.619 65.521 -36.104 1.00 60.17 154 LYS C O 1
ATOM 3284 N N . LEU C 1 56 ? 88.882 65.560 -36.087 1.00 52.84 155 LEU C N 1
ATOM 3285 C CA . LEU C 1 56 ? 89.065 65.358 -37.528 1.00 53.30 155 LEU C CA 1
ATOM 3286 C C . LEU C 1 56 ? 88.669 63.965 -38.036 1.00 55.78 155 LEU C C 1
ATOM 3287 O O . LEU C 1 56 ? 87.987 63.838 -39.050 1.00 58.87 155 LEU C O 1
ATOM 3292 N N . LYS C 1 57 ? 89.116 62.921 -37.342 1.00 72.68 156 LYS C N 1
ATOM 3293 C CA . LYS C 1 57 ? 88.730 61.560 -37.692 1.00 57.81 156 LYS C CA 1
ATOM 3294 C C . LYS C 1 57 ? 87.234 61.480 -37.660 1.00 62.56 156 LYS C C 1
ATOM 3295 O O . LYS C 1 57 ? 86.633 60.851 -38.510 1.00 66.03 156 LYS C O 1
ATOM 3301 N N . GLU C 1 58 ? 86.620 62.157 -36.700 1.00 63.25 157 GLU C N 1
ATOM 3302 C CA . GLU C 1 58 ? 85.170 62.131 -36.653 1.00 86.47 157 GLU C CA 1
ATOM 3303 C C . GLU C 1 58 ? 84.515 62.875 -37.825 1.00 88.18 157 GLU C C 1
ATOM 3304 O O . GLU C 1 58 ? 83.630 62.330 -38.492 1.00 75.38 157 GLU C O 1
ATOM 3318 N N . PHE C 1 60 ? 85.738 63.922 -40.807 1.00 70.03 159 PHE C N 1
ATOM 3319 C CA . PHE C 1 60 ? 86.160 63.497 -42.133 1.00 69.02 159 PHE C CA 1
ATOM 3320 C C . PHE C 1 60 ? 86.489 62.011 -42.061 1.00 69.17 159 PHE C C 1
ATOM 3321 O O . PHE C 1 60 ? 87.649 61.642 -41.921 1.00 65.60 159 PHE C O 1
ATOM 3329 N N . PRO C 1 61 ? 85.464 61.149 -42.129 1.00 73.83 160 PRO C N 1
ATOM 3330 C CA . PRO C 1 61 ? 85.736 59.731 -41.870 1.00 74.44 160 PRO C CA 1
ATOM 3331 C C . PRO C 1 61 ? 86.565 59.020 -42.940 1.00 75.50 160 PRO C C 1
ATOM 3332 O O . PRO C 1 61 ? 87.342 58.129 -42.596 1.00 74.60 160 PRO C O 1
ATOM 3336 N N . GLY C 1 62 ? 86.451 59.442 -44.195 1.00 76.19 161 GLY C N 1
ATOM 3337 C CA . GLY C 1 62 ? 87.149 58.789 -45.291 1.00 78.52 161 GLY C CA 1
ATOM 3338 C C . GLY C 1 62 ? 88.530 59.392 -45.434 1.00 75.13 161 GLY C C 1
ATOM 3339 O O . GLY C 1 62 ? 89.155 59.335 -46.490 1.00 72.93 161 GLY C O 1
ATOM 3340 N N . PHE C 1 63 ? 88.971 60.015 -44.351 1.00 67.91 162 PHE C N 1
ATOM 3341 C CA . PHE C 1 63 ? 90.179 60.795 -44.322 1.00 67.93 162 PHE C CA 1
ATOM 3342 C C . PHE C 1 63 ? 90.884 60.622 -42.960 1.00 65.45 162 PHE C C 1
ATOM 3343 O O . PHE C 1 63 ? 90.272 60.843 -41.917 1.00 66.61 162 PHE C O 1
ATOM 3351 N N . ARG C 1 64 ? 92.155 60.231 -42.943 1.00 57.19 163 ARG C N 1
ATOM 3352 C CA . ARG C 1 64 ? 92.853 60.124 -41.659 1.00 73.96 163 ARG C CA 1
ATOM 3353 C C . ARG C 1 64 ? 94.251 60.753 -41.618 1.00 50.28 163 ARG C C 1
ATOM 3354 O O . ARG C 1 64 ? 95.074 60.504 -42.494 1.00 51.62 163 ARG C O 1
ATOM 3362 N N . LEU C 1 65 ? 94.534 61.529 -40.575 1.00 48.23 164 LEU C N 1
ATOM 3363 C CA . LEU C 1 65 ? 95.834 62.178 -40.438 1.00 44.34 164 LEU C CA 1
ATOM 3364 C C . LEU C 1 65 ? 96.706 61.564 -39.358 1.00 50.77 164 LEU C C 1
ATOM 3365 O O . LEU C 1 65 ? 96.219 60.929 -38.420 1.00 43.09 164 LEU C O 1
ATOM 3370 N N . ALA C 1 66 ? 98.011 61.761 -39.528 1.00 46.33 165 ALA C N 1
ATOM 3371 C CA . ALA C 1 66 ? 99.021 61.128 -38.704 1.00 40.15 165 ALA C CA 1
ATOM 3372 C C . ALA C 1 66 ? 99.702 62.056 -37.717 1.00 46.06 165 ALA C C 1
ATOM 3373 O O . ALA C 1 66 ? 100.254 63.082 -38.101 1.00 46.81 165 ALA C O 1
ATOM 3375 N N . LEU C 1 67 ? 99.737 61.632 -36.459 1.00 44.24 166 LEU C N 1
ATOM 3376 C CA . LEU C 1 67 ? 100.422 62.337 -35.382 1.00 42.07 166 LEU C CA 1
ATOM 3377 C C . LEU C 1 67 ? 101.591 61.493 -34.932 1.00 35.62 166 LEU C C 1
ATOM 3378 O O . LEU C 1 67 ? 101.514 60.272 -34.989 1.00 49.11 166 LEU C O 1
ATOM 3383 N N . PRO C 1 68 ? 102.683 62.134 -34.486 1.00 43.61 167 PRO C N 1
ATOM 3384 C CA . PRO C 1 68 ? 103.798 61.361 -33.930 1.00 44.98 167 PRO C CA 1
ATOM 3385 C C . PRO C 1 68 ? 103.311 60.553 -32.733 1.00 55.05 167 PRO C C 1
ATOM 3386 O O . PRO C 1 68 ? 102.285 60.916 -32.162 1.00 35.96 167 PRO C O 1
ATOM 3390 N N . PRO C 1 69 ? 103.999 59.455 -32.394 1.00 38.51 168 PRO C N 1
ATOM 3391 C CA . PRO C 1 69 ? 103.421 58.503 -31.456 1.00 40.48 168 PRO C CA 1
ATOM 3392 C C . PRO C 1 69 ? 103.254 59.045 -30.055 1.00 39.95 168 PRO C C 1
ATOM 3393 O O . PRO C 1 69 ? 103.943 59.989 -29.706 1.00 38.41 168 PRO C O 1
ATOM 3397 N N . LYS C 1 70 ? 102.376 58.432 -29.262 1.00 41.78 169 LYS C N 1
ATOM 3398 C CA . LYS C 1 70 ? 102.278 58.764 -27.848 1.00 42.29 169 LYS C CA 1
ATOM 3399 C C . LYS C 1 70 ? 103.370 58.076 -27.016 1.00 54.75 169 LYS C C 1
ATOM 3400 O O . LYS C 1 70 ? 103.807 56.967 -27.320 1.00 58.55 169 LYS C O 1
ATOM 3406 N N . ARG C 1 71 ? 103.802 58.746 -25.957 1.00 52.64 170 ARG C N 1
ATOM 3407 C CA . ARG C 1 71 ? 104.797 58.204 -25.057 1.00 54.17 170 ARG C CA 1
ATOM 3408 C C . ARG C 1 71 ? 104.195 58.062 -23.670 1.00 60.02 170 ARG C C 1
ATOM 3409 O O . ARG C 1 71 ? 103.848 59.058 -23.044 1.00 62.35 170 ARG C O 1
ATOM 3417 N N . TRP C 1 72 ? 104.111 56.858 -23.141 1.00 63.59 171 TRP C N 1
ATOM 3418 C CA . TRP C 1 72 ? 103.517 56.761 -21.827 1.00 68.94 171 TRP C CA 1
ATOM 3419 C C . TRP C 1 72 ? 104.605 56.621 -20.776 1.00 74.86 171 TRP C C 1
ATOM 3420 O O . TRP C 1 72 ? 104.856 57.572 -20.035 1.00 79.65 171 TRP C O 1
ATOM 3431 N N . PHE C 1 73 ? 105.277 55.481 -20.700 1.00 75.46 172 PHE C N 1
ATOM 3432 C CA . PHE C 1 73 ? 106.221 55.328 -19.607 1.00 80.98 172 PHE C CA 1
ATOM 3433 C C . PHE C 1 73 ? 107.719 55.613 -19.833 1.00 65.56 172 PHE C C 1
ATOM 3434 O O . PHE C 1 73 ? 108.495 55.500 -18.890 1.00 102.99 172 PHE C O 1
ATOM 3442 N N . LYS C 1 74 ? 108.148 56.019 -21.024 1.00 75.58 173 LYS C N 1
ATOM 3443 C CA . LYS C 1 74 ? 109.531 56.484 -21.122 1.00 62.01 173 LYS C CA 1
ATOM 3444 C C . LYS C 1 74 ? 109.531 57.996 -20.895 1.00 70.89 173 LYS C C 1
ATOM 3445 O O . LYS C 1 74 ? 108.461 58.605 -20.867 1.00 67.63 173 LYS C O 1
ATOM 3451 N N . ASP C 1 75 ? 110.719 58.605 -20.794 1.00 72.04 174 ASP C N 1
ATOM 3452 C CA . ASP C 1 75 ? 110.842 60.048 -20.505 1.00 67.78 174 ASP C CA 1
ATOM 3453 C C . ASP C 1 75 ? 110.092 60.880 -21.526 1.00 61.28 174 ASP C C 1
ATOM 3454 O O . ASP C 1 75 ? 110.437 60.880 -22.705 1.00 58.78 174 ASP C O 1
ATOM 3459 N N . ASN C 1 76 ? 109.115 61.647 -21.073 1.00 58.43 175 ASN C N 1
ATOM 3460 C CA . ASN C 1 76 ? 108.370 62.476 -21.998 1.00 54.71 175 ASN C CA 1
ATOM 3461 C C . ASN C 1 76 ? 109.197 63.641 -22.503 1.00 54.06 175 ASN C C 1
ATOM 3462 O O . ASN C 1 76 ? 108.879 64.241 -23.537 1.00 52.12 175 ASN C O 1
ATOM 3467 N N . TYR C 1 77 ? 110.237 63.974 -21.748 1.00 54.99 176 TYR C N 1
ATOM 3468 C CA . TYR C 1 77 ? 111.105 65.100 -22.064 1.00 53.55 176 TYR C CA 1
ATOM 3469 C C . TYR C 1 77 ? 112.478 64.843 -22.728 1.00 55.63 176 TYR C C 1
ATOM 3470 O O . TYR C 1 77 ? 113.292 65.751 -22.805 1.00 56.96 176 TYR C O 1
ATOM 3479 N N . ASN C 1 78 ? 112.757 63.619 -23.161 1.00 57.85 177 ASN C N 1
ATOM 3480 C CA . ASN C 1 78 ? 113.964 63.349 -23.956 1.00 62.58 177 ASN C CA 1
ATOM 3481 C C . ASN C 1 78 ? 114.087 64.279 -25.187 1.00 61.92 177 ASN C C 1
ATOM 3482 O O . ASN C 1 78 ? 113.156 64.419 -25.975 1.00 58.70 177 ASN C O 1
ATOM 3487 N N . ALA C 1 79 ? 115.246 64.915 -25.341 1.00 63.91 178 ALA C N 1
ATOM 3488 C CA . ALA C 1 79 ? 115.473 65.856 -26.441 1.00 60.27 178 ALA C CA 1
ATOM 3489 C C . ALA C 1 79 ? 115.377 65.251 -27.838 1.00 58.57 178 ALA C C 1
ATOM 3490 O O . ALA C 1 79 ? 114.856 65.902 -28.746 1.00 57.11 178 ALA C O 1
ATOM 3492 N N . ASP C 1 80 ? 115.876 64.028 -28.022 1.00 62.00 179 ASP C N 1
ATOM 3493 C CA . ASP C 1 80 ? 115.763 63.362 -29.329 1.00 64.32 179 ASP C CA 1
ATOM 3494 C C . ASP C 1 80 ? 114.299 63.083 -29.639 1.00 62.55 179 ASP C C 1
ATOM 3495 O O . ASP C 1 80 ? 113.810 63.338 -30.752 1.00 60.51 179 ASP C O 1
ATOM 3500 N N . PHE C 1 81 ? 113.612 62.540 -28.643 1.00 63.31 180 PHE C N 1
ATOM 3501 C CA . PHE C 1 81 ? 112.189 62.280 -28.740 1.00 43.68 180 PHE C CA 1
ATOM 3502 C C . PHE C 1 81 ? 111.426 63.536 -29.029 1.00 40.49 180 PHE C C 1
ATOM 3503 O O . PHE C 1 81 ? 110.606 63.562 -29.925 1.00 74.71 180 PHE C O 1
ATOM 3511 N N . LEU C 1 82 ? 111.740 64.592 -28.293 1.00 72.32 181 LEU C N 1
ATOM 3512 C CA . LEU C 1 82 ? 111.046 65.880 -28.422 1.00 37.93 181 LEU C CA 1
ATOM 3513 C C . LEU C 1 82 ? 111.243 66.476 -29.811 1.00 44.54 181 LEU C C 1
ATOM 3514 O O . LEU C 1 82 ? 110.319 67.062 -30.374 1.00 46.13 181 LEU C O 1
ATOM 3519 N N . GLU C 1 83 ? 112.443 66.307 -30.366 1.00 47.16 182 GLU C N 1
ATOM 3520 C CA . GLU C 1 83 ? 112.709 66.771 -31.718 1.00 49.84 182 GLU C CA 1
ATOM 3521 C C . GLU C 1 83 ? 111.899 66.015 -32.754 1.00 51.38 182 GLU C C 1
ATOM 3522 O O . GLU C 1 83 ? 111.225 66.624 -33.598 1.00 46.93 182 GLU C O 1
ATOM 3528 N N . ASP C 1 84 ? 111.946 64.689 -32.656 1.00 57.75 183 ASP C N 1
ATOM 3529 C CA . ASP C 1 84 ? 111.191 63.813 -33.545 1.00 59.30 183 ASP C CA 1
ATOM 3530 C C . ASP C 1 84 ? 109.732 64.181 -33.516 1.00 49.48 183 ASP C C 1
ATOM 3531 O O . ASP C 1 84 ? 109.095 64.353 -34.549 1.00 47.16 183 ASP C O 1
ATOM 3536 N N . ARG C 1 85 ? 109.223 64.294 -32.302 1.00 42.94 184 ARG C N 1
ATOM 3537 C CA . ARG C 1 85 ? 107.863 64.723 -32.014 1.00 41.21 184 ARG C CA 1
ATOM 3538 C C . ARG C 1 85 ? 107.542 66.038 -32.745 1.00 44.56 184 ARG C C 1
ATOM 3539 O O . ARG C 1 85 ? 106.519 66.134 -33.429 1.00 31.70 184 ARG C O 1
ATOM 3547 N N . GLN C 1 86 ? 108.450 67.010 -32.676 1.00 42.49 185 GLN C N 1
ATOM 3548 C CA . GLN C 1 86 ? 108.263 68.281 -33.392 1.00 42.79 185 GLN C CA 1
ATOM 3549 C C . GLN C 1 86 ? 108.137 68.132 -34.897 1.00 44.57 185 GLN C C 1
ATOM 3550 O O . GLN C 1 86 ? 107.254 68.734 -35.512 1.00 32.63 185 GLN C O 1
ATOM 3556 N N . LEU C 1 87 ? 109.060 67.378 -35.486 1.00 34.82 186 LEU C N 1
ATOM 3557 C CA . LEU C 1 87 ? 109.001 67.078 -36.913 1.00 36.38 186 LEU C CA 1
ATOM 3558 C C . LEU C 1 87 ? 107.650 66.489 -37.302 1.00 35.10 186 LEU C C 1
ATOM 3559 O O . LEU C 1 87 ? 107.061 66.865 -38.319 1.00 43.04 186 LEU C O 1
ATOM 3564 N N . GLY C 1 88 ? 107.181 65.539 -36.506 1.00 34.37 187 GLY C N 1
ATOM 3565 C CA . GLY C 1 88 ? 105.890 64.918 -36.742 1.00 40.78 187 GLY C CA 1
ATOM 3566 C C . GLY C 1 88 ? 104.737 65.880 -36.718 1.00 39.53 187 GLY C C 1
ATOM 3567 O O . GLY C 1 88 ? 103.823 65.794 -37.538 1.00 44.02 187 GLY C O 1
ATOM 3568 N N . LEU C 1 89 ? 104.799 66.820 -35.786 1.00 31.58 188 LEU C N 1
ATOM 3569 C CA . LEU C 1 89 ? 103.773 67.866 -35.656 1.00 30.92 188 LEU C CA 1
ATOM 3570 C C . LEU C 1 89 ? 103.776 68.844 -36.822 1.00 43.90 188 LEU C C 1
ATOM 3571 O O . LEU C 1 89 ? 102.722 69.259 -37.287 1.00 44.48 188 LEU C O 1
ATOM 3576 N N . GLN C 1 90 ? 104.968 69.200 -37.286 1.00 32.69 189 GLN C N 1
ATOM 3577 C CA . GLN C 1 90 ? 105.116 70.058 -38.448 1.00 43.93 189 GLN C CA 1
ATOM 3578 C C . GLN C 1 90 ? 104.504 69.407 -39.675 1.00 47.14 189 GLN C C 1
ATOM 3579 O O . GLN C 1 90 ? 103.798 70.057 -40.465 1.00 50.48 189 GLN C O 1
ATOM 3585 N N . ALA C 1 91 ? 104.783 68.121 -39.838 1.00 47.30 190 ALA C N 1
ATOM 3586 C CA . ALA C 1 91 ? 104.160 67.374 -40.902 1.00 37.31 190 ALA C CA 1
ATOM 3587 C C . ALA C 1 91 ? 102.644 67.404 -40.757 1.00 55.37 190 ALA C C 1
ATOM 3588 O O . ALA C 1 91 ? 101.929 67.602 -41.739 1.00 38.47 190 ALA C O 1
ATOM 3590 N N . PHE C 1 92 ? 102.161 67.187 -39.539 1.00 52.74 191 PHE C N 1
ATOM 3591 C CA . PHE C 1 92 ? 100.728 67.247 -39.265 1.00 35.00 191 PHE C CA 1
ATOM 3592 C C . PHE C 1 92 ? 100.099 68.584 -39.670 1.00 35.78 191 PHE C C 1
ATOM 3593 O O . PHE C 1 92 ? 99.001 68.618 -40.207 1.00 44.49 191 PHE C O 1
ATOM 3601 N N . LEU C 1 93 ? 100.776 69.690 -39.397 1.00 35.28 192 LEU C N 1
ATOM 3602 C CA . LEU C 1 93 ? 100.276 71.006 -39.793 1.00 36.64 192 LEU C CA 1
ATOM 3603 C C . LEU C 1 93 ? 100.259 71.191 -41.311 1.00 39.21 192 LEU C C 1
ATOM 3604 O O . LEU C 1 93 ? 99.281 71.705 -41.873 1.00 47.80 192 LEU C O 1
ATOM 3609 N N . GLN C 1 94 ? 101.336 70.773 -41.971 1.00 39.76 193 GLN C N 1
ATOM 3610 C CA . GLN C 1 94 ? 101.400 70.878 -43.423 1.00 42.76 193 GLN C CA 1
ATOM 3611 C C . GLN C 1 94 ? 100.233 70.141 -44.037 1.00 44.12 193 GLN C C 1
ATOM 3612 O O . GLN C 1 94 ? 99.561 70.661 -44.925 1.00 46.82 193 GLN C O 1
ATOM 3618 N N . ASN C 1 95 ? 99.995 68.917 -43.583 1.00 52.58 194 ASN C N 1
ATOM 3619 C CA . ASN C 1 95 ? 98.852 68.177 -44.097 1.00 54.14 194 ASN C CA 1
ATOM 3620 C C . ASN C 1 95 ? 97.549 68.827 -43.710 1.00 53.77 194 ASN C C 1
ATOM 3621 O O . ASN C 1 95 ? 96.586 68.798 -44.469 1.00 59.81 194 ASN C O 1
ATOM 3626 N N . LEU C 1 96 ? 97.536 69.473 -42.557 1.00 47.65 195 LEU C N 1
ATOM 3627 C CA . LEU C 1 96 ? 96.312 70.075 -42.076 1.00 45.28 195 LEU C CA 1
ATOM 3628 C C . LEU C 1 96 ? 95.833 71.156 -43.031 1.00 46.68 195 LEU C C 1
ATOM 3629 O O . LEU C 1 96 ? 94.675 71.168 -43.409 1.00 56.95 195 LEU C O 1
ATOM 3634 N N . VAL C 1 97 ? 96.722 72.054 -43.444 1.00 69.25 196 VAL C N 1
ATOM 3635 C CA . VAL C 1 97 ? 96.299 73.115 -44.362 1.00 50.65 196 VAL C CA 1
ATOM 3636 C C . VAL C 1 97 ? 96.285 72.737 -45.822 1.00 53.83 196 VAL C C 1
ATOM 3637 O O . VAL C 1 97 ? 95.640 73.413 -46.592 1.00 62.21 196 VAL C O 1
ATOM 3641 N N . ALA C 1 98 ? 97.030 71.711 -46.228 1.00 58.81 197 ALA C N 1
ATOM 3642 C CA . ALA C 1 98 ? 97.057 71.342 -47.651 1.00 56.63 197 ALA C CA 1
ATOM 3643 C C . ALA C 1 98 ? 95.716 70.839 -48.203 1.00 77.28 197 ALA C C 1
ATOM 3644 O O . ALA C 1 98 ? 95.468 70.897 -49.409 1.00 63.60 197 ALA C O 1
ATOM 3646 N N . HIS C 1 99 ? 94.857 70.328 -47.328 1.00 73.88 198 HIS C N 1
ATOM 3647 C CA . HIS C 1 99 ? 93.517 69.965 -47.752 1.00 61.13 198 HIS C CA 1
ATOM 3648 C C . HIS C 1 99 ? 92.613 71.162 -47.524 1.00 63.42 198 HIS C C 1
ATOM 3649 O O . HIS C 1 99 ? 92.551 71.695 -46.419 1.00 60.62 198 HIS C O 1
ATOM 3656 N N . LYS C 1 100 ? 91.895 71.559 -48.566 1.00 67.90 199 LYS C N 1
ATOM 3657 C CA . LYS C 1 100 ? 91.093 72.769 -48.533 1.00 70.84 199 LYS C CA 1
ATOM 3658 C C . LYS C 1 100 ? 90.030 72.696 -47.445 1.00 74.08 199 LYS C C 1
ATOM 3659 O O . LYS C 1 100 ? 89.929 73.576 -46.567 1.00 69.17 199 LYS C O 1
ATOM 3665 N N . ASP C 1 101 ? 89.265 71.615 -47.490 1.00 73.72 200 ASP C N 1
ATOM 3666 C CA . ASP C 1 101 ? 88.183 71.410 -46.549 1.00 74.26 200 ASP C CA 1
ATOM 3667 C C . ASP C 1 101 ? 88.723 71.392 -45.134 1.00 66.73 200 ASP C C 1
ATOM 3668 O O . ASP C 1 101 ? 88.175 72.046 -44.252 1.00 66.97 200 ASP C O 1
ATOM 3673 N N . ILE C 1 102 ? 89.825 70.689 -44.927 1.00 62.67 201 ILE C N 1
ATOM 3674 C CA . ILE C 1 102 ? 90.385 70.603 -43.595 1.00 58.31 201 ILE C CA 1
ATOM 3675 C C . ILE C 1 102 ? 90.769 72.000 -43.124 1.00 65.47 201 ILE C C 1
ATOM 3676 O O . ILE C 1 102 ? 90.424 72.384 -42.011 1.00 65.10 201 ILE C O 1
ATOM 3681 N N . ALA C 1 103 ? 91.438 72.769 -43.983 1.00 58.32 202 ALA C N 1
ATOM 3682 C CA . ALA C 1 103 ? 91.897 74.113 -43.623 1.00 58.06 202 ALA C CA 1
ATOM 3683 C C . ALA C 1 103 ? 90.770 75.109 -43.308 1.00 68.00 202 ALA C C 1
ATOM 3684 O O . ALA C 1 103 ? 90.973 76.059 -42.561 1.00 60.96 202 ALA C O 1
ATOM 3686 N N . ASN C 1 104 ? 89.586 74.919 -43.879 1.00 71.84 203 ASN C N 1
ATOM 3687 C CA . ASN C 1 104 ? 88.487 75.807 -43.492 1.00 77.11 203 ASN C CA 1
ATOM 3688 C C . ASN C 1 104 ? 87.581 75.233 -42.396 1.00 75.64 203 ASN C C 1
ATOM 3689 O O . ASN C 1 104 ? 86.589 75.852 -42.024 1.00 80.18 203 ASN C O 1
ATOM 3694 N N . CYS C 1 105 ? 87.926 74.062 -41.873 1.00 74.01 204 CYS C N 1
ATOM 3695 C CA . CYS C 1 105 ? 87.128 73.413 -40.834 1.00 77.42 204 CYS C CA 1
ATOM 3696 C C . CYS C 1 105 ? 86.958 74.286 -39.611 1.00 65.39 204 CYS C C 1
ATOM 3697 O O . CYS C 1 105 ? 87.869 75.017 -39.267 1.00 94.10 204 CYS C O 1
ATOM 3700 N N . LEU C 1 106 ? 85.805 74.204 -38.950 1.00 68.53 205 LEU C N 1
ATOM 3701 C CA . LEU C 1 106 ? 85.541 75.037 -37.773 1.00 69.38 205 LEU C CA 1
ATOM 3702 C C . LEU C 1 106 ? 86.646 74.945 -36.723 1.00 64.37 205 LEU C C 1
ATOM 3703 O O . LEU C 1 106 ? 87.333 75.933 -36.417 1.00 63.20 205 LEU C O 1
ATOM 3708 N N . ALA C 1 107 ? 86.833 73.737 -36.213 1.00 61.89 206 ALA C N 1
ATOM 3709 C CA . ALA C 1 107 ? 87.812 73.467 -35.179 1.00 57.74 206 ALA C CA 1
ATOM 3710 C C . ALA C 1 107 ? 89.235 73.854 -35.575 1.00 62.91 206 ALA C C 1
ATOM 3711 O O . ALA C 1 107 ? 90.038 74.236 -34.725 1.00 51.60 206 ALA C O 1
ATOM 3713 N N . VAL C 1 108 ? 89.537 73.762 -36.865 1.00 53.82 207 VAL C N 1
ATOM 3714 C CA . VAL C 1 108 ? 90.857 74.107 -37.376 1.00 51.04 207 VAL C CA 1
ATOM 3715 C C . VAL C 1 108 ? 91.069 75.606 -37.317 1.00 61.86 207 VAL C C 1
ATOM 3716 O O . VAL C 1 108 ? 92.145 76.074 -36.935 1.00 54.15 207 VAL C O 1
ATOM 3720 N N . ARG C 1 109 ? 90.034 76.356 -37.683 1.00 56.68 208 ARG C N 1
ATOM 3721 C CA . ARG C 1 109 ? 90.102 77.806 -37.645 1.00 59.01 208 ARG C CA 1
ATOM 3722 C C . ARG C 1 109 ? 90.245 78.248 -36.200 1.00 72.07 208 ARG C C 1
ATOM 3723 O O . ARG C 1 109 ? 90.911 79.243 -35.917 1.00 70.79 208 ARG C O 1
ATOM 3731 N N . GLU C 1 110 ? 89.630 77.498 -35.286 1.00 73.29 209 GLU C N 1
ATOM 3732 C CA . GLU C 1 110 ? 89.814 77.751 -33.854 1.00 57.11 209 GLU C CA 1
ATOM 3733 C C . GLU C 1 110 ? 91.240 77.458 -33.378 1.00 64.15 209 GLU C C 1
ATOM 3734 O O . GLU C 1 110 ? 91.824 78.242 -32.631 1.00 52.32 209 GLU C O 1
ATOM 3740 N N . PHE C 1 111 ? 91.791 76.336 -33.834 1.00 57.41 210 PHE C N 1
ATOM 3741 C CA . PHE C 1 111 ? 93.114 75.865 -33.418 1.00 53.34 210 PHE C CA 1
ATOM 3742 C C . PHE C 1 111 ? 94.228 76.841 -33.779 1.00 50.56 210 PHE C C 1
ATOM 3743 O O . PHE C 1 111 ? 95.175 77.042 -33.012 1.00 43.20 210 PHE C O 1
ATOM 3751 N N . LEU C 1 112 ? 94.117 77.417 -34.968 1.00 50.01 211 LEU C N 1
ATOM 3752 C CA . LEU C 1 112 ? 95.126 78.325 -35.498 1.00 51.24 211 LEU C CA 1
ATOM 3753 C C . LEU C 1 112 ? 94.771 79.788 -35.243 1.00 58.94 211 LEU C C 1
ATOM 3754 O O . LEU C 1 112 ? 95.522 80.696 -35.604 1.00 51.32 211 LEU C O 1
ATOM 3759 N N . CYS C 1 113 ? 93.611 79.996 -34.632 1.00 52.59 212 CYS C N 1
ATOM 3760 C CA . CYS C 1 113 ? 93.112 81.332 -34.327 1.00 57.93 212 CYS C CA 1
ATOM 3761 C C . CYS C 1 113 ? 93.038 82.245 -35.539 1.00 60.67 212 CYS C C 1
ATOM 3762 O O . CYS C 1 113 ? 93.337 83.434 -35.432 1.00 62.98 212 CYS C O 1
ATOM 3765 N N . LEU C 1 114 ? 92.610 81.689 -36.672 1.00 62.11 213 LEU C N 1
ATOM 3766 C CA . LEU C 1 114 ? 92.558 82.401 -37.957 1.00 66.67 213 LEU C CA 1
ATOM 3767 C C . LEU C 1 114 ? 91.456 83.454 -37.977 1.00 72.90 213 LEU C C 1
ATOM 3768 O O . LEU C 1 114 ? 91.410 84.307 -38.848 1.00 73.59 213 LEU C O 1
ATOM 3773 N N . ASP C 1 115 ? 90.567 83.357 -37.002 1.00 76.24 214 ASP C N 1
ATOM 3774 C CA . ASP C 1 115 ? 89.481 84.295 -36.801 1.00 84.85 214 ASP C CA 1
ATOM 3775 C C . ASP C 1 115 ? 89.971 85.574 -36.165 1.00 86.01 214 ASP C C 1
ATOM 3776 O O . ASP C 1 115 ? 89.989 86.636 -36.787 1.00 90.56 214 ASP C O 1
ATOM 3781 N N . ASP C 1 116 ? 90.367 85.452 -34.903 1.00 83.85 215 ASP C N 1
ATOM 3782 C CA . ASP C 1 116 ? 90.732 86.604 -34.099 1.00 88.05 215 ASP C CA 1
ATOM 3783 C C . ASP C 1 116 ? 92.079 86.377 -33.408 1.00 83.49 215 ASP C C 1
ATOM 3784 O O . ASP C 1 116 ? 92.121 86.151 -32.199 1.00 83.21 215 ASP C O 1
ATOM 3789 N N . PRO C 1 117 ? 93.185 86.457 -34.174 1.00 80.14 216 PRO C N 1
ATOM 3790 C CA . PRO C 1 117 ? 94.542 86.172 -33.694 1.00 74.65 216 PRO C CA 1
ATOM 3791 C C . PRO C 1 117 ? 94.910 87.013 -32.479 1.00 75.65 216 PRO C C 1
ATOM 3792 O O . PRO C 1 117 ? 94.470 88.156 -32.376 1.00 83.05 216 PRO C O 1
ATOM 3796 N N . PRO C 1 118 ? 95.716 86.450 -31.568 1.00 70.50 217 PRO C N 1
ATOM 3797 C CA . PRO C 1 118 ? 96.012 87.077 -30.277 1.00 67.35 217 PRO C CA 1
ATOM 3798 C C . PRO C 1 118 ? 96.904 88.316 -30.340 1.00 93.10 217 PRO C C 1
ATOM 3799 O O . PRO C 1 118 ? 96.855 89.148 -29.428 1.00 95.19 217 PRO C O 1
ATOM 3803 N N . GLY C 1 119 ? 97.716 88.445 -31.381 1.00 92.58 218 GLY C N 1
ATOM 3804 C CA . GLY C 1 119 ? 98.722 89.488 -31.381 1.00 95.06 218 GLY C CA 1
ATOM 3805 C C . GLY C 1 119 ? 99.874 88.894 -30.608 1.00 90.80 218 GLY C C 1
ATOM 3806 O O . GLY C 1 119 ? 99.766 87.783 -30.112 1.00 92.05 218 GLY C O 1
ATOM 3807 N N . PRO C 1 120 ? 101.005 89.588 -30.543 1.00 86.17 219 PRO C N 1
ATOM 3808 C CA . PRO C 1 120 ? 102.135 88.942 -29.871 1.00 67.90 219 PRO C CA 1
ATOM 3809 C C . PRO C 1 120 ? 101.999 88.890 -28.346 1.00 85.13 219 PRO C C 1
ATOM 3810 O O . PRO C 1 120 ? 102.573 88.007 -27.716 1.00 64.67 219 PRO C O 1
ATOM 3814 N N . PHE C 1 121 ? 101.249 89.814 -27.758 1.00 72.14 220 PHE C N 1
ATOM 3815 C CA . PHE C 1 121 ? 101.134 89.859 -26.301 1.00 78.43 220 PHE C CA 1
ATOM 3816 C C . PHE C 1 121 ? 100.133 88.917 -25.658 1.00 77.98 220 PHE C C 1
ATOM 3817 O O . PHE C 1 121 ? 100.383 88.402 -24.574 1.00 81.34 220 PHE C O 1
ATOM 3825 N N . ASP C 1 122 ? 98.990 88.716 -26.296 1.00 75.65 221 ASP C N 1
ATOM 3826 C CA . ASP C 1 122 ? 97.934 87.895 -25.704 1.00 73.73 221 ASP C CA 1
ATOM 3827 C C . ASP C 1 122 ? 98.029 86.415 -26.081 1.00 66.37 221 ASP C C 1
ATOM 3828 O O . ASP C 1 122 ? 97.071 85.667 -25.922 1.00 62.95 221 ASP C O 1
ATOM 3833 N N . SER C 1 123 ? 99.172 85.995 -26.600 1.00 64.11 222 SER C N 1
ATOM 3834 C CA . SER C 1 123 ? 99.257 84.680 -27.198 1.00 56.19 222 SER C CA 1
ATOM 3835 C C . SER C 1 123 ? 99.437 83.604 -26.128 1.00 77.35 222 SER C C 1
ATOM 3836 O O . SER C 1 123 ? 98.803 82.544 -26.194 1.00 51.53 222 SER C O 1
ATOM 3839 N N . LEU C 1 124 ? 100.283 83.860 -25.136 1.00 78.57 223 LEU C N 1
ATOM 3840 C CA . LEU C 1 124 ? 100.381 82.927 -24.025 1.00 53.23 223 LEU C CA 1
ATOM 3841 C C . LEU C 1 124 ? 99.017 82.893 -23.382 1.00 71.76 223 LEU C C 1
ATOM 3842 O O . LEU C 1 124 ? 98.536 81.838 -22.968 1.00 60.82 223 LEU C O 1
ATOM 3847 N N . GLU C 1 125 ? 98.385 84.060 -23.339 1.00 68.79 224 GLU C N 1
ATOM 3848 C CA . GLU C 1 125 ? 97.044 84.190 -22.798 1.00 70.42 224 GLU C CA 1
ATOM 3849 C C . GLU C 1 125 ? 96.057 83.283 -23.489 1.00 68.87 224 GLU C C 1
ATOM 3850 O O . GLU C 1 125 ? 95.278 82.574 -22.833 1.00 71.78 224 GLU C O 1
ATOM 3856 N N . GLU C 1 126 ? 96.048 83.332 -24.814 1.00 67.94 225 GLU C N 1
ATOM 3857 C CA . GLU C 1 126 ? 95.113 82.500 -25.545 1.00 57.65 225 GLU C CA 1
ATOM 3858 C C . GLU C 1 126 ? 95.401 81.049 -25.270 1.00 61.54 225 GLU C C 1
ATOM 3859 O O . GLU C 1 126 ? 94.479 80.292 -25.036 1.00 63.50 225 GLU C O 1
ATOM 3865 N N . SER C 1 127 ? 96.674 80.668 -25.252 1.00 58.21 226 SER C N 1
ATOM 3866 C CA . SER C 1 127 ? 97.010 79.291 -24.929 1.00 47.97 226 SER C CA 1
ATOM 3867 C C . SER C 1 127 ? 96.409 78.876 -23.605 1.00 58.18 226 SER C C 1
ATOM 3868 O O . SER C 1 127 ? 95.859 77.793 -23.496 1.00 57.86 226 SER C O 1
ATOM 3871 N N . ARG C 1 128 ? 96.459 79.762 -22.619 1.00 53.00 227 ARG C N 1
ATOM 3872 C CA . ARG C 1 128 ? 95.784 79.506 -21.354 1.00 55.90 227 ARG C CA 1
ATOM 3873 C C . ARG C 1 128 ? 94.278 79.307 -21.532 1.00 93.28 227 ARG C C 1
ATOM 3874 O O . ARG C 1 128 ? 93.679 78.509 -20.816 1.00 95.20 227 ARG C O 1
ATOM 3882 N N . ALA C 1 129 ? 93.657 80.051 -22.444 1.00 59.37 228 ALA C N 1
ATOM 3883 C CA . ALA C 1 129 ? 92.205 79.908 -22.645 1.00 62.26 228 ALA C CA 1
ATOM 3884 C C . ALA C 1 129 ? 91.815 78.635 -23.401 1.00 76.15 228 ALA C C 1
ATOM 3885 O O . ALA C 1 129 ? 90.843 77.960 -23.076 1.00 78.71 228 ALA C O 1
ATOM 3887 N N . PHE C 1 130 ? 92.585 78.339 -24.429 1.00 55.67 229 PHE C N 1
ATOM 3888 C CA . PHE C 1 130 ? 92.327 77.260 -25.363 1.00 65.09 229 PHE C CA 1
ATOM 3889 C C . PHE C 1 130 ? 92.654 75.872 -24.807 1.00 63.53 229 PHE C C 1
ATOM 3890 O O . PHE C 1 130 ? 91.815 74.979 -24.791 1.00 61.76 229 PHE C O 1
ATOM 3898 N N . CYS C 1 131 ? 93.892 75.715 -24.354 1.00 63.49 230 CYS C N 1
ATOM 3899 C CA . CYS C 1 131 ? 94.402 74.445 -23.874 1.00 61.02 230 CYS C CA 1
ATOM 3900 C C . CYS C 1 131 ? 93.546 73.899 -22.754 1.00 68.50 230 CYS C C 1
ATOM 3901 O O . CYS C 1 131 ? 93.003 74.640 -21.935 1.00 68.31 230 CYS C O 1
ATOM 3904 N N . GLU C 1 132 ? 93.387 72.588 -22.763 1.00 75.02 231 GLU C N 1
ATOM 3905 C CA . GLU C 1 132 ? 92.681 71.908 -21.702 1.00 80.88 231 GLU C CA 1
ATOM 3906 C C . GLU C 1 132 ? 93.675 71.641 -20.586 1.00 82.68 231 GLU C C 1
ATOM 3907 O O . GLU C 1 132 ? 94.752 71.089 -20.838 1.00 82.76 231 GLU C O 1
ATOM 3913 N N . THR C 1 133 ? 93.310 71.997 -19.358 1.00 84.11 232 THR C N 1
ATOM 3914 C CA . THR C 1 133 ? 94.157 71.700 -18.206 1.00 84.48 232 THR C CA 1
ATOM 3915 C C . THR C 1 133 ? 94.045 70.209 -17.875 1.00 85.13 232 THR C C 1
ATOM 3916 O O . THR C 1 133 ? 93.126 69.534 -18.338 1.00 88.37 232 THR C O 1
ATOM 3920 N N . LEU C 1 134 ? 94.974 69.677 -17.091 1.00 138.54 233 LEU C N 1
ATOM 3921 C CA . LEU C 1 134 ? 94.880 68.262 -16.726 1.00 134.66 233 LEU C CA 1
ATOM 3922 C C . LEU C 1 134 ? 93.723 67.977 -15.755 1.00 132.90 233 LEU C C 1
ATOM 3923 O O . LEU C 1 134 ? 93.186 66.871 -15.727 1.00 115.09 233 LEU C O 1
ATOM 3928 N N . GLU C 1 135 ? 93.374 68.978 -14.947 1.00 131.16 234 GLU C N 1
ATOM 3929 C CA . GLU C 1 135 ? 92.227 68.920 -14.039 1.00 126.99 234 GLU C CA 1
ATOM 3930 C C . GLU C 1 135 ? 90.945 68.730 -14.842 1.00 122.20 234 GLU C C 1
ATOM 3931 O O . GLU C 1 135 ? 90.135 67.835 -14.541 1.00 121.48 234 GLU C O 1
ATOM 3937 N N . GLU C 1 136 ? 90.773 69.560 -15.873 1.00 118.92 235 GLU C N 1
ATOM 3938 C CA . GLU C 1 136 ? 89.609 69.452 -16.751 1.00 108.67 235 GLU C CA 1
ATOM 3939 C C . GLU C 1 136 ? 89.642 68.182 -17.591 1.00 113.12 235 GLU C C 1
ATOM 3940 O O . GLU C 1 136 ? 88.595 67.623 -17.908 1.00 103.54 235 GLU C O 1
ATOM 3946 N N . THR C 1 137 ? 90.843 67.755 -17.980 1.00 112.14 236 THR C N 1
ATOM 3947 C CA . THR C 1 137 ? 91.007 66.518 -18.740 1.00 111.56 236 THR C CA 1
ATOM 3948 C C . THR C 1 137 ? 90.501 65.357 -17.907 1.00 108.85 236 THR C C 1
ATOM 3949 O O . THR C 1 137 ? 89.754 64.505 -18.381 1.00 102.79 236 THR C O 1
ATOM 3953 N N . ASN C 1 138 ? 90.901 65.355 -16.643 1.00 111.07 237 ASN C N 1
ATOM 3954 C CA . ASN C 1 138 ? 90.494 64.329 -15.704 1.00 112.15 237 ASN C CA 1
ATOM 3955 C C . ASN C 1 138 ? 88.985 64.340 -15.487 1.00 110.91 237 ASN C C 1
ATOM 3956 O O . ASN C 1 138 ? 88.348 63.290 -15.536 1.00 108.51 237 ASN C O 1
ATOM 3961 N N . TYR C 1 139 ? 88.417 65.532 -15.299 1.00 112.43 238 TYR C N 1
ATOM 3962 C CA . TYR C 1 139 ? 86.964 65.698 -15.161 1.00 111.51 238 TYR C CA 1
ATOM 3963 C C . TYR C 1 139 ? 86.173 65.168 -16.386 1.00 107.91 238 TYR C C 1
ATOM 3964 O O . TYR C 1 139 ? 85.223 64.372 -16.241 1.00 107.09 238 TYR C O 1
ATOM 3973 N N . ARG C 1 140 ? 86.569 65.607 -17.583 1.00 100.37 239 ARG C N 1
ATOM 3974 C CA . ARG C 1 140 ? 85.979 65.118 -18.834 1.00 96.57 239 ARG C CA 1
ATOM 3975 C C . ARG C 1 140 ? 86.047 63.599 -18.903 1.00 115.74 239 ARG C C 1
ATOM 3976 O O . ARG C 1 140 ? 85.021 62.937 -19.042 1.00 113.18 239 ARG C O 1
ATOM 3984 N N . LEU C 1 141 ? 87.253 63.048 -18.775 1.00 118.01 240 LEU C N 1
ATOM 3985 C CA . LEU C 1 141 ? 87.448 61.604 -18.861 1.00 97.26 240 LEU C CA 1
ATOM 3986 C C . LEU C 1 141 ? 86.570 60.831 -17.870 1.00 117.95 240 LEU C C 1
ATOM 3987 O O . LEU C 1 141 ? 85.995 59.797 -18.226 1.00 115.90 240 LEU C O 1
ATOM 3992 N N . GLN C 1 142 ? 86.437 61.349 -16.647 1.00 119.67 241 GLN C N 1
ATOM 3993 C CA . GLN C 1 142 ? 85.571 60.710 -15.650 1.00 117.79 241 GLN C CA 1
ATOM 3994 C C . GLN C 1 142 ? 84.144 60.676 -16.171 1.00 114.96 241 GLN C C 1
ATOM 3995 O O . GLN C 1 142 ? 83.488 59.627 -16.160 1.00 114.00 241 GLN C O 1
ATOM 4001 N N . LYS C 1 143 ? 83.671 61.821 -16.652 1.00 114.03 242 LYS C N 1
ATOM 4002 C CA . LYS C 1 143 ? 82.319 61.872 -17.197 1.00 111.70 242 LYS C CA 1
ATOM 4003 C C . LYS C 1 143 ? 82.121 60.876 -18.351 1.00 105.60 242 LYS C C 1
ATOM 4004 O O . LYS C 1 143 ? 81.149 60.116 -18.342 1.00 106.62 242 LYS C O 1
ATOM 4010 N N . GLU C 1 144 ? 83.033 60.866 -19.325 1.00 98.97 243 GLU C N 1
ATOM 4011 C CA . GLU C 1 144 ? 82.937 59.932 -20.449 1.00 91.93 243 GLU C CA 1
ATOM 4012 C C . GLU C 1 144 ? 82.878 58.471 -20.000 1.00 95.64 243 GLU C C 1
ATOM 4013 O O . GLU C 1 144 ? 81.982 57.721 -20.405 1.00 85.48 243 GLU C O 1
ATOM 4019 N N . LEU C 1 145 ? 83.826 58.081 -19.152 1.00 90.57 244 LEU C N 1
ATOM 4020 C CA . LEU C 1 145 ? 83.894 56.719 -18.633 1.00 91.43 244 LEU C CA 1
ATOM 4021 C C . LEU C 1 145 ? 82.578 56.337 -17.941 1.00 91.01 244 LEU C C 1
ATOM 4022 O O . LEU C 1 145 ? 82.101 55.209 -18.073 1.00 89.90 244 LEU C O 1
ATOM 4027 N N . LEU C 1 146 ? 81.993 57.284 -17.209 1.00 95.49 245 LEU C N 1
ATOM 4028 C CA . LEU C 1 146 ? 80.658 57.089 -16.627 1.00 95.33 245 LEU C CA 1
ATOM 4029 C C . LEU C 1 146 ? 79.566 56.855 -17.670 1.00 94.33 245 LEU C C 1
ATOM 4030 O O . LEU C 1 146 ? 78.753 55.933 -17.538 1.00 94.89 245 LEU C O 1
ATOM 4035 N N . GLU C 1 147 ? 79.541 57.702 -18.697 1.00 92.69 246 GLU C N 1
ATOM 4036 C CA . GLU C 1 147 ? 78.550 57.588 -19.759 1.00 90.31 246 GLU C CA 1
ATOM 4037 C C . GLU C 1 147 ? 78.590 56.190 -20.365 1.00 91.53 246 GLU C C 1
ATOM 4038 O O . GLU C 1 147 ? 77.556 55.521 -20.507 1.00 89.81 246 GLU C O 1
ATOM 4044 N N . LYS C 1 148 ? 79.806 55.747 -20.683 1.00 94.02 247 LYS C N 1
ATOM 4045 C CA . LYS C 1 148 ? 80.021 54.423 -21.253 1.00 92.59 247 LYS C CA 1
ATOM 4046 C C . LYS C 1 148 ? 79.626 53.314 -20.292 1.00 93.95 247 LYS C C 1
ATOM 4047 O O . LYS C 1 148 ? 79.049 52.314 -20.711 1.00 93.51 247 LYS C O 1
ATOM 4053 N N . GLN C 1 149 ? 79.882 53.499 -19.003 1.00 96.58 248 GLN C N 1
ATOM 4054 C CA . GLN C 1 149 ? 79.459 52.489 -18.034 1.00 100.75 248 GLN C CA 1
ATOM 4055 C C . GLN C 1 149 ? 77.937 52.343 -18.033 1.00 102.02 248 GLN C C 1
ATOM 4056 O O . GLN C 1 149 ? 77.402 51.226 -17.959 1.00 101.87 248 GLN C O 1
ATOM 4062 N N . LYS C 1 150 ? 77.253 53.481 -18.112 1.00 103.24 249 LYS C N 1
ATOM 4063 C CA . LYS C 1 150 ? 75.797 53.514 -18.142 1.00 81.94 249 LYS C CA 1
ATOM 4064 C C . LYS C 1 150 ? 75.247 52.821 -19.384 1.00 90.26 249 LYS C C 1
ATOM 4065 O O . LYS C 1 150 ? 74.361 51.952 -19.287 1.00 90.16 249 LYS C O 1
ATOM 4071 N N . GLU C 1 151 ? 75.764 53.201 -20.547 1.00 89.69 250 GLU C N 1
ATOM 4072 C CA . GLU C 1 151 ? 75.417 52.508 -21.790 1.00 89.67 250 GLU C CA 1
ATOM 4073 C C . GLU C 1 151 ? 75.617 50.982 -21.703 1.00 87.04 250 GLU C C 1
ATOM 4074 O O . GLU C 1 151 ? 74.699 50.212 -22.003 1.00 84.70 250 GLU C O 1
ATOM 4088 N N . GLU C 1 153 ? 75.884 48.967 -19.115 1.00 89.19 252 GLU C N 1
ATOM 4089 C CA . GLU C 1 153 ? 74.967 48.379 -18.141 1.00 88.63 252 GLU C CA 1
ATOM 4090 C C . GLU C 1 153 ? 73.614 48.157 -18.808 1.00 83.18 252 GLU C C 1
ATOM 4091 O O . GLU C 1 153 ? 72.995 47.084 -18.681 1.00 77.49 252 GLU C O 1
ATOM 4097 N N . SER C 1 154 ? 73.170 49.181 -19.531 1.00 80.57 253 SER C N 1
ATOM 4098 C CA . SER C 1 154 ? 71.966 49.080 -20.355 1.00 78.26 253 SER C CA 1
ATOM 4099 C C . SER C 1 154 ? 72.019 47.855 -21.324 1.00 80.76 253 SER C C 1
ATOM 4100 O O . SER C 1 154 ? 71.054 47.056 -21.427 1.00 78.11 253 SER C O 1
ATOM 4103 N N . LEU C 1 155 ? 73.165 47.688 -21.991 1.00 80.25 254 LEU C N 1
ATOM 4104 C CA . LEU C 1 155 ? 73.380 46.554 -22.897 1.00 75.05 254 LEU C CA 1
ATOM 4105 C C . LEU C 1 155 ? 73.285 45.204 -22.213 1.00 74.92 254 LEU C C 1
ATOM 4106 O O . LEU C 1 155 ? 72.589 44.320 -22.694 1.00 73.46 254 LEU C O 1
ATOM 4111 N N . LYS C 1 156 ? 73.998 45.031 -21.106 1.00 74.16 255 LYS C N 1
ATOM 4112 C CA . LYS C 1 156 ? 73.929 43.776 -20.363 1.00 75.65 255 LYS C CA 1
ATOM 4113 C C . LYS C 1 156 ? 72.500 43.445 -19.951 1.00 84.91 255 LYS C C 1
ATOM 4114 O O . LYS C 1 156 ? 72.092 42.275 -20.006 1.00 85.24 255 LYS C O 1
ATOM 4120 N N . LYS C 1 157 ? 71.744 44.463 -19.531 1.00 86.51 256 LYS C N 1
ATOM 4121 C CA . LYS C 1 157 ? 70.328 44.238 -19.236 1.00 73.98 256 LYS C CA 1
ATOM 4122 C C . LYS C 1 157 ? 69.606 43.641 -20.442 1.00 81.67 256 LYS C C 1
ATOM 4123 O O . LYS C 1 157 ? 69.037 42.544 -20.343 1.00 82.26 256 LYS C O 1
ATOM 4129 N N . LEU C 1 158 ? 69.652 44.334 -21.581 1.00 79.67 257 LEU C N 1
ATOM 4130 C CA . LEU C 1 158 ? 68.975 43.828 -22.791 1.00 76.71 257 LEU C CA 1
ATOM 4131 C C . LEU C 1 158 ? 69.387 42.413 -23.194 1.00 76.18 257 LEU C C 1
ATOM 4132 O O . LEU C 1 158 ? 68.556 41.591 -23.612 1.00 73.18 257 LEU C O 1
ATOM 4137 N N . LEU C 1 159 ? 70.684 42.155 -23.073 1.00 79.12 258 LEU C N 1
ATOM 4138 C CA . LEU C 1 159 ? 71.282 40.886 -23.444 1.00 68.04 258 LEU C CA 1
ATOM 4139 C C . LEU C 1 159 ? 70.716 39.773 -22.558 1.00 69.33 258 LEU C C 1
ATOM 4140 O O . LEU C 1 159 ? 70.340 38.714 -23.047 1.00 68.47 258 LEU C O 1
ATOM 4145 N N . SER C 1 160 ? 70.619 40.043 -21.258 1.00 75.77 259 SER C N 1
ATOM 4146 C CA . SER C 1 160 ? 69.968 39.134 -20.308 1.00 72.70 259 SER C CA 1
ATOM 4147 C C . SER C 1 160 ? 68.498 38.866 -20.645 1.00 70.78 259 SER C C 1
ATOM 4148 O O . SER C 1 160 ? 68.021 37.736 -20.523 1.00 70.90 259 SER C O 1
ATOM 4151 N N . GLU C 1 161 ? 67.773 39.925 -21.000 1.00 71.60 260 GLU C N 1
ATOM 4152 C CA . GLU C 1 161 ? 66.375 39.816 -21.422 1.00 69.95 260 GLU C CA 1
ATOM 4153 C C . GLU C 1 161 ? 66.241 38.823 -22.562 1.00 65.40 260 GLU C C 1
ATOM 4154 O O . GLU C 1 161 ? 65.435 37.877 -22.513 1.00 65.11 260 GLU C O 1
ATOM 4160 N N . LYS C 1 162 ? 67.040 39.059 -23.598 1.00 64.25 261 LYS C N 1
ATOM 4161 C CA . LYS C 1 162 ? 67.057 38.182 -24.757 1.00 62.62 261 LYS C CA 1
ATOM 4162 C C . LYS C 1 162 ? 67.413 36.748 -24.358 1.00 64.19 261 LYS C C 1
ATOM 4163 O O . LYS C 1 162 ? 66.825 35.801 -24.867 1.00 63.23 261 LYS C O 1
ATOM 4169 N N . GLN C 1 163 ? 68.368 36.577 -23.448 1.00 66.67 262 GLN C N 1
ATOM 4170 C CA . GLN C 1 163 ? 68.714 35.232 -22.997 1.00 68.33 262 GLN C CA 1
ATOM 4171 C C . GLN C 1 163 ? 67.560 34.517 -22.320 1.00 68.67 262 GLN C C 1
ATOM 4172 O O . GLN C 1 163 ? 67.321 33.345 -22.591 1.00 68.55 262 GLN C O 1
ATOM 4178 N N . LEU C 1 164 ? 66.827 35.218 -21.462 1.00 73.73 263 LEU C N 1
ATOM 4179 C CA . LEU C 1 164 ? 65.669 34.611 -20.813 1.00 69.45 263 LEU C CA 1
ATOM 4180 C C . LEU C 1 164 ? 64.650 34.206 -21.853 1.00 67.01 263 LEU C C 1
ATOM 4181 O O . LEU C 1 164 ? 64.017 33.150 -21.747 1.00 67.14 263 LEU C O 1
ATOM 4186 N N . HIS C 1 165 ? 64.481 35.062 -22.855 1.00 74.71 264 HIS C N 1
ATOM 4187 C CA . HIS C 1 165 ? 63.641 34.701 -23.988 1.00 71.85 264 HIS C CA 1
ATOM 4188 C C . HIS C 1 165 ? 64.092 33.385 -24.612 1.00 62.41 264 HIS C C 1
ATOM 4189 O O . HIS C 1 165 ? 63.273 32.502 -24.856 1.00 61.81 264 HIS C O 1
ATOM 4196 N N . ILE C 1 166 ? 65.398 33.245 -24.825 1.00 63.27 265 ILE C N 1
ATOM 4197 C CA . ILE C 1 166 ? 65.951 32.012 -25.379 1.00 63.59 265 ILE C CA 1
ATOM 4198 C C . ILE C 1 166 ? 65.634 30.812 -24.503 1.00 65.36 265 ILE C C 1
ATOM 4199 O O . ILE C 1 166 ? 65.255 29.768 -25.008 1.00 64.89 265 ILE C O 1
ATOM 4204 N N . ASP C 1 167 ? 65.770 30.953 -23.193 1.00 67.44 266 ASP C N 1
ATOM 4205 C CA . ASP C 1 167 ? 65.395 29.857 -22.311 1.00 69.13 266 ASP C CA 1
ATOM 4206 C C . ASP C 1 167 ? 63.935 29.464 -22.492 1.00 67.81 266 ASP C C 1
ATOM 4207 O O . ASP C 1 167 ? 63.616 28.270 -22.527 1.00 68.22 266 ASP C O 1
ATOM 4212 N N . THR C 1 168 ? 63.057 30.461 -22.603 1.00 66.34 267 THR C N 1
ATOM 4213 C CA . THR C 1 168 ? 61.636 30.200 -22.863 1.00 64.96 267 THR C CA 1
ATOM 4214 C C . THR C 1 168 ? 61.432 29.409 -24.155 1.00 63.24 267 THR C C 1
ATOM 4215 O O . THR C 1 168 ? 60.662 28.454 -24.197 1.00 63.19 267 THR C O 1
ATOM 4219 N N . LEU C 1 169 ? 62.089 29.839 -25.223 1.00 61.83 268 LEU C N 1
ATOM 4220 C CA . LEU C 1 169 ? 61.967 29.162 -26.510 1.00 60.23 268 LEU C CA 1
ATOM 4221 C C . LEU C 1 169 ? 62.504 27.720 -26.516 1.00 61.65 268 LEU C C 1
ATOM 4222 O O . LEU C 1 169 ? 61.886 26.820 -27.093 1.00 60.97 268 LEU C O 1
ATOM 4227 N N . GLU C 1 170 ? 63.639 27.517 -25.853 1.00 63.72 269 GLU C N 1
ATOM 4228 C CA . GLU C 1 170 ? 64.248 26.210 -25.675 1.00 65.48 269 GLU C CA 1
ATOM 4229 C C . GLU C 1 170 ? 63.232 25.332 -25.001 1.00 66.22 269 GLU C C 1
ATOM 4230 O O . GLU C 1 170 ? 63.024 24.181 -25.376 1.00 66.41 269 GLU C O 1
ATOM 4236 N N . ASN C 1 171 ? 62.610 25.888 -23.971 1.00 66.79 270 ASN C N 1
ATOM 4237 C CA . ASN C 1 171 ? 61.584 25.173 -23.232 1.00 67.59 270 ASN C CA 1
ATOM 4238 C C . ASN C 1 171 ? 60.378 24.800 -24.075 1.00 65.68 270 ASN C C 1
ATOM 4239 O O . ASN C 1 171 ? 59.885 23.673 -23.973 1.00 66.31 270 ASN C O 1
ATOM 4244 N N . ARG C 1 172 ? 59.886 25.745 -24.883 1.00 63.42 271 ARG C N 1
ATOM 4245 C CA . ARG C 1 172 ? 58.731 25.478 -25.751 1.00 61.52 271 ARG C CA 1
ATOM 4246 C C . ARG C 1 172 ? 59.037 24.362 -26.719 1.00 61.20 271 ARG C C 1
ATOM 4247 O O . ARG C 1 172 ? 58.224 23.468 -26.897 1.00 61.10 271 ARG C O 1
ATOM 4255 N N . ILE C 1 173 ? 60.225 24.401 -27.313 1.00 61.23 272 ILE C N 1
ATOM 4256 C CA . ILE C 1 173 ? 60.635 23.355 -28.243 1.00 61.16 272 ILE C CA 1
ATOM 4257 C C . ILE C 1 173 ? 60.726 21.981 -27.607 1.00 63.30 272 ILE C C 1
ATOM 4258 O O . ILE C 1 173 ? 60.149 21.018 -28.129 1.00 63.03 272 ILE C O 1
ATOM 4263 N N . ARG C 1 174 ? 61.421 21.901 -26.469 1.00 70.97 273 ARG C N 1
ATOM 4264 C CA . ARG C 1 174 ? 61.563 20.637 -25.754 1.00 67.70 273 ARG C CA 1
ATOM 4265 C C . ARG C 1 174 ? 60.204 20.094 -25.374 1.00 67.60 273 ARG C C 1
ATOM 4266 O O . ARG C 1 174 ? 59.984 18.892 -25.417 1.00 78.50 273 ARG C O 1
ATOM 4274 N N . THR C 1 175 ? 59.310 20.985 -24.957 1.00 66.70 274 THR C N 1
ATOM 4275 C CA . THR C 1 175 ? 57.943 20.597 -24.619 1.00 66.53 274 THR C CA 1
ATOM 4276 C C . THR C 1 175 ? 57.145 20.033 -25.793 1.00 64.85 274 THR C C 1
ATOM 4277 O O . THR C 1 175 ? 56.625 18.928 -25.718 1.00 81.99 274 THR C O 1
ATOM 4281 N N . LEU C 1 176 ? 57.035 20.799 -26.871 1.00 62.62 275 LEU C N 1
ATOM 4282 C CA . LEU C 1 176 ? 56.203 20.384 -27.997 1.00 60.93 275 LEU C CA 1
ATOM 4283 C C . LEU C 1 176 ? 56.731 19.181 -28.730 1.00 61.48 275 LEU C C 1
ATOM 4284 O O . LEU C 1 176 ? 55.954 18.401 -29.252 1.00 61.06 275 LEU C O 1
ATOM 4289 N N . SER C 1 177 ? 58.051 19.031 -28.773 1.00 62.51 276 SER C N 1
ATOM 4290 C CA . SER C 1 177 ? 58.662 17.885 -29.451 1.00 63.30 276 SER C CA 1
ATOM 4291 C C . SER C 1 177 ? 58.179 16.559 -28.890 1.00 73.29 276 SER C C 1
ATOM 4292 O O . SER C 1 177 ? 57.822 15.653 -29.635 1.00 73.70 276 SER C O 1
ATOM 4295 N N . LEU C 1 178 ? 58.087 16.501 -27.568 1.00 75.59 277 LEU C N 1
ATOM 4296 C CA . LEU C 1 178 ? 57.783 15.292 -26.821 1.00 68.65 277 LEU C CA 1
ATOM 4297 C C . LEU C 1 178 ? 56.285 15.091 -26.720 1.00 70.56 277 LEU C C 1
ATOM 4298 O O . LEU C 1 178 ? 55.807 14.339 -25.880 1.00 74.22 277 LEU C O 1
ATOM 4303 N N . GLU C 1 179 ? 55.540 15.811 -27.544 1.00 66.67 278 GLU C N 1
ATOM 4304 C CA . GLU C 1 179 ? 54.110 15.943 -27.343 1.00 65.93 278 GLU C CA 1
ATOM 4305 C C . GLU C 1 179 ? 53.310 15.549 -28.578 1.00 64.17 278 GLU C C 1
ATOM 4306 O O . GLU C 1 179 ? 53.768 14.762 -29.406 1.00 64.58 278 GLU C O 1
ATOM 4312 N N . ARG D 1 7 ? 59.395 75.689 9.869 1.00 127.99 106 ARG D N 1
ATOM 4313 C CA . ARG D 1 7 ? 59.135 74.303 9.503 1.00 123.58 106 ARG D CA 1
ATOM 4314 C C . ARG D 1 7 ? 60.297 73.705 8.693 1.00 126.75 106 ARG D C 1
ATOM 4315 O O . ARG D 1 7 ? 60.439 74.016 7.509 1.00 131.60 106 ARG D O 1
ATOM 4323 N N . PRO D 1 8 ? 61.134 72.851 9.334 1.00 123.65 107 PRO D N 1
ATOM 4324 C CA . PRO D 1 8 ? 62.227 72.133 8.645 1.00 122.67 107 PRO D CA 1
ATOM 4325 C C . PRO D 1 8 ? 61.716 71.014 7.712 1.00 119.13 107 PRO D C 1
ATOM 4326 O O . PRO D 1 8 ? 60.505 70.953 7.459 1.00 118.45 107 PRO D O 1
ATOM 4330 N N . SER D 1 9 ? 62.619 70.164 7.207 1.00 113.37 108 SER D N 1
ATOM 4331 C CA . SER D 1 9 ? 62.253 69.106 6.252 1.00 106.85 108 SER D CA 1
ATOM 4332 C C . SER D 1 9 ? 61.013 68.319 6.671 1.00 102.00 108 SER D C 1
ATOM 4333 O O . SER D 1 9 ? 60.160 68.028 5.826 1.00 104.11 108 SER D O 1
ATOM 4336 N N . THR D 1 10 ? 60.914 68.024 7.973 1.00 95.94 109 THR D N 1
ATOM 4337 C CA . THR D 1 10 ? 59.867 67.170 8.556 1.00 86.85 109 THR D CA 1
ATOM 4338 C C . THR D 1 10 ? 59.501 66.032 7.606 1.00 82.65 109 THR D C 1
ATOM 4339 O O . THR D 1 10 ? 58.387 66.001 7.078 1.00 82.89 109 THR D O 1
ATOM 4343 N N . PRO D 1 11 ? 60.446 65.091 7.388 1.00 80.04 110 PRO D N 1
ATOM 4344 C CA . PRO D 1 11 ? 60.188 63.975 6.475 1.00 78.18 110 PRO D CA 1
ATOM 4345 C C . PRO D 1 11 ? 58.957 63.252 6.941 1.00 75.92 110 PRO D C 1
ATOM 4346 O O . PRO D 1 11 ? 58.796 62.949 8.114 1.00 73.58 110 PRO D O 1
ATOM 4350 N N . THR D 1 12 ? 58.050 63.025 6.017 1.00 63.25 111 THR D N 1
ATOM 4351 C CA . THR D 1 12 ? 56.779 62.491 6.409 1.00 79.38 111 THR D CA 1
ATOM 4352 C C . THR D 1 12 ? 56.430 61.239 5.618 1.00 65.26 111 THR D C 1
ATOM 4353 O O . THR D 1 12 ? 56.500 61.228 4.399 1.00 67.66 111 THR D O 1
ATOM 4357 N N . ILE D 1 13 ? 56.085 60.173 6.336 1.00 65.77 112 ILE D N 1
ATOM 4358 C CA . ILE D 1 13 ? 55.762 58.888 5.721 1.00 65.14 112 ILE D CA 1
ATOM 4359 C C . ILE D 1 13 ? 54.360 58.856 5.197 1.00 68.79 112 ILE D C 1
ATOM 4360 O O . ILE D 1 13 ? 53.412 59.205 5.886 1.00 69.29 112 ILE D O 1
ATOM 4365 N N . LEU D 1 14 ? 54.240 58.335 3.993 1.00 71.64 113 LEU D N 1
ATOM 4366 C CA . LEU D 1 14 ? 53.016 58.364 3.238 1.00 90.68 113 LEU D CA 1
ATOM 4367 C C . LEU D 1 14 ? 52.293 57.076 3.547 1.00 93.82 113 LEU D C 1
ATOM 4368 O O . LEU D 1 14 ? 51.157 57.065 4.038 1.00 77.92 113 LEU D O 1
ATOM 4373 N N . GLY D 1 15 ? 52.965 55.973 3.238 1.00 92.02 114 GLY D N 1
ATOM 4374 C CA . GLY D 1 15 ? 52.317 54.689 3.456 1.00 90.25 114 GLY D CA 1
ATOM 4375 C C . GLY D 1 15 ? 53.279 53.527 3.458 1.00 88.93 114 GLY D C 1
ATOM 4376 O O . GLY D 1 15 ? 54.483 53.725 3.496 1.00 89.30 114 GLY D O 1
ATOM 4377 N N . TYR D 1 16 ? 52.767 52.305 3.441 1.00 87.19 115 TYR D N 1
ATOM 4378 C CA . TYR D 1 16 ? 53.671 51.173 3.341 1.00 83.59 115 TYR D CA 1
ATOM 4379 C C . TYR D 1 16 ? 53.236 50.260 2.211 1.00 85.50 115 TYR D C 1
ATOM 4380 O O . TYR D 1 16 ? 52.060 50.208 1.862 1.00 88.98 115 TYR D O 1
ATOM 4389 N N . GLU D 1 17 ? 54.201 49.535 1.659 1.00 83.90 116 GLU D N 1
ATOM 4390 C CA . GLU D 1 17 ? 53.978 48.634 0.542 1.00 86.04 116 GLU D CA 1
ATOM 4391 C C . GLU D 1 17 ? 54.781 47.356 0.708 1.00 85.53 116 GLU D C 1
ATOM 4392 O O . GLU D 1 17 ? 55.921 47.387 1.148 1.00 85.54 116 GLU D O 1
ATOM 4398 N N . VAL D 1 18 ? 54.168 46.224 0.393 1.00 85.97 117 VAL D N 1
ATOM 4399 C CA . VAL D 1 18 ? 54.871 44.950 0.423 1.00 81.68 117 VAL D CA 1
ATOM 4400 C C . VAL D 1 18 ? 55.555 44.696 -0.915 1.00 81.72 117 VAL D C 1
ATOM 4401 O O . VAL D 1 18 ? 54.907 44.682 -1.958 1.00 84.88 117 VAL D O 1
ATOM 4413 N N . GLU D 1 20 ? 58.893 42.472 -3.092 1.00 93.43 119 GLU D N 1
ATOM 4414 C CA . GLU D 1 20 ? 59.429 41.126 -3.149 1.00 94.16 119 GLU D CA 1
ATOM 4415 C C . GLU D 1 20 ? 60.817 41.081 -3.769 1.00 91.58 119 GLU D C 1
ATOM 4416 O O . GLU D 1 20 ? 61.070 41.673 -4.801 1.00 82.80 119 GLU D O 1
ATOM 4422 N N . GLU D 1 21 ? 61.731 40.455 -3.050 1.00 77.97 120 GLU D N 1
ATOM 4423 C CA . GLU D 1 21 ? 62.945 39.876 -3.591 1.00 78.12 120 GLU D CA 1
ATOM 4424 C C . GLU D 1 21 ? 62.661 38.383 -3.726 1.00 107.75 120 GLU D C 1
ATOM 4425 O O . GLU D 1 21 ? 63.571 37.582 -3.744 1.00 109.38 120 GLU D O 1
ATOM 4431 N N . ARG D 1 22 ? 61.368 38.043 -3.724 1.00 108.05 121 ARG D N 1
ATOM 4432 C CA . ARG D 1 22 ? 60.767 36.682 -3.625 1.00 103.91 121 ARG D CA 1
ATOM 4433 C C . ARG D 1 22 ? 60.947 36.092 -2.238 1.00 96.16 121 ARG D C 1
ATOM 4434 O O . ARG D 1 22 ? 60.993 34.881 -2.028 1.00 79.81 121 ARG D O 1
ATOM 4442 N N . ALA D 1 23 ? 61.004 37.033 -1.308 1.00 88.76 122 ALA D N 1
ATOM 4443 C CA . ALA D 1 23 ? 60.917 36.849 0.113 1.00 82.83 122 ALA D CA 1
ATOM 4444 C C . ALA D 1 23 ? 60.153 38.126 0.400 1.00 84.03 122 ALA D C 1
ATOM 4445 O O . ALA D 1 23 ? 60.525 39.174 -0.120 1.00 82.86 122 ALA D O 1
ATOM 4447 N N . LYS D 1 24 ? 59.060 38.068 1.149 1.00 88.31 123 LYS D N 1
ATOM 4448 C CA . LYS D 1 24 ? 58.224 39.260 1.267 1.00 90.56 123 LYS D CA 1
ATOM 4449 C C . LYS D 1 24 ? 58.881 40.262 2.215 1.00 85.19 123 LYS D C 1
ATOM 4450 O O . LYS D 1 24 ? 59.489 39.868 3.208 1.00 84.24 123 LYS D O 1
ATOM 4456 N N . PHE D 1 25 ? 58.789 41.553 1.910 1.00 83.43 124 PHE D N 1
ATOM 4457 C CA . PHE D 1 25 ? 59.232 42.547 2.881 1.00 83.11 124 PHE D CA 1
ATOM 4458 C C . PHE D 1 25 ? 58.446 43.841 2.777 1.00 79.03 124 PHE D C 1
ATOM 4459 O O . PHE D 1 25 ? 57.899 44.146 1.741 1.00 81.47 124 PHE D O 1
ATOM 4467 N N . THR D 1 26 ? 58.384 44.594 3.864 1.00 74.98 125 THR D N 1
ATOM 4468 C CA . THR D 1 26 ? 57.602 45.817 3.901 1.00 76.58 125 THR D CA 1
ATOM 4469 C C . THR D 1 26 ? 58.493 47.061 3.793 1.00 77.88 125 THR D C 1
ATOM 4470 O O . THR D 1 26 ? 59.393 47.251 4.630 1.00 76.41 125 THR D O 1
ATOM 4474 N N . VAL D 1 27 ? 58.229 47.924 2.805 1.00 79.73 126 VAL D N 1
ATOM 4475 C CA . VAL D 1 27 ? 58.937 49.205 2.699 1.00 65.80 126 VAL D CA 1
ATOM 4476 C C . VAL D 1 27 ? 57.991 50.372 2.907 1.00 75.47 126 VAL D C 1
ATOM 4477 O O . VAL D 1 27 ? 56.795 50.270 2.652 1.00 78.65 126 VAL D O 1
ATOM 4481 N N . TYR D 1 28 ? 58.554 51.486 3.367 1.00 73.35 127 TYR D N 1
ATOM 4482 C CA . TYR D 1 28 ? 57.796 52.676 3.708 1.00 65.00 127 TYR D CA 1
ATOM 4483 C C . TYR D 1 28 ? 58.042 53.820 2.760 1.00 66.65 127 TYR D C 1
ATOM 4484 O O . TYR D 1 28 ? 59.181 54.226 2.541 1.00 65.47 127 TYR D O 1
ATOM 4493 N N . LYS D 1 29 ? 56.949 54.338 2.206 1.00 69.75 128 LYS D N 1
ATOM 4494 C CA . LYS D 1 29 ? 57.026 55.484 1.327 1.00 71.97 128 LYS D CA 1
ATOM 4495 C C . LYS D 1 29 ? 57.040 56.667 2.250 1.00 69.91 128 LYS D C 1
ATOM 4496 O O . LYS D 1 29 ? 56.030 56.949 2.954 1.00 82.87 128 LYS D O 1
ATOM 4502 N N . ILE D 1 30 ? 58.200 57.325 2.211 1.00 68.15 129 ILE D N 1
ATOM 4503 C CA . ILE D 1 30 ? 58.554 58.497 2.988 1.00 101.58 129 ILE D CA 1
ATOM 4504 C C . ILE D 1 30 ? 58.638 59.698 2.070 1.00 103.80 129 ILE D C 1
ATOM 4505 O O . ILE D 1 30 ? 59.508 59.752 1.193 1.00 69.17 129 ILE D O 1
ATOM 4510 N N . LEU D 1 31 ? 57.733 60.653 2.268 1.00 104.76 130 LEU D N 1
ATOM 4511 C CA . LEU D 1 31 ? 57.816 61.931 1.579 1.00 72.52 130 LEU D CA 1
ATOM 4512 C C . LEU D 1 31 ? 58.830 62.870 2.206 1.00 71.75 130 LEU D C 1
ATOM 4513 O O . LEU D 1 31 ? 58.843 63.071 3.419 1.00 82.70 130 LEU D O 1
ATOM 4518 N N . VAL D 1 32 ? 59.628 63.495 1.352 1.00 77.93 131 VAL D N 1
ATOM 4519 C CA . VAL D 1 32 ? 60.718 64.360 1.776 1.00 98.28 131 VAL D CA 1
ATOM 4520 C C . VAL D 1 32 ? 60.649 65.681 1.035 1.00 110.68 131 VAL D C 1
ATOM 4521 O O . VAL D 1 32 ? 60.598 65.691 -0.197 1.00 117.98 131 VAL D O 1
ATOM 4525 N N . LYS D 1 33 ? 60.707 66.794 1.769 1.00 113.45 132 LYS D N 1
ATOM 4526 C CA . LYS D 1 33 ? 60.508 68.104 1.149 1.00 123.35 132 LYS D CA 1
ATOM 4527 C C . LYS D 1 33 ? 61.563 69.171 1.491 1.00 127.53 132 LYS D C 1
ATOM 4528 O O . LYS D 1 33 ? 61.854 69.440 2.659 1.00 125.29 132 LYS D O 1
ATOM 4534 N N . LYS D 1 34 ? 62.092 69.792 0.436 1.00 133.40 133 LYS D N 1
ATOM 4535 C CA . LYS D 1 34 ? 63.035 70.912 0.499 1.00 137.19 133 LYS D CA 1
ATOM 4536 C C . LYS D 1 34 ? 62.595 71.997 -0.500 1.00 146.47 133 LYS D C 1
ATOM 4537 O O . LYS D 1 34 ? 62.577 71.739 -1.701 1.00 150.68 133 LYS D O 1
ATOM 4543 N N . THR D 1 35 ? 62.261 73.196 -0.008 1.00 149.23 134 THR D N 1
ATOM 4544 C CA . THR D 1 35 ? 61.709 74.309 -0.817 1.00 157.59 134 THR D CA 1
ATOM 4545 C C . THR D 1 35 ? 60.305 73.925 -1.317 1.00 157.20 134 THR D C 1
ATOM 4546 O O . THR D 1 35 ? 59.975 72.743 -1.379 1.00 151.00 134 THR D O 1
ATOM 4550 N N . PRO D 1 36 ? 59.457 74.919 -1.634 1.00 155.51 135 PRO D N 1
ATOM 4551 C CA . PRO D 1 36 ? 58.039 74.587 -1.850 1.00 154.85 135 PRO D CA 1
ATOM 4552 C C . PRO D 1 36 ? 57.746 73.503 -2.897 1.00 156.78 135 PRO D C 1
ATOM 4553 O O . PRO D 1 36 ? 57.057 72.530 -2.589 1.00 146.58 135 PRO D O 1
ATOM 4557 N N . GLU D 1 37 ? 58.296 73.669 -4.096 1.00 164.40 136 GLU D N 1
ATOM 4558 C CA . GLU D 1 37 ? 58.037 72.784 -5.239 1.00 165.25 136 GLU D CA 1
ATOM 4559 C C . GLU D 1 37 ? 58.827 71.476 -5.262 1.00 158.35 136 GLU D C 1
ATOM 4560 O O . GLU D 1 37 ? 58.349 70.456 -5.762 1.00 150.00 136 GLU D O 1
ATOM 4566 N N . GLU D 1 38 ? 60.010 71.490 -4.669 1.00 157.67 137 GLU D N 1
ATOM 4567 C CA . GLU D 1 38 ? 60.901 70.347 -4.769 1.00 153.93 137 GLU D CA 1
ATOM 4568 C C . GLU D 1 38 ? 60.583 69.333 -3.691 1.00 147.51 137 GLU D C 1
ATOM 4569 O O . GLU D 1 38 ? 60.438 69.666 -2.521 1.00 143.00 137 GLU D O 1
ATOM 4575 N N . SER D 1 39 ? 60.444 68.087 -4.116 1.00 84.55 138 SER D N 1
ATOM 4576 C CA . SER D 1 39 ? 60.114 67.000 -3.214 1.00 91.15 138 SER D CA 1
ATOM 4577 C C . SER D 1 39 ? 60.570 65.686 -3.811 1.00 97.35 138 SER D C 1
ATOM 4578 O O . SER D 1 39 ? 60.642 65.543 -5.031 1.00 99.87 138 SER D O 1
ATOM 4581 N N . TRP D 1 40 ? 60.884 64.722 -2.960 1.00 100.06 139 TRP D N 1
ATOM 4582 C CA . TRP D 1 40 ? 61.123 63.376 -3.455 1.00 102.53 139 TRP D CA 1
ATOM 4583 C C . TRP D 1 40 ? 60.632 62.337 -2.471 1.00 92.22 139 TRP D C 1
ATOM 4584 O O . TRP D 1 40 ? 60.368 62.637 -1.308 1.00 88.70 139 TRP D O 1
ATOM 4595 N N . VAL D 1 41 ? 60.504 61.113 -2.960 1.00 87.25 140 VAL D N 1
ATOM 4596 C CA . VAL D 1 41 ? 60.019 60.015 -2.156 1.00 82.86 140 VAL D CA 1
ATOM 4597 C C . VAL D 1 41 ? 61.156 59.015 -1.944 1.00 78.03 140 VAL D C 1
ATOM 4598 O O . VAL D 1 41 ? 61.953 58.781 -2.855 1.00 76.63 140 VAL D O 1
ATOM 4602 N N . VAL D 1 42 ? 61.269 58.479 -0.729 1.00 74.98 141 VAL D N 1
ATOM 4603 C CA . VAL D 1 42 ? 62.189 57.370 -0.469 1.00 71.44 141 VAL D CA 1
ATOM 4604 C C . VAL D 1 42 ? 61.482 56.161 0.110 1.00 67.19 141 VAL D C 1
ATOM 4605 O O . VAL D 1 42 ? 60.571 56.292 0.924 1.00 64.18 141 VAL D O 1
ATOM 4609 N N . PHE D 1 43 ? 61.933 54.977 -0.286 1.00 66.98 142 PHE D N 1
ATOM 4610 C CA . PHE D 1 43 ? 61.346 53.751 0.230 1.00 66.49 142 PHE D CA 1
ATOM 4611 C C . PHE D 1 43 ? 62.308 53.196 1.243 1.00 68.48 142 PHE D C 1
ATOM 4612 O O . PHE D 1 43 ? 63.486 52.993 0.942 1.00 73.59 142 PHE D O 1
ATOM 4620 N N . ARG D 1 44 ? 61.823 52.940 2.448 1.00 63.77 143 ARG D N 1
ATOM 4621 C CA . ARG D 1 44 ? 62.726 52.434 3.455 1.00 59.14 143 ARG D CA 1
ATOM 4622 C C . ARG D 1 44 ? 62.109 51.304 4.257 1.00 55.66 143 ARG D C 1
ATOM 4623 O O . ARG D 1 44 ? 61.013 51.435 4.789 1.00 56.65 143 ARG D O 1
ATOM 4631 N N . ARG D 1 45 ? 62.866 50.218 4.379 1.00 54.04 144 ARG D N 1
ATOM 4632 C CA . ARG D 1 45 ? 62.499 49.066 5.198 1.00 55.46 144 ARG D CA 1
ATOM 4633 C C . ARG D 1 45 ? 62.735 49.361 6.683 1.00 53.15 144 ARG D C 1
ATOM 4634 O O . ARG D 1 45 ? 63.569 50.206 7.032 1.00 53.39 144 ARG D O 1
ATOM 4642 N N . TYR D 1 46 ? 61.976 48.704 7.554 1.00 50.55 145 TYR D N 1
ATOM 4643 C CA . TYR D 1 46 ? 62.198 48.839 8.992 1.00 51.07 145 TYR D CA 1
ATOM 4644 C C . TYR D 1 46 ? 63.657 48.587 9.348 1.00 42.00 145 TYR D C 1
ATOM 4645 O O . TYR D 1 46 ? 64.235 49.269 10.180 1.00 43.84 145 TYR D O 1
ATOM 4654 N N . THR D 1 47 ? 64.240 47.578 8.724 1.00 50.85 146 THR D N 1
ATOM 4655 C CA . THR D 1 47 ? 65.609 47.218 9.022 1.00 51.70 146 THR D CA 1
ATOM 4656 C C . THR D 1 47 ? 66.545 48.396 8.727 1.00 43.82 146 THR D C 1
ATOM 4657 O O . THR D 1 47 ? 67.578 48.539 9.367 1.00 80.64 146 THR D O 1
ATOM 4661 N N . ASP D 1 48 ? 66.167 49.273 7.806 1.00 50.71 147 ASP D N 1
ATOM 4662 C CA . ASP D 1 48 ? 67.004 50.432 7.503 1.00 51.57 147 ASP D CA 1
ATOM 4663 C C . ASP D 1 48 ? 66.941 51.497 8.585 1.00 52.05 147 ASP D C 1
ATOM 4664 O O . ASP D 1 48 ? 67.947 52.116 8.925 1.00 44.33 147 ASP D O 1
ATOM 4669 N N . PHE D 1 49 ? 65.731 51.743 9.071 1.00 50.41 148 PHE D N 1
ATOM 4670 C CA . PHE D 1 49 ? 65.514 52.596 10.221 1.00 42.30 148 PHE D CA 1
ATOM 4671 C C . PHE D 1 49 ? 66.317 52.115 11.387 1.00 55.50 148 PHE D C 1
ATOM 4672 O O . PHE D 1 49 ? 66.943 52.911 12.099 1.00 53.37 148 PHE D O 1
ATOM 4680 N N . SER D 1 50 ? 66.276 50.803 11.592 1.00 58.08 149 SER D N 1
ATOM 4681 C CA . SER D 1 50 ? 67.044 50.172 12.645 1.00 43.28 149 SER D CA 1
ATOM 4682 C C . SER D 1 50 ? 68.524 50.436 12.488 1.00 49.54 149 SER D C 1
ATOM 4683 O O . SER D 1 50 ? 69.119 51.037 13.360 1.00 49.71 149 SER D O 1
ATOM 4686 N N . ARG D 1 51 ? 69.110 50.043 11.365 1.00 51.82 150 ARG D N 1
ATOM 4687 C CA . ARG D 1 51 ? 70.538 50.279 11.151 1.00 46.21 150 ARG D CA 1
ATOM 4688 C C . ARG D 1 51 ? 70.951 51.732 11.328 1.00 46.47 150 ARG D C 1
ATOM 4689 O O . ARG D 1 51 ? 71.954 52.019 11.991 1.00 61.22 150 ARG D O 1
ATOM 4697 N N . LEU D 1 52 ? 70.186 52.651 10.755 1.00 61.74 151 LEU D N 1
ATOM 4698 C CA . LEU D 1 52 ? 70.486 54.065 10.932 1.00 46.15 151 LEU D CA 1
ATOM 4699 C C . LEU D 1 52 ? 70.534 54.360 12.415 1.00 52.90 151 LEU D C 1
ATOM 4700 O O . LEU D 1 52 ? 71.533 54.853 12.920 1.00 54.01 151 LEU D O 1
ATOM 4705 N N . ASN D 1 53 ? 69.465 53.995 13.113 1.00 61.60 152 ASN D N 1
ATOM 4706 C CA . ASN D 1 53 ? 69.354 54.259 14.536 1.00 45.01 152 ASN D CA 1
ATOM 4707 C C . ASN D 1 53 ? 70.538 53.730 15.324 1.00 63.80 152 ASN D C 1
ATOM 4708 O O . ASN D 1 53 ? 70.993 54.366 16.257 1.00 46.94 152 ASN D O 1
ATOM 4713 N N . ASP D 1 54 ? 71.042 52.568 14.930 1.00 61.93 153 ASP D N 1
ATOM 4714 C CA . ASP D 1 54 ? 72.235 51.995 15.542 1.00 59.31 153 ASP D CA 1
ATOM 4715 C C . ASP D 1 54 ? 73.434 52.898 15.316 1.00 49.45 153 ASP D C 1
ATOM 4716 O O . ASP D 1 54 ? 74.225 53.134 16.240 1.00 69.04 153 ASP D O 1
ATOM 4721 N N . LYS D 1 55 ? 73.569 53.394 14.086 1.00 57.60 154 LYS D N 1
ATOM 4722 C CA . LYS D 1 55 ? 74.677 54.283 13.738 1.00 57.17 154 LYS D CA 1
ATOM 4723 C C . LYS D 1 55 ? 74.611 55.580 14.555 1.00 56.70 154 LYS D C 1
ATOM 4724 O O . LYS D 1 55 ? 75.634 56.112 15.001 1.00 52.38 154 LYS D O 1
ATOM 4730 N N . LEU D 1 56 ? 73.385 56.045 14.778 1.00 55.36 155 LEU D N 1
ATOM 4731 C CA . LEU D 1 56 ? 73.105 57.228 15.575 1.00 49.55 155 LEU D CA 1
ATOM 4732 C C . LEU D 1 56 ? 73.476 57.024 17.024 1.00 50.29 155 LEU D C 1
ATOM 4733 O O . LEU D 1 56 ? 74.153 57.854 17.594 1.00 62.80 155 LEU D O 1
ATOM 4738 N N . LYS D 1 57 ? 73.048 55.911 17.612 1.00 64.57 156 LYS D N 1
ATOM 4739 C CA . LYS D 1 57 ? 73.409 55.572 18.990 1.00 63.95 156 LYS D CA 1
ATOM 4740 C C . LYS D 1 57 ? 74.914 55.510 19.141 1.00 65.33 156 LYS D C 1
ATOM 4741 O O . LYS D 1 57 ? 75.448 55.889 20.174 1.00 67.79 156 LYS D O 1
ATOM 4747 N N . GLU D 1 58 ? 75.610 55.048 18.109 1.00 68.51 157 GLU D N 1
ATOM 4748 C CA . GLU D 1 58 ? 77.063 55.074 18.176 1.00 74.21 157 GLU D CA 1
ATOM 4749 C C . GLU D 1 58 ? 77.585 56.503 18.175 1.00 76.35 157 GLU D C 1
ATOM 4750 O O . GLU D 1 58 ? 78.247 56.922 19.118 1.00 57.76 157 GLU D O 1
ATOM 4764 N N . PHE D 1 60 ? 76.188 59.582 18.352 1.00 70.60 159 PHE D N 1
ATOM 4765 C CA . PHE D 1 60 ? 75.634 60.507 19.326 1.00 54.95 159 PHE D CA 1
ATOM 4766 C C . PHE D 1 60 ? 75.272 59.715 20.553 1.00 54.74 159 PHE D C 1
ATOM 4767 O O . PHE D 1 60 ? 74.112 59.365 20.742 1.00 62.77 159 PHE D O 1
ATOM 4775 N N . PRO D 1 61 ? 76.275 59.425 21.399 1.00 67.52 160 PRO D N 1
ATOM 4776 C CA . PRO D 1 61 ? 76.052 58.487 22.501 1.00 67.22 160 PRO D CA 1
ATOM 4777 C C . PRO D 1 61 ? 75.105 59.009 23.571 1.00 67.88 160 PRO D C 1
ATOM 4778 O O 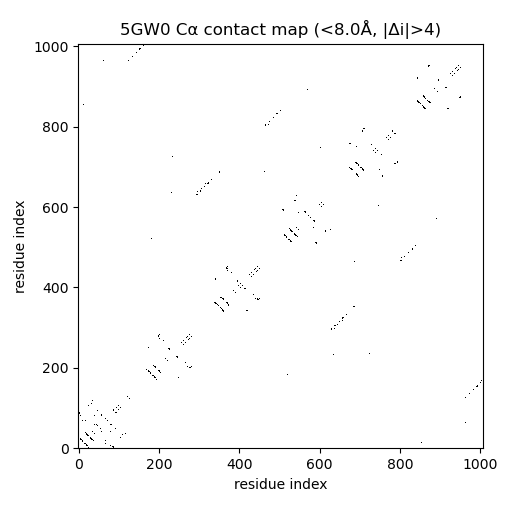. PRO D 1 61 ? 74.323 58.230 24.124 1.00 55.32 160 PRO D O 1
ATOM 4782 N N . GLY D 1 62 ? 75.123 60.317 23.807 1.00 71.23 161 GLY D N 1
ATOM 4783 C CA . GLY D 1 62 ? 74.344 60.890 24.889 1.00 73.35 161 GLY D CA 1
ATOM 4784 C C . GLY D 1 62 ? 72.933 61.238 24.486 1.00 71.57 161 GLY D C 1
ATOM 4785 O O . GLY D 1 62 ? 72.243 61.987 25.168 1.00 72.21 161 GLY D O 1
ATOM 4786 N N . PHE D 1 63 ? 72.503 60.670 23.373 1.00 69.55 162 PHE D N 1
ATOM 4787 C CA . PHE D 1 63 ? 71.209 60.964 22.809 1.00 68.73 162 PHE D CA 1
ATOM 4788 C C . PHE D 1 63 ? 70.631 59.654 22.292 1.00 70.31 162 PHE D C 1
ATOM 4789 O O . PHE D 1 63 ? 71.268 58.964 21.498 1.00 73.49 162 PHE D O 1
ATOM 4797 N N . ARG D 1 64 ? 69.437 59.301 22.747 1.00 68.02 163 ARG D N 1
ATOM 4798 C CA . ARG D 1 64 ? 68.809 58.063 22.315 1.00 66.78 163 ARG D CA 1
ATOM 4799 C C . ARG D 1 64 ? 67.444 58.250 21.680 1.00 63.40 163 ARG D C 1
ATOM 4800 O O . ARG D 1 64 ? 66.602 58.939 22.247 1.00 64.35 163 ARG D O 1
ATOM 4808 N N . LEU D 1 65 ? 67.203 57.606 20.538 1.00 60.63 164 LEU D N 1
ATOM 4809 C CA . LEU D 1 65 ? 65.907 57.738 19.874 1.00 57.07 164 LEU D CA 1
ATOM 4810 C C . LEU D 1 65 ? 65.170 56.430 19.979 1.00 54.77 164 LEU D C 1
ATOM 4811 O O . LEU D 1 65 ? 65.783 55.389 20.216 1.00 57.69 164 LEU D O 1
ATOM 4816 N N . ALA D 1 66 ? 63.849 56.495 19.845 1.00 48.77 165 ALA D N 1
ATOM 4817 C CA . ALA D 1 66 ? 63.001 55.335 20.076 1.00 47.70 165 ALA D CA 1
ATOM 4818 C C . ALA D 1 66 ? 62.435 54.720 18.811 1.00 51.39 165 ALA D C 1
ATOM 4819 O O . ALA D 1 66 ? 61.806 55.409 18.003 1.00 52.99 165 ALA D O 1
ATOM 4821 N N . LEU D 1 67 ? 62.607 53.413 18.658 1.00 52.65 166 LEU D N 1
ATOM 4822 C CA . LEU D 1 67 ? 61.985 52.719 17.543 1.00 50.37 166 LEU D CA 1
ATOM 4823 C C . LEU D 1 67 ? 60.964 51.746 18.067 1.00 47.71 166 LEU D C 1
ATOM 4824 O O . LEU D 1 67 ? 61.178 51.089 19.080 1.00 47.35 166 LEU D O 1
ATOM 4829 N N . PRO D 1 68 ? 59.854 51.629 17.351 1.00 46.46 167 PRO D N 1
ATOM 4830 C CA . PRO D 1 68 ? 58.880 50.603 17.680 1.00 48.24 167 PRO D CA 1
ATOM 4831 C C . PRO D 1 68 ? 59.572 49.238 17.555 1.00 51.13 167 PRO D C 1
ATOM 4832 O O . PRO D 1 68 ? 60.580 49.150 16.842 1.00 39.90 167 PRO D O 1
ATOM 4836 N N . PRO D 1 69 ? 59.046 48.199 18.242 1.00 53.23 168 PRO D N 1
ATOM 4837 C CA . PRO D 1 69 ? 59.727 46.930 18.552 1.00 55.49 168 PRO D CA 1
ATOM 4838 C C . PRO D 1 69 ? 60.063 46.085 17.352 1.00 59.18 168 PRO D C 1
ATOM 4839 O O . PRO D 1 69 ? 59.672 46.438 16.243 1.00 63.14 168 PRO D O 1
ATOM 4843 N N . LYS D 1 70 ? 60.795 44.997 17.574 1.00 81.53 169 LYS D N 1
ATOM 4844 C CA . LYS D 1 70 ? 61.003 43.992 16.538 1.00 84.48 169 LYS D CA 1
ATOM 4845 C C . LYS D 1 70 ? 59.798 43.038 16.462 1.00 91.12 169 LYS D C 1
ATOM 4846 O O . LYS D 1 70 ? 58.884 43.115 17.288 1.00 92.28 169 LYS D O 1
ATOM 4852 N N . ARG D 1 71 ? 59.795 42.129 15.490 1.00 95.81 170 ARG D N 1
ATOM 4853 C CA . ARG D 1 71 ? 58.710 41.156 15.399 1.00 101.92 170 ARG D CA 1
ATOM 4854 C C . ARG D 1 71 ? 59.155 39.807 15.948 1.00 106.45 170 ARG D C 1
ATOM 4855 O O . ARG D 1 71 ? 60.067 39.168 15.415 1.00 104.93 170 ARG D O 1
ATOM 4863 N N . TRP D 1 72 ? 58.485 39.382 17.016 1.00 112.28 171 TRP D N 1
ATOM 4864 C CA . TRP D 1 72 ? 58.782 38.119 17.691 1.00 116.52 171 TRP D CA 1
ATOM 4865 C C . TRP D 1 72 ? 57.510 37.325 18.025 1.00 122.69 171 TRP D C 1
ATOM 4866 O O . TRP D 1 72 ? 56.521 37.345 17.282 1.00 124.90 171 TRP D O 1
ATOM 4877 N N . ASP D 1 75 ? 54.062 37.502 16.161 1.00 141.27 174 ASP D N 1
ATOM 4878 C CA . ASP D 1 75 ? 52.866 38.071 15.543 1.00 142.68 174 ASP D CA 1
ATOM 4879 C C . ASP D 1 75 ? 53.243 38.880 14.297 1.00 137.59 174 ASP D C 1
ATOM 4880 O O . ASP D 1 75 ? 53.455 40.093 14.360 1.00 133.66 174 ASP D O 1
ATOM 4885 N N . ASN D 1 76 ? 53.284 38.190 13.160 1.00 138.04 175 ASN D N 1
ATOM 4886 C CA . ASN D 1 76 ? 53.649 38.779 11.874 1.00 135.47 175 ASN D CA 1
ATOM 4887 C C . ASN D 1 76 ? 52.514 39.581 11.233 1.00 138.26 175 ASN D C 1
ATOM 4888 O O . ASN D 1 76 ? 51.344 39.290 11.475 1.00 145.49 175 ASN D O 1
ATOM 4893 N N . TYR D 1 77 ? 52.869 40.596 10.443 1.00 132.59 176 TYR D N 1
ATOM 4894 C CA . TYR D 1 77 ? 51.930 41.365 9.597 1.00 129.66 176 TYR D CA 1
ATOM 4895 C C . TYR D 1 77 ? 50.584 41.713 10.250 1.00 128.63 176 TYR D C 1
ATOM 4896 O O . TYR D 1 77 ? 49.538 41.636 9.593 1.00 130.08 176 TYR D O 1
ATOM 4905 N N . ASN D 1 78 ? 50.605 42.056 11.536 1.00 124.81 177 ASN D N 1
ATOM 4906 C CA . ASN D 1 78 ? 49.393 42.470 12.245 1.00 121.98 177 ASN D CA 1
ATOM 4907 C C . ASN D 1 78 ? 49.099 43.953 12.002 1.00 117.02 177 ASN D C 1
ATOM 4908 O O . ASN D 1 78 ? 49.916 44.811 12.344 1.00 114.00 177 ASN D O 1
ATOM 4913 N N . ALA D 1 79 ? 47.967 44.225 11.349 1.00 115.65 178 ALA D N 1
ATOM 4914 C CA . ALA D 1 79 ? 47.535 45.583 11.014 1.00 111.00 178 ALA D CA 1
ATOM 4915 C C . ALA D 1 79 ? 47.667 46.610 12.152 1.00 107.06 178 ALA D C 1
ATOM 4916 O O . ALA D 1 79 ? 48.119 47.740 11.921 1.00 104.64 178 ALA D O 1
ATOM 4918 N N . ASP D 1 80 ? 47.312 46.218 13.377 1.00 105.58 179 ASP D N 1
ATOM 4919 C CA . ASP D 1 80 ? 47.443 47.125 14.519 1.00 101.23 179 ASP D CA 1
ATOM 4920 C C . ASP D 1 80 ? 48.911 47.391 14.792 1.00 98.22 179 ASP D C 1
ATOM 4921 O O . ASP D 1 80 ? 49.354 48.541 14.876 1.00 96.63 179 ASP D O 1
ATOM 4926 N N . PHE D 1 81 ? 49.662 46.304 14.919 1.00 97.22 180 PHE D N 1
ATOM 4927 C CA . PHE D 1 81 ? 51.090 46.376 15.142 1.00 91.33 180 PHE D CA 1
ATOM 4928 C C . PHE D 1 81 ? 51.814 47.140 14.039 1.00 88.21 180 PHE D C 1
ATOM 4929 O O . PHE D 1 81 ? 52.645 47.999 14.320 1.00 84.89 180 PHE D O 1
ATOM 4937 N N . LEU D 1 82 ? 51.491 46.833 12.787 1.00 90.14 181 LEU D N 1
ATOM 4938 C CA . LEU D 1 82 ? 52.114 47.524 11.664 1.00 89.51 181 LEU D CA 1
ATOM 4939 C C . LEU D 1 82 ? 51.810 49.017 11.662 1.00 90.47 181 LEU D C 1
ATOM 4940 O O . LEU D 1 82 ? 52.700 49.835 11.422 1.00 88.65 181 LEU D O 1
ATOM 4945 N N . GLU D 1 83 ? 50.566 49.379 11.958 1.00 92.85 182 GLU D N 1
ATOM 4946 C CA . GLU D 1 83 ? 50.198 50.789 11.937 1.00 91.08 182 GLU D CA 1
ATOM 4947 C C . GLU D 1 83 ? 50.906 51.533 13.055 1.00 88.56 182 GLU D C 1
ATOM 4948 O O . GLU D 1 83 ? 51.442 52.623 12.831 1.00 86.84 182 GLU D O 1
ATOM 4954 N N . ASP D 1 84 ? 50.927 50.938 14.247 1.00 90.24 183 ASP D N 1
ATOM 4955 C CA . ASP D 1 84 ? 51.697 51.489 15.363 1.00 88.49 183 ASP D CA 1
ATOM 4956 C C . ASP D 1 84 ? 53.142 51.695 14.983 1.00 85.37 183 ASP D C 1
ATOM 4957 O O . ASP D 1 84 ? 53.673 52.787 15.133 1.00 66.47 183 ASP D O 1
ATOM 4962 N N . ARG D 1 85 ? 53.767 50.641 14.480 1.00 68.16 184 ARG D N 1
ATOM 4963 C CA . ARG D 1 85 ? 55.146 50.725 14.037 1.00 72.34 184 ARG D CA 1
ATOM 4964 C C . ARG D 1 85 ? 55.351 51.890 13.073 1.00 64.44 184 ARG D C 1
ATOM 4965 O O . ARG D 1 85 ? 56.332 52.621 13.179 1.00 68.56 184 ARG D O 1
ATOM 4973 N N . GLN D 1 86 ? 54.422 52.072 12.143 1.00 65.99 185 GLN D N 1
ATOM 4974 C CA . GLN D 1 86 ? 54.501 53.192 11.203 1.00 69.98 185 GLN D CA 1
ATOM 4975 C C . GLN D 1 86 ? 54.526 54.538 11.935 1.00 69.69 185 GLN D C 1
ATOM 4976 O O . GLN D 1 86 ? 55.395 55.393 11.691 1.00 62.69 185 GLN D O 1
ATOM 4982 N N . LEU D 1 87 ? 53.580 54.702 12.854 1.00 73.52 186 LEU D N 1
ATOM 4983 C CA . LEU D 1 87 ? 53.502 55.909 13.665 1.00 74.96 186 LEU D CA 1
ATOM 4984 C C . LEU D 1 87 ? 54.843 56.162 14.338 1.00 62.66 186 LEU D C 1
ATOM 4985 O O . LEU D 1 87 ? 55.392 57.255 14.275 1.00 61.56 186 LEU D O 1
ATOM 4990 N N . GLY D 1 88 ? 55.371 55.119 14.957 1.00 78.18 187 GLY D N 1
ATOM 4991 C CA . GLY D 1 88 ? 56.650 55.188 15.626 1.00 75.82 187 GLY D CA 1
ATOM 4992 C C . GLY D 1 88 ? 57.770 55.620 14.707 1.00 58.84 187 GLY D C 1
ATOM 4993 O O . GLY D 1 88 ? 58.641 56.387 15.107 1.00 77.06 187 GLY D O 1
ATOM 4994 N N . LEU D 1 89 ? 57.749 55.157 13.465 1.00 64.60 188 LEU D N 1
ATOM 4995 C CA . LEU D 1 89 ? 58.819 55.533 12.556 1.00 62.78 188 LEU D CA 1
ATOM 4996 C C . LEU D 1 89 ? 58.715 56.998 12.204 1.00 58.00 188 LEU D C 1
ATOM 4997 O O . LEU D 1 89 ? 59.722 57.698 12.145 1.00 57.00 188 LEU D O 1
ATOM 5002 N N . GLN D 1 90 ? 57.481 57.452 12.002 1.00 60.78 189 GLN D N 1
ATOM 5003 C CA . GLN D 1 90 ? 57.211 58.851 11.686 1.00 59.82 189 GLN D CA 1
ATOM 5004 C C . GLN D 1 90 ? 57.683 59.752 12.826 1.00 58.99 189 GLN D C 1
ATOM 5005 O O . GLN D 1 90 ? 58.181 60.855 12.590 1.00 58.82 189 GLN D O 1
ATOM 5011 N N . ALA D 1 91 ? 57.470 59.294 14.060 1.00 58.86 190 ALA D N 1
ATOM 5012 C CA . ALA D 1 91 ? 57.983 59.976 15.242 1.00 59.63 190 ALA D CA 1
ATOM 5013 C C . ALA D 1 91 ? 59.490 60.051 15.203 1.00 56.80 190 ALA D C 1
ATOM 5014 O O . ALA D 1 91 ? 60.073 61.112 15.367 1.00 56.60 190 ALA D O 1
ATOM 5016 N N . PHE D 1 92 ? 60.108 58.909 14.942 1.00 58.62 191 PHE D N 1
ATOM 5017 C CA . PHE D 1 92 ? 61.557 58.787 14.838 1.00 54.85 191 PHE D CA 1
ATOM 5018 C C . PHE D 1 92 ? 62.107 59.800 13.854 1.00 57.86 191 PHE D C 1
ATOM 5019 O O . PHE D 1 92 ? 63.136 60.406 14.097 1.00 54.47 191 PHE D O 1
ATOM 5027 N N . LEU D 1 93 ? 61.414 59.952 12.732 1.00 57.48 192 LEU D N 1
ATOM 5028 C CA . LEU D 1 93 ? 61.790 60.903 11.697 1.00 56.39 192 LEU D CA 1
ATOM 5029 C C . LEU D 1 93 ? 61.626 62.336 12.173 1.00 58.65 192 LEU D C 1
ATOM 5030 O O . LEU D 1 93 ? 62.486 63.190 11.933 1.00 59.00 192 LEU D O 1
ATOM 5035 N N . GLN D 1 94 ? 60.511 62.594 12.847 1.00 59.27 193 GLN D N 1
ATOM 5036 C CA . GLN D 1 94 ? 60.220 63.917 13.372 1.00 58.42 193 GLN D CA 1
ATOM 5037 C C . GLN D 1 94 ? 61.338 64.379 14.288 1.00 78.38 193 GLN D C 1
ATOM 5038 O O . GLN D 1 94 ? 61.912 65.456 14.115 1.00 58.48 193 GLN D O 1
ATOM 5044 N N . ASN D 1 95 ? 61.656 63.528 15.250 1.00 56.80 194 ASN D N 1
ATOM 5045 C CA . ASN D 1 95 ? 62.711 63.802 16.200 1.00 56.72 194 ASN D CA 1
ATOM 5046 C C . ASN D 1 95 ? 64.076 63.779 15.551 1.00 55.84 194 ASN D C 1
ATOM 5047 O O . ASN D 1 95 ? 65.005 64.391 16.027 1.00 56.02 194 ASN D O 1
ATOM 5052 N N . LEU D 1 96 ? 64.197 63.030 14.473 1.00 55.45 195 LEU D N 1
ATOM 5053 C CA . LEU D 1 96 ? 65.439 62.957 13.717 1.00 66.72 195 LEU D CA 1
ATOM 5054 C C . LEU D 1 96 ? 65.792 64.296 13.143 1.00 56.64 195 LEU D C 1
ATOM 5055 O O . LEU D 1 96 ? 66.930 64.726 13.204 1.00 56.97 195 LEU D O 1
ATOM 5060 N N . VAL D 1 97 ? 64.797 64.939 12.554 1.00 57.71 196 VAL D N 1
ATOM 5061 C CA . VAL D 1 97 ? 65.026 66.217 11.922 1.00 59.41 196 VAL D CA 1
ATOM 5062 C C . VAL D 1 97 ? 65.043 67.331 12.961 1.00 60.18 196 VAL D C 1
ATOM 5063 O O . VAL D 1 97 ? 65.715 68.340 12.787 1.00 61.60 196 VAL D O 1
ATOM 5067 N N . ALA D 1 98 ? 64.345 67.120 14.069 1.00 59.52 197 ALA D N 1
ATOM 5068 C CA . ALA D 1 98 ? 64.276 68.119 15.131 1.00 60.42 197 ALA D CA 1
ATOM 5069 C C . ALA D 1 98 ? 65.598 68.407 15.844 1.00 60.53 197 ALA D C 1
ATOM 5070 O O . ALA D 1 98 ? 65.745 69.434 16.465 1.00 61.86 197 ALA D O 1
ATOM 5072 N N . HIS D 1 99 ? 66.548 67.493 15.801 1.00 59.33 198 HIS D N 1
ATOM 5073 C CA . HIS D 1 99 ? 67.855 67.773 16.374 1.00 59.72 198 HIS D CA 1
ATOM 5074 C C . HIS D 1 99 ? 68.791 68.340 15.327 1.00 68.09 198 HIS D C 1
ATOM 5075 O O . HIS D 1 99 ? 68.944 67.745 14.272 1.00 68.58 198 HIS D O 1
ATOM 5082 N N . LYS D 1 100 ? 69.451 69.455 15.622 1.00 73.85 199 LYS D N 1
ATOM 5083 C CA . LYS D 1 100 ? 70.281 70.121 14.618 1.00 64.73 199 LYS D CA 1
ATOM 5084 C C . LYS D 1 100 ? 71.426 69.251 14.112 1.00 64.08 199 LYS D C 1
ATOM 5085 O O . LYS D 1 100 ? 71.560 68.991 12.908 1.00 77.56 199 LYS D O 1
ATOM 5091 N N . ASP D 1 101 ? 72.252 68.795 15.041 1.00 63.38 200 ASP D N 1
ATOM 5092 C CA . ASP D 1 101 ? 73.405 67.997 14.676 1.00 62.95 200 ASP D CA 1
ATOM 5093 C C . ASP D 1 101 ? 72.998 66.671 14.053 1.00 75.99 200 ASP D C 1
ATOM 5094 O O . ASP D 1 101 ? 73.564 66.264 13.044 1.00 77.03 200 ASP D O 1
ATOM 5099 N N . ILE D 1 102 ? 72.018 66.002 14.654 1.00 73.87 201 ILE D N 1
ATOM 5100 C CA . ILE D 1 102 ? 71.584 64.702 14.171 1.00 57.41 201 ILE D CA 1
ATOM 5101 C C . ILE D 1 102 ? 70.973 64.815 12.782 1.00 58.01 201 ILE D C 1
ATOM 5102 O O . ILE D 1 102 ? 71.304 64.041 11.908 1.00 67.43 201 ILE D O 1
ATOM 5107 N N . ALA D 1 103 ? 70.099 65.786 12.565 1.00 70.03 202 ALA D N 1
ATOM 5108 C CA . ALA D 1 103 ? 69.529 65.984 11.236 1.00 70.96 202 ALA D CA 1
ATOM 5109 C C . ALA D 1 103 ? 70.629 66.338 10.251 1.00 61.70 202 ALA D C 1
ATOM 5110 O O . ALA D 1 103 ? 70.502 66.103 9.063 1.00 62.39 202 ALA D O 1
ATOM 5112 N N . ASN D 1 104 ? 71.723 66.896 10.743 1.00 75.24 203 ASN D N 1
ATOM 5113 C CA . ASN D 1 104 ? 72.815 67.211 9.836 1.00 78.75 203 ASN D CA 1
ATOM 5114 C C . ASN D 1 104 ? 73.854 66.093 9.758 1.00 77.77 203 ASN D C 1
ATOM 5115 O O . ASN D 1 104 ? 74.807 66.183 8.990 1.00 81.58 203 ASN D O 1
ATOM 5120 N N . CYS D 1 105 ? 73.644 65.012 10.503 1.00 72.94 204 CYS D N 1
ATOM 5121 C CA . CYS D 1 105 ? 74.558 63.871 10.437 1.00 69.89 204 CYS D CA 1
ATOM 5122 C C . CYS D 1 105 ? 74.639 63.334 9.018 1.00 69.17 204 CYS D C 1
ATOM 5123 O O . CYS D 1 105 ? 73.641 63.349 8.292 1.00 68.37 204 CYS D O 1
ATOM 5126 N N . LEU D 1 106 ? 75.825 62.889 8.615 1.00 61.69 205 LEU D N 1
ATOM 5127 C CA . LEU D 1 106 ? 76.014 62.352 7.274 1.00 62.64 205 LEU D CA 1
ATOM 5128 C C . LEU D 1 106 ? 75.049 61.213 6.985 1.00 61.13 205 LEU D C 1
ATOM 5129 O O . LEU D 1 106 ? 74.329 61.239 5.990 1.00 61.72 205 LEU D O 1
ATOM 5134 N N . ALA D 1 107 ? 75.035 60.227 7.874 1.00 58.87 206 ALA D N 1
ATOM 5135 C CA . ALA D 1 107 ? 74.211 59.030 7.704 1.00 69.51 206 ALA D CA 1
ATOM 5136 C C . ALA D 1 107 ? 72.729 59.329 7.509 1.00 68.72 206 ALA D C 1
ATOM 5137 O O . ALA D 1 107 ? 72.024 58.559 6.851 1.00 57.23 206 ALA D O 1
ATOM 5139 N N . VAL D 1 108 ? 72.271 60.432 8.100 1.00 69.53 207 VAL D N 1
ATOM 5140 C CA . VAL D 1 108 ? 70.887 60.876 7.983 1.00 57.57 207 VAL D CA 1
ATOM 5141 C C . VAL D 1 108 ? 70.639 61.451 6.606 1.00 76.58 207 VAL D C 1
ATOM 5142 O O . VAL D 1 108 ? 69.603 61.201 5.986 1.00 59.82 207 VAL D O 1
ATOM 5146 N N . ARG D 1 109 ? 71.596 62.234 6.129 1.00 78.11 208 ARG D N 1
ATOM 5147 C CA . ARG D 1 109 ? 71.482 62.801 4.797 1.00 81.43 208 ARG D CA 1
ATOM 5148 C C . ARG D 1 109 ? 71.550 61.704 3.743 1.00 83.11 208 ARG D C 1
ATOM 5149 O O . ARG D 1 109 ? 70.895 61.810 2.710 1.00 86.54 208 ARG D O 1
ATOM 5157 N N . GLU D 1 110 ? 72.324 60.651 4.006 1.00 80.45 209 GLU D N 1
ATOM 5158 C CA . GLU D 1 110 ? 72.346 59.479 3.128 1.00 63.01 209 GLU D CA 1
ATOM 5159 C C . GLU D 1 110 ? 71.026 58.711 3.170 1.00 72.97 209 GLU D C 1
ATOM 5160 O O . GLU D 1 110 ? 70.541 58.247 2.144 1.00 63.06 209 GLU D O 1
ATOM 5166 N N . PHE D 1 111 ? 70.468 58.562 4.365 1.00 70.49 210 PHE D N 1
ATOM 5167 C CA . PHE D 1 111 ? 69.186 57.897 4.555 1.00 59.18 210 PHE D CA 1
ATOM 5168 C C . PHE D 1 111 ? 68.056 58.611 3.824 1.00 60.59 210 PHE D C 1
ATOM 5169 O O . PHE D 1 111 ? 67.189 57.965 3.251 1.00 61.12 210 PHE D O 1
ATOM 5177 N N . LEU D 1 112 ? 68.039 59.941 3.878 1.00 61.39 211 LEU D N 1
ATOM 5178 C CA . LEU D 1 112 ? 66.947 60.715 3.282 1.00 62.85 211 LEU D CA 1
ATOM 5179 C C . LEU D 1 112 ? 67.246 61.254 1.893 1.00 66.75 211 LEU D C 1
ATOM 5180 O O . LEU D 1 112 ? 66.374 61.828 1.254 1.00 66.99 211 LEU D O 1
ATOM 5185 N N . CYS D 1 113 ? 68.464 61.012 1.422 1.00 66.09 212 CYS D N 1
ATOM 5186 C CA . CYS D 1 113 ? 68.961 61.514 0.139 1.00 68.91 212 CYS D CA 1
ATOM 5187 C C . CYS D 1 113 ? 68.978 63.048 0.019 1.00 70.78 212 CYS D C 1
ATOM 5188 O O . CYS D 1 113 ? 68.634 63.589 -1.032 1.00 73.35 212 CYS D O 1
ATOM 5191 N N . LEU D 1 114 ? 69.402 63.742 1.077 1.00 86.12 213 LEU D N 1
ATOM 5192 C CA . LEU D 1 114 ? 69.376 65.210 1.096 1.00 71.69 213 LEU D CA 1
ATOM 5193 C C . LEU D 1 114 ? 70.417 65.833 0.172 1.00 81.59 213 LEU D C 1
ATOM 5194 O O . LEU D 1 114 ? 70.281 66.984 -0.245 1.00 81.42 213 LEU D O 1
ATOM 5199 N N . ASP D 1 115 ? 71.452 65.066 -0.151 1.00 84.40 214 ASP D N 1
ATOM 5200 C CA . ASP D 1 115 ? 72.438 65.494 -1.135 1.00 88.97 214 ASP D CA 1
ATOM 5201 C C . ASP D 1 115 ? 71.901 65.256 -2.545 1.00 91.93 214 ASP D C 1
ATOM 5202 O O . ASP D 1 115 ? 71.650 66.214 -3.277 1.00 95.51 214 ASP D O 1
ATOM 5207 N N . ASP D 1 116 ? 71.685 63.994 -2.915 1.00 91.68 215 ASP D N 1
ATOM 5208 C CA . ASP D 1 116 ? 71.284 63.664 -4.289 1.00 97.48 215 ASP D CA 1
ATOM 5209 C C . ASP D 1 116 ? 69.964 62.902 -4.437 1.00 96.30 215 ASP D C 1
ATOM 5210 O O . ASP D 1 116 ? 69.962 61.712 -4.751 1.00 95.57 215 ASP D O 1
ATOM 5215 N N . PRO D 1 117 ? 68.836 63.616 -4.273 1.00 95.52 216 PRO D N 1
ATOM 5216 C CA . PRO D 1 117 ? 67.473 63.081 -4.319 1.00 93.96 216 PRO D CA 1
ATOM 5217 C C . PRO D 1 117 ? 67.158 62.404 -5.645 1.00 98.67 216 PRO D C 1
ATOM 5218 O O . PRO D 1 117 ? 67.684 62.819 -6.676 1.00 99.72 216 PRO D O 1
ATOM 5222 N N . PRO D 1 118 ? 66.320 61.352 -5.610 1.00 102.60 217 PRO D N 1
ATOM 5223 C CA . PRO D 1 118 ? 66.015 60.501 -6.767 1.00 106.42 217 PRO D CA 1
ATOM 5224 C C . PRO D 1 118 ? 65.141 61.142 -7.837 1.00 112.44 217 PRO D C 1
ATOM 5225 O O . PRO D 1 118 ? 65.240 60.783 -9.013 1.00 114.50 217 PRO D O 1
ATOM 5229 N N . GLY D 1 119 ? 64.311 62.100 -7.452 1.00 114.59 218 GLY D N 1
ATOM 5230 C CA . GLY D 1 119 ? 63.308 62.573 -8.383 1.00 118.81 218 GLY D CA 1
ATOM 5231 C C . GLY D 1 119 ? 62.093 61.673 -8.278 1.00 117.95 218 GLY D C 1
ATOM 5232 O O . GLY D 1 119 ? 62.096 60.704 -7.506 1.00 115.59 218 GLY D O 1
ATOM 5233 N N . PRO D 1 120 ? 61.035 61.997 -9.034 1.00 118.88 219 PRO D N 1
ATOM 5234 C CA . PRO D 1 120 ? 59.771 61.271 -8.878 1.00 117.64 219 PRO D CA 1
ATOM 5235 C C . PRO D 1 120 ? 59.818 59.817 -9.363 1.00 117.18 219 PRO D C 1
ATOM 5236 O O . PRO D 1 120 ? 59.379 58.922 -8.636 1.00 116.91 219 PRO D O 1
ATOM 5240 N N . PHE D 1 121 ? 60.398 59.589 -10.538 1.00 116.67 220 PHE D N 1
ATOM 5241 C CA . PHE D 1 121 ? 60.473 58.257 -11.152 1.00 115.93 220 PHE D CA 1
ATOM 5242 C C . PHE D 1 121 ? 61.581 57.319 -10.635 1.00 117.59 220 PHE D C 1
ATOM 5243 O O . PHE D 1 121 ? 61.451 56.093 -10.705 1.00 118.50 220 PHE D O 1
ATOM 5251 N N . ASP D 1 122 ? 62.669 57.887 -10.131 1.00 116.79 221 ASP D N 1
ATOM 5252 C CA . ASP D 1 122 ? 63.864 57.100 -9.844 1.00 115.41 221 ASP D CA 1
ATOM 5253 C C . ASP D 1 122 ? 63.963 56.432 -8.461 1.00 113.90 221 ASP D C 1
ATOM 5254 O O . ASP D 1 122 ? 65.033 55.935 -8.100 1.00 113.72 221 ASP D O 1
ATOM 5259 N N . SER D 1 123 ? 62.876 56.382 -7.695 1.00 112.23 222 SER D N 1
ATOM 5260 C CA . SER D 1 123 ? 62.975 55.938 -6.293 1.00 106.39 222 SER D CA 1
ATOM 5261 C C . SER D 1 123 ? 63.021 54.403 -6.139 1.00 100.71 222 SER D C 1
ATOM 5262 O O . SER D 1 123 ? 63.673 53.894 -5.234 1.00 94.97 222 SER D O 1
ATOM 5265 N N . LEU D 1 124 ? 62.337 53.669 -7.013 1.00 103.81 223 LEU D N 1
ATOM 5266 C CA . LEU D 1 124 ? 62.410 52.207 -7.008 1.00 102.55 223 LEU D CA 1
ATOM 5267 C C . LEU D 1 124 ? 63.867 51.774 -7.113 1.00 101.64 223 LEU D C 1
ATOM 5268 O O . LEU D 1 124 ? 64.330 50.932 -6.345 1.00 102.50 223 LEU D O 1
ATOM 5273 N N . GLU D 1 125 ? 64.599 52.448 -7.997 1.00 102.44 224 GLU D N 1
ATOM 5274 C CA . GLU D 1 125 ? 66.021 52.200 -8.257 1.00 102.85 224 GLU D CA 1
ATOM 5275 C C . GLU D 1 125 ? 66.887 52.336 -7.010 1.00 97.50 224 GLU D C 1
ATOM 5276 O O . GLU D 1 125 ? 67.656 51.434 -6.640 1.00 96.79 224 GLU D O 1
ATOM 5282 N N . GLU D 1 126 ? 66.768 53.480 -6.365 1.00 94.66 225 GLU D N 1
ATOM 5283 C CA . GLU D 1 126 ? 67.507 53.710 -5.142 1.00 90.77 225 GLU D CA 1
ATOM 5284 C C . GLU D 1 126 ? 67.138 52.669 -4.089 1.00 88.04 225 GLU D C 1
ATOM 5285 O O . GLU D 1 126 ? 68.017 52.071 -3.491 1.00 86.09 225 GLU D O 1
ATOM 5291 N N . SER D 1 127 ? 65.846 52.391 -3.936 1.00 88.79 226 SER D N 1
ATOM 5292 C CA . SER D 1 127 ? 65.390 51.416 -2.951 1.00 87.22 226 SER D CA 1
ATOM 5293 C C . SER D 1 127 ? 65.999 50.031 -3.129 1.00 89.41 226 SER D C 1
ATOM 5294 O O . SER D 1 127 ? 66.340 49.385 -2.141 1.00 89.29 226 SER D O 1
ATOM 5297 N N . ARG D 1 128 ? 66.129 49.558 -4.367 1.00 91.81 227 ARG D N 1
ATOM 5298 C CA . ARG D 1 128 ? 66.876 48.310 -4.569 1.00 93.07 227 ARG D CA 1
ATOM 5299 C C . ARG D 1 128 ? 68.368 48.516 -4.229 1.00 91.64 227 ARG D C 1
ATOM 5300 O O . ARG D 1 128 ? 69.025 47.615 -3.699 1.00 89.74 227 ARG D O 1
ATOM 5308 N N . ALA D 1 129 ? 68.899 49.698 -4.541 1.00 91.50 228 ALA D N 1
ATOM 5309 C CA . ALA D 1 129 ? 70.332 49.953 -4.371 1.00 72.93 228 ALA D CA 1
ATOM 5310 C C . ALA D 1 129 ? 70.836 50.054 -2.914 1.00 83.88 228 ALA D C 1
ATOM 5311 O O . ALA D 1 129 ? 71.922 49.568 -2.578 1.00 81.96 228 ALA D O 1
ATOM 5313 N N . PHE D 1 130 ? 70.039 50.698 -2.070 1.00 82.41 229 PHE D N 1
ATOM 5314 C CA . PHE D 1 130 ? 70.383 51.061 -0.694 1.00 78.90 229 PHE D CA 1
ATOM 5315 C C . PHE D 1 130 ? 70.304 49.905 0.310 1.00 81.32 229 PHE D C 1
ATOM 5316 O O . PHE D 1 130 ? 71.289 49.585 0.969 1.00 81.73 229 PHE D O 1
ATOM 5324 N N . CYS D 1 131 ? 69.117 49.312 0.442 1.00 83.74 230 CYS D N 1
ATOM 5325 C CA . CYS D 1 131 ? 68.856 48.199 1.361 1.00 82.77 230 CYS D CA 1
ATOM 5326 C C . CYS D 1 131 ? 69.832 47.060 1.072 1.00 82.09 230 CYS D C 1
ATOM 5327 O O . CYS D 1 131 ? 70.211 46.842 -0.082 1.00 84.86 230 CYS D O 1
ATOM 5330 N N . GLU D 1 132 ? 70.249 46.327 2.094 1.00 77.94 231 GLU D N 1
ATOM 5331 C CA . GLU D 1 132 ? 71.130 45.207 1.822 1.00 78.24 231 GLU D CA 1
ATOM 5332 C C . GLU D 1 132 ? 70.292 44.034 1.326 1.00 77.28 231 GLU D C 1
ATOM 5333 O O . GLU D 1 132 ? 69.155 43.839 1.749 1.00 77.45 231 GLU D O 1
ATOM 5339 N N . THR D 1 133 ? 70.843 43.277 0.389 1.00 78.16 232 THR D N 1
ATOM 5340 C CA . THR D 1 133 ? 70.161 42.103 -0.122 1.00 81.38 232 THR D CA 1
ATOM 5341 C C . THR D 1 133 ? 70.167 40.964 0.911 1.00 79.74 232 THR D C 1
ATOM 5342 O O . THR D 1 133 ? 70.740 41.092 1.992 1.00 74.47 232 THR D O 1
ATOM 5346 N N . LEU D 1 134 ? 69.489 39.864 0.590 1.00 94.14 233 LEU D N 1
ATOM 5347 C CA . LEU D 1 134 ? 69.430 38.726 1.493 1.00 90.22 233 LEU D CA 1
ATOM 5348 C C . LEU D 1 134 ? 70.797 38.129 1.621 1.00 88.55 233 LEU D C 1
ATOM 5349 O O . LEU D 1 134 ? 71.237 37.819 2.721 1.00 87.69 233 LEU D O 1
ATOM 5354 N N . GLU D 1 135 ? 71.483 37.992 0.491 1.00 88.97 234 GLU D N 1
ATOM 5355 C CA . GLU D 1 135 ? 72.848 37.493 0.522 1.00 90.30 234 GLU D CA 1
ATOM 5356 C C . GLU D 1 135 ? 73.762 38.393 1.325 1.00 89.58 234 GLU D C 1
ATOM 5357 O O . GLU D 1 135 ? 74.534 37.889 2.133 1.00 88.76 234 GLU D O 1
ATOM 5363 N N . GLU D 1 136 ? 73.686 39.707 1.123 1.00 89.76 235 GLU D N 1
ATOM 5364 C CA . GLU D 1 136 ? 74.568 40.596 1.869 1.00 90.29 235 GLU D CA 1
ATOM 5365 C C . GLU D 1 136 ? 74.310 40.488 3.391 1.00 89.91 235 GLU D C 1
ATOM 5366 O O . GLU D 1 136 ? 75.254 40.515 4.195 1.00 87.74 235 GLU D O 1
ATOM 5372 N N . THR D 1 137 ? 73.046 40.321 3.779 1.00 90.07 236 THR D N 1
ATOM 5373 C CA . THR D 1 137 ? 72.692 40.104 5.178 1.00 85.62 236 THR D CA 1
ATOM 5374 C C . THR D 1 137 ? 73.262 38.785 5.687 1.00 84.57 236 THR D C 1
ATOM 5375 O O . THR D 1 137 ? 73.778 38.721 6.792 1.00 82.65 236 THR D O 1
ATOM 5379 N N . ASN D 1 138 ? 73.141 37.728 4.884 1.00 85.78 237 ASN D N 1
ATOM 5380 C CA . ASN D 1 138 ? 73.625 36.402 5.273 1.00 86.26 237 ASN D CA 1
ATOM 5381 C C . ASN D 1 138 ? 75.136 36.360 5.463 1.00 85.91 237 ASN D C 1
ATOM 5382 O O . ASN D 1 138 ? 75.636 35.855 6.485 1.00 84.34 237 ASN D O 1
ATOM 5387 N N . TYR D 1 139 ? 75.857 36.924 4.497 1.00 87.01 238 TYR D N 1
ATOM 5388 C CA . TYR D 1 139 ? 77.298 37.014 4.607 1.00 87.64 238 TYR D CA 1
ATOM 5389 C C . TYR D 1 139 ? 77.628 37.804 5.863 1.00 85.57 238 TYR D C 1
ATOM 5390 O O . TYR D 1 139 ? 78.442 37.381 6.689 1.00 85.10 238 TYR D O 1
ATOM 5399 N N . ARG D 1 140 ? 76.972 38.951 6.000 1.00 84.33 239 ARG D N 1
ATOM 5400 C CA . ARG D 1 140 ? 77.167 39.814 7.149 1.00 74.22 239 ARG D CA 1
ATOM 5401 C C . ARG D 1 140 ? 77.019 39.059 8.466 1.00 87.80 239 ARG D C 1
ATOM 5402 O O . ARG D 1 140 ? 77.964 38.981 9.245 1.00 72.46 239 ARG D O 1
ATOM 5410 N N . LEU D 1 141 ? 75.842 38.490 8.696 1.00 73.36 240 LEU D N 1
ATOM 5411 C CA . LEU D 1 141 ? 75.556 37.761 9.925 1.00 79.92 240 LEU D CA 1
ATOM 5412 C C . LEU D 1 141 ? 76.534 36.638 10.170 1.00 80.58 240 LEU D C 1
ATOM 5413 O O . LEU D 1 141 ? 76.897 36.373 11.307 1.00 71.57 240 LEU D O 1
ATOM 5418 N N . GLN D 1 142 ? 76.938 35.960 9.102 1.00 81.57 241 GLN D N 1
ATOM 5419 C CA . GLN D 1 142 ? 77.913 34.891 9.239 1.00 80.59 241 GLN D CA 1
ATOM 5420 C C . GLN D 1 142 ? 79.182 35.498 9.831 1.00 80.15 241 GLN D C 1
ATOM 5421 O O . GLN D 1 142 ? 79.739 34.964 10.796 1.00 77.92 241 GLN D O 1
ATOM 5427 N N . LYS D 1 143 ? 79.603 36.638 9.274 1.00 81.87 242 LYS D N 1
ATOM 5428 C CA . LYS D 1 143 ? 80.794 37.342 9.748 1.00 80.17 242 LYS D CA 1
ATOM 5429 C C . LYS D 1 143 ? 80.676 37.709 11.207 1.00 80.35 242 LYS D C 1
ATOM 5430 O O . LYS D 1 143 ? 81.558 37.410 11.994 1.00 81.98 242 LYS D O 1
ATOM 5436 N N . GLU D 1 144 ? 79.574 38.366 11.552 1.00 80.95 243 GLU D N 1
ATOM 5437 C CA . GLU D 1 144 ? 79.297 38.794 12.917 1.00 81.24 243 GLU D CA 1
ATOM 5438 C C . GLU D 1 144 ? 79.290 37.646 13.917 1.00 80.95 243 GLU D C 1
ATOM 5439 O O . GLU D 1 144 ? 79.821 37.781 15.009 1.00 79.55 243 GLU D O 1
ATOM 5445 N N . LEU D 1 145 ? 78.630 36.549 13.562 1.00 83.59 244 LEU D N 1
ATOM 5446 C CA . LEU D 1 145 ? 78.603 35.337 14.381 1.00 85.68 244 LEU D CA 1
ATOM 5447 C C . LEU D 1 145 ? 80.010 34.811 14.602 1.00 86.10 244 LEU D C 1
ATOM 5448 O O . LEU D 1 145 ? 80.360 34.370 15.699 1.00 85.49 244 LEU D O 1
ATOM 5453 N N . LEU D 1 146 ? 80.805 34.845 13.537 1.00 88.11 245 LEU D N 1
ATOM 5454 C CA . LEU D 1 146 ? 82.192 34.400 13.597 1.00 88.42 245 LEU D CA 1
ATOM 5455 C C . LEU D 1 146 ? 83.031 35.295 14.537 1.00 90.47 245 LEU D C 1
ATOM 5456 O O . LEU D 1 146 ? 83.753 34.808 15.414 1.00 92.84 245 LEU D O 1
ATOM 5461 N N . GLU D 1 147 ? 82.927 36.605 14.343 1.00 87.83 246 GLU D N 1
ATOM 5462 C CA . GLU D 1 147 ? 83.618 37.580 15.168 1.00 85.28 246 GLU D CA 1
ATOM 5463 C C . GLU D 1 147 ? 83.217 37.458 16.629 1.00 82.60 246 GLU D C 1
ATOM 5464 O O . GLU D 1 147 ? 84.068 37.493 17.510 1.00 83.13 246 GLU D O 1
ATOM 5470 N N . LYS D 1 148 ? 81.924 37.317 16.888 1.00 81.75 247 LYS D N 1
ATOM 5471 C CA . LYS D 1 148 ? 81.444 37.090 18.248 1.00 81.35 247 LYS D CA 1
ATOM 5472 C C . LYS D 1 148 ? 82.019 35.773 18.801 1.00 83.85 247 LYS D C 1
ATOM 5473 O O . LYS D 1 148 ? 82.276 35.651 20.000 1.00 86.01 247 LYS D O 1
ATOM 5479 N N . GLN D 1 149 ? 82.223 34.787 17.930 1.00 82.32 248 GLN D N 1
ATOM 5480 C CA . GLN D 1 149 ? 82.884 33.561 18.353 1.00 82.06 248 GLN D CA 1
ATOM 5481 C C . GLN D 1 149 ? 84.308 33.877 18.794 1.00 83.96 248 GLN D C 1
ATOM 5482 O O . GLN D 1 149 ? 84.793 33.330 19.788 1.00 84.22 248 GLN D O 1
ATOM 5488 N N . LYS D 1 150 ? 84.966 34.772 18.058 1.00 84.72 249 LYS D N 1
ATOM 5489 C CA . LYS D 1 150 ? 86.317 35.210 18.405 1.00 82.27 249 LYS D CA 1
ATOM 5490 C C . LYS D 1 150 ? 86.345 35.857 19.787 1.00 78.07 249 LYS D C 1
ATOM 5491 O O . LYS D 1 150 ? 87.107 35.443 20.664 1.00 76.54 249 LYS D O 1
ATOM 5497 N N . GLU D 1 151 ? 85.499 36.870 19.966 1.00 77.85 250 GLU D N 1
ATOM 5498 C CA . GLU D 1 151 ? 85.342 37.560 21.245 1.00 79.46 250 GLU D CA 1
ATOM 5499 C C . GLU D 1 151 ? 85.136 36.555 22.372 1.00 78.66 250 GLU D C 1
ATOM 5500 O O . GLU D 1 151 ? 85.742 36.670 23.433 1.00 79.03 250 GLU D O 1
ATOM 5514 N N . GLU D 1 153 ? 85.888 33.285 22.495 1.00 67.26 252 GLU D N 1
ATOM 5515 C CA . GLU D 1 153 ? 87.082 32.478 22.737 1.00 202.24 252 GLU D CA 1
ATOM 5516 C C . GLU D 1 153 ? 88.117 33.261 23.569 1.00 67.40 252 GLU D C 1
ATOM 5517 O O . GLU D 1 153 ? 88.584 32.792 24.617 1.00 77.24 252 GLU D O 1
ATOM 5523 N N . SER D 1 154 ? 88.421 34.474 23.112 1.00 97.28 253 SER D N 1
ATOM 5524 C CA . SER D 1 154 ? 89.317 35.395 23.805 1.00 66.63 253 SER D CA 1
ATOM 5525 C C . SER D 1 154 ? 88.927 35.656 25.270 1.00 86.35 253 SER D C 1
ATOM 5526 O O . SER D 1 154 ? 89.773 35.633 26.181 1.00 66.23 253 SER D O 1
ATOM 5529 N N . LEU D 1 155 ? 87.648 35.908 25.502 1.00 65.84 254 LEU D N 1
ATOM 5530 C CA . LEU D 1 155 ? 87.185 36.081 26.867 1.00 65.60 254 LEU D CA 1
ATOM 5531 C C . LEU D 1 155 ? 87.412 34.820 27.669 1.00 97.06 254 LEU D C 1
ATOM 5532 O O . LEU D 1 155 ? 87.831 34.910 28.823 1.00 66.14 254 LEU D O 1
ATOM 5537 N N . LYS D 1 156 ? 87.107 33.658 27.078 1.00 66.63 255 LYS D N 1
ATOM 5538 C CA . LYS D 1 156 ? 87.350 32.376 27.751 1.00 79.42 255 LYS D CA 1
ATOM 5539 C C . LYS D 1 156 ? 88.814 32.256 28.196 1.00 82.40 255 LYS D C 1
ATOM 5540 O O . LYS D 1 156 ? 89.113 31.774 29.305 1.00 67.92 255 LYS D O 1
ATOM 5546 N N . LYS D 1 157 ? 89.710 32.709 27.317 1.00 83.86 256 LYS D N 1
ATOM 5547 C CA . LYS D 1 157 ? 91.132 32.824 27.618 1.00 67.85 256 LYS D CA 1
ATOM 5548 C C . LYS D 1 157 ? 91.356 33.655 28.866 1.00 67.44 256 LYS D C 1
ATOM 5549 O O . LYS D 1 157 ? 91.987 33.197 29.819 1.00 67.89 256 LYS D O 1
ATOM 5555 N N . LEU D 1 158 ? 90.846 34.883 28.858 1.00 73.44 257 LEU D N 1
ATOM 5556 C CA . LEU D 1 158 ? 91.004 35.753 30.025 1.00 72.50 257 LEU D CA 1
ATOM 5557 C C . LEU D 1 158 ? 90.475 35.142 31.307 1.00 71.95 257 LEU D C 1
ATOM 5558 O O . LEU D 1 158 ? 91.118 35.232 32.320 1.00 66.82 257 LEU D O 1
ATOM 5563 N N . LEU D 1 159 ? 89.309 34.521 31.269 1.00 66.71 258 LEU D N 1
ATOM 5564 C CA . LEU D 1 159 ? 88.737 33.921 32.469 1.00 81.35 258 LEU D CA 1
ATOM 5565 C C . LEU D 1 159 ? 89.614 32.783 32.987 1.00 82.26 258 LEU D C 1
ATOM 5566 O O . LEU D 1 159 ? 89.749 32.552 34.199 1.00 68.39 258 LEU D O 1
ATOM 5571 N N . SER D 1 160 ? 90.175 32.052 32.033 1.00 80.56 259 SER D N 1
ATOM 5572 C CA . SER D 1 160 ? 91.150 31.011 32.307 1.00 69.17 259 SER D CA 1
ATOM 5573 C C . SER D 1 160 ? 92.373 31.531 33.073 1.00 69.35 259 SER D C 1
ATOM 5574 O O . SER D 1 160 ? 92.710 31.052 34.160 1.00 69.98 259 SER D O 1
ATOM 5577 N N . GLU D 1 161 ? 93.006 32.545 32.497 1.00 71.00 260 GLU D N 1
ATOM 5578 C CA . GLU D 1 161 ? 94.160 33.210 33.083 1.00 68.92 260 GLU D CA 1
ATOM 5579 C C . GLU D 1 161 ? 93.895 33.816 34.459 1.00 68.73 260 GLU D C 1
ATOM 5580 O O . GLU D 1 161 ? 94.691 33.652 35.373 1.00 69.32 260 GLU D O 1
ATOM 5586 N N . LYS D 1 162 ? 92.815 34.576 34.581 1.00 68.01 261 LYS D N 1
ATOM 5587 C CA . LYS D 1 162 ? 92.452 35.151 35.859 1.00 67.95 261 LYS D CA 1
ATOM 5588 C C . LYS D 1 162 ? 92.295 34.024 36.847 1.00 68.87 261 LYS D C 1
ATOM 5589 O O . LYS D 1 162 ? 92.705 34.144 38.004 1.00 69.32 261 LYS D O 1
ATOM 5595 N N . GLN D 1 163 ? 91.713 32.919 36.403 1.00 69.23 262 GLN D N 1
ATOM 5596 C CA . GLN D 1 163 ? 91.584 31.781 37.302 1.00 98.75 262 GLN D CA 1
ATOM 5597 C C . GLN D 1 163 ? 92.962 31.238 37.773 1.00 71.09 262 GLN D C 1
ATOM 5598 O O . GLN D 1 163 ? 93.133 30.867 38.949 1.00 71.88 262 GLN D O 1
ATOM 5604 N N . LEU D 1 164 ? 93.942 31.215 36.866 1.00 76.40 263 LEU D N 1
ATOM 5605 C CA . LEU D 1 164 ? 95.294 30.773 37.219 1.00 71.99 263 LEU D CA 1
ATOM 5606 C C . LEU D 1 164 ? 95.899 31.673 38.279 1.00 72.00 263 LEU D C 1
ATOM 5607 O O . LEU D 1 164 ? 96.538 31.225 39.251 1.00 72.97 263 LEU D O 1
ATOM 5612 N N . HIS D 1 165 ? 95.716 32.964 38.057 1.00 70.97 264 HIS D N 1
ATOM 5613 C CA . HIS D 1 165 ? 96.193 33.959 38.987 1.00 70.86 264 HIS D CA 1
ATOM 5614 C C . HIS D 1 165 ? 95.586 33.718 40.357 1.00 94.60 264 HIS D C 1
ATOM 5615 O O . HIS D 1 165 ? 96.298 33.689 41.354 1.00 72.17 264 HIS D O 1
ATOM 5622 N N . ILE D 1 166 ? 94.278 33.487 40.395 1.00 71.19 265 ILE D N 1
ATOM 5623 C CA . ILE D 1 166 ? 93.594 33.241 41.660 1.00 71.83 265 ILE D CA 1
ATOM 5624 C C . ILE D 1 166 ? 94.147 32.043 42.405 1.00 88.94 265 ILE D C 1
ATOM 5625 O O . ILE D 1 166 ? 94.334 32.101 43.619 1.00 73.95 265 ILE D O 1
ATOM 5630 N N . ASP D 1 167 ? 94.397 30.952 41.684 1.00 96.87 266 ASP D N 1
ATOM 5631 C CA . ASP D 1 167 ? 94.998 29.766 42.308 1.00 74.98 266 ASP D CA 1
ATOM 5632 C C . ASP D 1 167 ? 96.367 30.053 42.922 1.00 75.64 266 ASP D C 1
ATOM 5633 O O . ASP D 1 167 ? 96.644 29.629 44.043 1.00 76.77 266 ASP D O 1
ATOM 5638 N N . THR D 1 168 ? 97.215 30.760 42.172 1.00 87.67 267 THR D N 1
ATOM 5639 C CA . THR D 1 168 ? 98.539 31.192 42.655 1.00 90.69 267 THR D CA 1
ATOM 5640 C C . THR D 1 168 ? 98.510 32.089 43.896 1.00 75.60 267 THR D C 1
ATOM 5641 O O . THR D 1 168 ? 99.196 31.835 44.889 1.00 76.73 267 THR D O 1
ATOM 5645 N N . LEU D 1 169 ? 97.728 33.158 43.823 1.00 74.46 268 LEU D N 1
ATOM 5646 C CA . LEU D 1 169 ? 97.621 34.079 44.936 1.00 74.48 268 LEU D CA 1
ATOM 5647 C C . LEU D 1 169 ? 97.050 33.372 46.147 1.00 75.62 268 LEU D C 1
ATOM 5648 O O . LEU D 1 169 ? 97.531 33.549 47.256 1.00 78.12 268 LEU D O 1
ATOM 5653 N N . GLU D 1 170 ? 96.039 32.545 45.920 1.00 75.71 269 GLU D N 1
ATOM 5654 C CA . GLU D 1 170 ? 95.420 31.771 46.987 1.00 97.77 269 GLU D CA 1
ATOM 5655 C C . GLU D 1 170 ? 96.458 30.871 47.671 1.00 78.42 269 GLU D C 1
ATOM 5656 O O . GLU D 1 170 ? 96.461 30.701 48.895 1.00 79.58 269 GLU D O 1
ATOM 5662 N N . ASN D 1 171 ? 97.321 30.287 46.849 1.00 78.52 270 ASN D N 1
ATOM 5663 C CA . ASN D 1 171 ? 98.435 29.460 47.296 1.00 79.98 270 ASN D CA 1
ATOM 5664 C C . ASN D 1 171 ? 99.392 30.211 48.231 1.00 80.54 270 ASN D C 1
ATOM 5665 O O . ASN D 1 171 ? 99.727 29.729 49.329 1.00 82.01 270 ASN D O 1
ATOM 5670 N N . ARG D 1 172 ? 99.826 31.393 47.790 1.00 83.67 271 ARG D N 1
ATOM 5671 C CA . ARG D 1 172 ? 100.706 32.248 48.599 1.00 84.53 271 ARG D CA 1
ATOM 5672 C C . ARG D 1 172 ? 100.037 32.705 49.896 1.00 84.16 271 ARG D C 1
ATOM 5673 O O . ARG D 1 172 ? 100.676 32.785 50.952 1.00 81.39 271 ARG D O 1
ATOM 5681 N N . ILE D 1 173 ? 98.749 33.012 49.803 1.00 79.40 272 ILE D N 1
ATOM 5682 C CA . ILE D 1 173 ? 97.967 33.383 50.971 1.00 83.74 272 ILE D CA 1
ATOM 5683 C C . ILE D 1 173 ? 97.935 32.261 51.994 1.00 85.60 272 ILE D C 1
ATOM 5684 O O . ILE D 1 173 ? 98.154 32.510 53.178 1.00 82.82 272 ILE D O 1
ATOM 5689 N N . ARG D 1 174 ? 97.658 31.035 51.542 1.00 82.52 273 ARG D N 1
ATOM 5690 C CA . ARG D 1 174 ? 97.673 29.884 52.447 1.00 84.04 273 ARG D CA 1
ATOM 5691 C C . ARG D 1 174 ? 99.052 29.713 53.087 1.00 85.94 273 ARG D C 1
ATOM 5692 O O . ARG D 1 174 ? 99.153 29.484 54.299 1.00 86.82 273 ARG D O 1
ATOM 5700 N N . THR D 1 175 ? 100.106 29.867 52.280 1.00 86.66 274 THR D N 1
ATOM 5701 C CA . THR D 1 175 ? 101.483 29.754 52.783 1.00 88.66 274 THR D CA 1
ATOM 5702 C C . THR D 1 175 ? 101.801 30.753 53.901 1.00 88.11 274 THR D C 1
ATOM 5703 O O . THR D 1 175 ? 102.310 30.364 54.953 1.00 88.46 274 THR D O 1
ATOM 5707 N N . LEU D 1 176 ? 101.547 32.036 53.675 1.00 87.66 275 LEU D N 1
ATOM 5708 C CA . LEU D 1 176 ? 101.820 33.033 54.714 1.00 91.15 275 LEU D CA 1
ATOM 5709 C C . LEU D 1 176 ? 100.880 32.846 55.917 1.00 92.41 275 LEU D C 1
ATOM 5710 O O . LEU D 1 176 ? 101.222 33.175 57.053 1.00 87.67 275 LEU D O 1
ATOM 5715 N N . SER D 1 177 ? 99.691 32.314 55.635 1.00 92.33 276 SER D N 1
ATOM 5716 C CA . SER D 1 177 ? 98.662 32.026 56.636 1.00 92.35 276 SER D CA 1
ATOM 5717 C C . SER D 1 177 ? 99.094 31.078 57.762 1.00 93.28 276 SER D C 1
ATOM 5718 O O . SER D 1 177 ? 98.953 31.403 58.943 1.00 90.68 276 SER D O 1
ATOM 5721 N N . LEU D 1 178 ? 99.670 29.935 57.391 1.00 92.47 277 LEU D N 1
ATOM 5722 C CA . LEU D 1 178 ? 100.041 28.912 58.366 1.00 92.47 277 LEU D CA 1
ATOM 5723 C C . LEU D 1 178 ? 101.448 29.194 58.865 1.00 93.44 277 LEU D C 1
ATOM 5724 O O . LEU D 1 178 ? 101.719 30.292 59.352 1.00 93.19 277 LEU D O 1
ATOM 5729 N N . SER E 1 9 ? 93.825 45.508 13.562 1.00 139.58 108 SER E N 1
ATOM 5730 C CA . SER E 1 9 ? 94.705 46.668 13.539 1.00 140.07 108 SER E CA 1
ATOM 5731 C C . SER E 1 9 ? 94.183 47.726 12.584 1.00 135.91 108 SER E C 1
ATOM 5732 O O . SER E 1 9 ? 94.951 48.306 11.820 1.00 122.52 108 SER E O 1
ATOM 5735 N N . THR E 1 10 ? 92.874 47.962 12.631 1.00 133.31 109 THR E N 1
ATOM 5736 C CA . THR E 1 10 ? 92.213 48.911 11.731 1.00 130.74 109 THR E CA 1
ATOM 5737 C C . THR E 1 10 ? 92.859 50.292 11.718 1.00 131.59 109 THR E C 1
ATOM 5738 O O . THR E 1 10 ? 92.842 51.000 12.727 1.00 133.72 109 THR E O 1
ATOM 5742 N N . PRO E 1 11 ? 93.428 50.675 10.564 1.00 129.69 110 PRO E N 1
ATOM 5743 C CA . PRO E 1 11 ? 94.058 51.979 10.343 1.00 128.82 110 PRO E CA 1
ATOM 5744 C C . PRO E 1 11 ? 93.050 53.103 10.515 1.00 125.44 110 PRO E C 1
ATOM 5745 O O . PRO E 1 11 ? 91.933 53.015 10.012 1.00 122.90 110 PRO E O 1
ATOM 5749 N N . THR E 1 12 ? 93.446 54.135 11.247 1.00 125.88 111 THR E N 1
ATOM 5750 C CA . THR E 1 12 ? 92.557 55.235 11.578 1.00 123.68 111 THR E CA 1
ATOM 5751 C C . THR E 1 12 ? 93.148 56.557 11.064 1.00 121.52 111 THR E C 1
ATOM 5752 O O . THR E 1 12 ? 94.313 56.865 11.305 1.00 124.16 111 THR E O 1
ATOM 5756 N N . ILE E 1 13 ? 92.329 57.322 10.344 1.00 117.26 112 ILE E N 1
ATOM 5757 C CA . ILE E 1 13 ? 92.758 58.547 9.660 1.00 114.84 112 ILE E CA 1
ATOM 5758 C C . ILE E 1 13 ? 92.875 59.801 10.544 1.00 125.88 112 ILE E C 1
ATOM 5759 O O . ILE E 1 13 ? 91.975 60.119 11.325 1.00 124.97 112 ILE E O 1
ATOM 5764 N N . LEU E 1 14 ? 93.969 60.540 10.361 1.00 127.52 113 LEU E N 1
ATOM 5765 C CA . LEU E 1 14 ? 94.357 61.617 11.273 1.00 128.50 113 LEU E CA 1
ATOM 5766 C C . LEU E 1 14 ? 93.805 62.949 10.789 1.00 125.33 113 LEU E C 1
ATOM 5767 O O . LEU E 1 14 ? 93.055 63.610 11.509 1.00 118.52 113 LEU E O 1
ATOM 5772 N N . GLY E 1 15 ? 94.185 63.373 9.588 1.00 123.19 114 GLY E N 1
ATOM 5773 C CA . GLY E 1 15 ? 93.657 64.644 9.103 1.00 121.42 114 GLY E CA 1
ATOM 5774 C C . GLY E 1 15 ? 93.792 64.801 7.608 1.00 119.48 114 GLY E C 1
ATOM 5775 O O . GLY E 1 15 ? 94.135 63.848 6.932 1.00 120.86 114 GLY E O 1
ATOM 5776 N N . TYR E 1 16 ? 93.490 65.979 7.071 1.00 115.84 115 TYR E N 1
ATOM 5777 C CA . TYR E 1 16 ? 93.736 66.204 5.649 1.00 111.74 115 TYR E CA 1
ATOM 5778 C C . TYR E 1 16 ? 94.473 67.512 5.454 1.00 110.84 115 TYR E C 1
ATOM 5779 O O . TYR E 1 16 ? 94.433 68.385 6.319 1.00 112.28 115 TYR E O 1
ATOM 5788 N N . GLU E 1 17 ? 95.174 67.629 4.333 1.00 110.13 116 GLU E N 1
ATOM 5789 C CA . GLU E 1 17 ? 95.757 68.908 3.937 1.00 110.52 116 GLU E CA 1
ATOM 5790 C C . GLU E 1 17 ? 95.692 69.050 2.425 1.00 107.95 116 GLU E C 1
ATOM 5791 O O . GLU E 1 17 ? 95.925 68.089 1.684 1.00 107.04 116 GLU E O 1
ATOM 5797 N N . VAL E 1 18 ? 95.335 70.248 1.973 1.00 112.62 117 VAL E N 1
ATOM 5798 C CA . VAL E 1 18 ? 95.317 70.540 0.552 1.00 110.11 117 VAL E CA 1
ATOM 5799 C C . VAL E 1 18 ? 96.712 70.953 0.152 1.00 106.10 117 VAL E C 1
ATOM 5800 O O . VAL E 1 18 ? 97.225 71.975 0.595 1.00 107.77 117 VAL E O 1
ATOM 5812 N N . GLU E 1 20 ? 99.803 71.383 -2.942 1.00 106.34 119 GLU E N 1
ATOM 5813 C CA . GLU E 1 20 ? 99.803 72.102 -4.189 1.00 116.01 119 GLU E CA 1
ATOM 5814 C C . GLU E 1 20 ? 101.109 72.037 -4.961 1.00 116.48 119 GLU E C 1
ATOM 5815 O O . GLU E 1 20 ? 102.124 72.519 -4.470 1.00 119.20 119 GLU E O 1
ATOM 5821 N N . GLU E 1 21 ? 101.119 71.463 -6.158 1.00 126.73 120 GLU E N 1
ATOM 5822 C CA . GLU E 1 21 ? 102.038 72.014 -7.137 1.00 131.90 120 GLU E CA 1
ATOM 5823 C C . GLU E 1 21 ? 101.187 72.595 -8.261 1.00 129.47 120 GLU E C 1
ATOM 5824 O O . GLU E 1 21 ? 100.856 71.893 -9.225 1.00 126.84 120 GLU E O 1
ATOM 5830 N N . ARG E 1 22 ? 100.832 73.874 -8.087 1.00 129.19 121 ARG E N 1
ATOM 5831 C CA . ARG E 1 22 ? 99.937 74.682 -8.953 1.00 124.06 121 ARG E CA 1
ATOM 5832 C C . ARG E 1 22 ? 98.915 73.899 -9.802 1.00 118.77 121 ARG E C 1
ATOM 5833 O O . ARG E 1 22 ? 98.547 74.314 -10.903 1.00 115.73 121 ARG E O 1
ATOM 5841 N N . ALA E 1 23 ? 98.494 72.757 -9.269 1.00 116.91 122 ALA E N 1
ATOM 5842 C CA . ALA E 1 23 ? 97.211 72.139 -9.523 1.00 111.32 122 ALA E CA 1
ATOM 5843 C C . ALA E 1 23 ? 96.920 71.555 -8.153 1.00 110.80 122 ALA E C 1
ATOM 5844 O O . ALA E 1 23 ? 97.701 70.747 -7.651 1.00 114.38 122 ALA E O 1
ATOM 5846 N N . LYS E 1 24 ? 95.805 71.927 -7.546 1.00 106.56 123 LYS E N 1
ATOM 5847 C CA . LYS E 1 24 ? 95.589 71.557 -6.154 1.00 105.36 123 LYS E CA 1
ATOM 5848 C C . LYS E 1 24 ? 95.121 70.109 -6.035 1.00 101.54 123 LYS E C 1
ATOM 5849 O O . LYS E 1 24 ? 94.420 69.606 -6.911 1.00 100.21 123 LYS E O 1
ATOM 5855 N N . PHE E 1 25 ? 95.543 69.423 -4.977 1.00 101.37 124 PHE E N 1
ATOM 5856 C CA . PHE E 1 25 ? 94.968 68.117 -4.676 1.00 94.77 124 PHE E CA 1
ATOM 5857 C C . PHE E 1 25 ? 94.936 67.888 -3.172 1.00 95.44 124 PHE E C 1
ATOM 5858 O O . PHE E 1 25 ? 95.734 68.459 -2.438 1.00 98.47 124 PHE E O 1
ATOM 5866 N N . THR E 1 26 ? 94.003 67.060 -2.718 1.00 118.80 125 THR E N 1
ATOM 5867 C CA . THR E 1 26 ? 93.791 66.846 -1.288 1.00 119.04 125 THR E CA 1
ATOM 5868 C C . THR E 1 26 ? 94.439 65.542 -0.843 1.00 95.14 125 THR E C 1
ATOM 5869 O O . THR E 1 26 ? 94.197 64.487 -1.432 1.00 94.05 125 THR E O 1
ATOM 5873 N N . VAL E 1 27 ? 95.265 65.613 0.196 1.00 99.77 126 VAL E N 1
ATOM 5874 C CA . VAL E 1 27 ? 95.837 64.394 0.743 1.00 100.75 126 VAL E CA 1
ATOM 5875 C C . VAL E 1 27 ? 95.323 64.131 2.153 1.00 99.97 126 VAL E C 1
ATOM 5876 O O . VAL E 1 27 ? 95.004 65.057 2.908 1.00 99.35 126 VAL E O 1
ATOM 5880 N N . TYR E 1 28 ? 95.230 62.852 2.494 1.00 100.02 127 TYR E N 1
ATOM 5881 C CA . TYR E 1 28 ? 94.740 62.445 3.798 1.00 115.82 127 TYR E CA 1
ATOM 5882 C C . TYR E 1 28 ? 95.888 61.783 4.559 1.00 120.04 127 TYR E C 1
ATOM 5883 O O . TYR E 1 28 ? 96.503 60.838 4.060 1.00 121.87 127 TYR E O 1
ATOM 5892 N N . LYS E 1 29 ? 96.196 62.302 5.748 1.00 122.11 128 LYS E N 1
ATOM 5893 C CA . LYS E 1 29 ? 97.198 61.694 6.620 1.00 126.70 128 LYS E CA 1
ATOM 5894 C C . LYS E 1 29 ? 96.500 60.643 7.473 1.00 125.72 128 LYS E C 1
ATOM 5895 O O . LYS E 1 29 ? 95.631 60.981 8.307 1.00 123.27 128 LYS E O 1
ATOM 5901 N N . ILE E 1 30 ? 96.903 59.389 7.240 1.00 127.87 129 ILE E N 1
ATOM 5902 C CA . ILE E 1 30 ? 96.350 58.179 7.850 1.00 128.38 129 ILE E CA 1
ATOM 5903 C C . ILE E 1 30 ? 97.330 57.537 8.826 1.00 134.22 129 ILE E C 1
ATOM 5904 O O . ILE E 1 30 ? 98.388 57.070 8.411 1.00 136.98 129 ILE E O 1
ATOM 5909 N N . LEU E 1 31 ? 96.977 57.476 10.109 1.00 135.37 130 LEU E N 1
ATOM 5910 C CA . LEU E 1 31 ? 97.772 56.699 11.064 1.00 138.15 130 LEU E CA 1
ATOM 5911 C C . LEU E 1 31 ? 97.536 55.204 10.891 1.00 138.75 130 LEU E C 1
ATOM 5912 O O . LEU E 1 31 ? 96.396 54.756 10.761 1.00 136.16 130 LEU E O 1
ATOM 5917 N N . VAL E 1 32 ? 98.627 54.441 10.894 1.00 142.86 131 VAL E N 1
ATOM 5918 C CA . VAL E 1 32 ? 98.574 53.005 10.644 1.00 143.69 131 VAL E CA 1
ATOM 5919 C C . VAL E 1 32 ? 99.439 52.243 11.649 1.00 150.10 131 VAL E C 1
ATOM 5920 O O . VAL E 1 32 ? 100.590 52.611 11.873 1.00 155.40 131 VAL E O 1
ATOM 5924 N N . LYS E 1 33 ? 98.889 51.204 12.275 1.00 171.32 132 LYS E N 1
ATOM 5925 C CA . LYS E 1 33 ? 99.661 50.408 13.229 1.00 170.70 132 LYS E CA 1
ATOM 5926 C C . LYS E 1 33 ? 99.435 48.900 13.016 1.00 169.68 132 LYS E C 1
ATOM 5927 O O . LYS E 1 33 ? 98.298 48.465 12.818 1.00 169.09 132 LYS E O 1
ATOM 5933 N N . LYS E 1 34 ? 100.517 48.118 12.985 1.00 168.08 133 LYS E N 1
ATOM 5934 C CA . LYS E 1 34 ? 100.431 46.647 13.016 1.00 164.00 133 LYS E CA 1
ATOM 5935 C C . LYS E 1 34 ? 100.965 46.070 14.357 1.00 154.00 133 LYS E C 1
ATOM 5936 O O . LYS E 1 34 ? 101.144 44.859 14.504 1.00 153.78 133 LYS E O 1
ATOM 5942 N N . THR E 1 35 ? 101.189 46.940 15.341 1.00 153.25 134 THR E N 1
ATOM 5943 C CA . THR E 1 35 ? 101.816 46.562 16.617 1.00 151.46 134 THR E CA 1
ATOM 5944 C C . THR E 1 35 ? 101.760 47.776 17.552 1.00 149.74 134 THR E C 1
ATOM 5945 O O . THR E 1 35 ? 101.990 48.898 17.103 1.00 149.33 134 THR E O 1
ATOM 5949 N N . PRO E 1 36 ? 101.424 47.563 18.844 1.00 147.96 135 PRO E N 1
ATOM 5950 C CA . PRO E 1 36 ? 101.069 48.687 19.728 1.00 148.86 135 PRO E CA 1
ATOM 5951 C C . PRO E 1 36 ? 102.062 49.863 19.802 1.00 152.63 135 PRO E C 1
ATOM 5952 O O . PRO E 1 36 ? 101.628 51.004 19.623 1.00 154.43 135 PRO E O 1
ATOM 5956 N N . GLU E 1 37 ? 103.345 49.615 20.055 1.00 153.79 136 GLU E N 1
ATOM 5957 C CA . GLU E 1 37 ? 104.307 50.714 20.157 1.00 154.52 136 GLU E CA 1
ATOM 5958 C C . GLU E 1 37 ? 104.541 51.318 18.770 1.00 153.79 136 GLU E C 1
ATOM 5959 O O . GLU E 1 37 ? 104.884 52.492 18.626 1.00 152.56 136 GLU E O 1
ATOM 5965 N N . GLU E 1 38 ? 104.315 50.495 17.750 1.00 154.68 137 GLU E N 1
ATOM 5966 C CA . GLU E 1 38 ? 104.649 50.839 16.375 1.00 156.06 137 GLU E CA 1
ATOM 5967 C C . GLU E 1 38 ? 103.526 51.585 15.671 1.00 160.63 137 GLU E C 1
ATOM 5968 O O . GLU E 1 38 ? 102.385 51.123 15.612 1.00 160.99 137 GLU E O 1
ATOM 5974 N N . SER E 1 39 ? 103.882 52.737 15.107 1.00 164.06 138 SER E N 1
ATOM 5975 C CA . SER E 1 39 ? 102.924 53.597 14.428 1.00 166.14 138 SER E CA 1
ATOM 5976 C C . SER E 1 39 ? 103.579 54.435 13.341 1.00 170.60 138 SER E C 1
ATOM 5977 O O . SER E 1 39 ? 104.688 54.938 13.512 1.00 170.13 138 SER E O 1
ATOM 5980 N N . TRP E 1 40 ? 102.866 54.617 12.237 1.00 123.61 139 TRP E N 1
ATOM 5981 C CA . TRP E 1 40 ? 103.303 55.524 11.184 1.00 125.07 139 TRP E CA 1
ATOM 5982 C C . TRP E 1 40 ? 102.119 56.180 10.473 1.00 123.20 139 TRP E C 1
ATOM 5983 O O . TRP E 1 40 ? 100.969 55.753 10.615 1.00 122.96 139 TRP E O 1
ATOM 5994 N N . VAL E 1 41 ? 102.411 57.237 9.724 1.00 121.15 140 VAL E N 1
ATOM 5995 C CA . VAL E 1 41 ? 101.393 57.923 8.941 1.00 117.25 140 VAL E CA 1
ATOM 5996 C C . VAL E 1 41 ? 101.683 57.747 7.446 1.00 115.76 140 VAL E C 1
ATOM 5997 O O . VAL E 1 41 ? 102.819 57.901 6.994 1.00 113.58 140 VAL E O 1
ATOM 6001 N N . VAL E 1 42 ? 100.644 57.451 6.677 1.00 117.02 141 VAL E N 1
ATOM 6002 C CA . VAL E 1 42 ? 100.763 57.403 5.230 1.00 118.82 141 VAL E CA 1
ATOM 6003 C C . VAL E 1 42 ? 99.844 58.456 4.650 1.00 116.73 141 VAL E C 1
ATOM 6004 O O . VAL E 1 42 ? 98.745 58.679 5.148 1.00 115.76 141 VAL E O 1
ATOM 6008 N N . PHE E 1 43 ? 100.292 59.102 3.587 1.00 115.94 142 PHE E N 1
ATOM 6009 C CA . PHE E 1 43 ? 99.496 60.143 2.972 1.00 112.45 142 PHE E CA 1
ATOM 6010 C C . PHE E 1 43 ? 98.894 59.599 1.697 1.00 111.89 142 PHE E C 1
ATOM 6011 O O . PHE E 1 43 ? 99.607 59.101 0.831 1.00 114.98 142 PHE E O 1
ATOM 6019 N N . ARG E 1 44 ? 97.575 59.683 1.583 1.00 108.60 143 ARG E N 1
ATOM 6020 C CA . ARG E 1 44 ? 96.911 59.143 0.407 1.00 109.73 143 ARG E CA 1
ATOM 6021 C C . ARG E 1 44 ? 95.816 60.083 -0.087 1.00 106.17 143 ARG E C 1
ATOM 6022 O O . ARG E 1 44 ? 95.002 60.558 0.708 1.00 102.94 143 ARG E O 1
ATOM 6030 N N . ARG E 1 45 ? 95.803 60.366 -1.388 1.00 83.03 144 ARG E N 1
ATOM 6031 C CA . ARG E 1 45 ? 94.713 61.140 -1.975 1.00 93.11 144 ARG E CA 1
ATOM 6032 C C . ARG E 1 45 ? 93.530 60.215 -2.232 1.00 93.23 144 ARG E C 1
ATOM 6033 O O . ARG E 1 45 ? 93.704 59.004 -2.335 1.00 86.06 144 ARG E O 1
ATOM 6041 N N . TYR E 1 46 ? 92.334 60.797 -2.295 1.00 90.43 145 TYR E N 1
ATOM 6042 C CA . TYR E 1 46 ? 91.090 60.075 -2.596 1.00 91.30 145 TYR E CA 1
ATOM 6043 C C . TYR E 1 46 ? 91.160 59.129 -3.807 1.00 93.56 145 TYR E C 1
ATOM 6044 O O . TYR E 1 46 ? 90.595 58.025 -3.780 1.00 94.44 145 TYR E O 1
ATOM 6053 N N . THR E 1 47 ? 91.820 59.569 -4.872 1.00 85.51 146 THR E N 1
ATOM 6054 C CA . THR E 1 47 ? 91.935 58.761 -6.083 1.00 96.80 146 THR E CA 1
ATOM 6055 C C . THR E 1 47 ? 92.655 57.414 -5.814 1.00 93.71 146 THR E C 1
ATOM 6056 O O . THR E 1 47 ? 92.439 56.425 -6.520 1.00 96.54 146 THR E O 1
ATOM 6060 N N . ASP E 1 48 ? 93.496 57.376 -4.786 1.00 91.93 147 ASP E N 1
ATOM 6061 C CA . ASP E 1 48 ? 94.191 56.150 -4.406 1.00 95.19 147 ASP E CA 1
ATOM 6062 C C . ASP E 1 48 ? 93.275 55.187 -3.694 1.00 96.70 147 ASP E C 1
ATOM 6063 O O . ASP E 1 48 ? 93.332 53.986 -3.913 1.00 100.03 147 ASP E O 1
ATOM 6068 N N . PHE E 1 49 ? 92.452 55.726 -2.809 1.00 94.22 148 PHE E N 1
ATOM 6069 C CA . PHE E 1 49 ? 91.394 54.956 -2.190 1.00 95.23 148 PHE E CA 1
ATOM 6070 C C . PHE E 1 49 ? 90.581 54.325 -3.293 1.00 97.28 148 PHE E C 1
ATOM 6071 O O . PHE E 1 49 ? 90.210 53.154 -3.212 1.00 100.10 148 PHE E O 1
ATOM 6079 N N . SER E 1 50 ? 90.318 55.115 -4.330 1.00 95.87 149 SER E N 1
ATOM 6080 C CA . SER E 1 50 ? 89.630 54.605 -5.504 1.00 97.76 149 SER E CA 1
ATOM 6081 C C . SER E 1 50 ? 90.395 53.426 -6.097 1.00 121.50 149 SER E C 1
ATOM 6082 O O . SER E 1 50 ? 89.801 52.393 -6.357 1.00 124.59 149 SER E O 1
ATOM 6085 N N . ARG E 1 51 ? 91.696 53.589 -6.345 1.00 121.76 150 ARG E N 1
ATOM 6086 C CA . ARG E 1 51 ? 92.521 52.491 -6.879 1.00 125.48 150 ARG E CA 1
ATOM 6087 C C . ARG E 1 51 ? 92.393 51.216 -6.064 1.00 108.47 150 ARG E C 1
ATOM 6088 O O . ARG E 1 51 ? 92.217 50.127 -6.604 1.00 145.33 150 ARG E O 1
ATOM 6096 N N . LEU E 1 52 ? 92.490 51.372 -4.754 1.00 107.11 151 LEU E N 1
ATOM 6097 C CA . LEU E 1 52 ? 92.351 50.265 -3.825 1.00 113.57 151 LEU E CA 1
ATOM 6098 C C . LEU E 1 52 ? 91.015 49.569 -4.026 1.00 114.08 151 LEU E C 1
ATOM 6099 O O . LEU E 1 52 ? 90.956 48.347 -4.167 1.00 116.84 151 LEU E O 1
ATOM 6104 N N . ASN E 1 53 ? 89.947 50.362 -4.016 1.00 110.64 152 ASN E N 1
ATOM 6105 C CA . ASN E 1 53 ? 88.594 49.867 -4.245 1.00 110.50 152 ASN E CA 1
ATOM 6106 C C . ASN E 1 53 ? 88.416 49.151 -5.580 1.00 114.89 152 ASN E C 1
ATOM 6107 O O . ASN E 1 53 ? 87.709 48.149 -5.657 1.00 119.59 152 ASN E O 1
ATOM 6112 N N . ASP E 1 54 ? 89.057 49.668 -6.623 1.00 111.38 153 ASP E N 1
ATOM 6113 C CA . ASP E 1 54 ? 89.032 49.054 -7.951 1.00 114.07 153 ASP E CA 1
ATOM 6114 C C . ASP E 1 54 ? 89.700 47.686 -7.950 1.00 118.04 153 ASP E C 1
ATOM 6115 O O . ASP E 1 54 ? 89.165 46.710 -8.487 1.00 120.85 153 ASP E O 1
ATOM 6120 N N . LYS E 1 55 ? 90.883 47.625 -7.350 1.00 118.30 154 LYS E N 1
ATOM 6121 C CA . LYS E 1 55 ? 91.617 46.373 -7.278 1.00 121.97 154 LYS E CA 1
ATOM 6122 C C . LYS E 1 55 ? 90.888 45.347 -6.417 1.00 126.03 154 LYS E C 1
ATOM 6123 O O . LYS E 1 55 ? 90.900 44.170 -6.736 1.00 129.51 154 LYS E O 1
ATOM 6129 N N . LEU E 1 56 ? 90.235 45.792 -5.346 1.00 123.81 155 LEU E N 1
ATOM 6130 C CA . LEU E 1 56 ? 89.431 44.891 -4.519 1.00 122.73 155 LEU E CA 1
ATOM 6131 C C . LEU E 1 56 ? 88.199 44.369 -5.255 1.00 124.11 155 LEU E C 1
ATOM 6132 O O . LEU E 1 56 ? 87.878 43.186 -5.163 1.00 144.92 155 LEU E O 1
ATOM 6137 N N . LYS E 1 57 ? 87.489 45.251 -5.953 1.00 121.94 156 LYS E N 1
ATOM 6138 C CA . LYS E 1 57 ? 86.371 44.818 -6.792 1.00 123.27 156 LYS E CA 1
ATOM 6139 C C . LYS E 1 57 ? 86.847 43.812 -7.837 1.00 127.07 156 LYS E C 1
ATOM 6140 O O . LYS E 1 57 ? 86.115 42.903 -8.208 1.00 129.52 156 LYS E O 1
ATOM 6146 N N . GLU E 1 58 ? 88.079 43.978 -8.306 1.00 127.58 157 GLU E N 1
ATOM 6147 C CA . GLU E 1 58 ? 88.661 43.034 -9.254 1.00 131.47 157 GLU E CA 1
ATOM 6148 C C . GLU E 1 58 ? 88.879 41.678 -8.585 1.00 135.24 157 GLU E C 1
ATOM 6149 O O . GLU E 1 58 ? 88.389 40.655 -9.055 1.00 137.44 157 GLU E O 1
ATOM 6163 N N . PHE E 1 60 ? 87.860 40.687 -5.463 1.00 137.50 159 PHE E N 1
ATOM 6164 C CA . PHE E 1 60 ? 86.680 40.242 -4.733 1.00 137.76 159 PHE E CA 1
ATOM 6165 C C . PHE E 1 60 ? 85.416 40.896 -5.308 1.00 135.41 159 PHE E C 1
ATOM 6166 O O . PHE E 1 60 ? 84.964 41.928 -4.809 1.00 133.07 159 PHE E O 1
ATOM 6174 N N . PRO E 1 61 ? 84.866 40.316 -6.388 1.00 137.04 160 PRO E N 1
ATOM 6175 C CA . PRO E 1 61 ? 83.694 40.846 -7.098 1.00 133.88 160 PRO E CA 1
ATOM 6176 C C . PRO E 1 61 ? 82.431 40.732 -6.251 1.00 132.81 160 PRO E C 1
ATOM 6177 O O . PRO E 1 61 ? 81.463 41.466 -6.446 1.00 129.91 160 PRO E O 1
ATOM 6181 N N . GLY E 1 62 ? 82.464 39.793 -5.313 1.00 134.71 161 GLY E N 1
ATOM 6182 C CA . GLY E 1 62 ? 81.335 39.471 -4.462 1.00 133.65 161 GLY E CA 1
ATOM 6183 C C . GLY E 1 62 ? 81.256 40.335 -3.222 1.00 131.26 161 GLY E C 1
ATOM 6184 O O . GLY E 1 62 ? 80.681 39.944 -2.207 1.00 131.92 161 GLY E O 1
ATOM 6185 N N . PHE E 1 63 ? 81.868 41.507 -3.298 1.00 127.36 162 PHE E N 1
ATOM 6186 C CA . PHE E 1 63 ? 81.963 42.384 -2.154 1.00 125.22 162 PHE E CA 1
ATOM 6187 C C . PHE E 1 63 ? 81.701 43.817 -2.607 1.00 120.46 162 PHE E C 1
ATOM 6188 O O . PHE E 1 63 ? 82.387 44.339 -3.494 1.00 120.07 162 PHE E O 1
ATOM 6196 N N . ARG E 1 64 ? 80.705 44.449 -1.986 1.00 117.81 163 ARG E N 1
ATOM 6197 C CA . ARG E 1 64 ? 80.420 45.856 -2.224 1.00 114.09 163 ARG E CA 1
ATOM 6198 C C . ARG E 1 64 ? 81.150 46.591 -1.130 1.00 111.58 163 ARG E C 1
ATOM 6199 O O . ARG E 1 64 ? 80.967 46.287 0.043 1.00 111.39 163 ARG E O 1
ATOM 6207 N N . LEU E 1 65 ? 81.952 47.578 -1.501 1.00 109.60 164 LEU E N 1
ATOM 6208 C CA . LEU E 1 65 ? 82.719 48.320 -0.512 1.00 110.47 164 LEU E CA 1
ATOM 6209 C C . LEU E 1 65 ? 82.127 49.708 -0.389 1.00 107.33 164 LEU E C 1
ATOM 6210 O O . LEU E 1 65 ? 81.565 50.234 -1.353 1.00 106.85 164 LEU E O 1
ATOM 6215 N N . ALA E 1 66 ? 82.284 50.341 0.765 1.00 105.31 165 ALA E N 1
ATOM 6216 C CA . ALA E 1 66 ? 81.635 51.627 0.911 1.00 102.23 165 ALA E CA 1
ATOM 6217 C C . ALA E 1 66 ? 82.692 52.679 0.684 1.00 100.44 165 ALA E C 1
ATOM 6218 O O . ALA E 1 66 ? 83.472 53.015 1.571 1.00 100.07 165 ALA E O 1
ATOM 6220 N N . LEU E 1 67 ? 82.674 53.217 -0.523 1.00 98.93 166 LEU E N 1
ATOM 6221 C CA . LEU E 1 67 ? 83.574 54.262 -0.926 1.00 92.30 166 LEU E CA 1
ATOM 6222 C C . LEU E 1 67 ? 82.693 55.478 -1.073 1.00 97.19 166 LEU E C 1
ATOM 6223 O O . LEU E 1 67 ? 81.616 55.369 -1.657 1.00 98.32 166 LEU E O 1
ATOM 6228 N N . PRO E 1 68 ? 83.093 56.627 -0.503 1.00 93.82 167 PRO E N 1
ATOM 6229 C CA . PRO E 1 68 ? 82.267 57.806 -0.811 1.00 91.20 167 PRO E CA 1
ATOM 6230 C C . PRO E 1 68 ? 82.276 58.172 -2.311 1.00 91.14 167 PRO E C 1
ATOM 6231 O O . PRO E 1 68 ? 83.290 57.962 -2.976 1.00 93.35 167 PRO E O 1
ATOM 6235 N N . PRO E 1 69 ? 81.155 58.709 -2.832 1.00 86.77 168 PRO E N 1
ATOM 6236 C CA . PRO E 1 69 ? 80.944 58.895 -4.274 1.00 83.67 168 PRO E CA 1
ATOM 6237 C C . PRO E 1 69 ? 81.890 59.958 -4.831 1.00 80.14 168 PRO E C 1
ATOM 6238 O O . PRO E 1 69 ? 82.474 60.699 -4.048 1.00 78.48 168 PRO E O 1
ATOM 6242 N N . LYS E 1 70 ? 82.036 60.044 -6.147 1.00 99.73 169 LYS E N 1
ATOM 6243 C CA . LYS E 1 70 ? 82.887 61.074 -6.733 1.00 99.90 169 LYS E CA 1
ATOM 6244 C C . LYS E 1 70 ? 82.279 62.479 -6.723 1.00 104.27 169 LYS E C 1
ATOM 6245 O O . LYS E 1 70 ? 81.073 62.663 -6.553 1.00 104.72 169 LYS E O 1
ATOM 6251 N N . ARG E 1 71 ? 83.147 63.464 -6.920 1.00 105.85 170 ARG E N 1
ATOM 6252 C CA . ARG E 1 71 ? 82.760 64.867 -6.957 1.00 109.52 170 ARG E CA 1
ATOM 6253 C C . ARG E 1 71 ? 82.823 65.404 -8.371 1.00 110.65 170 ARG E C 1
ATOM 6254 O O . ARG E 1 71 ? 83.849 65.339 -9.054 1.00 109.27 170 ARG E O 1
ATOM 6262 N N . TRP E 1 72 ? 81.658 65.894 -8.767 1.00 113.18 171 TRP E N 1
ATOM 6263 C CA . TRP E 1 72 ? 81.355 66.305 -10.112 1.00 113.77 171 TRP E CA 1
ATOM 6264 C C . TRP E 1 72 ? 81.276 67.790 -10.196 1.00 119.28 171 TRP E C 1
ATOM 6265 O O . TRP E 1 72 ? 81.249 68.349 -11.286 1.00 118.39 171 TRP E O 1
ATOM 6276 N N . PHE E 1 73 ? 81.115 68.465 -9.081 1.00 125.61 172 PHE E N 1
ATOM 6277 C CA . PHE E 1 73 ? 80.779 69.858 -9.250 1.00 130.84 172 PHE E CA 1
ATOM 6278 C C . PHE E 1 73 ? 81.611 70.909 -8.570 1.00 132.38 172 PHE E C 1
ATOM 6279 O O . PHE E 1 73 ? 81.448 71.224 -7.402 1.00 132.54 172 PHE E O 1
ATOM 6287 N N . LYS E 1 74 ? 82.496 71.456 -9.386 1.00 134.49 173 LYS E N 1
ATOM 6288 C CA . LYS E 1 74 ? 83.340 72.555 -9.020 1.00 133.27 173 LYS E CA 1
ATOM 6289 C C . LYS E 1 74 ? 83.920 72.322 -7.662 1.00 134.36 173 LYS E C 1
ATOM 6290 O O . LYS E 1 74 ? 84.856 71.555 -7.490 1.00 134.00 173 LYS E O 1
ATOM 6296 N N . ASP E 1 75 ? 83.373 73.004 -6.678 1.00 134.41 174 ASP E N 1
ATOM 6297 C CA . ASP E 1 75 ? 84.185 73.193 -5.482 1.00 131.59 174 ASP E CA 1
ATOM 6298 C C . ASP E 1 75 ? 84.486 71.835 -4.849 1.00 127.13 174 ASP E C 1
ATOM 6299 O O . ASP E 1 75 ? 83.645 71.255 -4.172 1.00 126.47 174 ASP E O 1
ATOM 6304 N N . ASN E 1 76 ? 85.709 71.348 -5.071 1.00 124.06 175 ASN E N 1
ATOM 6305 C CA . ASN E 1 76 ? 86.190 70.087 -4.500 1.00 122.05 175 ASN E CA 1
ATOM 6306 C C . ASN E 1 76 ? 86.825 70.233 -3.125 1.00 121.56 175 ASN E C 1
ATOM 6307 O O . ASN E 1 76 ? 87.001 69.250 -2.403 1.00 120.11 175 ASN E O 1
ATOM 6312 N N . TYR E 1 77 ? 87.190 71.466 -2.793 1.00 122.85 176 TYR E N 1
ATOM 6313 C CA . TYR E 1 77 ? 87.894 71.777 -1.553 1.00 125.07 176 TYR E CA 1
ATOM 6314 C C . TYR E 1 77 ? 87.019 72.267 -0.411 1.00 130.22 176 TYR E C 1
ATOM 6315 O O . TYR E 1 77 ? 87.533 72.722 0.603 1.00 133.12 176 TYR E O 1
ATOM 6324 N N . ASN E 1 78 ? 85.705 72.198 -0.590 1.00 132.38 177 ASN E N 1
ATOM 6325 C CA . ASN E 1 78 ? 84.760 72.492 0.488 1.00 137.15 177 ASN E CA 1
ATOM 6326 C C . ASN E 1 78 ? 85.088 71.725 1.780 1.00 138.67 177 ASN E C 1
ATOM 6327 O O . ASN E 1 78 ? 85.218 70.499 1.778 1.00 135.56 177 ASN E O 1
ATOM 6332 N N . ALA E 1 79 ? 85.204 72.473 2.880 1.00 128.93 178 ALA E N 1
ATOM 6333 C CA . ALA E 1 79 ? 85.564 71.925 4.190 1.00 127.88 178 ALA E CA 1
ATOM 6334 C C . ALA E 1 79 ? 84.518 70.953 4.728 1.00 125.78 178 ALA E C 1
ATOM 6335 O O . ALA E 1 79 ? 84.867 69.918 5.295 1.00 124.50 178 ALA E O 1
ATOM 6337 N N . ASP E 1 80 ? 83.240 71.273 4.533 1.00 126.10 179 ASP E N 1
ATOM 6338 C CA . ASP E 1 80 ? 82.168 70.373 4.944 1.00 125.05 179 ASP E CA 1
ATOM 6339 C C . ASP E 1 80 ? 82.230 69.105 4.085 1.00 119.90 179 ASP E C 1
ATOM 6340 O O . ASP E 1 80 ? 82.210 67.980 4.600 1.00 117.51 179 ASP E O 1
ATOM 6345 N N . PHE E 1 81 ? 82.318 69.299 2.773 1.00 118.16 180 PHE E N 1
ATOM 6346 C CA . PHE E 1 81 ? 82.487 68.190 1.849 1.00 113.95 180 PHE E CA 1
ATOM 6347 C C . PHE E 1 81 ? 83.716 67.374 2.194 1.00 114.31 180 PHE E C 1
ATOM 6348 O O . PHE E 1 81 ? 83.671 66.149 2.197 1.00 114.08 180 PHE E O 1
ATOM 6356 N N . LEU E 1 82 ? 84.814 68.061 2.483 1.00 115.98 181 LEU E N 1
ATOM 6357 C CA . LEU E 1 82 ? 86.075 67.405 2.810 1.00 115.62 181 LEU E CA 1
ATOM 6358 C C . LEU E 1 82 ? 85.939 66.563 4.082 1.00 115.86 181 LEU E C 1
ATOM 6359 O O . LEU E 1 82 ? 86.573 65.517 4.214 1.00 101.04 181 LEU E O 1
ATOM 6364 N N . GLU E 1 83 ? 85.122 67.051 5.016 1.00 118.00 182 GLU E N 1
ATOM 6365 C CA . GLU E 1 83 ? 84.818 66.349 6.265 1.00 118.01 182 GLU E CA 1
ATOM 6366 C C . GLU E 1 83 ? 83.991 65.084 6.040 1.00 113.76 182 GLU E C 1
ATOM 6367 O O . GLU E 1 83 ? 84.318 64.027 6.581 1.00 112.54 182 GLU E O 1
ATOM 6373 N N . ASP E 1 84 ? 82.910 65.202 5.262 1.00 111.95 183 ASP E N 1
ATOM 6374 C CA . ASP E 1 84 ? 82.098 64.041 4.860 1.00 108.32 183 ASP E CA 1
ATOM 6375 C C . ASP E 1 84 ? 82.911 62.982 4.138 1.00 104.46 183 ASP E C 1
ATOM 6376 O O . ASP E 1 84 ? 82.874 61.805 4.492 1.00 105.07 183 ASP E O 1
ATOM 6381 N N . ARG E 1 85 ? 83.606 63.415 3.094 1.00 100.78 184 ARG E N 1
ATOM 6382 C CA . ARG E 1 85 ? 84.503 62.566 2.337 1.00 98.36 184 ARG E CA 1
ATOM 6383 C C . ARG E 1 85 ? 85.499 61.883 3.272 1.00 100.65 184 ARG E C 1
ATOM 6384 O O . ARG E 1 85 ? 85.780 60.702 3.123 1.00 97.78 184 ARG E O 1
ATOM 6392 N N . GLN E 1 86 ? 86.026 62.644 4.229 1.00 106.04 185 GLN E N 1
ATOM 6393 C CA . GLN E 1 86 ? 86.934 62.127 5.253 1.00 109.49 185 GLN E CA 1
ATOM 6394 C C . GLN E 1 86 ? 86.311 60.971 6.047 1.00 111.09 185 GLN E C 1
ATOM 6395 O O . GLN E 1 86 ? 86.893 59.881 6.171 1.00 110.70 185 GLN E O 1
ATOM 6401 N N . LEU E 1 87 ? 85.119 61.221 6.581 1.00 113.03 186 LEU E N 1
ATOM 6402 C CA . LEU E 1 87 ? 84.383 60.208 7.324 1.00 101.50 186 LEU E CA 1
ATOM 6403 C C . LEU E 1 87 ? 84.192 58.973 6.462 1.00 98.21 186 LEU E C 1
ATOM 6404 O O . LEU E 1 87 ? 84.457 57.863 6.896 1.00 114.81 186 LEU E O 1
ATOM 6409 N N . GLY E 1 88 ? 83.747 59.186 5.229 1.00 94.84 187 GLY E N 1
ATOM 6410 C CA . GLY E 1 88 ? 83.546 58.115 4.272 1.00 91.77 187 GLY E CA 1
ATOM 6411 C C . GLY E 1 88 ? 84.783 57.287 3.967 1.00 92.22 187 GLY E C 1
ATOM 6412 O O . GLY E 1 88 ? 84.695 56.069 3.821 1.00 91.30 187 GLY E O 1
ATOM 6413 N N . LEU E 1 89 ? 85.937 57.940 3.874 1.00 93.26 188 LEU E N 1
ATOM 6414 C CA . LEU E 1 89 ? 87.192 57.249 3.580 1.00 93.27 188 LEU E CA 1
ATOM 6415 C C . LEU E 1 89 ? 87.615 56.427 4.784 1.00 96.22 188 LEU E C 1
ATOM 6416 O O . LEU E 1 89 ? 88.135 55.314 4.642 1.00 94.70 188 LEU E O 1
ATOM 6421 N N . GLN E 1 90 ? 87.397 56.985 5.973 1.00 99.24 189 GLN E N 1
ATOM 6422 C CA . GLN E 1 90 ? 87.674 56.237 7.193 1.00 103.72 189 GLN E CA 1
ATOM 6423 C C . GLN E 1 90 ? 86.777 55.010 7.340 1.00 104.18 189 GLN E C 1
ATOM 6424 O O . GLN E 1 90 ? 87.243 53.951 7.741 1.00 102.75 189 GLN E O 1
ATOM 6430 N N . ALA E 1 91 ? 85.491 55.162 7.041 1.00 99.72 190 ALA E N 1
ATOM 6431 C CA . ALA E 1 91 ? 84.569 54.032 7.036 1.00 109.86 190 ALA E CA 1
ATOM 6432 C C . ALA E 1 91 ? 85.027 52.984 6.027 1.00 109.08 190 ALA E C 1
ATOM 6433 O O . ALA E 1 91 ? 85.018 51.783 6.320 1.00 113.17 190 ALA E O 1
ATOM 6435 N N . PHE E 1 92 ? 85.415 53.446 4.838 1.00 103.97 191 PHE E N 1
ATOM 6436 C CA . PHE E 1 92 ? 85.932 52.562 3.792 1.00 101.75 191 PHE E CA 1
ATOM 6437 C C . PHE E 1 92 ? 87.095 51.718 4.300 1.00 105.32 191 PHE E C 1
ATOM 6438 O O . PHE E 1 92 ? 87.121 50.507 4.086 1.00 107.32 191 PHE E O 1
ATOM 6446 N N . LEU E 1 93 ? 88.042 52.351 4.991 1.00 105.40 192 LEU E N 1
ATOM 6447 C CA . LEU E 1 93 ? 89.187 51.617 5.532 1.00 105.58 192 LEU E CA 1
ATOM 6448 C C . LEU E 1 93 ? 88.809 50.698 6.693 1.00 108.67 192 LEU E C 1
ATOM 6449 O O . LEU E 1 93 ? 89.299 49.577 6.771 1.00 111.49 192 LEU E O 1
ATOM 6454 N N . GLN E 1 94 ? 87.966 51.178 7.607 1.00 106.29 193 GLN E N 1
ATOM 6455 C CA . GLN E 1 94 ? 87.537 50.357 8.738 1.00 118.93 193 GLN E CA 1
ATOM 6456 C C . GLN E 1 94 ? 86.842 49.079 8.289 1.00 119.70 193 GLN E C 1
ATOM 6457 O O . GLN E 1 94 ? 87.220 47.992 8.725 1.00 123.24 193 GLN E O 1
ATOM 6463 N N . ASN E 1 95 ? 85.828 49.196 7.433 1.00 116.53 194 ASN E N 1
ATOM 6464 C CA . ASN E 1 95 ? 85.179 47.993 6.899 1.00 118.22 194 ASN E CA 1
ATOM 6465 C C . ASN E 1 95 ? 86.077 47.195 5.960 1.00 107.85 194 ASN E C 1
ATOM 6466 O O . ASN E 1 95 ? 85.889 45.996 5.778 1.00 109.40 194 ASN E O 1
ATOM 6471 N N . LEU E 1 96 ? 87.040 47.862 5.345 1.00 105.53 195 LEU E N 1
ATOM 6472 C CA . LEU E 1 96 ? 88.004 47.160 4.512 1.00 112.32 195 LEU E CA 1
ATOM 6473 C C . LEU E 1 96 ? 88.860 46.192 5.333 1.00 117.80 195 LEU E C 1
ATOM 6474 O O . LEU E 1 96 ? 89.038 45.031 4.960 1.00 119.61 195 LEU E O 1
ATOM 6479 N N . VAL E 1 97 ? 89.385 46.684 6.453 1.00 121.45 196 VAL E N 1
ATOM 6480 C CA . VAL E 1 97 ? 90.271 45.895 7.311 1.00 127.53 196 VAL E CA 1
ATOM 6481 C C . VAL E 1 97 ? 89.535 44.946 8.262 1.00 134.39 196 VAL E C 1
ATOM 6482 O O . VAL E 1 97 ? 90.050 43.879 8.594 1.00 139.08 196 VAL E O 1
ATOM 6486 N N . ALA E 1 98 ? 88.314 45.299 8.654 1.00 135.65 197 ALA E N 1
ATOM 6487 C CA . ALA E 1 98 ? 87.514 44.453 9.548 1.00 138.74 197 ALA E CA 1
ATOM 6488 C C . ALA E 1 98 ? 87.156 43.119 8.891 1.00 145.51 197 ALA E C 1
ATOM 6489 O O . ALA E 1 98 ? 86.776 42.156 9.562 1.00 146.71 197 ALA E O 1
ATOM 6491 N N . HIS E 1 99 ? 87.262 43.080 7.569 1.00 150.04 198 HIS E N 1
ATOM 6492 C CA . HIS E 1 99 ? 86.992 41.863 6.823 1.00 156.74 198 HIS E CA 1
ATOM 6493 C C . HIS E 1 99 ? 88.262 41.008 6.681 1.00 162.92 198 HIS E C 1
ATOM 6494 O O . HIS E 1 99 ? 89.319 41.502 6.279 1.00 163.79 198 HIS E O 1
ATOM 6501 N N . LYS E 1 100 ? 88.140 39.726 7.029 1.00 166.80 199 LYS E N 1
ATOM 6502 C CA . LYS E 1 100 ? 89.265 38.789 7.069 1.00 137.25 199 LYS E CA 1
ATOM 6503 C C . LYS E 1 100 ? 89.947 38.510 5.723 1.00 157.07 199 LYS E C 1
ATOM 6504 O O . LYS E 1 100 ? 91.169 38.551 5.629 1.00 158.72 199 LYS E O 1
ATOM 6510 N N . ASP E 1 101 ? 89.165 38.200 4.693 1.00 157.37 200 ASP E N 1
ATOM 6511 C CA . ASP E 1 101 ? 89.717 37.839 3.381 1.00 159.26 200 ASP E CA 1
ATOM 6512 C C . ASP E 1 101 ? 90.544 38.955 2.742 1.00 159.37 200 ASP E C 1
ATOM 6513 O O . ASP E 1 101 ? 91.661 38.740 2.270 1.00 160.56 200 ASP E O 1
ATOM 6518 N N . ILE E 1 102 ? 89.950 40.142 2.716 1.00 157.06 201 ILE E N 1
ATOM 6519 C CA . ILE E 1 102 ? 90.510 41.337 2.084 1.00 155.47 201 ILE E CA 1
ATOM 6520 C C . ILE E 1 102 ? 91.717 41.982 2.787 1.00 156.79 201 ILE E C 1
ATOM 6521 O O . ILE E 1 102 ? 92.662 42.407 2.126 1.00 158.14 201 ILE E O 1
ATOM 6526 N N . ALA E 1 103 ? 91.695 42.045 4.117 1.00 156.88 202 ALA E N 1
ATOM 6527 C CA . ALA E 1 103 ? 92.729 42.764 4.875 1.00 131.90 202 ALA E CA 1
ATOM 6528 C C . ALA E 1 103 ? 94.167 42.303 4.600 1.00 136.02 202 ALA E C 1
ATOM 6529 O O . ALA E 1 103 ? 95.104 43.073 4.783 1.00 133.00 202 ALA E O 1
ATOM 6531 N N . ASN E 1 104 ? 94.343 41.045 4.207 1.00 138.07 203 ASN E N 1
ATOM 6532 C CA . ASN E 1 104 ? 95.657 40.532 3.810 1.00 140.73 203 ASN E CA 1
ATOM 6533 C C . ASN E 1 104 ? 95.941 40.468 2.309 1.00 142.54 203 ASN E C 1
ATOM 6534 O O . ASN E 1 104 ? 96.924 39.860 1.888 1.00 145.21 203 ASN E O 1
ATOM 6539 N N . CYS E 1 105 ? 95.038 41.019 1.506 1.00 147.06 204 CYS E N 1
ATOM 6540 C CA . CYS E 1 105 ? 95.256 41.157 0.069 1.00 148.60 204 CYS E CA 1
ATOM 6541 C C . CYS E 1 105 ? 96.533 41.962 -0.161 1.00 147.72 204 CYS E C 1
ATOM 6542 O O . CYS E 1 105 ? 96.797 42.925 0.553 1.00 138.70 204 CYS E O 1
ATOM 6545 N N . LEU E 1 106 ? 97.316 41.567 -1.161 1.00 144.14 205 LEU E N 1
ATOM 6546 C CA . LEU E 1 106 ? 98.586 42.227 -1.470 1.00 143.75 205 LEU E CA 1
ATOM 6547 C C . LEU E 1 106 ? 98.429 43.728 -1.694 1.00 152.21 205 LEU E C 1
ATOM 6548 O O . LEU E 1 106 ? 99.140 44.518 -1.082 1.00 150.22 205 LEU E O 1
ATOM 6553 N N . ALA E 1 107 ? 97.502 44.106 -2.576 1.00 151.20 206 ALA E N 1
ATOM 6554 C CA . ALA E 1 107 ? 97.250 45.508 -2.934 1.00 135.92 206 ALA E CA 1
ATOM 6555 C C . ALA E 1 107 ? 96.950 46.390 -1.718 1.00 132.32 206 ALA E C 1
ATOM 6556 O O . ALA E 1 107 ? 97.233 47.588 -1.717 1.00 129.53 206 ALA E O 1
ATOM 6558 N N . VAL E 1 108 ? 96.367 45.784 -0.691 1.00 145.56 207 VAL E N 1
ATOM 6559 C CA . VAL E 1 108 ? 96.075 46.467 0.563 1.00 143.83 207 VAL E CA 1
ATOM 6560 C C . VAL E 1 108 ? 97.356 46.699 1.360 1.00 128.89 207 VAL E C 1
ATOM 6561 O O . VAL E 1 108 ? 97.553 47.752 1.962 1.00 125.82 207 VAL E O 1
ATOM 6565 N N . ARG E 1 109 ? 98.225 45.697 1.367 1.00 132.05 208 ARG E N 1
ATOM 6566 C CA . ARG E 1 109 ? 99.474 45.795 2.098 1.00 132.05 208 ARG E CA 1
ATOM 6567 C C . ARG E 1 109 ? 100.326 46.858 1.424 1.00 134.74 208 ARG E C 1
ATOM 6568 O O . ARG E 1 109 ? 101.043 47.615 2.074 1.00 128.72 208 ARG E O 1
ATOM 6576 N N . GLU E 1 110 ? 100.204 46.923 0.103 1.00 135.51 209 GLU E N 1
ATOM 6577 C CA . GLU E 1 110 ? 100.901 47.914 -0.694 1.00 130.53 209 GLU E CA 1
ATOM 6578 C C . GLU E 1 110 ? 100.365 49.297 -0.382 1.00 145.02 209 GLU E C 1
ATOM 6579 O O . GLU E 1 110 ? 101.138 50.222 -0.149 1.00 143.88 209 GLU E O 1
ATOM 6585 N N . PHE E 1 111 ? 99.038 49.416 -0.341 1.00 143.51 210 PHE E N 1
ATOM 6586 C CA . PHE E 1 111 ? 98.363 50.692 -0.083 1.00 139.26 210 PHE E CA 1
ATOM 6587 C C . PHE E 1 111 ? 98.723 51.248 1.291 1.00 118.62 210 PHE E C 1
ATOM 6588 O O . PHE E 1 111 ? 98.950 52.444 1.450 1.00 115.66 210 PHE E O 1
ATOM 6596 N N . LEU E 1 112 ? 98.774 50.373 2.286 1.00 125.17 211 LEU E N 1
ATOM 6597 C CA . LEU E 1 112 ? 99.056 50.814 3.639 1.00 117.70 211 LEU E CA 1
ATOM 6598 C C . LEU E 1 112 ? 100.543 50.688 3.919 1.00 118.88 211 LEU E C 1
ATOM 6599 O O . LEU E 1 112 ? 101.002 51.073 4.989 1.00 130.56 211 LEU E O 1
ATOM 6604 N N . CYS E 1 113 ? 101.286 50.164 2.946 1.00 140.90 212 CYS E N 1
ATOM 6605 C CA . CYS E 1 113 ? 102.723 49.964 3.093 1.00 142.12 212 CYS E CA 1
ATOM 6606 C C . CYS E 1 113 ? 102.990 49.108 4.320 1.00 150.49 212 CYS E C 1
ATOM 6607 O O . CYS E 1 113 ? 103.890 49.393 5.101 1.00 152.89 212 CYS E O 1
ATOM 6610 N N . LEU E 1 114 ? 102.195 48.059 4.488 1.00 153.11 213 LEU E N 1
ATOM 6611 C CA . LEU E 1 114 ? 102.255 47.224 5.687 1.00 159.91 213 LEU E CA 1
ATOM 6612 C C . LEU E 1 114 ? 103.554 46.432 5.737 1.00 162.11 213 LEU E C 1
ATOM 6613 O O . LEU E 1 114 ? 103.918 45.854 6.764 1.00 161.20 213 LEU E O 1
ATOM 6618 N N . ASP E 1 115 ? 104.236 46.408 4.599 1.00 158.41 214 ASP E N 1
ATOM 6619 C CA . ASP E 1 115 ? 105.516 45.734 4.459 1.00 157.42 214 ASP E CA 1
ATOM 6620 C C . ASP E 1 115 ? 106.710 46.506 5.059 1.00 157.99 214 ASP E C 1
ATOM 6621 O O . ASP E 1 115 ? 107.228 46.115 6.110 1.00 159.97 214 ASP E O 1
ATOM 6626 N N . ASP E 1 116 ? 107.126 47.602 4.412 1.00 153.58 215 ASP E N 1
ATOM 6627 C CA . ASP E 1 116 ? 108.325 48.359 4.834 1.00 153.89 215 ASP E CA 1
ATOM 6628 C C . ASP E 1 116 ? 108.160 49.891 4.922 1.00 151.82 215 ASP E C 1
ATOM 6629 O O . ASP E 1 116 ? 108.751 50.615 4.119 1.00 147.80 215 ASP E O 1
ATOM 6634 N N . PRO E 1 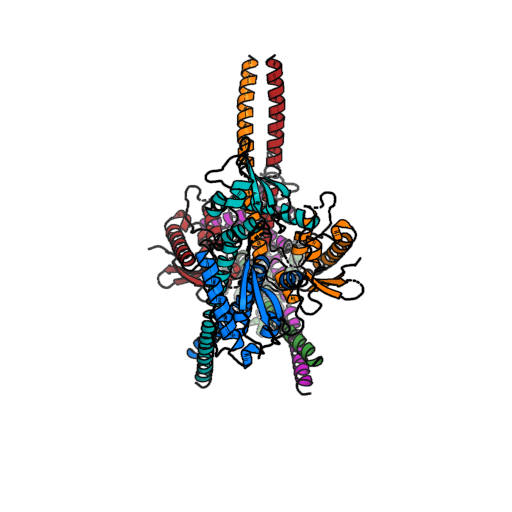117 ? 107.373 50.391 5.896 1.00 154.82 216 PRO E N 1
ATOM 6635 C CA . PRO E 1 117 ? 107.157 51.842 6.030 1.00 153.92 216 PRO E CA 1
ATOM 6636 C C . PRO E 1 117 ? 108.416 52.608 6.462 1.00 157.67 216 PRO E C 1
ATOM 6637 O O . PRO E 1 117 ? 109.167 52.105 7.300 1.00 162.49 216 PRO E O 1
ATOM 6641 N N . PRO E 1 118 ? 108.621 53.823 5.925 1.00 155.20 217 PRO E N 1
ATOM 6642 C CA . PRO E 1 118 ? 109.759 54.716 6.195 1.00 156.36 217 PRO E CA 1
ATOM 6643 C C . PRO E 1 118 ? 109.705 55.312 7.605 1.00 160.55 217 PRO E C 1
ATOM 6644 O O . PRO E 1 118 ? 110.696 55.829 8.123 1.00 156.71 217 PRO E O 1
ATOM 6648 N N . GLY E 1 119 ? 108.529 55.214 8.213 1.00 162.03 218 GLY E N 1
ATOM 6649 C CA . GLY E 1 119 ? 108.194 55.890 9.454 1.00 166.55 218 GLY E CA 1
ATOM 6650 C C . GLY E 1 119 ? 107.515 57.213 9.153 1.00 165.02 218 GLY E C 1
ATOM 6651 O O . GLY E 1 119 ? 107.511 57.646 8.001 1.00 161.42 218 GLY E O 1
ATOM 6652 N N . PRO E 1 120 ? 106.934 57.858 10.184 1.00 167.66 219 PRO E N 1
ATOM 6653 C CA . PRO E 1 120 ? 106.084 59.049 10.001 1.00 166.08 219 PRO E CA 1
ATOM 6654 C C . PRO E 1 120 ? 106.784 60.401 9.766 1.00 167.74 219 PRO E C 1
ATOM 6655 O O . PRO E 1 120 ? 106.403 61.395 10.383 1.00 168.40 219 PRO E O 1
ATOM 6659 N N . PHE E 1 121 ? 107.773 60.434 8.878 1.00 168.12 220 PHE E N 1
ATOM 6660 C CA . PHE E 1 121 ? 108.463 61.670 8.486 1.00 166.61 220 PHE E CA 1
ATOM 6661 C C . PHE E 1 121 ? 108.636 61.706 6.969 1.00 165.41 220 PHE E C 1
ATOM 6662 O O . PHE E 1 121 ? 108.295 62.684 6.296 1.00 162.83 220 PHE E O 1
ATOM 6670 N N . ASP E 1 122 ? 109.142 60.588 6.454 1.00 166.97 221 ASP E N 1
ATOM 6671 C CA . ASP E 1 122 ? 109.550 60.410 5.065 1.00 162.90 221 ASP E CA 1
ATOM 6672 C C . ASP E 1 122 ? 108.330 60.029 4.222 1.00 159.74 221 ASP E C 1
ATOM 6673 O O . ASP E 1 122 ? 108.448 59.491 3.120 1.00 133.65 221 ASP E O 1
ATOM 6678 N N . SER E 1 123 ? 107.156 60.302 4.785 1.00 161.21 222 SER E N 1
ATOM 6679 C CA . SER E 1 123 ? 105.873 59.884 4.235 1.00 160.56 222 SER E CA 1
ATOM 6680 C C . SER E 1 123 ? 105.401 60.822 3.126 1.00 154.23 222 SER E C 1
ATOM 6681 O O . SER E 1 123 ? 104.599 60.425 2.293 1.00 149.11 222 SER E O 1
ATOM 6684 N N . LEU E 1 124 ? 105.818 62.086 3.167 1.00 154.53 223 LEU E N 1
ATOM 6685 C CA . LEU E 1 124 ? 105.559 62.988 2.046 1.00 124.36 223 LEU E CA 1
ATOM 6686 C C . LEU E 1 124 ? 106.270 62.411 0.828 1.00 134.19 223 LEU E C 1
ATOM 6687 O O . LEU E 1 124 ? 105.731 62.397 -0.279 1.00 118.06 223 LEU E O 1
ATOM 6692 N N . GLU E 1 125 ? 107.481 61.908 1.055 1.00 138.28 224 GLU E N 1
ATOM 6693 C CA . GLU E 1 125 ? 108.242 61.218 0.017 1.00 139.73 224 GLU E CA 1
ATOM 6694 C C . GLU E 1 125 ? 107.529 59.975 -0.495 1.00 142.78 224 GLU E C 1
ATOM 6695 O O . GLU E 1 125 ? 107.308 59.827 -1.695 1.00 142.32 224 GLU E O 1
ATOM 6701 N N . GLU E 1 126 ? 107.183 59.078 0.424 1.00 145.39 225 GLU E N 1
ATOM 6702 C CA . GLU E 1 126 ? 106.551 57.809 0.068 1.00 143.65 225 GLU E CA 1
ATOM 6703 C C . GLU E 1 126 ? 105.234 58.063 -0.662 1.00 137.10 225 GLU E C 1
ATOM 6704 O O . GLU E 1 126 ? 104.864 57.313 -1.554 1.00 133.82 225 GLU E O 1
ATOM 6710 N N . SER E 1 127 ? 104.501 59.078 -0.216 1.00 135.16 226 SER E N 1
ATOM 6711 C CA . SER E 1 127 ? 103.295 59.547 -0.894 1.00 130.15 226 SER E CA 1
ATOM 6712 C C . SER E 1 127 ? 103.593 60.051 -2.310 1.00 123.87 226 SER E C 1
ATOM 6713 O O . SER E 1 127 ? 102.798 59.842 -3.220 1.00 110.51 226 SER E O 1
ATOM 6716 N N . ARG E 1 128 ? 104.719 60.739 -2.494 1.00 121.39 227 ARG E N 1
ATOM 6717 C CA . ARG E 1 128 ? 105.125 61.148 -3.843 1.00 114.83 227 ARG E CA 1
ATOM 6718 C C . ARG E 1 128 ? 105.440 59.940 -4.728 1.00 113.72 227 ARG E C 1
ATOM 6719 O O . ARG E 1 128 ? 105.128 59.938 -5.921 1.00 110.68 227 ARG E O 1
ATOM 6727 N N . ALA E 1 129 ? 106.068 58.922 -4.143 1.00 115.23 228 ALA E N 1
ATOM 6728 C CA . ALA E 1 129 ? 106.439 57.730 -4.894 1.00 113.31 228 ALA E CA 1
ATOM 6729 C C . ALA E 1 129 ? 105.219 56.878 -5.224 1.00 112.76 228 ALA E C 1
ATOM 6730 O O . ALA E 1 129 ? 105.074 56.403 -6.345 1.00 112.22 228 ALA E O 1
ATOM 6732 N N . PHE E 1 130 ? 104.339 56.693 -4.247 1.00 113.44 229 PHE E N 1
ATOM 6733 C CA . PHE E 1 130 ? 103.181 55.824 -4.415 1.00 112.84 229 PHE E CA 1
ATOM 6734 C C . PHE E 1 130 ? 102.057 56.492 -5.185 1.00 108.22 229 PHE E C 1
ATOM 6735 O O . PHE E 1 130 ? 101.658 56.009 -6.238 1.00 129.99 229 PHE E O 1
ATOM 6743 N N . CYS E 1 131 ? 101.539 57.592 -4.648 1.00 108.36 230 CYS E N 1
ATOM 6744 C CA . CYS E 1 131 ? 100.386 58.255 -5.245 1.00 105.60 230 CYS E CA 1
ATOM 6745 C C . CYS E 1 131 ? 100.665 58.611 -6.688 1.00 102.36 230 CYS E C 1
ATOM 6746 O O . CYS E 1 131 ? 101.774 59.019 -7.042 1.00 100.30 230 CYS E O 1
ATOM 6749 N N . GLU E 1 132 ? 99.654 58.407 -7.520 1.00 101.58 231 GLU E N 1
ATOM 6750 C CA . GLU E 1 132 ? 99.707 58.781 -8.921 1.00 100.15 231 GLU E CA 1
ATOM 6751 C C . GLU E 1 132 ? 99.258 60.230 -9.130 1.00 101.82 231 GLU E C 1
ATOM 6752 O O . GLU E 1 132 ? 98.222 60.646 -8.603 1.00 104.94 231 GLU E O 1
ATOM 6758 N N . THR E 1 133 ? 100.019 60.994 -9.911 1.00 99.05 232 THR E N 1
ATOM 6759 C CA . THR E 1 133 ? 99.615 62.355 -10.241 1.00 96.45 232 THR E CA 1
ATOM 6760 C C . THR E 1 133 ? 98.526 62.288 -11.296 1.00 96.10 232 THR E C 1
ATOM 6761 O O . THR E 1 133 ? 98.184 61.209 -11.778 1.00 97.63 232 THR E O 1
ATOM 6765 N N . LEU E 1 134 ? 97.978 63.441 -11.652 1.00 116.06 233 LEU E N 1
ATOM 6766 C CA . LEU E 1 134 ? 96.921 63.503 -12.654 1.00 113.84 233 LEU E CA 1
ATOM 6767 C C . LEU E 1 134 ? 97.401 63.070 -14.036 1.00 113.86 233 LEU E C 1
ATOM 6768 O O . LEU E 1 134 ? 96.593 62.672 -14.872 1.00 112.79 233 LEU E O 1
ATOM 6773 N N . GLU E 1 135 ? 98.701 63.178 -14.292 1.00 115.15 234 GLU E N 1
ATOM 6774 C CA . GLU E 1 135 ? 99.241 62.726 -15.571 1.00 116.26 234 GLU E CA 1
ATOM 6775 C C . GLU E 1 135 ? 99.003 61.221 -15.811 1.00 115.17 234 GLU E C 1
ATOM 6776 O O . GLU E 1 135 ? 98.335 60.815 -16.781 1.00 115.49 234 GLU E O 1
ATOM 6782 N N . GLU E 1 136 ? 99.502 60.398 -14.896 1.00 113.49 235 GLU E N 1
ATOM 6783 C CA . GLU E 1 136 ? 99.318 58.952 -14.981 1.00 111.85 235 GLU E CA 1
ATOM 6784 C C . GLU E 1 136 ? 97.870 58.536 -14.693 1.00 108.39 235 GLU E C 1
ATOM 6785 O O . GLU E 1 136 ? 97.406 57.520 -15.199 1.00 106.29 235 GLU E O 1
ATOM 6791 N N . THR E 1 137 ? 97.176 59.302 -13.854 1.00 102.07 236 THR E N 1
ATOM 6792 C CA . THR E 1 137 ? 95.760 59.064 -13.581 1.00 99.67 236 THR E CA 1
ATOM 6793 C C . THR E 1 137 ? 94.975 59.181 -14.894 1.00 106.13 236 THR E C 1
ATOM 6794 O O . THR E 1 137 ? 94.107 58.347 -15.200 1.00 105.02 236 THR E O 1
ATOM 6798 N N . ASN E 1 138 ? 95.296 60.212 -15.673 1.00 107.80 237 ASN E N 1
ATOM 6799 C CA . ASN E 1 138 ? 94.698 60.402 -16.989 1.00 109.16 237 ASN E CA 1
ATOM 6800 C C . ASN E 1 138 ? 95.072 59.263 -17.931 1.00 112.00 237 ASN E C 1
ATOM 6801 O O . ASN E 1 138 ? 94.218 58.776 -18.694 1.00 113.38 237 ASN E O 1
ATOM 6806 N N . TYR E 1 139 ? 96.333 58.827 -17.872 1.00 112.35 238 TYR E N 1
ATOM 6807 C CA . TYR E 1 139 ? 96.716 57.617 -18.609 1.00 111.88 238 TYR E CA 1
ATOM 6808 C C . TYR E 1 139 ? 95.804 56.410 -18.296 1.00 107.65 238 TYR E C 1
ATOM 6809 O O . TYR E 1 139 ? 95.297 55.753 -19.206 1.00 105.91 238 TYR E O 1
ATOM 6818 N N . ARG E 1 140 ? 95.619 56.113 -17.012 1.00 105.79 239 ARG E N 1
ATOM 6819 C CA . ARG E 1 140 ? 94.748 55.016 -16.590 1.00 102.44 239 ARG E CA 1
ATOM 6820 C C . ARG E 1 140 ? 93.337 55.162 -17.154 1.00 102.38 239 ARG E C 1
ATOM 6821 O O . ARG E 1 140 ? 92.800 54.226 -17.773 1.00 102.85 239 ARG E O 1
ATOM 6829 N N . LEU E 1 141 ? 92.734 56.329 -16.928 1.00 102.29 240 LEU E N 1
ATOM 6830 C CA . LEU E 1 141 ? 91.372 56.572 -17.403 1.00 102.05 240 LEU E CA 1
ATOM 6831 C C . LEU E 1 141 ? 91.268 56.293 -18.884 1.00 102.21 240 LEU E C 1
ATOM 6832 O O . LEU E 1 141 ? 90.309 55.676 -19.341 1.00 94.99 240 LEU E O 1
ATOM 6837 N N . GLN E 1 142 ? 92.285 56.718 -19.626 1.00 104.76 241 GLN E N 1
ATOM 6838 C CA . GLN E 1 142 ? 92.333 56.446 -21.059 1.00 106.92 241 GLN E CA 1
ATOM 6839 C C . GLN E 1 142 ? 92.393 54.950 -21.362 1.00 106.75 241 GLN E C 1
ATOM 6840 O O . GLN E 1 142 ? 91.629 54.447 -22.195 1.00 107.40 241 GLN E O 1
ATOM 6846 N N . LYS E 1 143 ? 93.286 54.241 -20.676 1.00 106.52 242 LYS E N 1
ATOM 6847 C CA . LYS E 1 143 ? 93.412 52.807 -20.892 1.00 107.13 242 LYS E CA 1
ATOM 6848 C C . LYS E 1 143 ? 92.115 52.040 -20.663 1.00 106.68 242 LYS E C 1
ATOM 6849 O O . LYS E 1 143 ? 91.671 51.299 -21.551 1.00 106.78 242 LYS E O 1
ATOM 6855 N N . GLU E 1 144 ? 91.499 52.201 -19.495 1.00 106.74 243 GLU E N 1
ATOM 6856 C CA . GLU E 1 144 ? 90.222 51.517 -19.274 1.00 106.20 243 GLU E CA 1
ATOM 6857 C C . GLU E 1 144 ? 89.137 51.986 -20.252 1.00 105.06 243 GLU E C 1
ATOM 6858 O O . GLU E 1 144 ? 88.286 51.192 -20.649 1.00 100.70 243 GLU E O 1
ATOM 6864 N N . LEU E 1 145 ? 89.140 53.272 -20.601 1.00 108.03 244 LEU E N 1
ATOM 6865 C CA . LEU E 1 145 ? 88.194 53.773 -21.596 1.00 93.06 244 LEU E CA 1
ATOM 6866 C C . LEU E 1 145 ? 88.292 52.925 -22.862 1.00 93.80 244 LEU E C 1
ATOM 6867 O O . LEU E 1 145 ? 87.281 52.491 -23.419 1.00 92.85 244 LEU E O 1
ATOM 6872 N N . LEU E 1 146 ? 89.521 52.657 -23.287 1.00 100.36 245 LEU E N 1
ATOM 6873 C CA . LEU E 1 146 ? 89.749 51.802 -24.448 1.00 96.35 245 LEU E CA 1
ATOM 6874 C C . LEU E 1 146 ? 89.236 50.379 -24.192 1.00 101.09 245 LEU E C 1
ATOM 6875 O O . LEU E 1 146 ? 88.547 49.782 -25.049 1.00 101.10 245 LEU E O 1
ATOM 6880 N N . GLU E 1 147 ? 89.554 49.852 -23.005 1.00 98.71 246 GLU E N 1
ATOM 6881 C CA . GLU E 1 147 ? 89.168 48.489 -22.637 1.00 96.29 246 GLU E CA 1
ATOM 6882 C C . GLU E 1 147 ? 87.666 48.315 -22.826 1.00 88.97 246 GLU E C 1
ATOM 6883 O O . GLU E 1 147 ? 87.198 47.396 -23.504 1.00 88.44 246 GLU E O 1
ATOM 6889 N N . LYS E 1 148 ? 86.924 49.252 -22.256 1.00 88.29 247 LYS E N 1
ATOM 6890 C CA . LYS E 1 148 ? 85.477 49.285 -22.353 1.00 86.82 247 LYS E CA 1
ATOM 6891 C C . LYS E 1 148 ? 84.953 49.534 -23.777 1.00 88.91 247 LYS E C 1
ATOM 6892 O O . LYS E 1 148 ? 83.867 49.059 -24.124 1.00 86.89 247 LYS E O 1
ATOM 6898 N N . GLN E 1 149 ? 85.701 50.273 -24.597 1.00 91.53 248 GLN E N 1
ATOM 6899 C CA . GLN E 1 149 ? 85.288 50.467 -25.991 1.00 91.79 248 GLN E CA 1
ATOM 6900 C C . GLN E 1 149 ? 85.255 49.120 -26.706 1.00 99.89 248 GLN E C 1
ATOM 6901 O O . GLN E 1 149 ? 84.232 48.736 -27.314 1.00 99.16 248 GLN E O 1
ATOM 6907 N N . LYS E 1 150 ? 86.347 48.365 -26.569 1.00 100.88 249 LYS E N 1
ATOM 6908 C CA . LYS E 1 150 ? 86.394 47.024 -27.166 1.00 100.91 249 LYS E CA 1
ATOM 6909 C C . LYS E 1 150 ? 85.341 46.078 -26.577 1.00 100.76 249 LYS E C 1
ATOM 6910 O O . LYS E 1 150 ? 84.635 45.395 -27.324 1.00 100.21 249 LYS E O 1
ATOM 6916 N N . GLU E 1 151 ? 85.262 46.013 -25.248 1.00 102.93 250 GLU E N 1
ATOM 6917 C CA . GLU E 1 151 ? 84.241 45.202 -24.565 1.00 103.30 250 GLU E CA 1
ATOM 6918 C C . GLU E 1 151 ? 82.801 45.448 -25.047 1.00 102.04 250 GLU E C 1
ATOM 6919 O O . GLU E 1 151 ? 82.065 44.499 -25.335 1.00 99.10 250 GLU E O 1
ATOM 6933 N N . GLU E 1 153 ? 81.830 46.883 -27.872 1.00 87.43 252 GLU E N 1
ATOM 6934 C CA . GLU E 1 153 ? 81.760 46.366 -29.235 1.00 88.65 252 GLU E CA 1
ATOM 6935 C C . GLU E 1 153 ? 81.444 44.868 -29.231 1.00 87.21 252 GLU E C 1
ATOM 6936 O O . GLU E 1 153 ? 80.535 44.397 -29.941 1.00 86.83 252 GLU E O 1
ATOM 6942 N N . SER E 1 154 ? 82.193 44.138 -28.405 1.00 86.39 253 SER E N 1
ATOM 6943 C CA . SER E 1 154 ? 81.978 42.710 -28.181 1.00 91.69 253 SER E CA 1
ATOM 6944 C C . SER E 1 154 ? 80.536 42.368 -27.817 1.00 88.37 253 SER E C 1
ATOM 6945 O O . SER E 1 154 ? 79.930 41.424 -28.368 1.00 85.82 253 SER E O 1
ATOM 6948 N N . LEU E 1 155 ? 79.991 43.149 -26.889 1.00 86.52 254 LEU E N 1
ATOM 6949 C CA . LEU E 1 155 ? 78.606 42.986 -26.473 1.00 83.95 254 LEU E CA 1
ATOM 6950 C C . LEU E 1 155 ? 77.620 43.209 -27.622 1.00 85.86 254 LEU E C 1
ATOM 6951 O O . LEU E 1 155 ? 76.724 42.397 -27.810 1.00 79.05 254 LEU E O 1
ATOM 6956 N N . LYS E 1 156 ? 77.774 44.291 -28.387 1.00 82.09 255 LYS E N 1
ATOM 6957 C CA . LYS E 1 156 ? 76.883 44.518 -29.531 1.00 82.82 255 LYS E CA 1
ATOM 6958 C C . LYS E 1 156 ? 76.888 43.332 -30.499 1.00 83.22 255 LYS E C 1
ATOM 6959 O O . LYS E 1 156 ? 75.822 42.886 -30.970 1.00 82.53 255 LYS E O 1
ATOM 6965 N N . LYS E 1 157 ? 78.086 42.815 -30.781 1.00 87.78 256 LYS E N 1
ATOM 6966 C CA . LYS E 1 157 ? 78.199 41.622 -31.619 1.00 84.77 256 LYS E CA 1
ATOM 6967 C C . LYS E 1 157 ? 77.381 40.470 -31.038 1.00 82.46 256 LYS E C 1
ATOM 6968 O O . LYS E 1 157 ? 76.486 39.920 -31.707 1.00 98.94 256 LYS E O 1
ATOM 6974 N N . LEU E 1 158 ? 77.664 40.132 -29.783 1.00 80.85 257 LEU E N 1
ATOM 6975 C CA . LEU E 1 158 ? 76.931 39.065 -29.103 1.00 78.58 257 LEU E CA 1
ATOM 6976 C C . LEU E 1 158 ? 75.428 39.245 -29.198 1.00 77.48 257 LEU E C 1
ATOM 6977 O O . LEU E 1 158 ? 74.700 38.286 -29.447 1.00 81.32 257 LEU E O 1
ATOM 6982 N N . LEU E 1 159 ? 74.983 40.486 -29.037 1.00 77.71 258 LEU E N 1
ATOM 6983 C CA . LEU E 1 159 ? 73.574 40.828 -29.054 1.00 76.74 258 LEU E CA 1
ATOM 6984 C C . LEU E 1 159 ? 72.958 40.502 -30.412 1.00 77.73 258 LEU E C 1
ATOM 6985 O O . LEU E 1 159 ? 71.866 39.919 -30.501 1.00 76.56 258 LEU E O 1
ATOM 6990 N N . SER E 1 160 ? 73.679 40.855 -31.472 1.00 84.22 259 SER E N 1
ATOM 6991 C CA . SER E 1 160 ? 73.237 40.524 -32.830 1.00 87.06 259 SER E CA 1
ATOM 6992 C C . SER E 1 160 ? 73.076 39.006 -33.033 1.00 87.17 259 SER E C 1
ATOM 6993 O O . SER E 1 160 ? 72.032 38.521 -33.537 1.00 85.28 259 SER E O 1
ATOM 6996 N N . GLU E 1 161 ? 74.108 38.267 -32.613 1.00 87.90 260 GLU E N 1
ATOM 6997 C CA . GLU E 1 161 ? 74.101 36.803 -32.678 1.00 87.29 260 GLU E CA 1
ATOM 6998 C C . GLU E 1 161 ? 72.878 36.201 -32.007 1.00 86.88 260 GLU E C 1
ATOM 6999 O O . GLU E 1 161 ? 72.137 35.409 -32.608 1.00 76.83 260 GLU E O 1
ATOM 7005 N N . LYS E 1 162 ? 72.692 36.596 -30.748 1.00 85.78 261 LYS E N 1
ATOM 7006 C CA . LYS E 1 162 ? 71.580 36.142 -29.920 1.00 73.24 261 LYS E CA 1
ATOM 7007 C C . LYS E 1 162 ? 70.245 36.432 -30.609 1.00 81.48 261 LYS E C 1
ATOM 7008 O O . LYS E 1 162 ? 69.335 35.598 -30.596 1.00 72.09 261 LYS E O 1
ATOM 7014 N N . GLN E 1 163 ? 70.136 37.613 -31.220 1.00 74.70 262 GLN E N 1
ATOM 7015 C CA . GLN E 1 163 ? 68.908 37.969 -31.918 1.00 74.87 262 GLN E CA 1
ATOM 7016 C C . GLN E 1 163 ? 68.632 37.002 -33.047 1.00 77.73 262 GLN E C 1
ATOM 7017 O O . GLN E 1 163 ? 67.490 36.554 -33.221 1.00 77.54 262 GLN E O 1
ATOM 7023 N N . LEU E 1 164 ? 69.674 36.654 -33.801 1.00 79.96 263 LEU E N 1
ATOM 7024 C CA . LEU E 1 164 ? 69.505 35.666 -34.879 1.00 84.75 263 LEU E CA 1
ATOM 7025 C C . LEU E 1 164 ? 69.134 34.263 -34.357 1.00 87.38 263 LEU E C 1
ATOM 7026 O O . LEU E 1 164 ? 68.288 33.584 -34.946 1.00 76.09 263 LEU E O 1
ATOM 7031 N N . HIS E 1 165 ? 69.776 33.822 -33.274 1.00 81.60 264 HIS E N 1
ATOM 7032 C CA . HIS E 1 165 ? 69.402 32.550 -32.645 1.00 78.94 264 HIS E CA 1
ATOM 7033 C C . HIS E 1 165 ? 67.935 32.496 -32.220 1.00 71.50 264 HIS E C 1
ATOM 7034 O O . HIS E 1 165 ? 67.251 31.489 -32.444 1.00 70.79 264 HIS E O 1
ATOM 7041 N N . ILE E 1 166 ? 67.464 33.579 -31.604 1.00 70.93 265 ILE E N 1
ATOM 7042 C CA . ILE E 1 166 ? 66.053 33.724 -31.240 1.00 83.88 265 ILE E CA 1
ATOM 7043 C C . ILE E 1 166 ? 65.176 33.585 -32.476 1.00 80.86 265 ILE E C 1
ATOM 7044 O O . ILE E 1 166 ? 64.125 32.932 -32.449 1.00 74.65 265 ILE E O 1
ATOM 7049 N N . ASP E 1 167 ? 65.617 34.212 -33.562 1.00 80.51 266 ASP E N 1
ATOM 7050 C CA . ASP E 1 167 ? 64.899 34.116 -34.825 1.00 80.57 266 ASP E CA 1
ATOM 7051 C C . ASP E 1 167 ? 64.786 32.654 -35.293 1.00 77.69 266 ASP E C 1
ATOM 7052 O O . ASP E 1 167 ? 63.712 32.211 -35.718 1.00 77.27 266 ASP E O 1
ATOM 7057 N N . THR E 1 168 ? 65.887 31.906 -35.197 1.00 77.41 267 THR E N 1
ATOM 7058 C CA . THR E 1 168 ? 65.885 30.482 -35.550 1.00 73.70 267 THR E CA 1
ATOM 7059 C C . THR E 1 168 ? 64.871 29.698 -34.716 1.00 71.47 267 THR E C 1
ATOM 7060 O O . THR E 1 168 ? 64.077 28.922 -35.244 1.00 71.36 267 THR E O 1
ATOM 7064 N N . LEU E 1 169 ? 64.921 29.896 -33.403 1.00 74.14 268 LEU E N 1
ATOM 7065 C CA . LEU E 1 169 ? 64.015 29.211 -32.478 1.00 67.59 268 LEU E CA 1
ATOM 7066 C C . LEU E 1 169 ? 62.567 29.517 -32.786 1.00 67.30 268 LEU E C 1
ATOM 7067 O O . LEU E 1 169 ? 61.698 28.650 -32.673 1.00 66.24 268 LEU E O 1
ATOM 7072 N N . GLU E 1 170 ? 62.305 30.768 -33.139 1.00 78.15 269 GLU E N 1
ATOM 7073 C CA . GLU E 1 170 ? 60.968 31.150 -33.552 1.00 80.15 269 GLU E CA 1
ATOM 7074 C C . GLU E 1 170 ? 60.552 30.363 -34.781 1.00 85.97 269 GLU E C 1
ATOM 7075 O O . GLU E 1 170 ? 59.491 29.743 -34.800 1.00 68.45 269 GLU E O 1
ATOM 7081 N N . ASN E 1 171 ? 61.423 30.337 -35.782 1.00 82.44 270 ASN E N 1
ATOM 7082 C CA . ASN E 1 171 ? 61.101 29.623 -36.999 1.00 72.38 270 ASN E CA 1
ATOM 7083 C C . ASN E 1 171 ? 60.782 28.156 -36.732 1.00 73.24 270 ASN E C 1
ATOM 7084 O O . ASN E 1 171 ? 59.771 27.639 -37.234 1.00 71.15 270 ASN E O 1
ATOM 7089 N N . ARG E 1 172 ? 61.625 27.488 -35.942 1.00 77.11 271 ARG E N 1
ATOM 7090 C CA . ARG E 1 172 ? 61.371 26.083 -35.629 1.00 76.75 271 ARG E CA 1
ATOM 7091 C C . ARG E 1 172 ? 60.076 25.863 -34.865 1.00 76.18 271 ARG E C 1
ATOM 7092 O O . ARG E 1 172 ? 59.309 24.951 -35.202 1.00 77.22 271 ARG E O 1
ATOM 7100 N N . ILE E 1 173 ? 59.807 26.709 -33.872 1.00 76.13 272 ILE E N 1
ATOM 7101 C CA . ILE E 1 173 ? 58.567 26.570 -33.111 1.00 64.27 272 ILE E CA 1
ATOM 7102 C C . ILE E 1 173 ? 57.381 26.715 -34.054 1.00 65.07 272 ILE E C 1
ATOM 7103 O O . ILE E 1 173 ? 56.404 25.969 -33.949 1.00 64.17 272 ILE E O 1
ATOM 7108 N N . ARG E 1 174 ? 57.482 27.662 -34.984 1.00 66.79 273 ARG E N 1
ATOM 7109 C CA . ARG E 1 174 ? 56.451 27.847 -36.000 1.00 67.79 273 ARG E CA 1
ATOM 7110 C C . ARG E 1 174 ? 56.231 26.566 -36.782 1.00 68.30 273 ARG E C 1
ATOM 7111 O O . ARG E 1 174 ? 55.105 26.132 -36.972 1.00 67.90 273 ARG E O 1
ATOM 7119 N N . THR E 1 175 ? 57.332 25.939 -37.176 1.00 69.15 274 THR E N 1
ATOM 7120 C CA . THR E 1 175 ? 57.289 24.692 -37.931 1.00 69.77 274 THR E CA 1
ATOM 7121 C C . THR E 1 175 ? 56.584 23.545 -37.223 1.00 67.99 274 THR E C 1
ATOM 7122 O O . THR E 1 175 ? 55.607 23.011 -37.724 1.00 68.11 274 THR E O 1
ATOM 7126 N N . LEU E 1 176 ? 57.068 23.173 -36.045 1.00 77.16 275 LEU E N 1
ATOM 7127 C CA . LEU E 1 176 ? 56.465 22.037 -35.353 1.00 77.16 275 LEU E CA 1
ATOM 7128 C C . LEU E 1 176 ? 55.063 22.344 -34.846 1.00 63.47 275 LEU E C 1
ATOM 7129 O O . LEU E 1 176 ? 54.252 21.438 -34.665 1.00 63.15 275 LEU E O 1
ATOM 7134 N N . SER E 1 177 ? 54.789 23.622 -34.615 1.00 67.09 276 SER E N 1
ATOM 7135 C CA . SER E 1 177 ? 53.463 24.047 -34.193 1.00 65.11 276 SER E CA 1
ATOM 7136 C C . SER E 1 177 ? 52.377 23.563 -35.152 1.00 65.46 276 SER E C 1
ATOM 7137 O O . SER E 1 177 ? 51.376 22.989 -34.723 1.00 62.18 276 SER E O 1
ATOM 7140 N N . LEU E 1 178 ? 52.561 23.802 -36.447 1.00 67.31 277 LEU E N 1
ATOM 7141 C CA . LEU E 1 178 ? 51.595 23.298 -37.404 1.00 66.16 277 LEU E CA 1
ATOM 7142 C C . LEU E 1 178 ? 52.209 22.040 -37.974 1.00 73.76 277 LEU E C 1
ATOM 7143 O O . LEU E 1 178 ? 53.062 22.103 -38.859 1.00 73.26 277 LEU E O 1
ATOM 7148 N N . GLU E 1 179 ? 51.693 20.910 -37.502 1.00 74.91 278 GLU E N 1
ATOM 7149 C CA . GLU E 1 179 ? 52.279 19.586 -37.662 1.00 78.70 278 GLU E CA 1
ATOM 7150 C C . GLU E 1 179 ? 51.713 18.751 -36.531 1.00 78.04 278 GLU E C 1
ATOM 7151 O O . GLU E 1 179 ? 50.830 19.210 -35.815 1.00 62.34 278 GLU E O 1
ATOM 7157 N N . THR F 1 10 ? 68.192 26.689 34.586 1.00 155.33 109 THR F N 1
ATOM 7158 C CA . THR F 1 10 ? 67.710 25.814 33.524 1.00 153.32 109 THR F CA 1
ATOM 7159 C C . THR F 1 10 ? 67.489 24.385 34.004 1.00 152.60 109 THR F C 1
ATOM 7160 O O . THR F 1 10 ? 68.442 23.628 34.170 1.00 157.20 109 THR F O 1
ATOM 7164 N N . PRO F 1 11 ? 66.218 24.008 34.198 1.00 156.07 110 PRO F N 1
ATOM 7165 C CA . PRO F 1 11 ? 65.805 22.664 34.610 1.00 149.02 110 PRO F CA 1
ATOM 7166 C C . PRO F 1 11 ? 66.280 21.627 33.601 1.00 151.68 110 PRO F C 1
ATOM 7167 O O . PRO F 1 11 ? 66.168 21.833 32.393 1.00 147.99 110 PRO F O 1
ATOM 7171 N N . THR F 1 12 ? 66.827 20.531 34.109 1.00 154.05 111 THR F N 1
ATOM 7172 C CA . THR F 1 12 ? 67.455 19.513 33.275 1.00 155.39 111 THR F CA 1
ATOM 7173 C C . THR F 1 12 ? 66.814 18.131 33.450 1.00 152.82 111 THR F C 1
ATOM 7174 O O . THR F 1 12 ? 66.541 17.700 34.569 1.00 151.67 111 THR F O 1
ATOM 7178 N N . ILE F 1 13 ? 66.555 17.459 32.328 1.00 151.72 112 ILE F N 1
ATOM 7179 C CA . ILE F 1 13 ? 65.892 16.152 32.330 1.00 145.81 112 ILE F CA 1
ATOM 7180 C C . ILE F 1 13 ? 66.787 14.983 32.715 1.00 147.69 112 ILE F C 1
ATOM 7181 O O . ILE F 1 13 ? 67.923 14.873 32.259 1.00 152.73 112 ILE F O 1
ATOM 7186 N N . LEU F 1 14 ? 66.239 14.079 33.516 1.00 159.86 113 LEU F N 1
ATOM 7187 C CA . LEU F 1 14 ? 67.008 12.998 34.104 1.00 148.88 113 LEU F CA 1
ATOM 7188 C C . LEU F 1 14 ? 66.900 11.815 33.155 1.00 159.41 113 LEU F C 1
ATOM 7189 O O . LEU F 1 14 ? 67.907 11.323 32.637 1.00 149.56 113 LEU F O 1
ATOM 7194 N N . GLY F 1 15 ? 65.674 11.361 32.915 1.00 159.88 114 GLY F N 1
ATOM 7195 C CA . GLY F 1 15 ? 65.487 10.206 32.047 1.00 161.84 114 GLY F CA 1
ATOM 7196 C C . GLY F 1 15 ? 64.081 10.013 31.506 1.00 159.16 114 GLY F C 1
ATOM 7197 O O . GLY F 1 15 ? 63.240 10.911 31.589 1.00 158.33 114 GLY F O 1
ATOM 7198 N N . TYR F 1 16 ? 63.827 8.838 30.935 1.00 156.94 115 TYR F N 1
ATOM 7199 C CA . TYR F 1 16 ? 62.483 8.500 30.472 1.00 152.52 115 TYR F CA 1
ATOM 7200 C C . TYR F 1 16 ? 61.988 7.197 31.092 1.00 148.55 115 TYR F C 1
ATOM 7201 O O . TYR F 1 16 ? 62.774 6.314 31.446 1.00 146.80 115 TYR F O 1
ATOM 7210 N N . GLU F 1 17 ? 60.668 7.103 31.228 1.00 147.48 116 GLU F N 1
ATOM 7211 C CA . GLU F 1 17 ? 60.013 5.911 31.757 1.00 146.91 116 GLU F CA 1
ATOM 7212 C C . GLU F 1 17 ? 58.679 5.645 31.058 1.00 145.39 116 GLU F C 1
ATOM 7213 O O . GLU F 1 17 ? 57.918 6.575 30.790 1.00 144.23 116 GLU F O 1
ATOM 7219 N N . VAL F 1 18 ? 58.393 4.381 30.758 1.00 144.37 117 VAL F N 1
ATOM 7220 C CA . VAL F 1 18 ? 57.096 4.040 30.197 1.00 140.47 117 VAL F CA 1
ATOM 7221 C C . VAL F 1 18 ? 56.164 3.755 31.364 1.00 138.56 117 VAL F C 1
ATOM 7222 O O . VAL F 1 18 ? 56.290 2.725 32.028 1.00 138.24 117 VAL F O 1
ATOM 7234 N N . GLU F 1 20 ? 52.144 3.200 32.764 1.00 126.91 119 GLU F N 1
ATOM 7235 C CA . GLU F 1 20 ? 51.014 2.494 32.208 1.00 123.92 119 GLU F CA 1
ATOM 7236 C C . GLU F 1 20 ? 49.826 2.561 33.137 1.00 121.05 119 GLU F C 1
ATOM 7237 O O . GLU F 1 20 ? 49.944 2.176 34.296 1.00 121.42 119 GLU F O 1
ATOM 7243 N N . GLU F 1 21 ? 48.686 3.057 32.681 1.00 118.52 120 GLU F N 1
ATOM 7244 C CA . GLU F 1 21 ? 47.477 2.526 33.273 1.00 117.73 120 GLU F CA 1
ATOM 7245 C C . GLU F 1 21 ? 46.707 1.809 32.157 1.00 116.33 120 GLU F C 1
ATOM 7246 O O . GLU F 1 21 ? 45.922 2.428 31.440 1.00 114.09 120 GLU F O 1
ATOM 7252 N N . ARG F 1 22 ? 46.956 0.500 32.044 1.00 116.71 121 ARG F N 1
ATOM 7253 C CA . ARG F 1 22 ? 46.473 -0.415 30.984 1.00 115.99 121 ARG F CA 1
ATOM 7254 C C . ARG F 1 22 ? 46.333 0.238 29.585 1.00 116.29 121 ARG F C 1
ATOM 7255 O O . ARG F 1 22 ? 45.486 -0.159 28.774 1.00 112.16 121 ARG F O 1
ATOM 7263 N N . ALA F 1 23 ? 47.133 1.272 29.345 1.00 116.69 122 ALA F N 1
ATOM 7264 C CA . ALA F 1 23 ? 47.346 1.868 28.038 1.00 106.65 122 ALA F CA 1
ATOM 7265 C C . ALA F 1 23 ? 48.755 2.403 28.168 1.00 116.44 122 ALA F C 1
ATOM 7266 O O . ALA F 1 23 ? 49.055 3.077 29.151 1.00 110.37 122 ALA F O 1
ATOM 7268 N N . LYS F 1 24 ? 49.635 2.130 27.220 1.00 117.13 123 LYS F N 1
ATOM 7269 C CA . LYS F 1 24 ? 51.015 2.527 27.448 1.00 120.13 123 LYS F CA 1
ATOM 7270 C C . LYS F 1 24 ? 51.196 4.029 27.155 1.00 121.30 123 LYS F C 1
ATOM 7271 O O . LYS F 1 24 ? 50.649 4.544 26.176 1.00 119.14 123 LYS F O 1
ATOM 7277 N N . PHE F 1 25 ? 51.959 4.725 28.007 1.00 123.52 124 PHE F N 1
ATOM 7278 C CA . PHE F 1 25 ? 52.300 6.137 27.763 1.00 121.51 124 PHE F CA 1
ATOM 7279 C C . PHE F 1 25 ? 53.692 6.504 28.296 1.00 122.71 124 PHE F C 1
ATOM 7280 O O . PHE F 1 25 ? 54.199 5.874 29.220 1.00 124.07 124 PHE F O 1
ATOM 7288 N N . THR F 1 26 ? 54.309 7.518 27.696 1.00 122.78 125 THR F N 1
ATOM 7289 C CA . THR F 1 26 ? 55.686 7.889 28.025 1.00 126.18 125 THR F CA 1
ATOM 7290 C C . THR F 1 26 ? 55.773 9.105 28.943 1.00 130.14 125 THR F C 1
ATOM 7291 O O . THR F 1 26 ? 55.219 10.161 28.637 1.00 129.79 125 THR F O 1
ATOM 7295 N N . VAL F 1 27 ? 56.483 8.963 30.061 1.00 133.25 126 VAL F N 1
ATOM 7296 C CA . VAL F 1 27 ? 56.752 10.107 30.923 1.00 126.03 126 VAL F CA 1
ATOM 7297 C C . VAL F 1 27 ? 58.229 10.406 30.918 1.00 128.82 126 VAL F C 1
ATOM 7298 O O . VAL F 1 27 ? 59.063 9.518 30.710 1.00 149.29 126 VAL F O 1
ATOM 7302 N N . TYR F 1 28 ? 58.546 11.672 31.133 1.00 133.87 127 TYR F N 1
ATOM 7303 C CA . TYR F 1 28 ? 59.923 12.098 31.220 1.00 136.57 127 TYR F CA 1
ATOM 7304 C C . TYR F 1 28 ? 60.143 12.572 32.645 1.00 134.00 127 TYR F C 1
ATOM 7305 O O . TYR F 1 28 ? 59.391 13.416 33.154 1.00 133.09 127 TYR F O 1
ATOM 7314 N N . LYS F 1 29 ? 61.144 11.986 33.298 1.00 144.39 128 LYS F N 1
ATOM 7315 C CA . LYS F 1 29 ? 61.503 12.402 34.644 1.00 146.09 128 LYS F CA 1
ATOM 7316 C C . LYS F 1 29 ? 62.494 13.537 34.497 1.00 140.07 128 LYS F C 1
ATOM 7317 O O . LYS F 1 29 ? 63.628 13.358 34.007 1.00 165.39 128 LYS F O 1
ATOM 7323 N N . ILE F 1 30 ? 62.004 14.704 34.915 1.00 139.63 129 ILE F N 1
ATOM 7324 C CA . ILE F 1 30 ? 62.668 15.995 34.803 1.00 147.02 129 ILE F CA 1
ATOM 7325 C C . ILE F 1 30 ? 63.057 16.610 36.143 1.00 148.81 129 ILE F C 1
ATOM 7326 O O . ILE F 1 30 ? 62.187 16.887 36.985 1.00 147.13 129 ILE F O 1
ATOM 7331 N N . LEU F 1 31 ? 64.357 16.814 36.343 1.00 152.09 130 LEU F N 1
ATOM 7332 C CA . LEU F 1 31 ? 64.827 17.639 37.450 1.00 154.67 130 LEU F CA 1
ATOM 7333 C C . LEU F 1 31 ? 64.608 19.106 37.128 1.00 156.28 130 LEU F C 1
ATOM 7334 O O . LEU F 1 31 ? 64.894 19.555 36.018 1.00 156.52 130 LEU F O 1
ATOM 7339 N N . VAL F 1 32 ? 64.115 19.859 38.106 1.00 157.23 131 VAL F N 1
ATOM 7340 C CA . VAL F 1 32 ? 63.829 21.264 37.880 1.00 157.52 131 VAL F CA 1
ATOM 7341 C C . VAL F 1 32 ? 64.442 22.105 38.976 1.00 159.74 131 VAL F C 1
ATOM 7342 O O . VAL F 1 32 ? 64.165 21.932 40.164 1.00 158.83 131 VAL F O 1
ATOM 7346 N N . LYS F 1 33 ? 65.315 23.001 38.547 1.00 162.79 132 LYS F N 1
ATOM 7347 C CA . LYS F 1 33 ? 65.989 23.915 39.442 1.00 167.16 132 LYS F CA 1
ATOM 7348 C C . LYS F 1 33 ? 66.230 25.228 38.703 1.00 171.67 132 LYS F C 1
ATOM 7349 O O . LYS F 1 33 ? 66.506 25.235 37.502 1.00 173.33 132 LYS F O 1
ATOM 7355 N N . LYS F 1 34 ? 66.082 26.341 39.407 1.00 173.71 133 LYS F N 1
ATOM 7356 C CA . LYS F 1 34 ? 66.468 27.634 38.863 1.00 175.16 133 LYS F CA 1
ATOM 7357 C C . LYS F 1 34 ? 67.643 28.088 39.702 1.00 177.68 133 LYS F C 1
ATOM 7358 O O . LYS F 1 34 ? 67.447 28.476 40.850 1.00 178.75 133 LYS F O 1
ATOM 7364 N N . THR F 1 35 ? 68.847 28.080 39.130 1.00 178.70 134 THR F N 1
ATOM 7365 C CA . THR F 1 35 ? 70.048 28.392 39.901 1.00 181.25 134 THR F CA 1
ATOM 7366 C C . THR F 1 35 ? 70.135 27.465 41.121 1.00 179.91 134 THR F C 1
ATOM 7367 O O . THR F 1 35 ? 69.718 27.847 42.214 1.00 178.10 134 THR F O 1
ATOM 7371 N N . PRO F 1 36 ? 70.658 26.233 40.925 1.00 180.39 135 PRO F N 1
ATOM 7372 C CA . PRO F 1 36 ? 70.611 25.063 41.822 1.00 182.69 135 PRO F CA 1
ATOM 7373 C C . PRO F 1 36 ? 71.124 25.302 43.252 1.00 190.88 135 PRO F C 1
ATOM 7374 O O . PRO F 1 36 ? 71.445 26.436 43.601 1.00 191.90 135 PRO F O 1
ATOM 7378 N N . GLU F 1 37 ? 71.240 24.221 44.030 1.00 197.21 136 GLU F N 1
ATOM 7379 C CA . GLU F 1 37 ? 71.214 24.221 45.503 1.00 201.87 136 GLU F CA 1
ATOM 7380 C C . GLU F 1 37 ? 69.783 24.474 45.996 1.00 201.71 136 GLU F C 1
ATOM 7381 O O . GLU F 1 37 ? 69.567 25.170 46.991 1.00 167.42 136 GLU F O 1
ATOM 7387 N N . GLU F 1 38 ? 68.812 23.927 45.263 1.00 199.92 137 GLU F N 1
ATOM 7388 C CA . GLU F 1 38 ? 67.399 24.039 45.624 1.00 161.42 137 GLU F CA 1
ATOM 7389 C C . GLU F 1 38 ? 66.813 22.745 46.180 1.00 160.41 137 GLU F C 1
ATOM 7390 O O . GLU F 1 38 ? 65.679 22.383 45.855 1.00 157.75 137 GLU F O 1
ATOM 7396 N N . TRP F 1 40 ? 63.830 20.035 42.369 1.00 175.68 139 TRP F N 1
ATOM 7397 C CA . TRP F 1 40 ? 62.834 19.031 42.735 1.00 173.81 139 TRP F CA 1
ATOM 7398 C C . TRP F 1 40 ? 62.429 18.243 41.492 1.00 173.40 139 TRP F C 1
ATOM 7399 O O . TRP F 1 40 ? 62.825 18.599 40.383 1.00 174.15 139 TRP F O 1
ATOM 7410 N N . VAL F 1 41 ? 61.647 17.179 41.670 1.00 172.31 140 VAL F N 1
ATOM 7411 C CA . VAL F 1 41 ? 61.316 16.288 40.559 1.00 169.92 140 VAL F CA 1
ATOM 7412 C C . VAL F 1 41 ? 59.893 16.443 40.024 1.00 165.69 140 VAL F C 1
ATOM 7413 O O . VAL F 1 41 ? 58.928 16.465 40.789 1.00 163.67 140 VAL F O 1
ATOM 7417 N N . VAL F 1 42 ? 59.778 16.564 38.698 1.00 164.16 141 VAL F N 1
ATOM 7418 C CA . VAL F 1 42 ? 58.474 16.508 38.030 1.00 160.94 141 VAL F CA 1
ATOM 7419 C C . VAL F 1 42 ? 58.462 15.500 36.879 1.00 161.18 141 VAL F C 1
ATOM 7420 O O . VAL F 1 42 ? 59.470 15.302 36.195 1.00 163.33 141 VAL F O 1
ATOM 7424 N N . PHE F 1 43 ? 57.316 14.859 36.682 1.00 158.38 142 PHE F N 1
ATOM 7425 C CA . PHE F 1 43 ? 57.122 13.930 35.574 1.00 155.71 142 PHE F CA 1
ATOM 7426 C C . PHE F 1 43 ? 56.227 14.587 34.548 1.00 150.42 142 PHE F C 1
ATOM 7427 O O . PHE F 1 43 ? 55.207 15.178 34.901 1.00 146.82 142 PHE F O 1
ATOM 7435 N N . ARG F 1 44 ? 56.627 14.534 33.284 1.00 150.56 143 ARG F N 1
ATOM 7436 C CA . ARG F 1 44 ? 55.810 15.145 32.237 1.00 126.29 143 ARG F CA 1
ATOM 7437 C C . ARG F 1 44 ? 55.655 14.270 31.012 1.00 124.96 143 ARG F C 1
ATOM 7438 O O . ARG F 1 44 ? 56.622 13.725 30.497 1.00 126.23 143 ARG F O 1
ATOM 7446 N N . ARG F 1 45 ? 54.429 14.168 30.521 1.00 122.45 144 ARG F N 1
ATOM 7447 C CA . ARG F 1 45 ? 54.199 13.400 29.319 1.00 121.08 144 ARG F CA 1
ATOM 7448 C C . ARG F 1 45 ? 54.657 14.238 28.142 1.00 136.71 144 ARG F C 1
ATOM 7449 O O . ARG F 1 45 ? 54.647 15.464 28.209 1.00 121.81 144 ARG F O 1
ATOM 7457 N N . TYR F 1 46 ? 55.095 13.566 27.083 1.00 136.16 145 TYR F N 1
ATOM 7458 C CA . TYR F 1 46 ? 55.400 14.209 25.808 1.00 136.68 145 TYR F CA 1
ATOM 7459 C C . TYR F 1 46 ? 54.229 15.065 25.356 1.00 133.30 145 TYR F C 1
ATOM 7460 O O . TYR F 1 46 ? 54.402 16.156 24.822 1.00 132.41 145 TYR F O 1
ATOM 7469 N N . THR F 1 47 ? 53.031 14.537 25.570 1.00 133.29 146 THR F N 1
ATOM 7470 C CA . THR F 1 47 ? 51.807 15.180 25.131 1.00 132.93 146 THR F CA 1
ATOM 7471 C C . THR F 1 47 ? 51.646 16.599 25.696 1.00 115.75 146 THR F C 1
ATOM 7472 O O . THR F 1 47 ? 51.140 17.493 25.018 1.00 114.95 146 THR F O 1
ATOM 7476 N N . ASP F 1 48 ? 52.150 16.822 26.904 1.00 122.53 147 ASP F N 1
ATOM 7477 C CA . ASP F 1 48 ? 52.110 18.152 27.508 1.00 123.40 147 ASP F CA 1
ATOM 7478 C C . ASP F 1 48 ? 53.144 19.058 26.882 1.00 119.89 147 ASP F C 1
ATOM 7479 O O . ASP F 1 48 ? 52.894 20.241 26.705 1.00 126.03 147 ASP F O 1
ATOM 7484 N N . PHE F 1 49 ? 54.325 18.518 26.599 1.00 125.70 148 PHE F N 1
ATOM 7485 C CA . PHE F 1 49 ? 55.329 19.279 25.874 1.00 123.17 148 PHE F CA 1
ATOM 7486 C C . PHE F 1 49 ? 54.722 19.765 24.571 1.00 135.51 148 PHE F C 1
ATOM 7487 O O . PHE F 1 49 ? 54.869 20.928 24.202 1.00 135.77 148 PHE F O 1
ATOM 7495 N N . SER F 1 50 ? 54.031 18.860 23.886 1.00 119.82 149 SER F N 1
ATOM 7496 C CA . SER F 1 50 ? 53.376 19.183 22.630 1.00 118.31 149 SER F CA 1
ATOM 7497 C C . SER F 1 50 ? 52.349 20.298 22.797 1.00 127.17 149 SER F C 1
ATOM 7498 O O . SER F 1 50 ? 52.438 21.333 22.137 1.00 127.92 149 SER F O 1
ATOM 7501 N N . ARG F 1 51 ? 51.383 20.082 23.685 1.00 125.45 150 ARG F N 1
ATOM 7502 C CA . ARG F 1 51 ? 50.333 21.064 23.954 1.00 124.37 150 ARG F CA 1
ATOM 7503 C C . ARG F 1 51 ? 50.908 22.444 24.311 1.00 127.07 150 ARG F C 1
ATOM 7504 O O . ARG F 1 51 ? 50.468 23.481 23.791 1.00 127.03 150 ARG F O 1
ATOM 7512 N N . LEU F 1 52 ? 51.901 22.438 25.196 1.00 129.66 151 LEU F N 1
ATOM 7513 C CA . LEU F 1 52 ? 52.598 23.646 25.612 1.00 120.69 151 LEU F CA 1
ATOM 7514 C C . LEU F 1 52 ? 53.187 24.310 24.384 1.00 134.05 151 LEU F C 1
ATOM 7515 O O . LEU F 1 52 ? 53.099 25.516 24.240 1.00 134.64 151 LEU F O 1
ATOM 7520 N N . ASN F 1 53 ? 53.839 23.521 23.535 1.00 133.89 152 ASN F N 1
ATOM 7521 C CA . ASN F 1 53 ? 54.414 24.013 22.279 1.00 135.07 152 ASN F CA 1
ATOM 7522 C C . ASN F 1 53 ? 53.358 24.678 21.378 1.00 136.54 152 ASN F C 1
ATOM 7523 O O . ASN F 1 53 ? 53.638 25.680 20.712 1.00 140.78 152 ASN F O 1
ATOM 7528 N N . ASP F 1 54 ? 52.147 24.122 21.360 1.00 132.57 153 ASP F N 1
ATOM 7529 C CA . ASP F 1 54 ? 51.036 24.731 20.628 1.00 129.64 153 ASP F CA 1
ATOM 7530 C C . ASP F 1 54 ? 50.681 26.091 21.204 1.00 130.19 153 ASP F C 1
ATOM 7531 O O . ASP F 1 54 ? 50.487 27.063 20.464 1.00 131.10 153 ASP F O 1
ATOM 7536 N N . LYS F 1 55 ? 50.599 26.156 22.530 1.00 130.13 154 LYS F N 1
ATOM 7537 C CA . LYS F 1 55 ? 50.303 27.416 23.215 1.00 130.39 154 LYS F CA 1
ATOM 7538 C C . LYS F 1 55 ? 51.415 28.461 23.001 1.00 133.22 154 LYS F C 1
ATOM 7539 O O . LYS F 1 55 ? 51.153 29.667 22.940 1.00 134.08 154 LYS F O 1
ATOM 7545 N N . LEU F 1 56 ? 52.652 27.989 22.888 1.00 134.80 155 LEU F N 1
ATOM 7546 C CA . LEU F 1 56 ? 53.793 28.845 22.581 1.00 124.72 155 LEU F CA 1
ATOM 7547 C C . LEU F 1 56 ? 53.632 29.427 21.190 1.00 135.42 155 LEU F C 1
ATOM 7548 O O . LEU F 1 56 ? 53.832 30.618 20.973 1.00 125.58 155 LEU F O 1
ATOM 7553 N N . LYS F 1 57 ? 53.279 28.563 20.245 1.00 133.34 156 LYS F N 1
ATOM 7554 C CA . LYS F 1 57 ? 53.013 28.994 18.878 1.00 132.55 156 LYS F CA 1
ATOM 7555 C C . LYS F 1 57 ? 51.851 29.994 18.827 1.00 128.70 156 LYS F C 1
ATOM 7556 O O . LYS F 1 57 ? 51.781 30.824 17.920 1.00 127.76 156 LYS F O 1
ATOM 7562 N N . GLU F 1 58 ? 50.933 29.903 19.786 1.00 125.64 157 GLU F N 1
ATOM 7563 C CA . GLU F 1 58 ? 49.889 30.923 19.915 1.00 124.68 157 GLU F CA 1
ATOM 7564 C C . GLU F 1 58 ? 50.420 32.258 20.423 1.00 129.43 157 GLU F C 1
ATOM 7565 O O . GLU F 1 58 ? 50.375 33.261 19.713 1.00 131.60 157 GLU F O 1
ATOM 7579 N N . PHE F 1 60 ? 53.518 33.202 21.289 1.00 158.52 159 PHE F N 1
ATOM 7580 C CA . PHE F 1 60 ? 54.754 33.622 20.632 1.00 162.05 159 PHE F CA 1
ATOM 7581 C C . PHE F 1 60 ? 54.765 33.122 19.193 1.00 163.47 159 PHE F C 1
ATOM 7582 O O . PHE F 1 60 ? 55.402 32.110 18.884 1.00 163.79 159 PHE F O 1
ATOM 7590 N N . PRO F 1 61 ? 54.043 33.827 18.305 1.00 163.60 160 PRO F N 1
ATOM 7591 C CA . PRO F 1 61 ? 53.907 33.370 16.919 1.00 165.41 160 PRO F CA 1
ATOM 7592 C C . PRO F 1 61 ? 55.200 33.505 16.113 1.00 170.77 160 PRO F C 1
ATOM 7593 O O . PRO F 1 61 ? 55.445 32.687 15.228 1.00 171.89 160 PRO F O 1
ATOM 7597 N N . GLY F 1 62 ? 56.027 34.496 16.442 1.00 174.19 161 GLY F N 1
ATOM 7598 C CA . GLY F 1 62 ? 57.253 34.746 15.701 1.00 179.98 161 GLY F CA 1
ATOM 7599 C C . GLY F 1 62 ? 58.463 33.984 16.211 1.00 183.91 161 GLY F C 1
ATOM 7600 O O . GLY F 1 62 ? 59.598 34.324 15.876 1.00 188.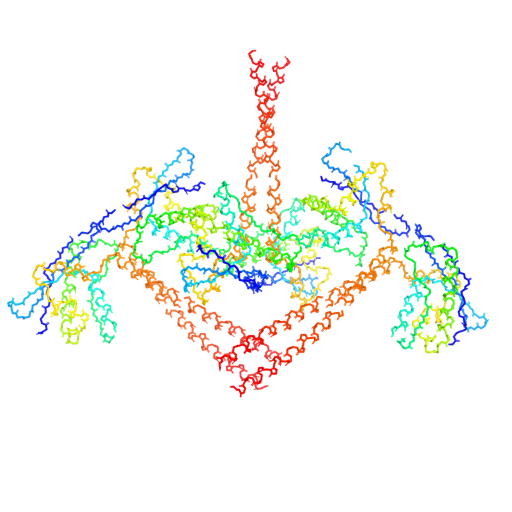32 161 GLY F O 1
ATOM 7601 N N . PHE F 1 63 ? 58.215 32.950 17.013 1.00 182.33 162 PHE F N 1
ATOM 7602 C CA . PHE F 1 63 ? 59.266 32.146 17.632 1.00 170.67 162 PHE F CA 1
ATOM 7603 C C . PHE F 1 63 ? 58.783 30.699 17.573 1.00 169.02 162 PHE F C 1
ATOM 7604 O O . PHE F 1 63 ? 57.687 30.384 18.039 1.00 165.34 162 PHE F O 1
ATOM 7612 N N . ARG F 1 64 ? 59.599 29.821 16.999 1.00 173.59 163 ARG F N 1
ATOM 7613 C CA . ARG F 1 64 ? 59.269 28.400 16.926 1.00 170.62 163 ARG F CA 1
ATOM 7614 C C . ARG F 1 64 ? 60.339 27.612 17.669 1.00 184.04 163 ARG F C 1
ATOM 7615 O O . ARG F 1 64 ? 61.527 27.830 17.461 1.00 188.09 163 ARG F O 1
ATOM 7623 N N . LEU F 1 65 ? 59.922 26.698 18.535 1.00 169.32 164 LEU F N 1
ATOM 7624 C CA . LEU F 1 65 ? 60.871 25.941 19.342 1.00 170.33 164 LEU F CA 1
ATOM 7625 C C . LEU F 1 65 ? 60.964 24.516 18.803 1.00 171.12 164 LEU F C 1
ATOM 7626 O O . LEU F 1 65 ? 60.440 24.240 17.727 1.00 171.40 164 LEU F O 1
ATOM 7631 N N . ALA F 1 66 ? 61.626 2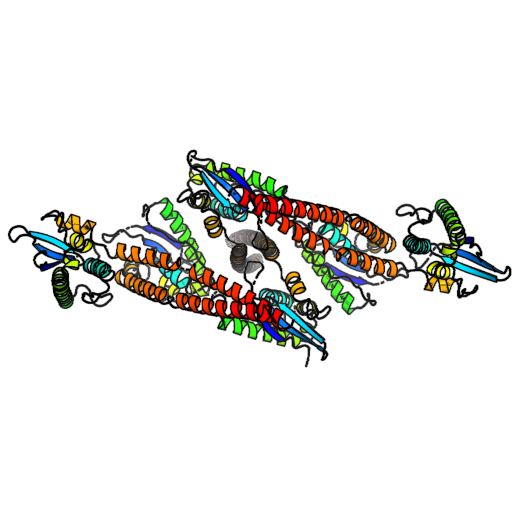3.607 19.513 1.00 171.54 165 ALA F N 1
ATOM 7632 C CA . ALA F 1 66 ? 61.945 22.341 18.861 1.00 173.19 165 ALA F CA 1
ATOM 7633 C C . ALA F 1 66 ? 60.993 21.152 19.000 1.00 170.31 165 ALA F C 1
ATOM 7634 O O . ALA F 1 66 ? 60.066 21.108 19.803 1.00 166.65 165 ALA F O 1
ATOM 7636 N N . LEU F 1 67 ? 61.324 20.185 18.157 1.00 172.38 166 LEU F N 1
ATOM 7637 C CA . LEU F 1 67 ? 60.626 18.945 17.871 1.00 170.87 166 LEU F CA 1
ATOM 7638 C C . LEU F 1 67 ? 59.256 19.262 17.253 1.00 176.21 166 LEU F C 1
ATOM 7639 O O . LEU F 1 67 ? 58.482 20.031 17.817 1.00 165.46 166 LEU F O 1
ATOM 7644 N N . PRO F 1 68 ? 58.940 18.585 16.137 1.00 177.45 167 PRO F N 1
ATOM 7645 C CA . PRO F 1 68 ? 57.778 18.305 15.280 1.00 175.81 167 PRO F CA 1
ATOM 7646 C C . PRO F 1 68 ? 57.177 16.897 15.576 1.00 181.67 167 PRO F C 1
ATOM 7647 O O . PRO F 1 68 ? 57.515 16.365 16.635 1.00 180.11 167 PRO F O 1
ATOM 7651 N N . PRO F 1 69 ? 56.253 16.354 14.729 1.00 181.83 168 PRO F N 1
ATOM 7652 C CA . PRO F 1 69 ? 55.444 15.259 15.275 1.00 180.01 168 PRO F CA 1
ATOM 7653 C C . PRO F 1 69 ? 56.106 13.925 15.516 1.00 182.80 168 PRO F C 1
ATOM 7654 O O . PRO F 1 69 ? 57.111 13.553 14.915 1.00 186.27 168 PRO F O 1
ATOM 7658 N N . LYS F 1 70 ? 55.452 13.198 16.408 1.00 181.15 169 LYS F N 1
ATOM 7659 C CA . LYS F 1 70 ? 55.614 11.774 16.579 1.00 182.46 169 LYS F CA 1
ATOM 7660 C C . LYS F 1 70 ? 54.476 11.117 15.795 1.00 183.03 169 LYS F C 1
ATOM 7661 O O . LYS F 1 70 ? 53.656 11.805 15.182 1.00 181.65 169 LYS F O 1
ATOM 7667 N N . ARG F 1 71 ? 54.435 9.790 15.784 1.00 185.20 170 ARG F N 1
ATOM 7668 C CA . ARG F 1 71 ? 53.280 9.101 15.222 1.00 155.46 170 ARG F CA 1
ATOM 7669 C C . ARG F 1 71 ? 52.831 7.943 16.109 1.00 153.10 170 ARG F C 1
ATOM 7670 O O . ARG F 1 71 ? 52.855 8.048 17.339 1.00 151.39 170 ARG F O 1
ATOM 7678 N N . PHE F 1 73 ? 51.767 6.071 13.534 1.00 154.21 172 PHE F N 1
ATOM 7679 C CA . PHE F 1 73 ? 51.970 4.979 12.581 1.00 158.93 172 PHE F CA 1
ATOM 7680 C C . PHE F 1 73 ? 53.440 4.593 12.357 1.00 160.57 172 PHE F C 1
ATOM 7681 O O . PHE F 1 73 ? 54.041 4.908 11.328 1.00 163.67 172 PHE F O 1
ATOM 7689 N N . LYS F 1 74 ? 53.983 3.918 13.368 1.00 175.13 173 LYS F N 1
ATOM 7690 C CA . LYS F 1 74 ? 55.242 3.167 13.337 1.00 177.27 173 LYS F CA 1
ATOM 7691 C C . LYS F 1 74 ? 55.399 2.601 14.744 1.00 173.03 173 LYS F C 1
ATOM 7692 O O . LYS F 1 74 ? 54.513 2.779 15.576 1.00 159.01 173 LYS F O 1
ATOM 7698 N N . ASP F 1 75 ? 56.478 1.868 14.995 1.00 172.52 174 ASP F N 1
ATOM 7699 C CA . ASP F 1 75 ? 56.742 1.363 16.335 1.00 168.66 174 ASP F CA 1
ATOM 7700 C C . ASP F 1 75 ? 56.689 2.551 17.294 1.00 167.11 174 ASP F C 1
ATOM 7701 O O . ASP F 1 75 ? 57.387 3.546 17.082 1.00 169.53 174 ASP F O 1
ATOM 7706 N N . ASN F 1 76 ? 55.858 2.478 18.330 1.00 163.24 175 ASN F N 1
ATOM 7707 C CA . ASN F 1 76 ? 55.775 3.610 19.253 1.00 156.85 175 ASN F CA 1
ATOM 7708 C C . ASN F 1 76 ? 56.996 3.726 20.154 1.00 160.18 175 ASN F C 1
ATOM 7709 O O . ASN F 1 76 ? 57.591 4.801 20.251 1.00 159.88 175 ASN F O 1
ATOM 7714 N N . TYR F 1 77 ? 57.386 2.635 20.805 1.00 160.82 176 TYR F N 1
ATOM 7715 C CA . TYR F 1 77 ? 58.611 2.692 21.592 1.00 162.61 176 TYR F CA 1
ATOM 7716 C C . TYR F 1 77 ? 59.821 2.220 20.776 1.00 166.88 176 TYR F C 1
ATOM 7717 O O . TYR F 1 77 ? 59.976 1.040 20.465 1.00 166.78 176 TYR F O 1
ATOM 7726 N N . ASN F 1 78 ? 60.670 3.178 20.427 1.00 171.71 177 ASN F N 1
ATOM 7727 C CA . ASN F 1 78 ? 61.928 2.897 19.761 1.00 180.36 177 ASN F CA 1
ATOM 7728 C C . ASN F 1 78 ? 63.036 3.622 20.517 1.00 181.29 177 ASN F C 1
ATOM 7729 O O . ASN F 1 78 ? 63.095 4.849 20.495 1.00 181.51 177 ASN F O 1
ATOM 7734 N N . ALA F 1 79 ? 63.875 2.862 21.220 1.00 182.72 178 ALA F N 1
ATOM 7735 C CA . ALA F 1 79 ? 64.958 3.417 22.038 1.00 176.55 178 ALA F CA 1
ATOM 7736 C C . ALA F 1 79 ? 65.770 4.533 21.355 1.00 192.17 178 ALA F C 1
ATOM 7737 O O . ALA F 1 79 ? 66.078 5.567 21.967 1.00 191.82 178 ALA F O 1
ATOM 7739 N N . ASP F 1 80 ? 66.056 4.342 20.070 1.00 194.69 179 ASP F N 1
ATOM 7740 C CA . ASP F 1 80 ? 66.803 5.314 19.276 1.00 197.31 179 ASP F CA 1
ATOM 7741 C C . ASP F 1 80 ? 65.962 6.587 19.149 1.00 183.17 179 ASP F C 1
ATOM 7742 O O . ASP F 1 80 ? 66.420 7.711 19.417 1.00 183.81 179 ASP F O 1
ATOM 7747 N N . PHE F 1 81 ? 64.714 6.373 18.747 1.00 180.54 180 PHE F N 1
ATOM 7748 C CA . PHE F 1 81 ? 63.694 7.409 18.650 1.00 188.53 180 PHE F CA 1
ATOM 7749 C C . PHE F 1 81 ? 63.502 8.065 20.025 1.00 185.73 180 PHE F C 1
ATOM 7750 O O . PHE F 1 81 ? 63.306 9.279 20.118 1.00 184.37 180 PHE F O 1
ATOM 7758 N N . LEU F 1 82 ? 63.561 7.254 21.084 1.00 184.13 181 LEU F N 1
ATOM 7759 C CA . LEU F 1 82 ? 63.433 7.745 22.464 1.00 180.75 181 LEU F CA 1
ATOM 7760 C C . LEU F 1 82 ? 64.478 8.780 22.838 1.00 182.39 181 LEU F C 1
ATOM 7761 O O . LEU F 1 82 ? 64.163 9.855 23.366 1.00 179.93 181 LEU F O 1
ATOM 7766 N N . GLU F 1 83 ? 65.731 8.461 22.542 1.00 185.90 182 GLU F N 1
ATOM 7767 C CA . GLU F 1 83 ? 66.801 9.390 22.858 1.00 187.44 182 GLU F CA 1
ATOM 7768 C C . GLU F 1 83 ? 66.805 10.616 21.964 1.00 187.68 182 GLU F C 1
ATOM 7769 O O . GLU F 1 83 ? 66.979 11.721 22.457 1.00 180.04 182 GLU F O 1
ATOM 7775 N N . ASP F 1 84 ? 66.624 10.427 20.657 1.00 188.10 183 ASP F N 1
ATOM 7776 C CA . ASP F 1 84 ? 66.538 11.575 19.750 1.00 187.96 183 ASP F CA 1
ATOM 7777 C C . ASP F 1 84 ? 65.448 12.541 20.232 1.00 184.32 183 ASP F C 1
ATOM 7778 O O . ASP F 1 84 ? 65.684 13.754 20.369 1.00 184.49 183 ASP F O 1
ATOM 7783 N N . ARG F 1 85 ? 64.262 11.995 20.493 1.00 181.52 184 ARG F N 1
ATOM 7784 C CA . ARG F 1 85 ? 63.162 12.773 21.054 1.00 178.89 184 ARG F CA 1
ATOM 7785 C C . ARG F 1 85 ? 63.561 13.499 22.342 1.00 180.04 184 ARG F C 1
ATOM 7786 O O . ARG F 1 85 ? 63.279 14.691 22.486 1.00 179.68 184 ARG F O 1
ATOM 7794 N N . GLN F 1 86 ? 64.220 12.801 23.273 1.00 181.64 185 GLN F N 1
ATOM 7795 C CA . GLN F 1 86 ? 64.644 13.463 24.518 1.00 182.15 185 GLN F CA 1
ATOM 7796 C C . GLN F 1 86 ? 65.638 14.610 24.296 1.00 185.16 185 GLN F C 1
ATOM 7797 O O . GLN F 1 86 ? 65.473 15.684 24.866 1.00 183.33 185 GLN F O 1
ATOM 7803 N N . LEU F 1 87 ? 66.677 14.375 23.495 1.00 188.65 186 LEU F N 1
ATOM 7804 C CA . LEU F 1 87 ? 67.638 15.426 23.159 1.00 187.44 186 LEU F CA 1
ATOM 7805 C C . LEU F 1 87 ? 66.868 16.639 22.662 1.00 187.90 186 LEU F C 1
ATOM 7806 O O . LEU F 1 87 ? 67.099 17.772 23.102 1.00 188.72 186 LEU F O 1
ATOM 7811 N N . GLY F 1 88 ? 65.925 16.379 21.762 1.00 185.09 187 GLY F N 1
ATOM 7812 C CA . GLY F 1 88 ? 65.055 17.419 21.249 1.00 182.65 187 GLY F CA 1
ATOM 7813 C C . GLY F 1 88 ? 64.319 18.131 22.371 1.00 178.41 187 GLY F C 1
ATOM 7814 O O . GLY F 1 88 ? 64.076 19.334 22.290 1.00 177.56 187 GLY F O 1
ATOM 7815 N N . LEU F 1 89 ? 63.950 17.382 23.410 1.00 175.97 188 LEU F N 1
ATOM 7816 C CA . LEU F 1 89 ? 63.257 17.952 24.568 1.00 167.17 188 LEU F CA 1
ATOM 7817 C C . LEU F 1 89 ? 64.121 18.795 25.517 1.00 167.95 188 LEU F C 1
ATOM 7818 O O . LEU F 1 89 ? 63.663 19.824 26.002 1.00 175.98 188 LEU F O 1
ATOM 7823 N N . GLN F 1 90 ? 65.345 18.372 25.813 1.00 170.56 189 GLN F N 1
ATOM 7824 C CA . GLN F 1 90 ? 66.222 19.239 26.587 1.00 171.63 189 GLN F CA 1
ATOM 7825 C C . GLN F 1 90 ? 66.547 20.508 25.806 1.00 182.40 189 GLN F C 1
ATOM 7826 O O . GLN F 1 90 ? 66.560 21.597 26.376 1.00 181.15 189 GLN F O 1
ATOM 7832 N N . ALA F 1 91 ? 66.794 20.375 24.503 1.00 185.53 190 ALA F N 1
ATOM 7833 C CA . ALA F 1 91 ? 66.966 21.556 23.656 1.00 178.40 190 ALA F CA 1
ATOM 7834 C C . ALA F 1 91 ? 65.723 22.437 23.763 1.00 183.93 190 ALA F C 1
ATOM 7835 O O . ALA F 1 91 ? 65.824 23.660 23.825 1.00 184.82 190 ALA F O 1
ATOM 7837 N N . PHE F 1 92 ? 64.554 21.798 23.746 1.00 180.30 191 PHE F N 1
ATOM 7838 C CA . PHE F 1 92 ? 63.254 22.468 23.867 1.00 176.43 191 PHE F CA 1
ATOM 7839 C C . PHE F 1 92 ? 63.152 23.298 25.168 1.00 174.95 191 PHE F C 1
ATOM 7840 O O . PHE F 1 92 ? 62.712 24.455 25.150 1.00 173.74 191 PHE F O 1
ATOM 7848 N N . LEU F 1 93 ? 63.595 22.715 26.283 1.00 174.87 192 LEU F N 1
ATOM 7849 C CA . LEU F 1 93 ? 63.611 23.399 27.584 1.00 164.01 192 LEU F CA 1
ATOM 7850 C C . LEU F 1 93 ? 64.593 24.568 27.548 1.00 181.70 192 LEU F C 1
ATOM 7851 O O . LEU F 1 93 ? 64.331 25.646 28.092 1.00 180.16 192 LEU F O 1
ATOM 7856 N N . GLN F 1 94 ? 65.733 24.323 26.908 1.00 185.91 193 GLN F N 1
ATOM 7857 C CA . GLN F 1 94 ? 66.781 25.318 26.719 1.00 173.61 193 GLN F CA 1
ATOM 7858 C C . GLN F 1 94 ? 66.176 26.547 26.034 1.00 189.40 193 GLN F C 1
ATOM 7859 O O . GLN F 1 94 ? 66.411 27.690 26.444 1.00 190.39 193 GLN F O 1
ATOM 7865 N N . ASN F 1 95 ? 65.394 26.295 24.985 1.00 187.46 194 ASN F N 1
ATOM 7866 C CA . ASN F 1 95 ? 64.710 27.349 24.235 1.00 185.37 194 ASN F CA 1
ATOM 7867 C C . ASN F 1 95 ? 63.640 28.060 25.059 1.00 182.01 194 ASN F C 1
ATOM 7868 O O . ASN F 1 95 ? 63.401 29.261 24.899 1.00 181.97 194 ASN F O 1
ATOM 7873 N N . LEU F 1 96 ? 62.997 27.294 25.938 1.00 178.65 195 LEU F N 1
ATOM 7874 C CA . LEU F 1 96 ? 61.967 27.826 26.827 1.00 173.94 195 LEU F CA 1
ATOM 7875 C C . LEU F 1 96 ? 62.558 28.856 27.785 1.00 174.64 195 LEU F C 1
ATOM 7876 O O . LEU F 1 96 ? 61.985 29.921 27.996 1.00 172.58 195 LEU F O 1
ATOM 7881 N N . VAL F 1 97 ? 63.710 28.535 28.365 1.00 177.92 196 VAL F N 1
ATOM 7882 C CA . VAL F 1 97 ? 64.344 29.454 29.307 1.00 164.43 196 VAL F CA 1
ATOM 7883 C C . VAL F 1 97 ? 65.118 30.580 28.610 1.00 167.72 196 VAL F C 1
ATOM 7884 O O . VAL F 1 97 ? 65.298 31.649 29.186 1.00 167.58 196 VAL F O 1
ATOM 7888 N N . ALA F 1 98 ? 65.545 30.358 27.368 1.00 170.66 197 ALA F N 1
ATOM 7889 C CA . ALA F 1 98 ? 66.380 31.343 26.669 1.00 174.15 197 ALA F CA 1
ATOM 7890 C C . ALA F 1 98 ? 65.723 32.702 26.380 1.00 179.07 197 ALA F C 1
ATOM 7891 O O . ALA F 1 98 ? 66.402 33.729 26.309 1.00 175.55 197 ALA F O 1
ATOM 7893 N N . HIS F 1 99 ? 64.411 32.705 26.205 1.00 170.38 198 HIS F N 1
ATOM 7894 C CA . HIS F 1 99 ? 63.669 33.943 26.039 1.00 169.21 198 HIS F CA 1
ATOM 7895 C C . HIS F 1 99 ? 63.054 34.303 27.393 1.00 165.70 198 HIS F C 1
ATOM 7896 O O . HIS F 1 99 ? 62.483 33.439 28.059 1.00 182.47 198 HIS F O 1
ATOM 7903 N N . LYS F 1 100 ? 63.203 35.551 27.824 1.00 165.86 199 LYS F N 1
ATOM 7904 C CA . LYS F 1 100 ? 62.690 35.966 29.130 1.00 176.39 199 LYS F CA 1
ATOM 7905 C C . LYS F 1 100 ? 61.174 35.776 29.208 1.00 173.50 199 LYS F C 1
ATOM 7906 O O . LYS F 1 100 ? 60.659 35.160 30.141 1.00 171.80 199 LYS F O 1
ATOM 7912 N N . ASP F 1 101 ? 60.472 36.300 28.207 1.00 173.82 200 ASP F N 1
ATOM 7913 C CA . ASP F 1 101 ? 59.011 36.259 28.147 1.00 155.38 200 ASP F CA 1
ATOM 7914 C C . ASP F 1 101 ? 58.492 34.833 28.156 1.00 171.78 200 ASP F C 1
ATOM 7915 O O . ASP F 1 101 ? 57.505 34.530 28.829 1.00 168.80 200 ASP F O 1
ATOM 7920 N N . ILE F 1 102 ? 59.144 33.965 27.392 1.00 173.19 201 ILE F N 1
ATOM 7921 C CA . ILE F 1 102 ? 58.723 32.578 27.333 1.00 172.73 201 ILE F CA 1
ATOM 7922 C C . ILE F 1 102 ? 58.875 31.990 28.726 1.00 172.45 201 ILE F C 1
ATOM 7923 O O . ILE F 1 102 ? 57.968 31.336 29.233 1.00 170.26 201 ILE F O 1
ATOM 7928 N N . ALA F 1 103 ? 60.018 32.257 29.355 1.00 175.50 202 ALA F N 1
ATOM 7929 C CA . ALA F 1 103 ? 60.305 31.706 30.675 1.00 153.20 202 ALA F CA 1
ATOM 7930 C C . ALA F 1 103 ? 59.311 32.188 31.730 1.00 157.48 202 ALA F C 1
ATOM 7931 O O . ALA F 1 103 ? 59.025 31.469 32.689 1.00 155.37 202 ALA F O 1
ATOM 7933 N N . ASN F 1 104 ? 58.793 33.403 31.552 1.00 156.71 203 ASN F N 1
ATOM 7934 C CA . ASN F 1 104 ? 57.784 33.949 32.461 1.00 145.35 203 ASN F CA 1
ATOM 7935 C C . ASN F 1 104 ? 56.336 33.842 31.964 1.00 142.60 203 ASN F C 1
ATOM 7936 O O . ASN F 1 104 ? 55.411 34.279 32.649 1.00 139.67 203 ASN F O 1
ATOM 7941 N N . CYS F 1 105 ? 56.142 33.243 30.792 1.00 143.57 204 CYS F N 1
ATOM 7942 C CA . CYS F 1 105 ? 54.806 33.051 30.241 1.00 158.41 204 CYS F CA 1
ATOM 7943 C C . CYS F 1 105 ? 53.960 32.256 31.232 1.00 154.86 204 CYS F C 1
ATOM 7944 O O . CYS F 1 105 ? 54.467 31.345 31.884 1.00 154.67 204 CYS F O 1
ATOM 7947 N N . LEU F 1 106 ? 52.680 32.610 31.344 1.00 126.64 205 LEU F N 1
ATOM 7948 C CA . LEU F 1 106 ? 51.774 31.975 32.306 1.00 124.67 205 LEU F CA 1
ATOM 7949 C C . LEU F 1 106 ? 51.750 30.454 32.167 1.00 122.87 205 LEU F C 1
ATOM 7950 O O . LEU F 1 106 ? 52.010 29.730 33.134 1.00 123.04 205 LEU F O 1
ATOM 7955 N N . ALA F 1 107 ? 51.448 29.980 30.960 1.00 120.88 206 ALA F N 1
ATOM 7956 C CA . ALA F 1 107 ? 51.381 28.547 30.685 1.00 120.00 206 ALA F CA 1
ATOM 7957 C C . ALA F 1 107 ? 52.708 27.854 30.993 1.00 122.07 206 ALA F C 1
ATOM 7958 O O . ALA F 1 107 ? 52.732 26.689 31.387 1.00 123.92 206 ALA F O 1
ATOM 7960 N N . VAL F 1 108 ? 53.806 28.587 30.823 1.00 123.91 207 VAL F N 1
ATOM 7961 C CA . VAL F 1 108 ? 55.142 28.059 31.087 1.00 128.22 207 VAL F CA 1
ATOM 7962 C C . VAL F 1 108 ? 55.471 27.949 32.578 1.00 132.35 207 VAL F C 1
ATOM 7963 O O . VAL F 1 108 ? 56.008 26.934 33.025 1.00 132.58 207 VAL F O 1
ATOM 7967 N N . ARG F 1 109 ? 55.155 28.991 33.346 1.00 133.75 208 ARG F N 1
ATOM 7968 C CA . ARG F 1 109 ? 55.402 28.970 34.792 1.00 137.27 208 ARG F CA 1
ATOM 7969 C C . ARG F 1 109 ? 54.472 27.980 35.509 1.00 137.29 208 ARG F C 1
ATOM 7970 O O . ARG F 1 109 ? 54.843 27.381 36.522 1.00 138.20 208 ARG F O 1
ATOM 7978 N N . GLU F 1 110 ? 53.257 27.829 34.988 1.00 134.75 209 GLU F N 1
ATOM 7979 C CA . GLU F 1 110 ? 52.331 26.808 35.480 1.00 131.71 209 GLU F CA 1
ATOM 7980 C C . GLU F 1 110 ? 52.834 25.415 35.096 1.00 128.77 209 GLU F C 1
ATOM 7981 O O . GLU F 1 110 ? 52.732 24.478 35.884 1.00 129.25 209 GLU F O 1
ATOM 7987 N N . PHE F 1 111 ? 53.378 25.295 33.885 1.00 126.98 210 PHE F N 1
ATOM 7988 C CA . PHE F 1 111 ? 53.873 24.019 33.352 1.00 111.77 210 PHE F CA 1
ATOM 7989 C C . PHE F 1 111 ? 54.976 23.374 34.186 1.00 135.46 210 PHE F C 1
ATOM 7990 O O . PHE F 1 111 ? 54.974 22.165 34.410 1.00 114.16 210 PHE F O 1
ATOM 7998 N N . LEU F 1 112 ? 55.928 24.186 34.623 1.00 137.63 211 LEU F N 1
ATOM 7999 C CA . LEU F 1 112 ? 57.086 23.693 35.363 1.00 141.94 211 LEU F CA 1
ATOM 8000 C C . LEU F 1 112 ? 56.864 23.780 36.871 1.00 147.69 211 LEU F C 1
ATOM 8001 O O . LEU F 1 112 ? 57.787 23.551 37.661 1.00 152.60 211 LEU F O 1
ATOM 8006 N N . CYS F 1 113 ? 55.636 24.140 37.241 1.00 147.25 212 CYS F N 1
ATOM 8007 C CA . CYS F 1 113 ? 55.222 24.357 38.621 1.00 150.90 212 CYS F CA 1
ATOM 8008 C C . CYS F 1 113 ? 56.012 25.534 39.168 1.00 153.06 212 CYS F C 1
ATOM 8009 O O . CYS F 1 113 ? 56.368 25.561 40.343 1.00 156.19 212 CYS F O 1
ATOM 8012 N N . LEU F 1 114 ? 56.287 26.514 38.318 1.00 152.40 213 LEU F N 1
ATOM 8013 C CA . LEU F 1 114 ? 57.132 27.624 38.744 1.00 155.50 213 LEU F CA 1
ATOM 8014 C C . LEU F 1 114 ? 56.381 28.591 39.649 1.00 158.92 213 LEU F C 1
ATOM 8015 O O . LEU F 1 114 ? 56.993 29.339 40.417 1.00 162.38 213 LEU F O 1
ATOM 8020 N N . ASP F 1 115 ? 55.052 28.567 39.566 1.00 156.62 214 ASP F N 1
ATOM 8021 C CA . ASP F 1 115 ? 54.237 29.421 40.423 1.00 154.49 214 ASP F CA 1
ATOM 8022 C C . ASP F 1 115 ? 54.392 29.013 41.891 1.00 154.47 214 ASP F C 1
ATOM 8023 O O . ASP F 1 115 ? 55.034 29.711 42.676 1.00 155.93 214 ASP F O 1
ATOM 8028 N N . ASP F 1 116 ? 53.820 27.863 42.245 1.00 152.85 215 ASP F N 1
ATOM 8029 C CA . ASP F 1 116 ? 53.814 27.368 43.624 1.00 154.67 215 ASP F CA 1
ATOM 8030 C C . ASP F 1 116 ? 54.175 25.872 43.690 1.00 153.41 215 ASP F C 1
ATOM 8031 O O . ASP F 1 116 ? 53.307 25.038 43.962 1.00 151.62 215 ASP F O 1
ATOM 8036 N N . PRO F 1 117 ? 55.458 25.530 43.471 1.00 153.84 216 PRO F N 1
ATOM 8037 C CA . PRO F 1 117 ? 55.897 24.125 43.390 1.00 153.31 216 PRO F CA 1
ATOM 8038 C C . PRO F 1 117 ? 55.658 23.294 44.660 1.00 154.31 216 PRO F C 1
ATOM 8039 O O . PRO F 1 117 ? 55.822 23.802 45.766 1.00 156.79 216 PRO F O 1
ATOM 8043 N N . PRO F 1 118 ? 55.280 22.014 44.484 1.00 151.98 217 PRO F N 1
ATOM 8044 C CA . PRO F 1 118 ? 54.921 21.045 45.530 1.00 153.24 217 PRO F CA 1
ATOM 8045 C C . PRO F 1 118 ? 56.095 20.532 46.361 1.00 157.60 217 PRO F C 1
ATOM 8046 O O . PRO F 1 118 ? 55.888 20.058 47.481 1.00 159.54 217 PRO F O 1
ATOM 8050 N N . GLY F 1 119 ? 57.310 20.638 45.832 1.00 159.33 218 GLY F N 1
ATOM 8051 C CA . GLY F 1 119 ? 58.454 19.983 46.445 1.00 163.73 218 GLY F CA 1
ATOM 8052 C C . GLY F 1 119 ? 58.736 18.601 45.870 1.00 163.85 218 GLY F C 1
ATOM 8053 O O . GLY F 1 119 ? 58.009 18.137 44.987 1.00 162.92 218 GLY F O 1
ATOM 8054 N N . PRO F 1 120 ? 59.808 17.945 46.361 1.00 164.21 219 PRO F N 1
ATOM 8055 C CA . PRO F 1 120 ? 60.368 16.697 45.813 1.00 161.81 219 PRO F CA 1
ATOM 8056 C C . PRO F 1 120 ? 59.563 15.399 45.986 1.00 158.89 219 PRO F C 1
ATOM 8057 O O . PRO F 1 120 ? 59.708 14.530 45.126 1.00 156.43 219 PRO F O 1
ATOM 8061 N N . PHE F 1 121 ? 58.750 15.249 47.030 1.00 159.71 220 PHE F N 1
ATOM 8062 C CA . PHE F 1 121 ? 57.959 14.019 47.167 1.00 138.44 220 PHE F CA 1
ATOM 8063 C C . PHE F 1 121 ? 56.720 14.021 46.251 1.00 158.59 220 PHE F C 1
ATOM 8064 O O . PHE F 1 121 ? 56.297 12.963 45.774 1.00 133.49 220 PHE F O 1
ATOM 8072 N N . ASP F 1 122 ? 56.146 15.198 45.998 1.00 157.50 221 ASP F N 1
ATOM 8073 C CA . ASP F 1 122 ? 54.958 15.280 45.146 1.00 154.50 221 ASP F CA 1
ATOM 8074 C C . ASP F 1 122 ? 55.373 15.454 43.695 1.00 151.80 221 ASP F C 1
ATOM 8075 O O . ASP F 1 122 ? 55.827 16.524 43.282 1.00 152.79 221 ASP F O 1
ATOM 8080 N N . SER F 1 123 ? 55.191 14.386 42.929 1.00 147.74 222 SER F N 1
ATOM 8081 C CA . SER F 1 123 ? 55.658 14.307 41.551 1.00 142.38 222 SER F CA 1
ATOM 8082 C C . SER F 1 123 ? 54.564 13.730 40.662 1.00 137.03 222 SER F C 1
ATOM 8083 O O . SER F 1 123 ? 54.076 14.396 39.749 1.00 134.42 222 SER F O 1
ATOM 8086 N N . LEU F 1 124 ? 54.209 12.473 40.931 1.00 135.62 223 LEU F N 1
ATOM 8087 C CA . LEU F 1 124 ? 53.114 11.798 40.242 1.00 131.53 223 LEU F CA 1
ATOM 8088 C C . LEU F 1 124 ? 51.742 12.428 40.507 1.00 128.97 223 LEU F C 1
ATOM 8089 O O . LEU F 1 124 ? 50.924 12.511 39.599 1.00 117.62 223 LEU F O 1
ATOM 8094 N N . GLU F 1 125 ? 51.489 12.867 41.740 1.00 128.94 224 GLU F N 1
ATOM 8095 C CA . GLU F 1 125 ? 50.213 13.507 42.084 1.00 127.33 224 GLU F CA 1
ATOM 8096 C C . GLU F 1 125 ? 49.976 14.705 41.189 1.00 126.51 224 GLU F C 1
ATOM 8097 O O . GLU F 1 125 ? 48.949 14.816 40.506 1.00 125.07 224 GLU F O 1
ATOM 8103 N N . GLU F 1 126 ? 50.955 15.598 41.205 1.00 127.90 225 GLU F N 1
ATOM 8104 C CA . GLU F 1 126 ? 50.938 16.798 40.394 1.00 126.69 225 GLU F CA 1
ATOM 8105 C C . GLU F 1 126 ? 50.875 16.408 38.926 1.00 121.90 225 GLU F C 1
ATOM 8106 O O . GLU F 1 126 ? 50.210 17.062 38.146 1.00 118.77 225 GLU F O 1
ATOM 8112 N N . SER F 1 127 ? 51.590 15.353 38.554 1.00 122.02 226 SER F N 1
ATOM 8113 C CA . SER F 1 127 ? 51.565 14.863 37.180 1.00 119.81 226 SER F CA 1
ATOM 8114 C C . SER F 1 127 ? 50.184 14.457 36.660 1.00 118.43 226 SER F C 1
ATOM 8115 O O . SER F 1 127 ? 49.808 14.818 35.545 1.00 115.89 226 SER F O 1
ATOM 8118 N N . ARG F 1 128 ? 49.435 13.706 37.466 1.00 119.74 227 ARG F N 1
ATOM 8119 C CA . ARG F 1 128 ? 48.072 13.308 37.113 1.00 116.69 227 ARG F CA 1
ATOM 8120 C C . ARG F 1 128 ? 47.160 14.528 37.134 1.00 115.13 227 ARG F C 1
ATOM 8121 O O . ARG F 1 128 ? 46.255 14.664 36.310 1.00 113.74 227 ARG F O 1
ATOM 8129 N N . ALA F 1 129 ? 47.418 15.425 38.075 1.00 114.86 228 ALA F N 1
ATOM 8130 C CA . ALA F 1 129 ? 46.589 16.605 38.219 1.00 114.29 228 ALA F CA 1
ATOM 8131 C C . ALA F 1 129 ? 46.758 17.533 37.014 1.00 113.68 228 ALA F C 1
ATOM 8132 O O . ALA F 1 129 ? 45.791 18.127 36.541 1.00 113.56 228 ALA F O 1
ATOM 8134 N N . PHE F 1 130 ? 47.988 17.659 36.527 1.00 113.60 229 PHE F N 1
ATOM 8135 C CA . PHE F 1 130 ? 48.309 18.600 35.458 1.00 112.45 229 PHE F CA 1
ATOM 8136 C C . PHE F 1 130 ? 47.882 18.121 34.089 1.00 110.58 229 PHE F C 1
ATOM 8137 O O . PHE F 1 130 ? 47.263 18.881 33.334 1.00 108.72 229 PHE F O 1
ATOM 8145 N N . CYS F 1 131 ? 48.282 16.894 33.747 1.00 111.96 230 CYS F N 1
ATOM 8146 C CA . CYS F 1 131 ? 48.023 16.361 32.415 1.00 111.02 230 CYS F CA 1
ATOM 8147 C C . CYS F 1 131 ? 46.538 16.440 32.157 1.00 104.47 230 CYS F C 1
ATOM 8148 O O . CYS F 1 131 ? 45.723 16.087 33.006 1.00 105.26 230 CYS F O 1
ATOM 8151 N N . GLU F 1 132 ? 46.193 16.869 30.956 1.00 102.75 231 GLU F N 1
ATOM 8152 C CA . GLU F 1 132 ? 44.803 17.008 30.596 1.00 101.81 231 GLU F CA 1
ATOM 8153 C C . GLU F 1 132 ? 44.259 15.627 30.308 1.00 101.25 231 GLU F C 1
ATOM 8154 O O . GLU F 1 132 ? 44.924 14.788 29.698 1.00 100.71 231 GLU F O 1
ATOM 8160 N N . THR F 1 133 ? 43.044 15.393 30.785 1.00 101.56 232 THR F N 1
ATOM 8161 C CA . THR F 1 133 ? 42.419 14.096 30.644 1.00 101.24 232 THR F CA 1
ATOM 8162 C C . THR F 1 133 ? 42.054 13.861 29.185 1.00 99.49 232 THR F C 1
ATOM 8163 O O . THR F 1 133 ? 42.013 14.800 28.386 1.00 98.54 232 THR F O 1
ATOM 8167 N N . LEU F 1 134 ? 41.802 12.609 28.825 1.00 99.12 233 LEU F N 1
ATOM 8168 C CA . LEU F 1 134 ? 41.519 12.310 27.430 1.00 117.42 233 LEU F CA 1
ATOM 8169 C C . LEU F 1 134 ? 40.179 12.912 26.992 1.00 97.05 233 LEU F C 1
ATOM 8170 O O . LEU F 1 134 ? 40.024 13.322 25.835 1.00 95.84 233 LEU F O 1
ATOM 8175 N N . GLU F 1 135 ? 39.233 13.003 27.925 1.00 98.03 234 GLU F N 1
ATOM 8176 C CA . GLU F 1 135 ? 37.948 13.651 27.659 1.00 97.84 234 GLU F CA 1
ATOM 8177 C C . GLU F 1 135 ? 38.128 15.101 27.237 1.00 97.50 234 GLU F C 1
ATOM 8178 O O . GLU F 1 135 ? 37.552 15.547 26.233 1.00 96.37 234 GLU F O 1
ATOM 8184 N N . GLU F 1 136 ? 38.928 15.828 28.012 1.00 98.09 235 GLU F N 1
ATOM 8185 C CA . GLU F 1 136 ? 39.163 17.245 27.774 1.00 97.84 235 GLU F CA 1
ATOM 8186 C C . GLU F 1 136 ? 39.949 17.489 26.491 1.00 96.32 235 GLU F C 1
ATOM 8187 O O . GLU F 1 136 ? 39.658 18.427 25.742 1.00 95.51 235 GLU F O 1
ATOM 8193 N N . THR F 1 137 ? 40.918 16.619 26.228 1.00 96.00 236 THR F N 1
ATOM 8194 C CA . THR F 1 137 ? 41.718 16.703 25.019 1.00 94.69 236 THR F CA 1
ATOM 8195 C C . THR F 1 137 ? 40.796 16.549 23.825 1.00 93.44 236 THR F C 1
ATOM 8196 O O . THR F 1 137 ? 40.896 17.264 22.832 1.00 92.35 236 THR F O 1
ATOM 8200 N N . ASN F 1 138 ? 39.891 15.592 23.930 1.00 93.70 237 ASN F N 1
ATOM 8201 C CA . ASN F 1 138 ? 38.950 15.359 22.862 1.00 92.79 237 ASN F CA 1
ATOM 8202 C C . ASN F 1 138 ? 37.985 16.512 22.676 1.00 92.67 237 ASN F C 1
ATOM 8203 O O . ASN F 1 138 ? 37.697 16.890 21.541 1.00 137.14 237 ASN F O 1
ATOM 8208 N N . TYR F 1 139 ? 37.491 17.085 23.773 1.00 93.83 238 TYR F N 1
ATOM 8209 C CA . TYR F 1 139 ? 36.627 18.269 23.663 1.00 99.35 238 TYR F CA 1
ATOM 8210 C C . TYR F 1 139 ? 37.316 19.416 22.921 1.00 98.63 238 TYR F C 1
ATOM 8211 O O . TYR F 1 139 ? 36.774 19.969 21.950 1.00 92.12 238 TYR F O 1
ATOM 8220 N N . ARG F 1 140 ? 38.514 19.756 23.385 1.00 93.12 239 ARG F N 1
ATOM 8221 C CA . ARG F 1 140 ? 39.317 20.774 22.733 1.00 92.26 239 ARG F CA 1
ATOM 8222 C C . ARG F 1 140 ? 39.475 20.492 21.252 1.00 90.66 239 ARG F C 1
ATOM 8223 O O . ARG F 1 140 ? 39.194 21.354 20.424 1.00 119.93 239 ARG F O 1
ATOM 8231 N N . LEU F 1 141 ? 39.939 19.295 20.917 1.00 90.32 240 LEU F N 1
ATOM 8232 C CA . LEU F 1 141 ? 40.145 18.948 19.518 1.00 88.96 240 LEU F CA 1
ATOM 8233 C C . LEU F 1 141 ? 38.876 19.105 18.663 1.00 92.41 240 LEU F C 1
ATOM 8234 O O . LEU F 1 141 ? 38.928 19.579 17.519 1.00 87.27 240 LEU F O 1
ATOM 8239 N N . GLN F 1 142 ? 37.735 18.722 19.221 1.00 89.27 241 GLN F N 1
ATOM 8240 C CA . GLN F 1 142 ? 36.487 18.884 18.496 1.00 89.34 241 GLN F CA 1
ATOM 8241 C C . GLN F 1 142 ? 36.240 20.362 18.218 1.00 88.74 241 GLN F C 1
ATOM 8242 O O . GLN F 1 142 ? 35.928 20.758 17.084 1.00 87.83 241 GLN F O 1
ATOM 8248 N N . LYS F 1 143 ? 36.412 21.170 19.260 1.00 89.58 242 LYS F N 1
ATOM 8249 C CA . LYS F 1 143 ? 36.245 22.612 19.154 1.00 89.50 242 LYS F CA 1
ATOM 8250 C C . LYS F 1 143 ? 37.123 23.174 18.042 1.00 88.02 242 LYS F C 1
ATOM 8251 O O . LYS F 1 143 ? 36.658 23.927 17.185 1.00 87.36 242 LYS F O 1
ATOM 8257 N N . GLU F 1 144 ? 38.393 22.792 18.051 1.00 87.58 243 GLU F N 1
ATOM 8258 C CA . GLU F 1 144 ? 39.301 23.237 17.012 1.00 86.25 243 GLU F CA 1
ATOM 8259 C C . GLU F 1 144 ? 38.811 22.866 15.628 1.00 85.13 243 GLU F C 1
ATOM 8260 O O . GLU F 1 144 ? 38.753 23.713 14.745 1.00 84.23 243 GLU F O 1
ATOM 8266 N N . LEU F 1 145 ? 38.440 21.603 15.454 1.00 87.09 244 LEU F N 1
ATOM 8267 C CA . LEU F 1 145 ? 37.949 21.132 14.164 1.00 88.73 244 LEU F CA 1
ATOM 8268 C C . LEU F 1 145 ? 36.792 21.986 13.655 1.00 87.62 244 LEU F C 1
ATOM 8269 O O . LEU F 1 145 ? 36.763 22.378 12.481 1.00 85.27 244 LEU F O 1
ATOM 8274 N N . LEU F 1 146 ? 35.869 22.314 14.554 1.00 90.13 245 LEU F N 1
ATOM 8275 C CA . LEU F 1 146 ? 34.709 23.130 14.194 1.00 91.95 245 LEU F CA 1
ATOM 8276 C C . LEU F 1 146 ? 35.128 24.556 13.785 1.00 92.90 245 LEU F C 1
ATOM 8277 O O . LEU F 1 146 ? 34.662 25.083 12.767 1.00 84.39 245 LEU F O 1
ATOM 8282 N N . GLU F 1 147 ? 36.006 25.170 14.581 1.00 94.79 246 GLU F N 1
ATOM 8283 C CA . GLU F 1 147 ? 36.534 26.510 14.278 1.00 92.96 246 GLU F CA 1
ATOM 8284 C C . GLU F 1 147 ? 37.209 26.568 12.909 1.00 89.87 246 GLU F C 1
ATOM 8285 O O . GLU F 1 147 ? 36.928 27.456 12.100 1.00 87.48 246 GLU F O 1
ATOM 8291 N N . LYS F 1 148 ? 38.092 25.607 12.653 1.00 90.52 247 LYS F N 1
ATOM 8292 C CA . LYS F 1 148 ? 38.800 25.532 11.381 1.00 90.09 247 LYS F CA 1
ATOM 8293 C C . LYS F 1 148 ? 37.877 25.235 10.189 1.00 90.53 247 LYS F C 1
ATOM 8294 O O . LYS F 1 148 ? 38.142 25.692 9.067 1.00 91.21 247 LYS F O 1
ATOM 8300 N N . GLN F 1 149 ? 36.806 24.474 10.400 1.00 89.68 248 GLN F N 1
ATOM 8301 C CA . GLN F 1 149 ? 35.818 24.350 9.327 1.00 88.73 248 GLN F CA 1
ATOM 8302 C C . GLN F 1 149 ? 35.104 25.681 9.062 1.00 86.13 248 GLN F C 1
ATOM 8303 O O . GLN F 1 149 ? 34.870 26.044 7.906 1.00 84.76 248 GLN F O 1
ATOM 8309 N N . LYS F 1 150 ? 34.769 26.413 10.124 1.00 86.31 249 LYS F N 1
ATOM 8310 C CA . LYS F 1 150 ? 34.151 27.726 9.939 1.00 82.15 249 LYS F CA 1
ATOM 8311 C C . LYS F 1 150 ? 35.055 28.605 9.090 1.00 87.21 249 LYS F C 1
ATOM 8312 O O . LYS F 1 150 ? 34.638 29.109 8.042 1.00 80.10 249 LYS F O 1
ATOM 8318 N N . GLU F 1 151 ? 36.304 28.748 9.539 1.00 86.31 250 GLU F N 1
ATOM 8319 C CA . GLU F 1 151 ? 37.313 29.526 8.820 1.00 84.18 250 GLU F CA 1
ATOM 8320 C C . GLU F 1 151 ? 37.377 29.126 7.362 1.00 79.58 250 GLU F C 1
ATOM 8321 O O . GLU F 1 151 ? 37.374 29.977 6.479 1.00 78.40 250 GLU F O 1
ATOM 8335 N N . GLU F 1 153 ? 35.191 27.715 5.506 1.00 89.64 252 GLU F N 1
ATOM 8336 C CA . GLU F 1 153 ? 33.981 28.072 4.768 1.00 91.23 252 GLU F CA 1
ATOM 8337 C C . GLU F 1 153 ? 33.967 29.557 4.411 1.00 88.02 252 GLU F C 1
ATOM 8338 O O . GLU F 1 153 ? 33.703 29.933 3.254 1.00 88.39 252 GLU F O 1
ATOM 8344 N N . SER F 1 154 ? 34.259 30.392 5.408 1.00 85.92 253 SER F N 1
ATOM 8345 C CA . SER F 1 154 ? 34.400 31.827 5.188 1.00 88.28 253 SER F CA 1
ATOM 8346 C C . SER F 1 154 ? 35.378 32.076 4.052 1.00 76.02 253 SER F C 1
ATOM 8347 O O . SER F 1 154 ? 35.116 32.868 3.151 1.00 83.67 253 SER F O 1
ATOM 8350 N N . LEU F 1 155 ? 36.487 31.356 4.084 1.00 75.34 254 LEU F N 1
ATOM 8351 C CA . LEU F 1 155 ? 37.493 31.463 3.053 1.00 73.86 254 LEU F CA 1
ATOM 8352 C C . LEU F 1 155 ? 36.953 31.119 1.673 1.00 86.27 254 LEU F C 1
ATOM 8353 O O . LEU F 1 155 ? 37.177 31.857 0.718 1.00 85.33 254 LEU F O 1
ATOM 8358 N N . LYS F 1 156 ? 36.239 30.001 1.574 1.00 87.22 255 LYS F N 1
ATOM 8359 C CA . LYS F 1 156 ? 35.647 29.555 0.309 1.00 73.87 255 LYS F CA 1
ATOM 8360 C C . LYS F 1 156 ? 34.776 30.660 -0.293 1.00 73.90 255 LYS F C 1
ATOM 8361 O O . LYS F 1 156 ? 34.838 30.955 -1.502 1.00 73.06 255 LYS F O 1
ATOM 8367 N N . LYS F 1 157 ? 33.993 31.281 0.588 1.00 79.55 256 LYS F N 1
ATOM 8368 C CA . LYS F 1 157 ? 33.196 32.450 0.253 1.00 75.21 256 LYS F CA 1
ATOM 8369 C C . LYS F 1 157 ? 34.073 33.555 -0.316 1.00 73.77 256 LYS F C 1
ATOM 8370 O O . LYS F 1 157 ? 33.822 34.047 -1.420 1.00 73.72 256 LYS F O 1
ATOM 8376 N N . LEU F 1 158 ? 35.109 33.927 0.436 1.00 73.27 257 LEU F N 1
ATOM 8377 C CA . LEU F 1 158 ? 36.014 35.007 0.044 1.00 76.41 257 LEU F CA 1
ATOM 8378 C C . LEU F 1 158 ? 36.541 34.775 -1.355 1.00 74.01 257 LEU F C 1
ATOM 8379 O O . LEU F 1 158 ? 36.615 35.694 -2.170 1.00 73.31 257 LEU F O 1
ATOM 8384 N N . LEU F 1 159 ? 36.905 33.529 -1.625 1.00 74.28 258 LEU F N 1
ATOM 8385 C CA . LEU F 1 159 ? 37.429 33.166 -2.925 1.00 73.85 258 LEU F CA 1
ATOM 8386 C C . LEU F 1 159 ? 36.377 33.372 -4.005 1.00 73.24 258 LEU F C 1
ATOM 8387 O O . LEU F 1 159 ? 36.699 33.847 -5.094 1.00 72.37 258 LEU F O 1
ATOM 8392 N N . SER F 1 160 ? 35.128 33.012 -3.711 1.00 70.91 259 SER F N 1
ATOM 8393 C CA . SER F 1 160 ? 34.040 33.282 -4.658 1.00 71.35 259 SER F CA 1
ATOM 8394 C C . SER F 1 160 ? 33.905 34.791 -4.963 1.00 72.61 259 SER F C 1
ATOM 8395 O O . SER F 1 160 ? 33.742 35.196 -6.132 1.00 72.31 259 SER F O 1
ATOM 8398 N N . GLU F 1 161 ? 33.952 35.618 -3.915 1.00 72.73 260 GLU F N 1
ATOM 8399 C CA . GLU F 1 161 ? 33.931 37.074 -4.096 1.00 72.82 260 GLU F CA 1
ATOM 8400 C C . GLU F 1 161 ? 35.041 37.560 -5.014 1.00 68.93 260 GLU F C 1
ATOM 8401 O O . GLU F 1 161 ? 34.786 38.260 -5.997 1.00 105.01 260 GLU F O 1
ATOM 8407 N N . LYS F 1 162 ? 36.272 37.182 -4.686 1.00 80.52 261 LYS F N 1
ATOM 8408 C CA . LYS F 1 162 ? 37.428 37.563 -5.485 1.00 79.54 261 LYS F CA 1
ATOM 8409 C C . LYS F 1 162 ? 37.222 37.143 -6.940 1.00 79.99 261 LYS F C 1
ATOM 8410 O O . LYS F 1 162 ? 37.536 37.898 -7.867 1.00 81.41 261 LYS F O 1
ATOM 8416 N N . GLN F 1 163 ? 36.655 35.956 -7.138 1.00 80.21 262 GLN F N 1
ATOM 8417 C CA . GLN F 1 163 ? 36.367 35.475 -8.484 1.00 79.58 262 GLN F CA 1
ATOM 8418 C C . GLN F 1 163 ? 35.463 36.442 -9.227 1.00 81.81 262 GLN F C 1
ATOM 8419 O O . GLN F 1 163 ? 35.731 36.815 -10.388 1.00 83.43 262 GLN F O 1
ATOM 8425 N N . LEU F 1 164 ? 34.429 36.901 -8.526 1.00 83.52 263 LEU F N 1
ATOM 8426 C CA . LEU F 1 164 ? 33.465 37.835 -9.110 1.00 68.22 263 LEU F CA 1
ATOM 8427 C C . LEU F 1 164 ? 34.110 39.152 -9.520 1.00 75.69 263 LEU F C 1
ATOM 8428 O O . LEU F 1 164 ? 33.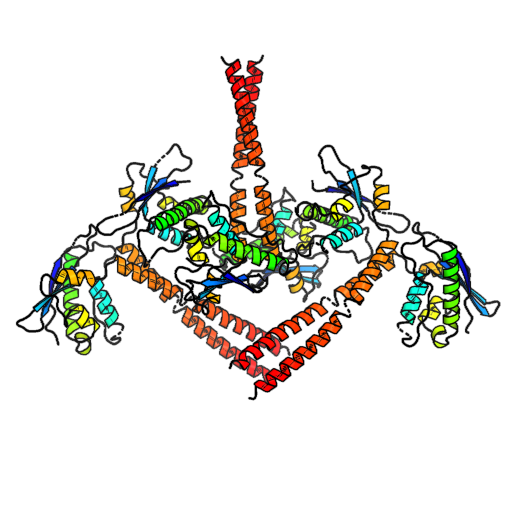845 39.694 -10.600 1.00 71.86 263 LEU F O 1
ATOM 8433 N N . HIS F 1 165 ? 34.960 39.661 -8.637 1.00 79.15 264 HIS F N 1
ATOM 8434 C CA . HIS F 1 165 ? 35.717 40.874 -8.909 1.00 80.20 264 HIS F CA 1
ATOM 8435 C C . HIS F 1 165 ? 36.576 40.725 -10.169 1.00 63.48 264 HIS F C 1
ATOM 8436 O O . HIS F 1 165 ? 36.605 41.624 -11.007 1.00 77.58 264 HIS F O 1
ATOM 8443 N N . ILE F 1 166 ? 37.260 39.587 -10.311 1.00 76.82 265 ILE F N 1
ATOM 8444 C CA . ILE F 1 166 ? 38.059 39.329 -11.519 1.00 76.64 265 ILE F CA 1
ATOM 8445 C C . ILE F 1 166 ? 37.200 39.382 -12.772 1.00 80.11 265 ILE F C 1
ATOM 8446 O O . ILE F 1 166 ? 37.583 39.981 -13.783 1.00 81.76 265 ILE F O 1
ATOM 8451 N N . ASP F 1 167 ? 36.031 38.755 -12.703 1.00 81.16 266 ASP F N 1
ATOM 8452 C CA . ASP F 1 167 ? 35.123 38.773 -13.844 1.00 79.91 266 ASP F CA 1
ATOM 8453 C C . ASP F 1 167 ? 34.784 40.227 -14.219 1.00 75.72 266 ASP F C 1
ATOM 8454 O O . ASP F 1 167 ? 34.847 40.620 -15.401 1.00 74.72 266 ASP F O 1
ATOM 8459 N N . THR F 1 168 ? 34.487 41.032 -13.197 1.00 73.79 267 THR F N 1
ATOM 8460 C CA . THR F 1 168 ? 34.211 42.455 -13.404 1.00 72.17 267 THR F CA 1
ATOM 8461 C C . THR F 1 168 ? 35.359 43.169 -14.132 1.00 69.13 267 THR F C 1
ATOM 8462 O O . THR F 1 168 ? 35.161 43.793 -15.178 1.00 69.99 267 THR F O 1
ATOM 8466 N N . LEU F 1 169 ? 36.566 43.051 -13.601 1.00 66.50 268 LEU F N 1
ATOM 8467 C CA . LEU F 1 169 ? 37.695 43.755 -14.189 1.00 59.15 268 LEU F CA 1
ATOM 8468 C C . LEU F 1 169 ? 38.022 43.300 -15.613 1.00 70.67 268 LEU F C 1
ATOM 8469 O O . LEU F 1 169 ? 38.356 44.127 -16.461 1.00 69.61 268 LEU F O 1
ATOM 8474 N N . GLU F 1 170 ? 37.935 41.999 -15.881 1.00 58.78 269 GLU F N 1
ATOM 8475 C CA . GLU F 1 170 ? 38.165 41.509 -17.241 1.00 79.19 269 GLU F CA 1
ATOM 8476 C C . GLU F 1 170 ? 37.184 42.164 -18.187 1.00 77.73 269 GLU F C 1
ATOM 8477 O O . GLU F 1 170 ? 37.573 42.666 -19.256 1.00 57.48 269 GLU F O 1
ATOM 8483 N N . ASN F 1 171 ? 35.917 42.193 -17.771 1.00 79.95 270 ASN F N 1
ATOM 8484 C CA . ASN F 1 171 ? 34.900 42.848 -18.582 1.00 72.95 270 ASN F CA 1
ATOM 8485 C C . ASN F 1 171 ? 35.316 44.291 -18.857 1.00 67.77 270 ASN F C 1
ATOM 8486 O O . ASN F 1 171 ? 35.239 44.764 -20.000 1.00 65.25 270 ASN F O 1
ATOM 8491 N N . ARG F 1 172 ? 35.781 44.973 -17.811 1.00 67.81 271 ARG F N 1
ATOM 8492 C CA . ARG F 1 172 ? 36.204 46.364 -17.930 1.00 57.91 271 ARG F CA 1
ATOM 8493 C C . ARG F 1 172 ? 37.348 46.605 -18.904 1.00 63.69 271 ARG F C 1
ATOM 8494 O O . ARG F 1 172 ? 37.344 47.583 -19.654 1.00 63.28 271 ARG F O 1
ATOM 8502 N N . ILE F 1 173 ? 38.339 45.733 -18.885 1.00 65.05 272 ILE F N 1
ATOM 8503 C CA . ILE F 1 173 ? 39.447 45.862 -19.817 1.00 53.83 272 ILE F CA 1
ATOM 8504 C C . ILE F 1 173 ? 38.974 45.661 -21.247 1.00 53.80 272 ILE F C 1
ATOM 8505 O O . ILE F 1 173 ? 39.434 46.345 -22.162 1.00 52.63 272 ILE F O 1
ATOM 8510 N N . ARG F 1 174 ? 38.090 44.685 -21.438 1.00 65.19 273 ARG F N 1
ATOM 8511 C CA . ARG F 1 174 ? 37.506 44.462 -22.763 1.00 55.46 273 ARG F CA 1
ATOM 8512 C C . ARG F 1 174 ? 36.781 45.709 -23.236 1.00 55.47 273 ARG F C 1
ATOM 8513 O O . ARG F 1 174 ? 36.849 46.066 -24.413 1.00 54.86 273 ARG F O 1
ATOM 8521 N N . THR F 1 175 ? 36.090 46.366 -22.310 1.00 56.26 274 THR F N 1
ATOM 8522 C CA . THR F 1 175 ? 35.422 47.627 -22.599 1.00 56.41 274 THR F CA 1
ATOM 8523 C C . THR F 1 175 ? 36.389 48.714 -23.056 1.00 54.55 274 THR F C 1
ATOM 8524 O O . THR F 1 175 ? 36.231 49.301 -24.111 1.00 54.09 274 THR F O 1
ATOM 8528 N N . LEU F 1 176 ? 37.411 48.974 -22.262 1.00 53.54 275 LEU F N 1
ATOM 8529 C CA . LEU F 1 176 ? 38.348 50.025 -22.615 1.00 58.90 275 LEU F CA 1
ATOM 8530 C C . LEU F 1 176 ? 39.085 49.744 -23.901 1.00 56.51 275 LEU F C 1
ATOM 8531 O O . LEU F 1 176 ? 39.418 50.665 -24.642 1.00 56.52 275 LEU F O 1
ATOM 8536 N N . SER F 1 177 ? 39.294 48.461 -24.179 1.00 50.93 276 SER F N 1
ATOM 8537 C CA . SER F 1 177 ? 40.043 48.010 -25.347 1.00 60.77 276 SER F CA 1
ATOM 8538 C C . SER F 1 177 ? 39.525 48.620 -26.641 1.00 49.76 276 SER F C 1
ATOM 8539 O O . SER F 1 177 ? 40.304 49.036 -27.497 1.00 57.00 276 SER F O 1
ATOM 8542 N N . LEU F 1 178 ? 38.205 48.692 -26.757 1.00 61.31 277 LEU F N 1
ATOM 8543 C CA . LEU F 1 178 ? 37.539 49.175 -27.956 1.00 51.35 277 LEU F CA 1
ATOM 8544 C C . LEU F 1 178 ? 37.288 50.697 -27.972 1.00 55.90 277 LEU F C 1
ATOM 8545 O O . LEU F 1 178 ? 36.408 51.180 -28.683 1.00 51.49 277 LEU F O 1
ATOM 8550 N N . GLU F 1 179 ? 38.003 51.440 -27.132 1.00 57.12 278 GLU F N 1
ATOM 8551 C CA . GLU F 1 179 ? 37.684 52.844 -26.878 1.00 60.52 278 GLU F CA 1
ATOM 8552 C C . GLU F 1 179 ? 38.890 53.703 -26.552 1.00 61.30 278 GLU F C 1
ATOM 8553 O O . GLU F 1 179 ? 39.819 53.821 -27.342 1.00 63.13 278 GLU F O 1
#

Radius of gyration: 41.61 Å; Cα contacts (8 Å, |Δi|>4): 1112; chains: 6; bounding box: 103×111×107 Å

Nearest PDB structures (foldseek):
  5gw0-assembly2_D  TM=1.006E+00  e=7.955E-27  Homo sapiens
  5gw0-assembly2_B  TM=9.668E-01  e=1.605E-23  Homo sapiens
  5gw1-assembly1_B  TM=9.381E-01  e=1.703E-23  Homo sapiens
  5gw1-assembly2_D  TM=9.452E-01  e=3.136E-22  Homo sapiens
  5gw0-assembly3_E  TM=8.704E-01  e=6.399E-22  Homo sapiens

B-factor: mean 95.04, std 34.11, range [29.97, 306.51]

Sequence (1007 aa):
RPSTPTILGYEVEERAKFTVYKILVKKTPEESWVVFRRYTDFSRLNDKLKEFPGFRLALPPKRWFKDNYNADFLEDRQLGLQAFLQNLVAHKDIANCLAVREFLCLDDPPGPFDSLEESRAFCETLEETNYRLQKELLEKQKEESLKKLLSEKQLHIDTLENRIRTLSLEPSTPTILGYEVEERAKFTVYKILVKKPEESWVVFRRYTDFSRLNDKLKEFPGFRLALPPKRWFKDNYNADFLEDRQLGLQAFLQNLVAHKDIANCLAVREFLCLDDPPGPFDSLEESRAFCETLEETNYRLQKELLEKQKEESLKKLLSEKQLHIDTLENRIRTLSLRPSTPTILGYEVEERAKFTVYKILVKKTPEESWVVFRRYTDFSRLNDKLKEFPGFRLALPPKRWFKDNYNADFLEDRQLGLQAFLQNLVAHKDIANCLAVREFLCLDDPPGPFDSLEESRAFCETLEETNYRLQKELLEKQKEESLKKLLSEKQLHIDTLENRIRTLSLERPSTPTILGYEVEERAKFTVYKILVKKTPEESWVVFRRYTDFSRLNDKLKEFPGFRLALPPKRWDNYNADFLEDRQLGLQAFLQNLVAHKDIANCLAVREFLCLDDPPGPFDSLEESRAFCETLEETNYRLQKELLEKQKEESLKKLLSEKQLHIDTLENRIRTLSLSTPTILGYEVEERAKFTVYKILVKKTPEESWVVFRRYTDFSRLNDKLKEFPGFRLALPPKRWFKDNYNADFLEDRQLGLQAFLQNLVAHKDIANCLAVREFLCLDDPPGPFDSLEESRAFCETLEETNYRLQKELLEKQKEESLKKLLSEKQLHIDTLENRIRTLSLETPTILGYEVEERAKFTVYKILVKKTPEEWVVFRRYTDFSRLNDKLKEFPGFRLALPPKRFKDNYNADFLEDRQLGLQAFLQNLVAHKDIANCLAVREFLCLDDPPGPFDSLEESRAFCETLEETNYRLQKELLEKQKEESLKKLLSEKQLHIDTLENRIRTLSLE

CATH classification: 3.30.1520.10

Foldseek 3Di:
DWDQWAWDAKDWDPVDIFIWTWIWTGRDPVDIAIAIAGLVLVVVLQVVCCCCVVDHADQDDDDPDPDPPDPVVVVVNRVRVSSRRVVQCVDDCRCPPPSNCVSGVVPPGQHPPRHVVSCVVPYDDVVNVVVVVVVVVVVVVVCVVVVVVVVVVVVVVVVVVVVVVVVVVD/DWQKAWDAKDWDPPPIFIWTWIWTPPVPAIAIAIGGPVRVVVLQVVCCCVVVDHADAQDDDPVPDDVPVVSVVVRNVRVSVRRRVQCPDPVRCPDPSNCLVRVVPPGPHHPRHVPVNVVPDQDVVRVVVVVVVVVVVVVVCCVVVVVVVVVVVVVVVVVVVVVVVVD/DLFFKDWDAWDWDVPPIFIWTWIWTADPVVGIATAIDTLVLVVVLQVVVCCCVVDHADAPDDDDPDDPPDPVSRVVNRVRVSVRRVVQSVDPCSSVDPVNCVVRVVPPGLHHPCRVVVCVVRDDDVVNVVVVVVVVVVVVVVCVVVVVVVVVVVVVVVVVVVVVVVVVVD/DPQLWAWDAWDWDVPPIFIWIWIWTDDPDPDIATAIHGPVLLVVLQVVCCCCVVDHADAQDDDPPPPDPVSVVVRNVRVSVSSNVQCVDDVSCVDPSNCVVRVVPHGQPYPRRVVVRVVPDDDPVRVVVVVVVVVVVVVVCVVVVVVVVVVVVVVVVVVVVVVVVVD/DQKAWDAKDWDDPPIFIWTWIWDDPDVVDIATAIAGLVVLVVLVVVCCCCVVDDAQQDDDDDDPDPPDPVNRVVNNVSSSSRRRVQCVDDPRVPDPSNCVSRVVPDDPGHPCNVVVCVVPYDDVVVVVVVVVVVVVVVVVCCVVVVVVVVVVVVVVVVVVVCVVVVVD/DKAWDAKDWDDPHIFIWTWIGDDDPDPPAIAIEGVVLVVVLQVVCCCCVVDHAFDDDDDPDPRDDPVCRVVVVVRVRSRVVSQVVDPCSCVPPSNCVVSVVPPDPHYVPYVVVHVVPDDDPVVVVVVVVVVVVVVVVCVVVVVVVVVVVVVVVVVVVVVVVVVVD

Organism: Homo sapiens (NCBI:txid9606)